Protein AF-A0A653DIR7-F1 (afdb_monomer_lite)

Organism: Callosobruchus maculatus (NCBI:txid64391)

Secondary structure (DSSP, 8-state):
---BPPTT-TTT-SS-EEEEEEE-SSEEEEEEEEE-GGGTTT---EEEEEEEEETT----STTSSTTB-SS-EEEEB--EE-SSSPEE--EEEEEEEETTTTEEEEEEE--TTS--EEEEEEEEHHHHHHHHTSPEEEESSTTSPEEEE-STTGGGGSTT-S-TTSSHHHHTT--EESSPBPPSSSS-SEEEES--EEEEEEEEEE-SSSEEEEEEEEETTSEEEEEEE--BTTB----EEEEEEE--S---EEEEETTTTEEEEE-SS-EEEEES--GGG--SHHHHHHT--TT-EEETTTTEEESPGGG-TT-TTEE---SS---TTS-B---BPPPPPPEEEEEES-TT---EEEEEEEE--B-SSPPBTTPPPPPS-SEEEES--BPPPPPPPPPPPPPS-SSSS-EEEEE--S-TTPPBTTPPPPPS-SEEEEE-SSPPPPPS--BPPPBPPPPPPPPPSSSSSEEEEEEE--B-TTPPBTTPPPPPS-SEEEEEEEPPPPPPEEEEEE---EEEEEETTEEEEEEEEEEEEESSS-GGG-EEEEEEEEEEEETTEEE----------PPPPPPPPPSSSSS-EEEEEE---SSS-----SEEEEEE--S----EEPPPPPPPPPS-SSSEEEEEEE--EESS---S-SEEEEEEEPSP------------------------------SSHHHHHHHHHTT--------------------------PPP--------------------------------------------------------

Radius of gyration: 46.44 Å; chains: 1; bounding box: 117×102×130 Å

Foldseek 3Di:
DAADADPPDVLQAAQWDWADWDDDPFKIKTWTKHFDLQCVVVHGDIAIKIKIATPPFQFAPDPARRRYTLQIAMATAFAWADDPDTDTQGGWFHWDADPVQQKIKTKGWDDPPDFTKIFIFIAHVVLVVVQLQAWFWADPDSPGHTDTHDDPPSLLNDRPDPPVHDCSVVSVRTHYGPDHRYTPENHGQDMDGNWAWHYKEWDWFDAQPDIKIWIWIATLQQKIWTWIQACAVNHSHHIATLDIDRGDNAWDYWYADPVQCWIWTQGPVGIDTGHLDPQQLQAAQVSQQLSLRSQWWQAQVVRGIHGDVVNDNNDPRTGHDNNDHRPPLDWDAFDKDPKDPWDKDWDDPDPPDPDTKIWTKIFIDRPSPHTDNPHHTDDDDRMDIHLIWDAFDKDDKDDWDPWPDQADWTKIKIFIDRPVPHTGSPHHTDDDDRMDMDTDDPHHHDDDDWDAFDKDPKDPWDPFPDPAAKGKIKIFIDRPVPHTPPPHHTDDDDRMDMDMDHHHQQDKDKDKDKDDWDWDDDDPFKIKTKIKIWIWIASDPDPVRTDIDIDMAIWIDGVPDIDGDDDDDDDDWADKDDWDPFPDQAQKTKTKIATDGPDDDDDDDRMDMDIDRDHDQDFDWADKDDKDPFPDQAAKGKIKIAIDTRDPDYDDDRMDMDIDHHHHDDDDDDDDDDDDDDDDDDDDDDDDDDDDDDPPPPVVVVVVVVPDDDDDDDDDDDDDDDDDDDDDDDDDDDDDDDDDDDDDDDDDDDDDDDDDDDDDDDDDDDDDDDDDDDDDDYDDDDDDDDDDDDDD

Structure (mmCIF, N/CA/C/O backbone):
data_AF-A0A653DIR7-F1
#
_entry.id   AF-A0A653DIR7-F1
#
loop_
_atom_site.group_PDB
_atom_site.id
_atom_site.type_symbol
_atom_site.label_atom_id
_atom_site.label_alt_id
_atom_site.label_comp_id
_atom_site.label_asym_id
_atom_site.label_entity_id
_atom_site.label_seq_id
_atom_site.pdbx_PDB_ins_code
_atom_site.Cartn_x
_atom_site.Cartn_y
_atom_site.Cartn_z
_atom_site.occupancy
_atom_site.B_iso_or_equiv
_atom_site.auth_seq_id
_atom_site.auth_comp_id
_atom_site.auth_asym_id
_atom_site.auth_atom_id
_atom_site.pdbx_PDB_model_num
ATOM 1 N N . MET A 1 1 ? 34.811 13.734 -10.756 1.00 63.00 1 MET A N 1
ATOM 2 C CA . MET A 1 1 ? 34.154 13.877 -12.077 1.00 63.00 1 MET A CA 1
ATOM 3 C C . MET A 1 1 ? 32.677 13.561 -11.930 1.00 63.00 1 MET A C 1
ATOM 5 O O . MET A 1 1 ? 32.317 12.872 -10.984 1.00 63.00 1 MET A O 1
ATOM 9 N N . THR A 1 2 ? 31.843 14.076 -12.831 1.00 84.56 2 THR A N 1
ATOM 10 C CA . THR A 1 2 ? 30.383 13.896 -12.824 1.00 84.56 2 THR A CA 1
ATOM 11 C C . THR A 1 2 ? 29.920 13.577 -14.239 1.00 84.56 2 THR A C 1
ATOM 13 O O . THR A 1 2 ? 30.023 14.435 -15.112 1.00 84.56 2 THR A O 1
ATOM 16 N N . LEU A 1 3 ? 29.425 12.360 -14.469 1.00 91.06 3 LEU A N 1
ATOM 17 C CA . LEU A 1 3 ? 28.971 11.919 -15.789 1.00 91.06 3 LEU A CA 1
ATOM 18 C C . LEU A 1 3 ? 27.467 12.150 -15.962 1.00 91.06 3 LEU A C 1
ATOM 20 O O . LEU A 1 3 ? 26.676 11.946 -15.039 1.00 91.06 3 LEU A O 1
ATOM 24 N N . ARG A 1 4 ? 27.067 12.579 -17.160 1.00 91.81 4 ARG A N 1
ATOM 25 C CA . ARG A 1 4 ? 25.674 12.894 -17.508 1.00 91.81 4 ARG A CA 1
ATOM 26 C C . ARG A 1 4 ? 25.299 12.419 -18.908 1.00 91.81 4 ARG A C 1
ATOM 28 O O . ARG A 1 4 ? 26.150 12.188 -19.764 1.00 91.81 4 ARG A O 1
ATOM 35 N N . THR A 1 5 ? 24.004 12.320 -19.183 1.00 92.31 5 THR A N 1
ATOM 36 C CA . THR A 1 5 ? 23.509 12.120 -20.552 1.00 92.31 5 THR A CA 1
ATOM 37 C C . THR A 1 5 ? 23.762 13.359 -21.422 1.00 92.31 5 THR A C 1
ATOM 39 O O . THR A 1 5 ? 23.883 14.483 -20.911 1.00 92.31 5 THR A O 1
ATOM 42 N N . LYS A 1 6 ? 23.883 13.157 -22.742 1.00 88.88 6 LYS A N 1
ATOM 43 C CA . LYS A 1 6 ? 24.128 14.237 -23.710 1.00 88.88 6 LYS A CA 1
ATOM 44 C C . LYS A 1 6 ? 22.955 15.224 -23.714 1.00 88.88 6 LYS A C 1
ATOM 46 O O . LYS A 1 6 ? 21.806 14.834 -23.909 1.00 88.88 6 LYS A O 1
ATOM 51 N N . GLN A 1 7 ? 23.239 16.507 -23.482 1.00 89.31 7 GLN A N 1
ATOM 52 C CA . GLN A 1 7 ? 22.203 17.540 -23.401 1.00 89.31 7 GLN A CA 1
ATOM 53 C C . GLN A 1 7 ? 21.526 17.751 -24.765 1.00 89.31 7 GLN A C 1
ATOM 55 O O . GLN A 1 7 ? 22.191 17.698 -25.798 1.00 89.31 7 GLN A O 1
ATOM 60 N N . TYR A 1 8 ? 20.210 17.987 -24.747 1.00 90.44 8 TYR A N 1
ATOM 61 C CA . TYR A 1 8 ? 19.370 18.222 -25.933 1.00 90.44 8 TYR A CA 1
ATOM 62 C C . TYR A 1 8 ? 19.431 17.114 -27.005 1.00 90.44 8 TYR A C 1
ATOM 64 O O . TYR A 1 8 ? 19.266 17.387 -28.190 1.00 90.44 8 TYR A O 1
ATOM 72 N N . ASN A 1 9 ? 19.652 15.856 -26.603 1.00 90.06 9 ASN A N 1
ATOM 73 C CA . ASN A 1 9 ? 19.654 14.710 -27.511 1.00 90.06 9 ASN A CA 1
ATOM 74 C C . ASN A 1 9 ? 18.516 13.724 -27.179 1.00 90.06 9 ASN A C 1
ATOM 76 O O . ASN A 1 9 ? 18.579 12.996 -26.186 1.00 90.06 9 ASN A O 1
ATOM 80 N N . SER A 1 10 ? 17.494 13.683 -28.037 1.00 90.44 10 SER A N 1
ATOM 81 C CA . SER A 1 10 ? 16.307 12.828 -27.893 1.00 90.44 10 SER A CA 1
ATOM 82 C C . SER A 1 10 ? 16.598 11.330 -28.055 1.00 90.44 10 SER A C 1
ATOM 84 O O . SER A 1 10 ? 15.930 10.507 -27.428 1.00 90.44 10 SER A O 1
ATOM 86 N N . PHE A 1 11 ? 17.625 10.947 -28.825 1.00 89.12 11 PHE A N 1
ATOM 87 C CA . PHE A 1 11 ? 18.044 9.544 -28.933 1.00 89.12 11 PHE A CA 1
ATOM 88 C C . PHE A 1 11 ? 18.534 8.995 -27.587 1.00 89.12 11 PHE A C 1
ATOM 90 O O . PHE A 1 11 ? 18.303 7.826 -27.285 1.00 89.12 11 PHE A O 1
ATOM 97 N N . TRP A 1 12 ? 19.122 9.842 -26.735 1.00 92.69 12 TRP A N 1
ATOM 98 C CA . TRP A 1 12 ? 19.477 9.479 -25.362 1.00 92.69 12 TRP A CA 1
ATOM 99 C C . TRP A 1 12 ? 18.242 9.466 -24.457 1.00 92.69 12 TRP A C 1
ATOM 101 O O . TRP A 1 12 ? 17.926 8.425 -23.882 1.00 92.69 12 TRP A O 1
ATOM 111 N N . LEU A 1 13 ? 17.519 10.585 -24.353 1.00 95.56 13 LEU A N 1
ATOM 112 C CA . LEU A 1 13 ? 16.333 10.738 -23.499 1.00 95.56 13 LEU A CA 1
ATOM 113 C C . LEU A 1 13 ? 15.338 11.731 -24.118 1.00 95.56 13 LEU A C 1
ATOM 115 O O . LEU A 1 13 ? 15.718 12.866 -24.407 1.00 95.56 13 LEU A O 1
ATOM 119 N N . ASN A 1 14 ? 14.066 11.347 -24.253 1.00 95.12 14 ASN A N 1
ATOM 120 C CA . ASN A 1 14 ? 13.037 12.185 -24.882 1.00 95.12 14 ASN A CA 1
ATOM 121 C C . ASN A 1 14 ? 11.810 12.395 -23.972 1.00 95.12 14 ASN A C 1
ATOM 123 O O . ASN A 1 14 ? 10.937 11.537 -23.897 1.00 95.12 14 ASN A O 1
ATOM 127 N N . GLU A 1 15 ? 11.744 13.529 -23.264 1.00 94.88 15 GLU A N 1
ATOM 128 C CA . GLU A 1 15 ? 10.711 13.808 -22.239 1.00 94.88 15 GLU A CA 1
ATOM 129 C C . GLU A 1 15 ? 10.583 12.690 -21.159 1.00 94.88 15 GLU A C 1
ATOM 131 O O . GLU A 1 15 ? 9.475 12.228 -20.878 1.00 94.88 15 GLU A O 1
ATOM 136 N N . PRO A 1 16 ? 11.688 12.198 -20.555 1.00 96.81 16 PRO A N 1
ATOM 137 C CA . PRO A 1 16 ? 11.648 11.022 -19.685 1.00 96.81 16 PRO A CA 1
ATOM 138 C C . PRO A 1 16 ? 10.954 11.290 -18.340 1.00 96.81 16 PRO A C 1
ATOM 140 O O . PRO A 1 16 ? 11.213 12.291 -17.672 1.00 96.81 16 PRO A O 1
ATOM 143 N N . GLN A 1 17 ? 10.155 10.325 -17.888 1.00 97.62 17 GLN A N 1
ATOM 144 C CA . GLN A 1 17 ? 9.613 10.250 -16.532 1.00 97.62 17 GLN A CA 1
ATOM 145 C C . GLN A 1 17 ? 10.213 9.024 -15.835 1.00 97.62 17 GLN A C 1
ATOM 147 O O . GLN A 1 17 ? 9.908 7.883 -16.191 1.00 97.62 17 GLN A O 1
ATOM 152 N N . PHE A 1 18 ? 11.120 9.268 -14.885 1.00 97.88 18 PHE A N 1
ATOM 153 C CA . PHE A 1 18 ? 11.844 8.227 -14.151 1.00 97.88 18 PHE A CA 1
ATOM 154 C C . PHE A 1 18 ? 10.983 7.600 -13.055 1.00 97.88 18 PHE A C 1
ATOM 156 O O . PHE A 1 18 ? 10.300 8.305 -12.319 1.00 97.88 18 PHE A O 1
ATOM 163 N N . ILE A 1 19 ? 11.054 6.272 -12.954 1.00 96.62 19 ILE A N 1
ATOM 164 C CA . ILE A 1 19 ? 10.285 5.452 -12.010 1.00 96.62 19 ILE A CA 1
ATOM 165 C C . ILE A 1 19 ? 11.175 4.914 -10.888 1.00 96.62 19 ILE A C 1
ATOM 167 O O . ILE A 1 19 ? 10.773 4.879 -9.729 1.00 96.62 19 ILE A O 1
ATOM 171 N N . GLY A 1 20 ? 12.396 4.499 -11.222 1.00 95.75 20 GLY A N 1
ATOM 172 C CA . GLY A 1 20 ? 13.330 3.948 -10.250 1.00 95.75 20 GLY A CA 1
ATOM 173 C C . GLY A 1 20 ? 14.645 3.510 -10.879 1.00 95.75 20 GLY A C 1
ATOM 174 O O . GLY A 1 20 ? 14.842 3.585 -12.095 1.00 95.75 20 GLY A O 1
ATOM 175 N N . SER A 1 21 ? 15.545 3.037 -10.030 1.00 97.31 21 SER A N 1
ATOM 176 C CA . SER A 1 21 ? 16.801 2.411 -10.423 1.00 97.31 21 SER A CA 1
ATOM 177 C C . SER A 1 21 ? 17.125 1.250 -9.490 1.00 97.31 21 SER A C 1
ATOM 179 O O . SER A 1 21 ? 16.669 1.200 -8.346 1.00 97.31 21 SER A O 1
ATOM 181 N N . PHE A 1 22 ? 17.922 0.311 -9.988 1.00 96.25 22 PHE A N 1
ATOM 182 C CA . PHE A 1 22 ? 18.527 -0.751 -9.192 1.00 96.25 22 PHE A CA 1
ATOM 183 C C . PHE A 1 22 ? 19.946 -1.022 -9.696 1.00 96.25 22 PHE A C 1
ATOM 185 O O . PHE A 1 22 ? 20.332 -0.574 -10.778 1.00 96.25 22 PHE A O 1
ATOM 192 N N . GLU A 1 23 ? 20.741 -1.747 -8.919 1.00 94.44 23 GLU A N 1
ATOM 193 C CA . GLU A 1 23 ? 22.102 -2.107 -9.300 1.00 94.44 23 GLU A CA 1
ATOM 194 C C . GLU A 1 23 ? 22.302 -3.620 -9.423 1.00 94.44 23 GLU A C 1
ATOM 196 O O . GLU A 1 23 ? 21.643 -4.427 -8.770 1.00 94.44 23 GLU A O 1
ATOM 201 N N . SER A 1 24 ? 23.243 -3.981 -10.288 1.00 90.38 24 SER A N 1
ATOM 202 C CA . SER A 1 24 ? 23.858 -5.302 -10.394 1.00 90.38 24 SER A CA 1
ATOM 203 C C . SER A 1 24 ? 25.355 -5.158 -10.070 1.00 90.38 24 SER A C 1
ATOM 205 O O . SER A 1 24 ? 25.826 -4.055 -9.782 1.00 90.38 24 SER A O 1
ATOM 207 N N . GLU A 1 25 ? 26.142 -6.232 -10.124 1.00 87.31 25 GLU A N 1
ATOM 208 C CA . GLU A 1 25 ? 27.588 -6.193 -9.847 1.00 87.31 25 GLU A CA 1
ATOM 209 C C . GLU A 1 25 ? 28.325 -5.133 -10.684 1.00 87.31 25 GLU A C 1
ATOM 211 O O . GLU A 1 25 ? 29.145 -4.376 -10.168 1.00 87.31 25 GLU A O 1
ATOM 216 N N . LYS A 1 26 ? 28.015 -5.079 -11.988 1.00 91.19 26 LYS A N 1
ATOM 217 C CA . LYS A 1 26 ? 28.783 -4.332 -13.005 1.00 91.19 26 LYS A CA 1
ATOM 218 C C . LYS A 1 26 ? 28.051 -3.096 -13.534 1.00 91.19 26 LYS A C 1
ATOM 220 O O . LYS A 1 26 ? 28.698 -2.139 -13.962 1.00 91.19 26 LYS A O 1
ATOM 225 N N . PHE A 1 27 ? 26.719 -3.103 -13.478 1.00 94.94 27 PHE A N 1
ATOM 226 C CA . PHE A 1 27 ? 25.852 -2.090 -14.080 1.00 94.94 27 PHE A CA 1
ATOM 227 C C . PHE A 1 27 ? 24.933 -1.419 -13.052 1.00 94.94 27 PHE A C 1
ATOM 229 O O . PHE A 1 27 ? 24.532 -2.035 -12.062 1.00 94.94 27 PHE A O 1
ATOM 236 N N . VAL A 1 28 ? 24.547 -0.175 -13.336 1.00 96.50 28 VAL A N 1
ATOM 237 C CA . VAL A 1 28 ? 23.370 0.479 -12.744 1.00 96.50 28 VAL A CA 1
ATOM 238 C C . VAL A 1 28 ? 22.276 0.529 -13.805 1.00 96.50 28 VAL A C 1
ATOM 240 O O . VAL A 1 28 ? 22.535 0.937 -14.941 1.00 96.50 28 VAL A O 1
ATOM 243 N N . TYR A 1 29 ? 21.069 0.112 -13.431 1.00 97.75 29 TYR A N 1
ATOM 244 C CA . TYR A 1 29 ? 19.890 0.079 -14.285 1.00 97.75 29 TYR A CA 1
ATOM 245 C C . TYR A 1 29 ? 18.918 1.206 -13.918 1.00 97.75 29 TYR A C 1
ATOM 247 O O . TYR A 1 29 ? 18.634 1.430 -12.742 1.00 97.75 29 TYR A O 1
ATOM 255 N N . PHE A 1 30 ? 18.380 1.896 -14.925 1.00 98.12 30 PHE A N 1
ATOM 256 C CA . PHE A 1 30 ? 17.415 2.991 -14.777 1.00 98.12 30 PHE A CA 1
ATOM 257 C C . PHE A 1 30 ? 16.124 2.668 -15.523 1.00 98.12 30 PHE A C 1
ATOM 259 O O . PHE A 1 30 ? 16.168 2.293 -16.695 1.00 98.12 30 PHE A O 1
ATOM 266 N N . LEU A 1 31 ? 14.981 2.846 -14.862 1.00 98.19 31 LEU A N 1
ATOM 267 C CA . LEU A 1 31 ? 13.660 2.581 -15.419 1.00 98.19 31 LEU A CA 1
ATOM 268 C C . LEU A 1 31 ? 12.875 3.880 -15.549 1.00 98.19 31 LEU A C 1
ATOM 270 O O . LEU A 1 31 ? 12.769 4.668 -14.605 1.00 98.19 31 LEU A O 1
ATOM 274 N N . PHE A 1 32 ? 12.329 4.099 -16.738 1.00 98.31 32 PHE A N 1
ATOM 275 C CA . PHE A 1 32 ? 11.590 5.305 -17.090 1.00 98.31 32 PHE A CA 1
ATOM 276 C C . PHE A 1 32 ? 10.642 5.038 -18.256 1.00 98.31 32 PHE A C 1
ATOM 278 O O . PHE A 1 32 ? 10.776 4.049 -18.974 1.00 98.31 32 PHE A O 1
ATOM 285 N N . ARG A 1 33 ? 9.701 5.952 -18.475 1.00 97.50 33 ARG A N 1
ATOM 286 C CA . ARG A 1 33 ? 8.918 6.047 -19.713 1.00 97.50 33 ARG A CA 1
ATOM 287 C C . ARG A 1 33 ? 9.298 7.328 -20.453 1.00 97.50 33 ARG A C 1
ATOM 289 O O . ARG A 1 33 ? 9.594 8.331 -19.810 1.00 97.50 33 ARG A O 1
ATOM 296 N N . GLU A 1 34 ? 9.337 7.294 -21.778 1.00 96.94 34 GLU A N 1
ATOM 297 C CA . GLU A 1 34 ? 9.728 8.432 -22.627 1.00 96.94 34 GLU A CA 1
ATOM 298 C C . GLU A 1 34 ? 8.908 8.467 -23.924 1.00 96.94 34 GLU A C 1
ATOM 300 O O . GLU A 1 34 ? 8.334 7.452 -24.323 1.00 96.94 34 GLU A O 1
ATOM 305 N N . THR A 1 35 ? 8.901 9.600 -24.625 1.00 95.81 35 THR A N 1
ATOM 306 C CA . THR A 1 35 ? 8.322 9.697 -25.973 1.00 95.81 35 THR A CA 1
ATOM 307 C C . THR A 1 35 ? 9.169 8.900 -26.974 1.00 95.81 35 THR A C 1
ATOM 309 O O . THR A 1 35 ? 10.354 9.176 -27.175 1.00 95.81 35 THR A O 1
ATOM 312 N N . ALA A 1 36 ? 8.560 7.910 -27.628 1.00 94.38 36 ALA A N 1
ATOM 313 C CA . ALA A 1 36 ? 9.244 6.920 -28.456 1.00 94.38 36 ALA A CA 1
ATOM 314 C C . ALA A 1 36 ? 9.738 7.493 -29.799 1.00 94.38 36 ALA A C 1
ATOM 316 O O . ALA A 1 36 ? 8.976 7.616 -30.761 1.00 94.38 36 ALA A O 1
ATOM 317 N N . VAL A 1 37 ? 11.036 7.806 -29.877 1.00 91.00 37 VAL A N 1
ATOM 318 C CA . VAL A 1 37 ? 11.692 8.328 -31.093 1.00 91.00 37 VAL A CA 1
ATOM 319 C C . VAL A 1 37 ? 11.564 7.390 -32.298 1.00 91.00 37 VAL A C 1
ATOM 321 O O . VAL A 1 37 ? 11.431 7.857 -33.425 1.00 91.00 37 VAL A O 1
ATOM 324 N N . GLU A 1 38 ? 11.514 6.075 -32.073 1.00 89.06 38 GLU A N 1
ATOM 325 C CA . GLU A 1 38 ? 11.381 5.067 -33.130 1.00 89.06 38 GLU A CA 1
ATOM 326 C C . GLU A 1 38 ? 9.970 4.960 -33.732 1.00 89.06 38 GLU A C 1
ATOM 328 O O . GLU A 1 38 ? 9.759 4.190 -34.667 1.00 89.06 38 GLU A O 1
ATOM 333 N N . HIS A 1 39 ? 8.999 5.705 -33.195 1.00 86.25 39 HIS A N 1
ATOM 334 C CA . HIS A 1 39 ? 7.601 5.670 -33.627 1.00 86.25 39 HIS A CA 1
ATOM 335 C C . HIS A 1 39 ? 7.051 7.046 -34.040 1.00 86.25 39 HIS A C 1
ATOM 337 O O . HIS A 1 39 ? 5.913 7.130 -34.495 1.00 86.25 39 HIS A O 1
ATOM 343 N N . MET A 1 40 ? 7.848 8.121 -33.957 1.00 82.44 40 MET A N 1
ATOM 344 C CA . MET A 1 40 ? 7.397 9.493 -34.254 1.00 82.44 40 MET A CA 1
ATOM 345 C C . MET A 1 40 ? 6.790 9.655 -35.659 1.00 82.44 40 MET A C 1
ATOM 347 O O . MET A 1 40 ? 5.850 10.428 -35.821 1.00 82.44 40 MET A O 1
ATOM 351 N N . ASN A 1 41 ? 7.252 8.876 -36.644 1.00 80.25 41 ASN A N 1
ATOM 352 C CA . ASN A 1 41 ? 6.721 8.873 -38.016 1.00 80.25 41 ASN A CA 1
ATOM 353 C C . ASN A 1 41 ? 5.314 8.241 -38.131 1.00 80.25 41 ASN A C 1
ATOM 355 O O . ASN A 1 41 ? 4.665 8.382 -39.162 1.00 80.25 41 ASN A O 1
ATOM 359 N N . CYS A 1 42 ? 4.854 7.527 -37.098 1.00 81.06 42 CYS A N 1
ATOM 360 C CA . CYS A 1 42 ? 3.519 6.925 -36.991 1.00 81.06 42 CYS A CA 1
ATOM 361 C C . CYS A 1 42 ? 2.622 7.662 -35.975 1.00 81.06 42 CYS A C 1
ATOM 363 O O . CYS A 1 42 ? 1.400 7.617 -36.091 1.00 81.06 42 CYS A O 1
ATOM 365 N N . GLY A 1 43 ? 3.212 8.351 -34.992 1.00 83.25 43 GLY A N 1
ATOM 366 C CA . GLY A 1 43 ? 2.511 9.195 -34.021 1.00 83.25 43 GLY A CA 1
ATOM 367 C C . GLY A 1 43 ? 3.293 9.384 -32.716 1.00 83.25 43 GLY A C 1
ATOM 368 O O . GLY A 1 43 ? 4.262 8.675 -32.439 1.00 83.25 43 GLY A O 1
ATOM 369 N N . LYS A 1 44 ? 2.865 10.330 -31.866 1.00 85.62 44 LYS A N 1
ATOM 370 C CA . LYS A 1 44 ? 3.444 10.489 -30.521 1.00 85.62 44 LYS A CA 1
ATOM 371 C C . LYS A 1 44 ? 2.910 9.389 -29.597 1.00 85.62 44 LYS A C 1
ATOM 373 O O . LYS A 1 44 ? 1.795 9.490 -29.097 1.00 85.62 44 LYS A O 1
ATOM 378 N N . THR A 1 45 ? 3.725 8.364 -29.358 1.00 91.25 45 THR A N 1
ATOM 379 C CA . THR A 1 45 ? 3.485 7.336 -28.332 1.00 91.25 45 THR A CA 1
ATOM 380 C C . THR A 1 45 ? 4.559 7.394 -27.248 1.00 91.25 45 THR A C 1
ATOM 382 O O . THR A 1 45 ? 5.682 7.841 -27.496 1.00 91.25 45 THR A O 1
ATOM 385 N N . ILE A 1 46 ? 4.217 6.943 -26.044 1.00 95.56 46 ILE A N 1
ATOM 386 C CA . ILE A 1 46 ? 5.145 6.788 -24.921 1.00 95.56 46 ILE A CA 1
ATOM 387 C C . ILE A 1 46 ? 5.555 5.315 -24.858 1.00 95.56 46 ILE A C 1
ATOM 389 O O . ILE A 1 46 ? 4.701 4.444 -24.996 1.00 95.56 46 ILE A O 1
ATOM 393 N N . TYR A 1 47 ? 6.837 5.021 -24.627 1.00 97.06 47 TYR A N 1
ATOM 394 C CA . TYR A 1 47 ? 7.324 3.664 -24.356 1.00 97.06 47 TYR A CA 1
ATOM 395 C C . TYR A 1 47 ? 8.091 3.583 -23.037 1.00 97.06 47 TYR A C 1
ATOM 397 O O . TYR A 1 47 ? 8.880 4.460 -22.682 1.00 97.06 47 TYR A O 1
ATOM 405 N N . SER A 1 48 ? 7.904 2.456 -22.353 1.00 98.25 48 SER A N 1
ATOM 406 C CA . SER A 1 48 ? 8.687 2.040 -21.192 1.00 98.25 48 SER A CA 1
ATOM 407 C C . SER A 1 48 ? 10.080 1.573 -21.595 1.00 98.25 48 SER A C 1
ATOM 409 O O . SER A 1 48 ? 10.246 0.795 -22.542 1.00 98.25 48 SER A O 1
ATOM 411 N N . ARG A 1 49 ? 11.082 2.013 -20.840 1.00 98.00 49 ARG A N 1
ATOM 412 C CA . ARG A 1 49 ? 12.497 1.723 -21.049 1.00 98.00 49 ARG A CA 1
ATOM 413 C C . ARG A 1 49 ? 13.135 1.146 -19.800 1.00 98.00 49 ARG A C 1
ATOM 415 O O . ARG A 1 49 ? 12.830 1.555 -18.679 1.00 98.00 49 ARG A O 1
ATOM 422 N N . ILE A 1 50 ? 14.118 0.290 -20.039 1.00 98.25 50 ILE A N 1
ATOM 423 C CA . ILE A 1 50 ? 15.230 0.078 -19.120 1.00 98.25 50 ILE A CA 1
ATOM 424 C C . ILE A 1 50 ? 16.507 0.562 -19.810 1.00 98.25 50 ILE A C 1
ATOM 426 O O . ILE A 1 50 ? 16.713 0.294 -20.994 1.00 98.25 50 ILE A O 1
ATOM 430 N N . ALA A 1 51 ? 17.350 1.293 -19.089 1.00 97.50 51 ALA A N 1
ATOM 431 C CA . ALA A 1 51 ? 18.682 1.691 -19.532 1.00 97.50 51 ALA A CA 1
ATOM 432 C C . ALA A 1 51 ? 19.756 1.147 -18.591 1.00 97.50 51 ALA A C 1
ATOM 434 O O . ALA A 1 51 ? 19.477 0.947 -17.409 1.00 97.50 51 ALA A O 1
ATOM 435 N N . ARG A 1 52 ? 20.976 0.940 -19.098 1.00 95.69 52 ARG A N 1
ATOM 436 C CA . ARG A 1 52 ? 22.145 0.528 -18.307 1.00 95.69 52 ARG A CA 1
ATOM 437 C C . ARG A 1 52 ? 23.335 1.461 -18.513 1.00 95.69 52 ARG A C 1
ATOM 439 O O . ARG A 1 52 ? 23.513 1.998 -19.604 1.00 95.69 52 ARG A O 1
ATOM 446 N N . VAL A 1 53 ? 24.151 1.609 -17.470 1.00 95.00 53 VAL A N 1
ATOM 447 C CA . VAL A 1 53 ? 25.505 2.197 -17.510 1.00 95.00 53 VAL A CA 1
ATOM 448 C C . VAL A 1 53 ? 26.456 1.340 -16.676 1.00 95.00 53 VAL A C 1
ATOM 450 O O . VAL A 1 53 ? 26.033 0.713 -15.702 1.00 95.00 53 VAL A O 1
ATOM 453 N N . CYS A 1 54 ? 27.739 1.314 -17.025 1.00 93.00 54 CYS A N 1
ATOM 454 C CA . CYS A 1 54 ? 28.767 0.641 -16.236 1.00 93.00 54 CYS A CA 1
ATOM 455 C C . CYS A 1 54 ? 29.131 1.434 -14.977 1.00 93.00 54 CYS A C 1
ATOM 457 O O . CYS A 1 54 ? 29.344 2.644 -15.026 1.00 93.00 54 CYS A O 1
ATOM 459 N N . LYS A 1 55 ? 29.318 0.730 -13.855 1.00 92.50 55 LYS A N 1
ATOM 460 C CA . LYS A 1 55 ? 29.811 1.319 -12.595 1.00 92.50 55 LYS A CA 1
ATOM 461 C C . LYS A 1 55 ? 31.243 1.864 -12.689 1.00 92.50 55 LYS A C 1
ATOM 463 O O . LYS A 1 55 ? 31.614 2.729 -11.906 1.00 92.50 55 LYS A O 1
ATOM 468 N N . ASN A 1 56 ? 32.034 1.367 -13.644 1.00 89.75 56 ASN A N 1
ATOM 469 C CA . ASN A 1 56 ? 33.399 1.818 -13.941 1.00 89.75 56 ASN A CA 1
ATOM 470 C C . ASN A 1 56 ? 33.489 2.614 -15.261 1.00 89.75 56 ASN A C 1
ATOM 472 O O . ASN A 1 56 ? 34.478 2.518 -15.991 1.00 89.75 56 ASN A O 1
ATOM 476 N N . ASP A 1 57 ? 32.435 3.348 -15.619 1.00 88.69 57 ASP A N 1
ATOM 477 C CA . ASP A 1 57 ? 32.501 4.363 -16.670 1.00 88.69 57 ASP A CA 1
ATOM 478 C C . ASP A 1 57 ? 33.211 5.612 -16.120 1.00 88.69 57 ASP A C 1
ATOM 480 O O . ASP A 1 57 ? 32.865 6.106 -15.047 1.00 88.69 57 ASP A O 1
ATOM 484 N N . TYR A 1 58 ? 34.218 6.105 -16.842 1.00 84.75 58 TYR A N 1
ATOM 485 C CA . TYR A 1 58 ? 35.016 7.278 -16.458 1.00 84.75 58 TYR A CA 1
ATOM 486 C C . TYR A 1 58 ? 34.793 8.475 -17.396 1.00 84.75 58 TYR A C 1
ATOM 488 O O . TYR A 1 58 ? 35.410 9.521 -17.203 1.00 84.75 58 TYR A O 1
ATOM 496 N N . GLY A 1 59 ? 33.896 8.337 -18.378 1.00 82.94 59 GLY A N 1
ATOM 497 C CA . GLY A 1 59 ? 33.676 9.321 -19.432 1.00 82.94 59 GLY A CA 1
ATOM 498 C C . GLY A 1 59 ? 34.601 9.149 -20.637 1.00 82.94 59 GLY A C 1
ATOM 499 O O . GLY A 1 59 ? 35.450 8.256 -20.682 1.00 82.94 59 GLY A O 1
ATOM 500 N N . GLY A 1 60 ? 34.396 9.992 -21.650 1.00 78.94 60 GLY A N 1
ATOM 501 C CA . GLY A 1 60 ? 35.216 10.022 -22.862 1.00 78.94 60 GLY A CA 1
ATOM 502 C C . GLY A 1 60 ? 36.600 10.648 -22.650 1.00 78.94 60 GLY A C 1
ATOM 503 O O . GLY A 1 60 ? 36.841 11.376 -21.686 1.00 78.94 60 GLY A O 1
ATOM 504 N N . ILE A 1 61 ? 37.526 10.371 -23.572 1.00 71.19 61 ILE A N 1
ATOM 505 C CA . ILE A 1 61 ? 38.908 10.866 -23.509 1.00 71.19 61 ILE A CA 1
ATOM 506 C C . ILE A 1 61 ? 39.065 12.236 -24.201 1.00 71.19 61 ILE A C 1
ATOM 508 O O . ILE A 1 61 ? 38.411 12.555 -25.195 1.00 71.19 61 ILE A O 1
ATOM 512 N N . HIS A 1 62 ? 39.980 13.053 -23.666 1.00 62.81 62 HIS A N 1
ATOM 513 C CA . HIS A 1 62 ? 40.249 14.438 -24.074 1.00 62.81 62 HIS A CA 1
ATOM 514 C C . HIS A 1 62 ? 38.997 15.336 -23.984 1.00 62.81 62 HIS A C 1
ATOM 516 O O . HIS A 1 62 ? 38.266 15.276 -22.999 1.00 62.81 62 HIS A O 1
ATOM 522 N N . ALA A 1 63 ? 38.777 16.235 -24.949 1.00 63.22 63 ALA A N 1
ATOM 523 C CA . ALA A 1 63 ? 37.641 17.161 -24.955 1.00 63.22 63 ALA A CA 1
ATOM 524 C C . ALA A 1 63 ? 36.329 16.527 -25.470 1.00 63.22 63 ALA A C 1
ATOM 526 O O . ALA A 1 63 ? 35.305 17.203 -25.544 1.00 63.22 63 ALA A O 1
ATOM 527 N N . ILE A 1 64 ? 36.346 15.242 -25.842 1.00 65.06 64 ILE A N 1
ATOM 528 C CA . ILE A 1 64 ? 35.233 14.543 -26.490 1.00 65.06 64 ILE A CA 1
ATOM 529 C C . ILE A 1 64 ? 34.543 13.652 -25.452 1.00 65.06 64 ILE A C 1
ATOM 531 O O . ILE A 1 64 ? 35.152 12.742 -24.903 1.00 65.06 64 ILE A O 1
ATOM 535 N N . PHE A 1 65 ? 33.264 13.923 -25.167 1.00 67.12 65 PHE A N 1
ATOM 536 C CA . PHE A 1 65 ? 32.441 13.185 -24.190 1.00 67.12 65 PHE A CA 1
ATOM 537 C C . PHE A 1 65 ? 33.015 13.087 -22.759 1.00 67.12 65 PHE A C 1
ATOM 539 O O . PHE A 1 65 ? 32.572 12.245 -21.982 1.00 67.12 65 PHE A O 1
ATOM 546 N N . LYS A 1 66 ? 33.945 13.973 -22.377 1.00 75.50 66 LYS A N 1
ATOM 547 C CA . LYS A 1 66 ? 34.621 14.003 -21.065 1.00 75.50 66 LYS A CA 1
ATOM 548 C C . LYS A 1 66 ? 33.683 13.856 -19.859 1.00 75.50 66 LYS A C 1
ATOM 550 O O . LYS A 1 66 ? 33.969 13.100 -18.939 1.00 75.50 66 LYS A O 1
ATOM 555 N N . ASP A 1 67 ? 32.559 14.568 -19.886 1.00 85.69 67 ASP A N 1
ATOM 556 C CA . ASP A 1 67 ? 31.559 14.581 -18.811 1.00 85.69 67 ASP A CA 1
ATOM 557 C C . ASP A 1 67 ? 30.310 13.743 -19.173 1.00 85.69 67 ASP A C 1
ATOM 559 O O . ASP A 1 67 ? 29.234 13.920 -18.599 1.00 85.69 67 ASP A O 1
ATOM 563 N N . ASN A 1 68 ? 30.408 12.834 -20.153 1.00 89.69 68 ASN A N 1
ATOM 564 C CA . ASN A 1 68 ? 29.298 12.009 -20.634 1.00 89.69 68 ASN A CA 1
ATOM 565 C C . ASN A 1 68 ? 29.553 10.509 -20.468 1.00 89.69 68 ASN A C 1
ATOM 567 O O . ASN A 1 68 ? 30.666 10.040 -20.663 1.00 89.69 68 ASN A O 1
ATOM 571 N N . TRP A 1 69 ? 28.494 9.751 -20.169 1.00 90.25 69 TRP A N 1
ATOM 572 C CA . TRP A 1 69 ? 28.543 8.284 -20.134 1.00 90.25 69 TRP A CA 1
ATOM 573 C C . TRP A 1 69 ? 28.991 7.712 -21.485 1.00 90.25 69 TRP A C 1
ATOM 575 O O . TRP A 1 69 ? 28.400 8.034 -22.513 1.00 90.25 69 TRP A O 1
ATOM 585 N N . THR A 1 70 ? 29.984 6.826 -21.487 1.00 88.12 70 THR A N 1
ATOM 586 C CA . THR A 1 70 ? 30.396 6.069 -22.683 1.00 88.12 70 THR A CA 1
ATOM 587 C C . THR A 1 70 ? 29.566 4.794 -22.860 1.00 88.12 70 THR A C 1
ATOM 589 O O . THR A 1 70 ? 29.376 4.312 -23.974 1.00 88.12 70 THR A O 1
ATOM 592 N N . THR A 1 71 ? 29.011 4.268 -21.767 1.00 90.69 71 THR A N 1
ATOM 593 C CA . THR A 1 71 ? 28.369 2.944 -21.700 1.00 90.69 71 THR A CA 1
ATOM 594 C C . THR A 1 71 ? 26.834 2.971 -21.673 1.00 90.69 71 THR A C 1
ATOM 596 O O . THR A 1 71 ? 26.210 1.936 -21.453 1.00 90.69 71 THR A O 1
ATOM 599 N N . PHE A 1 72 ? 26.210 4.133 -21.909 1.00 93.56 72 PHE A N 1
ATOM 600 C CA . PHE A 1 72 ? 24.750 4.292 -21.874 1.00 93.56 72 PHE A CA 1
ATOM 601 C C . PHE A 1 72 ? 24.049 3.594 -23.052 1.00 93.56 72 PHE A C 1
ATOM 603 O O . PHE A 1 72 ? 24.227 3.981 -24.207 1.00 93.56 72 PHE A O 1
ATOM 610 N N . LEU A 1 73 ? 23.187 2.625 -22.734 1.00 94.56 73 LEU A N 1
ATOM 611 C CA . LEU A 1 73 ? 22.257 1.968 -23.662 1.00 94.56 73 LEU A CA 1
ATOM 612 C C . LEU A 1 73 ? 20.853 1.907 -23.053 1.00 94.56 73 LEU A C 1
ATOM 614 O O . LEU A 1 73 ? 20.728 1.774 -21.836 1.00 94.56 73 LEU A O 1
ATOM 618 N N . LYS A 1 74 ? 19.802 1.912 -23.884 1.00 96.69 74 LYS A N 1
ATOM 619 C CA . LYS A 1 74 ? 18.400 1.685 -23.490 1.00 96.69 74 LYS A CA 1
ATOM 620 C C . LYS A 1 74 ? 17.678 0.693 -24.406 1.00 96.69 74 LYS A C 1
ATOM 622 O O . LYS A 1 74 ? 17.879 0.693 -25.616 1.00 96.69 74 LYS A O 1
ATOM 627 N N . ALA A 1 75 ? 16.791 -0.114 -23.831 1.00 97.44 75 ALA A N 1
ATOM 628 C CA . ALA A 1 75 ? 15.924 -1.063 -24.531 1.00 97.44 75 ALA A CA 1
ATOM 629 C C . ALA A 1 75 ? 14.449 -0.816 -24.165 1.00 97.44 75 ALA A C 1
ATOM 631 O O . ALA A 1 75 ? 14.145 -0.316 -23.078 1.00 97.44 75 ALA A O 1
ATOM 632 N N . ARG A 1 76 ? 13.513 -1.166 -25.060 1.00 97.62 76 ARG A N 1
ATOM 633 C CA . ARG A 1 76 ? 12.067 -1.164 -24.757 1.00 97.62 76 ARG A CA 1
ATOM 634 C C . ARG A 1 76 ? 11.740 -2.330 -23.818 1.00 97.62 76 ARG A C 1
ATOM 636 O O . ARG A 1 76 ? 12.161 -3.450 -24.088 1.00 97.62 76 ARG A O 1
ATOM 643 N N . LEU A 1 77 ? 10.961 -2.085 -22.766 1.00 97.94 77 LEU A N 1
ATOM 644 C CA . LEU A 1 77 ? 10.329 -3.148 -21.974 1.00 97.94 77 LEU A CA 1
ATOM 645 C C . LEU A 1 77 ? 9.045 -3.596 -22.685 1.00 97.94 77 LEU A C 1
ATOM 647 O O . LEU A 1 77 ? 8.200 -2.751 -22.989 1.00 97.94 77 LEU A O 1
ATOM 651 N N . ASN A 1 78 ? 8.890 -4.893 -22.963 1.00 96.81 78 ASN A N 1
ATOM 652 C CA . ASN A 1 78 ? 7.661 -5.433 -23.538 1.00 96.81 78 ASN A CA 1
ATOM 653 C C . ASN A 1 78 ? 6.733 -5.982 -22.444 1.00 96.81 78 ASN A C 1
ATOM 655 O O . ASN A 1 78 ? 7.015 -7.026 -21.863 1.00 96.81 78 ASN A O 1
ATOM 659 N N . CYS A 1 79 ? 5.617 -5.298 -22.189 1.00 96.94 79 CYS A N 1
ATOM 660 C CA . CYS A 1 79 ? 4.508 -5.828 -21.400 1.00 96.94 79 CYS A CA 1
ATOM 661 C C . CYS A 1 79 ? 3.243 -5.816 -22.266 1.00 96.94 79 CYS A C 1
ATOM 663 O O . CYS A 1 79 ? 2.697 -4.753 -22.577 1.00 96.94 79 CYS A O 1
ATOM 665 N N . SER A 1 80 ? 2.806 -6.996 -22.702 1.00 95.75 80 SER A N 1
ATOM 666 C CA . SER A 1 80 ? 1.684 -7.176 -23.628 1.00 95.75 80 SER A CA 1
ATOM 667 C C . SER A 1 80 ? 0.954 -8.487 -23.371 1.00 95.75 80 SER A C 1
ATOM 669 O O . SER A 1 80 ? 1.592 -9.447 -22.951 1.00 95.75 80 SER A O 1
ATOM 671 N N . THR A 1 81 ? -0.342 -8.561 -23.676 1.00 93.75 81 THR A N 1
ATOM 672 C CA . THR A 1 81 ? -1.035 -9.856 -23.808 1.00 93.75 81 THR A CA 1
ATOM 673 C C . THR A 1 81 ? -0.769 -10.471 -25.176 1.00 93.75 81 THR A C 1
ATOM 675 O O . THR A 1 81 ? -0.643 -9.756 -26.175 1.00 93.75 81 THR A O 1
ATOM 678 N N . SER A 1 82 ? -0.725 -11.797 -25.216 1.00 90.81 82 SER A N 1
ATOM 679 C CA . SER A 1 82 ? -0.621 -12.594 -26.431 1.00 90.81 82 SER A CA 1
ATOM 680 C C . SER A 1 82 ? -1.885 -12.495 -27.301 1.00 90.81 82 SER A C 1
ATOM 682 O O . SER A 1 82 ? -2.967 -12.121 -26.844 1.00 90.81 82 SER A O 1
ATOM 684 N N . GLY A 1 83 ? -1.726 -12.787 -28.593 1.00 87.44 83 GLY A N 1
ATOM 685 C CA . GLY A 1 83 ? -2.780 -12.717 -29.605 1.00 87.44 83 GLY A CA 1
ATOM 686 C C . GLY A 1 83 ? -2.207 -12.441 -30.996 1.00 87.44 83 GLY A C 1
ATOM 687 O O . GLY A 1 83 ? -1.022 -12.143 -31.132 1.00 87.44 83 GLY A O 1
ATOM 688 N N . GLU A 1 84 ? -3.055 -12.514 -32.024 1.00 88.81 84 GLU A N 1
ATOM 689 C CA . GLU A 1 84 ? -2.706 -12.141 -33.408 1.00 88.81 84 GLU A CA 1
ATOM 690 C C . GLU A 1 84 ? -2.269 -10.666 -33.507 1.00 88.81 84 GLU A C 1
ATOM 692 O O . GLU A 1 84 ? -1.316 -10.333 -34.208 1.00 88.81 84 GLU A O 1
ATOM 697 N N . TYR A 1 85 ? -2.910 -9.804 -32.712 1.00 88.75 85 TYR A N 1
ATOM 698 C CA . TYR A 1 85 ? -2.521 -8.415 -32.487 1.00 88.75 85 TYR A CA 1
ATOM 699 C C . TYR A 1 85 ? -2.271 -8.197 -30.983 1.00 88.75 85 TYR A C 1
ATOM 701 O O . TYR A 1 85 ? -3.232 -8.004 -30.234 1.00 88.75 85 TYR A O 1
ATOM 709 N N . PRO A 1 86 ? -1.009 -8.252 -30.510 1.00 92.56 86 PRO A N 1
ATOM 710 C CA . PRO A 1 86 ? -0.686 -8.083 -29.095 1.00 92.56 86 PRO A CA 1
ATOM 711 C C . PRO A 1 86 ? -1.114 -6.714 -28.551 1.00 92.56 86 PRO A C 1
ATOM 713 O O . PRO A 1 86 ? -0.830 -5.673 -29.150 1.00 92.56 86 PRO A O 1
ATOM 716 N N . PHE A 1 87 ? -1.767 -6.700 -27.387 1.00 93.62 87 PHE A N 1
ATOM 717 C CA . PHE A 1 87 ? -2.191 -5.464 -26.725 1.00 93.62 87 PHE A CA 1
ATOM 718 C C . PHE A 1 87 ? -1.121 -5.014 -25.724 1.00 93.62 87 PHE A C 1
ATOM 720 O O . PHE A 1 87 ? -0.828 -5.730 -24.767 1.00 93.62 87 PHE A O 1
ATOM 727 N N . TYR A 1 88 ? -0.526 -3.838 -25.947 1.00 94.81 88 TYR A N 1
ATOM 728 C CA . TYR A 1 88 ? 0.635 -3.345 -25.194 1.00 94.81 88 TYR A CA 1
ATOM 729 C C . TYR A 1 88 ? 0.259 -2.375 -24.063 1.00 94.81 88 TYR A C 1
ATOM 731 O O . TYR A 1 88 ? -0.361 -1.335 -24.296 1.00 94.81 88 TYR A O 1
ATOM 739 N N . PHE A 1 89 ? 0.761 -2.642 -22.858 1.00 97.00 89 PHE A N 1
ATOM 740 C CA . PHE A 1 89 ? 0.722 -1.725 -21.718 1.00 97.00 89 PHE A CA 1
ATOM 741 C C . PHE A 1 89 ? 2.020 -0.911 -21.719 1.00 97.00 89 PHE A C 1
ATOM 743 O O . PHE A 1 89 ? 3.041 -1.316 -21.168 1.00 97.00 89 PHE A O 1
ATOM 750 N N . ASN A 1 90 ? 2.016 0.208 -22.445 1.00 95.62 90 ASN A N 1
ATOM 751 C CA . ASN A 1 90 ? 3.251 0.906 -22.804 1.00 95.62 90 ASN A CA 1
ATOM 752 C C . ASN A 1 90 ? 3.840 1.807 -21.703 1.00 95.62 90 ASN A C 1
ATOM 754 O O . ASN A 1 90 ? 5.015 2.165 -21.815 1.00 95.62 90 ASN A O 1
ATOM 758 N N . GLU A 1 91 ? 3.087 2.171 -20.658 1.00 97.12 91 GLU A N 1
ATOM 759 C CA . GLU A 1 91 ? 3.516 3.136 -19.632 1.00 97.12 91 GLU A CA 1
ATOM 760 C C . GLU A 1 91 ? 3.770 2.480 -18.265 1.00 97.12 91 GLU A C 1
ATOM 762 O O . GLU A 1 91 ? 2.840 2.247 -17.498 1.00 97.12 91 GLU A O 1
ATOM 767 N N . ILE A 1 92 ? 5.037 2.216 -17.936 1.00 98.06 92 ILE A N 1
ATOM 768 C CA . ILE A 1 92 ? 5.483 1.753 -16.615 1.00 98.06 92 ILE A CA 1
ATOM 769 C C . ILE A 1 92 ? 5.182 2.807 -15.541 1.00 98.06 92 ILE A C 1
ATOM 771 O O . ILE A 1 92 ? 5.474 3.987 -15.746 1.00 98.06 92 ILE A O 1
ATOM 775 N N . GLN A 1 93 ? 4.618 2.392 -14.404 1.00 96.81 93 GLN A N 1
ATOM 776 C CA . GLN A 1 93 ? 4.240 3.267 -13.282 1.00 96.81 93 GLN A CA 1
ATOM 777 C C . GLN A 1 93 ? 5.095 3.047 -12.027 1.00 96.81 93 GLN A C 1
ATOM 779 O O . GLN A 1 93 ? 5.430 4.010 -11.344 1.00 96.81 93 GLN A O 1
ATOM 784 N N . SER A 1 94 ? 5.474 1.805 -11.725 1.00 97.25 94 SER A N 1
ATOM 785 C CA . SER A 1 94 ? 6.300 1.453 -10.566 1.00 97.25 94 SER A CA 1
ATOM 786 C C . SER A 1 94 ? 7.091 0.167 -10.818 1.00 97.25 94 SER A C 1
ATOM 788 O O . SER A 1 94 ? 6.811 -0.576 -11.762 1.00 97.25 94 SER A O 1
ATOM 790 N N . MET A 1 95 ? 8.105 -0.086 -9.989 1.00 96.25 95 MET A N 1
ATOM 791 C CA . MET A 1 95 ? 8.989 -1.245 -10.099 1.00 96.25 95 MET A CA 1
ATOM 792 C C . MET A 1 95 ? 9.459 -1.762 -8.739 1.00 96.25 95 MET A C 1
ATOM 794 O O . MET A 1 95 ? 9.634 -0.999 -7.791 1.00 96.25 95 MET A O 1
ATOM 798 N N . SER A 1 96 ? 9.735 -3.062 -8.673 1.00 96.69 96 SER A N 1
ATOM 799 C CA . SER A 1 96 ? 10.335 -3.740 -7.528 1.00 96.69 96 SER A CA 1
ATOM 800 C C . SER A 1 96 ? 11.313 -4.805 -8.030 1.00 96.69 96 SER A C 1
ATOM 802 O O . SER A 1 96 ? 10.934 -5.664 -8.823 1.00 96.69 96 SER A O 1
ATOM 804 N N . TYR A 1 97 ? 12.580 -4.733 -7.619 1.00 95.94 97 TYR A N 1
ATOM 805 C CA . TYR A 1 97 ? 13.624 -5.672 -8.044 1.00 95.94 97 TYR A CA 1
ATOM 806 C C . TYR A 1 97 ? 13.957 -6.655 -6.918 1.00 95.94 97 TYR A C 1
ATOM 808 O O . TYR A 1 97 ? 14.372 -6.252 -5.831 1.00 95.94 97 TYR A O 1
ATOM 816 N N . VAL A 1 98 ? 13.788 -7.945 -7.201 1.00 94.31 98 VAL A N 1
ATOM 817 C CA . VAL A 1 98 ? 14.101 -9.065 -6.313 1.00 94.31 98 VAL A CA 1
ATOM 818 C C . VAL A 1 98 ? 15.525 -9.523 -6.612 1.00 94.31 98 VAL A C 1
ATOM 820 O O . VAL A 1 98 ? 15.779 -10.270 -7.558 1.00 94.31 98 VAL A O 1
ATOM 823 N N . ALA A 1 99 ? 16.475 -9.052 -5.803 1.00 91.50 99 ALA A N 1
ATOM 824 C CA . ALA A 1 99 ? 17.900 -9.279 -6.034 1.00 91.50 99 ALA A CA 1
ATOM 825 C C . ALA A 1 99 ? 18.334 -10.752 -5.909 1.00 91.50 99 ALA A C 1
ATOM 827 O O . ALA A 1 99 ? 19.306 -11.135 -6.552 1.00 91.50 99 ALA A O 1
ATOM 828 N N . THR A 1 100 ? 17.616 -11.565 -5.125 1.00 90.56 100 THR A N 1
ATOM 829 C CA . THR A 1 100 ? 17.909 -12.991 -4.870 1.00 90.56 100 THR A CA 1
ATOM 830 C C . THR A 1 100 ? 17.613 -13.909 -6.054 1.00 90.56 100 THR A C 1
ATOM 832 O O . THR A 1 100 ? 18.284 -14.920 -6.214 1.00 90.56 100 THR A O 1
ATOM 835 N N . GLU A 1 101 ? 16.629 -13.560 -6.885 1.00 90.12 101 GLU A N 1
ATOM 836 C CA . GLU A 1 101 ? 16.243 -14.318 -8.089 1.00 90.12 101 GLU A CA 1
ATOM 837 C C . GLU A 1 101 ? 16.561 -13.564 -9.389 1.00 90.12 101 GLU A C 1
ATOM 839 O O . GLU A 1 101 ? 16.269 -14.041 -10.482 1.00 90.12 101 GLU A O 1
ATOM 844 N N . HIS A 1 102 ? 17.123 -12.357 -9.284 1.00 94.00 102 HIS A N 1
ATOM 845 C CA . HIS A 1 102 ? 17.378 -11.453 -10.407 1.00 94.00 102 HIS A CA 1
ATOM 846 C C . HIS A 1 102 ? 16.123 -11.134 -11.251 1.00 94.00 102 HIS A C 1
ATOM 848 O O . HIS A 1 102 ? 16.211 -10.917 -12.464 1.00 94.00 102 HIS A O 1
ATOM 854 N N . VAL A 1 103 ? 14.948 -11.068 -10.611 1.00 94.06 103 VAL A N 1
ATOM 855 C CA . VAL A 1 103 ? 13.663 -10.746 -11.255 1.00 94.06 103 VAL A CA 1
ATOM 856 C C . VAL A 1 103 ? 13.240 -9.312 -10.941 1.00 94.06 103 VAL A C 1
ATOM 858 O O . VAL A 1 103 ? 13.158 -8.892 -9.789 1.00 94.06 103 VAL A O 1
ATOM 861 N N . LEU A 1 104 ? 12.920 -8.558 -11.987 1.00 96.56 104 LEU A N 1
ATOM 862 C CA . LEU A 1 104 ? 12.286 -7.247 -11.923 1.00 96.56 104 LEU A CA 1
ATOM 863 C C . LEU A 1 104 ? 10.770 -7.400 -12.105 1.00 96.56 104 LEU A C 1
ATOM 865 O O . LEU A 1 104 ? 10.334 -7.832 -13.167 1.00 96.56 104 LEU A O 1
ATOM 869 N N . TYR A 1 105 ? 9.968 -6.983 -11.130 1.00 97.12 105 TYR A N 1
ATOM 870 C CA . TYR A 1 105 ? 8.515 -6.826 -11.258 1.00 97.12 105 TYR A CA 1
ATOM 871 C C . TYR A 1 105 ? 8.162 -5.360 -11.528 1.00 97.12 105 TYR A C 1
ATOM 873 O O . TYR A 1 105 ? 8.744 -4.465 -10.915 1.00 97.12 105 TYR A O 1
ATOM 881 N N . ALA A 1 106 ? 7.205 -5.093 -12.419 1.00 97.62 106 ALA A N 1
ATOM 882 C CA . ALA A 1 106 ? 6.772 -3.729 -12.727 1.00 97.62 106 ALA A CA 1
ATOM 883 C C . ALA A 1 106 ? 5.285 -3.637 -13.111 1.00 97.62 106 ALA A C 1
ATOM 885 O O . ALA A 1 106 ? 4.734 -4.532 -13.759 1.00 97.62 106 ALA A O 1
ATOM 886 N N . THR A 1 107 ? 4.650 -2.529 -12.720 1.00 97.81 107 THR A N 1
ATOM 887 C CA . THR A 1 107 ? 3.286 -2.143 -13.114 1.00 97.81 107 THR A CA 1
ATOM 888 C C . THR A 1 107 ? 3.315 -1.319 -14.391 1.00 97.81 107 THR A C 1
ATOM 890 O O . THR A 1 107 ? 4.127 -0.405 -14.527 1.00 97.81 107 THR A O 1
ATOM 893 N N . PHE A 1 108 ? 2.396 -1.603 -15.308 1.00 97.81 108 PHE A N 1
ATOM 894 C CA . PHE A 1 108 ? 2.231 -0.891 -16.572 1.00 97.81 108 PHE A CA 1
ATOM 895 C C . PHE A 1 108 ? 0.771 -0.501 -16.782 1.00 97.81 108 PHE A C 1
ATOM 897 O O . PHE A 1 108 ? -0.135 -1.219 -16.359 1.00 97.81 108 PHE A O 1
ATOM 904 N N . THR A 1 109 ? 0.539 0.599 -17.490 1.00 97.38 109 THR A N 1
ATOM 905 C CA . THR A 1 109 ? -0.794 1.081 -17.861 1.00 97.38 109 THR A CA 1
ATOM 906 C C . THR A 1 109 ? -0.919 1.350 -19.358 1.00 97.38 109 THR A C 1
ATOM 908 O O . THR A 1 109 ? 0.067 1.559 -20.071 1.00 97.38 109 THR A O 1
ATOM 911 N N . THR A 1 110 ? -2.163 1.394 -19.830 1.00 95.62 110 THR A N 1
ATOM 912 C CA . THR A 1 110 ? -2.547 2.042 -21.091 1.00 95.62 110 THR A CA 1
ATOM 913 C C . THR A 1 110 ? -2.383 3.566 -20.994 1.00 95.62 110 THR A C 1
ATOM 915 O O . THR A 1 110 ? -2.311 4.118 -19.891 1.00 95.62 110 THR A O 1
ATOM 918 N N . ALA A 1 111 ? -2.356 4.271 -22.129 1.00 92.38 111 ALA A N 1
ATOM 919 C CA . ALA A 1 111 ? -2.219 5.731 -22.147 1.00 92.38 111 ALA A CA 1
ATOM 920 C C . ALA A 1 111 ? -3.406 6.436 -21.448 1.00 92.38 111 ALA A C 1
ATOM 922 O O . ALA A 1 111 ? -4.524 5.906 -21.501 1.00 92.38 111 ALA A O 1
ATOM 923 N N . PRO A 1 112 ? -3.227 7.625 -20.831 1.00 88.62 112 PRO A N 1
ATOM 924 C CA . PRO A 1 112 ? -4.290 8.330 -20.102 1.00 88.62 112 PRO A CA 1
ATOM 925 C C . PRO A 1 112 ? -5.582 8.534 -20.906 1.00 88.62 112 PRO A C 1
ATOM 927 O O . PRO A 1 112 ? -6.666 8.274 -20.394 1.00 88.62 112 PRO A O 1
ATOM 930 N N . ASN A 1 113 ? -5.454 8.900 -22.187 1.00 87.69 113 ASN A N 1
ATOM 931 C CA . ASN A 1 113 ? -6.569 9.190 -23.102 1.00 87.69 113 ASN A CA 1
ATOM 932 C C . ASN A 1 113 ? -7.174 7.934 -23.768 1.00 87.69 113 ASN A C 1
ATOM 934 O O . ASN A 1 113 ? -7.917 8.045 -24.740 1.00 87.69 113 ASN A O 1
ATOM 938 N N . SER A 1 114 ? -6.818 6.738 -23.297 1.00 90.56 114 SER A N 1
ATOM 939 C CA . SER A 1 114 ? -7.333 5.457 -23.793 1.00 90.56 114 SER A CA 1
ATOM 940 C C . SER A 1 114 ? -8.079 4.710 -22.686 1.00 90.56 114 SER A C 1
ATOM 942 O O . SER A 1 114 ? -7.999 5.099 -21.518 1.00 90.56 114 SER A O 1
ATOM 944 N N . ILE A 1 115 ? -8.796 3.638 -23.050 1.00 90.88 115 ILE A N 1
ATOM 945 C CA . ILE A 1 115 ? -9.504 2.775 -22.091 1.00 90.88 115 ILE A CA 1
ATOM 946 C C . ILE A 1 115 ? -8.540 2.411 -20.959 1.00 90.88 115 ILE A C 1
ATOM 948 O O . ILE A 1 115 ? -7.455 1.876 -21.209 1.00 90.88 115 ILE A O 1
ATOM 952 N N . ALA A 1 116 ? -8.921 2.738 -19.723 1.00 92.06 116 ALA A N 1
ATOM 953 C CA . ALA A 1 116 ? -8.107 2.440 -18.558 1.00 92.06 116 ALA A CA 1
ATOM 954 C C . ALA A 1 116 ? -7.878 0.927 -18.477 1.00 92.06 116 ALA A C 1
ATOM 956 O O . ALA A 1 116 ? -8.808 0.125 -18.562 1.00 92.06 116 ALA A O 1
ATOM 957 N N . GLY A 1 117 ? -6.615 0.543 -18.378 1.00 94.88 117 GLY A N 1
ATOM 958 C CA . GLY A 1 117 ? -6.200 -0.843 -18.329 1.00 94.88 117 GLY A CA 1
ATOM 959 C C . GLY A 1 117 ? -4.784 -0.921 -17.796 1.00 94.88 117 GLY A C 1
ATOM 960 O O . GLY A 1 117 ? -3.956 -0.045 -18.064 1.00 94.88 117 GLY A O 1
ATOM 961 N N . SER A 1 118 ? -4.521 -1.966 -17.026 1.00 97.06 118 SER A N 1
ATOM 962 C CA . SER A 1 118 ? -3.260 -2.143 -16.321 1.00 97.06 118 SER A CA 1
ATOM 963 C C . SER A 1 118 ? -2.775 -3.579 -16.376 1.00 97.06 118 SER A C 1
ATOM 965 O O . SER A 1 118 ? -3.571 -4.515 -16.448 1.00 97.06 118 SER A O 1
ATOM 967 N N . ALA A 1 119 ? -1.464 -3.742 -16.273 1.00 96.88 119 ALA A N 1
ATOM 968 C CA . ALA A 1 119 ? -0.797 -5.027 -16.239 1.00 96.88 119 ALA A CA 1
ATOM 969 C C . ALA A 1 119 ? 0.335 -5.041 -15.207 1.00 96.88 119 ALA A C 1
ATOM 971 O O . ALA A 1 119 ? 0.924 -4.005 -14.892 1.00 96.88 119 ALA A O 1
ATOM 972 N N . VAL A 1 120 ? 0.670 -6.232 -14.718 1.00 97.62 120 VAL A N 1
ATOM 973 C CA . VAL A 1 120 ? 1.915 -6.498 -13.995 1.00 97.62 120 VAL A CA 1
ATOM 974 C C . VAL A 1 120 ? 2.723 -7.499 -14.806 1.00 97.62 120 VAL A C 1
ATOM 976 O O . VAL A 1 120 ? 2.259 -8.610 -15.056 1.00 97.62 120 VAL A O 1
ATOM 979 N N . CYS A 1 121 ? 3.933 -7.114 -15.199 1.00 96.81 121 CYS A N 1
ATOM 980 C CA . CYS A 1 121 ? 4.881 -7.987 -15.887 1.00 96.81 121 CYS A CA 1
ATOM 981 C C . CYS A 1 121 ? 6.126 -8.198 -15.019 1.00 96.81 121 CYS A C 1
ATOM 983 O O . CYS A 1 121 ? 6.506 -7.317 -14.242 1.00 96.81 121 CYS A O 1
ATOM 985 N N . SER A 1 122 ? 6.773 -9.356 -15.172 1.00 96.00 122 SER A N 1
ATOM 986 C CA . SER A 1 122 ? 8.114 -9.597 -14.639 1.00 96.00 122 SER A CA 1
ATOM 987 C C . SER A 1 122 ? 9.133 -9.766 -15.762 1.00 96.00 122 SER A C 1
ATOM 989 O O . SER A 1 122 ? 8.795 -10.236 -16.849 1.00 96.00 122 SER A O 1
ATOM 991 N N . PHE A 1 123 ? 10.381 -9.401 -15.486 1.00 96.38 123 PHE A N 1
ATOM 992 C CA . PHE A 1 123 ? 11.518 -9.502 -16.395 1.00 96.38 123 PHE A CA 1
ATOM 993 C C . PHE A 1 123 ? 12.704 -10.092 -15.633 1.00 96.38 123 PHE A C 1
ATOM 995 O O . PHE A 1 123 ? 13.208 -9.481 -14.690 1.00 96.38 123 PHE A O 1
ATOM 1002 N N . HIS A 1 124 ? 13.160 -11.276 -16.028 1.00 95.38 124 HIS A N 1
ATOM 1003 C CA . HIS A 1 124 ? 14.386 -11.860 -15.489 1.00 95.38 124 HIS A CA 1
ATOM 1004 C C . HIS A 1 124 ? 15.627 -11.181 -16.098 1.00 95.38 124 HIS A C 1
ATOM 1006 O O . HIS A 1 124 ? 15.640 -10.848 -17.287 1.00 95.38 124 HIS A O 1
ATOM 1012 N N . LEU A 1 125 ? 16.691 -10.996 -15.309 1.00 94.56 125 LEU A N 1
ATOM 1013 C CA . LEU A 1 125 ? 17.885 -10.246 -15.719 1.00 94.56 125 LEU A CA 1
ATOM 1014 C C . LEU A 1 125 ? 18.557 -10.807 -16.984 1.00 94.56 125 LEU A C 1
ATOM 1016 O O . LEU A 1 125 ? 19.018 -10.031 -17.816 1.00 94.56 125 LEU A O 1
ATOM 1020 N N . SER A 1 126 ? 18.515 -12.124 -17.214 1.00 94.88 126 SER A N 1
ATOM 1021 C CA . SER A 1 126 ? 19.045 -12.709 -18.458 1.00 94.88 126 SER A CA 1
ATOM 1022 C C . SER A 1 126 ? 18.299 -12.262 -19.725 1.00 94.88 126 SER A C 1
ATOM 1024 O O . SER A 1 126 ? 18.916 -12.189 -20.783 1.00 94.88 126 SER A O 1
ATOM 1026 N N . ALA A 1 127 ? 17.008 -11.915 -19.643 1.00 95.81 127 ALA A N 1
ATOM 1027 C CA . ALA A 1 127 ? 16.252 -11.359 -20.770 1.00 95.81 127 ALA A CA 1
ATOM 1028 C C . ALA A 1 127 ? 16.603 -9.880 -21.018 1.00 95.81 127 ALA A C 1
ATOM 1030 O O . ALA A 1 127 ? 16.613 -9.423 -22.162 1.00 95.81 127 ALA A O 1
ATOM 1031 N N . ILE A 1 128 ? 16.941 -9.147 -19.951 1.00 96.06 128 ILE A N 1
ATOM 1032 C CA . ILE A 1 128 ? 17.465 -7.776 -20.019 1.00 96.06 128 ILE A CA 1
ATOM 1033 C C . ILE A 1 128 ? 18.847 -7.789 -20.692 1.00 96.06 128 ILE A C 1
ATOM 1035 O O . ILE A 1 128 ? 19.063 -7.066 -21.665 1.00 96.06 128 ILE A O 1
ATOM 1039 N N . ASP A 1 129 ? 19.756 -8.662 -20.249 1.00 93.75 129 ASP A N 1
ATOM 1040 C CA . ASP A 1 129 ? 21.078 -8.821 -20.865 1.00 93.75 129 ASP A CA 1
ATOM 1041 C C . ASP A 1 129 ? 21.004 -9.363 -22.301 1.00 93.75 129 ASP A C 1
ATOM 1043 O O . ASP A 1 129 ? 21.760 -8.905 -23.155 1.00 93.75 129 ASP A O 1
ATOM 1047 N N . ALA A 1 130 ? 20.071 -10.269 -22.619 1.00 94.25 130 ALA A N 1
ATOM 1048 C CA . ALA A 1 130 ? 19.857 -10.738 -23.991 1.00 94.25 130 ALA A CA 1
ATOM 1049 C C . ALA A 1 130 ? 19.432 -9.605 -24.943 1.00 94.25 130 ALA A C 1
ATOM 1051 O O . ALA A 1 130 ? 19.924 -9.545 -26.068 1.00 94.25 130 ALA A O 1
ATOM 1052 N N . ALA A 1 131 ? 18.585 -8.671 -24.494 1.00 94.88 131 ALA A N 1
ATOM 1053 C CA . ALA A 1 131 ? 18.219 -7.495 -25.284 1.00 94.88 131 ALA A CA 1
ATOM 1054 C C . ALA A 1 131 ? 19.395 -6.515 -25.451 1.00 94.88 131 ALA A C 1
ATOM 1056 O O . ALA A 1 131 ? 19.617 -6.003 -26.547 1.00 94.88 131 ALA A O 1
ATOM 1057 N N . PHE A 1 132 ? 20.185 -6.283 -24.395 1.00 93.38 132 PHE A N 1
ATOM 1058 C CA . PHE A 1 132 ? 21.361 -5.403 -24.453 1.00 93.38 132 PHE A CA 1
ATOM 1059 C C . PHE A 1 132 ? 22.578 -5.997 -25.173 1.00 93.38 132 PHE A C 1
ATOM 1061 O O . PHE A 1 132 ? 23.448 -5.238 -25.591 1.00 93.38 132 PHE A O 1
ATOM 1068 N N . ASN A 1 133 ? 22.645 -7.319 -25.326 1.00 91.94 133 ASN A N 1
ATOM 1069 C CA . ASN A 1 133 ? 23.610 -8.004 -26.190 1.00 91.94 133 ASN A CA 1
ATOM 1070 C C . ASN A 1 133 ? 23.053 -8.235 -27.611 1.00 91.94 133 ASN A C 1
ATOM 1072 O O . ASN A 1 133 ? 23.753 -8.756 -28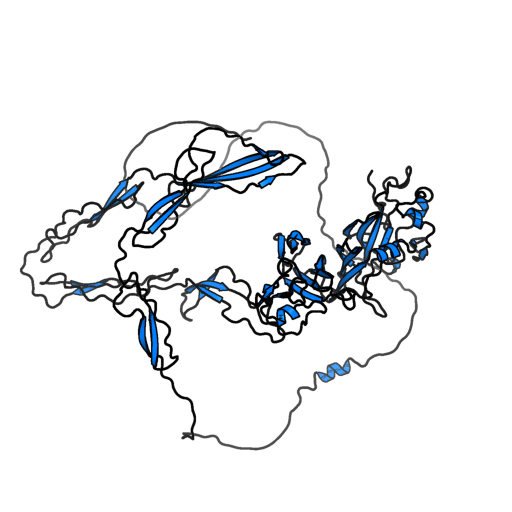.481 1.00 91.94 133 ASN A O 1
ATOM 1076 N N . GLY A 1 134 ? 21.796 -7.850 -27.847 1.00 91.25 134 GLY A N 1
ATOM 1077 C CA . GLY A 1 134 ? 21.155 -7.828 -29.153 1.00 91.25 134 GLY A CA 1
ATOM 1078 C C . GLY A 1 134 ? 21.643 -6.677 -30.047 1.00 91.25 134 GLY A C 1
ATOM 1079 O O . GLY A 1 134 ? 22.515 -5.904 -29.654 1.00 91.25 134 GLY A O 1
ATOM 1080 N N . PRO A 1 135 ? 21.082 -6.566 -31.262 1.00 93.19 135 PRO A N 1
ATOM 1081 C CA . PRO A 1 135 ? 21.433 -5.552 -32.250 1.00 93.19 135 PRO A CA 1
ATOM 1082 C C . PRO A 1 135 ? 20.951 -4.149 -31.866 1.00 93.19 135 PRO A C 1
ATOM 1084 O O . PRO A 1 135 ? 19.941 -3.973 -31.174 1.00 93.19 135 PRO A O 1
ATOM 1087 N N . PHE A 1 136 ? 21.642 -3.134 -32.379 1.00 92.12 136 PHE A N 1
ATOM 1088 C CA . PHE A 1 136 ? 21.274 -1.733 -32.196 1.00 92.12 136 PHE A CA 1
ATOM 1089 C C . PHE A 1 136 ? 20.151 -1.318 -33.152 1.00 92.12 136 PHE A C 1
ATOM 1091 O O . PHE A 1 136 ? 20.042 -1.824 -34.270 1.00 92.12 136 PHE A O 1
ATOM 1098 N N . LYS A 1 137 ? 19.336 -0.348 -32.733 1.00 91.25 137 LYS A N 1
ATOM 1099 C CA . LYS A 1 137 ? 18.393 0.366 -33.597 1.00 91.25 137 LYS A CA 1
ATOM 1100 C C . LYS A 1 137 ? 19.033 1.681 -34.024 1.00 91.25 137 LYS A C 1
ATOM 1102 O O . LYS A 1 137 ? 19.389 2.497 -33.173 1.00 91.25 137 LYS A O 1
ATOM 1107 N N . TYR A 1 138 ? 19.173 1.890 -35.327 1.00 88.56 138 TYR A N 1
ATOM 1108 C CA . TYR A 1 138 ? 19.818 3.068 -35.900 1.00 88.56 138 TYR A CA 1
ATOM 1109 C C . TYR A 1 138 ? 18.890 3.789 -36.886 1.00 88.56 138 TYR A C 1
ATOM 1111 O O . TYR A 1 138 ? 18.026 3.176 -37.513 1.00 88.56 138 TYR A O 1
ATOM 1119 N N . GLN A 1 139 ? 19.080 5.099 -37.020 1.00 87.25 139 GLN A N 1
ATOM 1120 C CA . GLN A 1 139 ? 18.409 5.955 -37.991 1.00 87.25 139 GLN A CA 1
ATOM 1121 C C . GLN A 1 139 ? 19.491 6.795 -38.680 1.00 87.25 139 GLN A C 1
ATOM 1123 O O . GLN A 1 139 ? 20.312 7.408 -37.996 1.00 87.25 139 GLN A O 1
ATOM 1128 N N . HIS A 1 140 ? 19.533 6.789 -40.015 1.00 80.75 140 HIS A N 1
ATOM 1129 C CA . HIS A 1 140 ? 20.581 7.481 -40.771 1.00 80.75 140 HIS A CA 1
ATOM 1130 C C . HIS A 1 140 ? 20.341 8.997 -40.778 1.00 80.75 140 HIS A C 1
ATOM 1132 O O . HIS A 1 140 ? 21.216 9.767 -40.391 1.00 80.75 140 HIS A O 1
ATOM 1138 N N . ASP A 1 141 ? 19.111 9.392 -41.115 1.00 82.31 141 ASP A N 1
ATOM 1139 C CA . ASP A 1 141 ? 18.614 10.770 -41.145 1.00 82.31 141 ASP A CA 1
ATOM 1140 C C . ASP A 1 141 ? 17.217 10.820 -40.519 1.00 82.31 141 ASP A C 1
ATOM 1142 O O . ASP A 1 141 ? 16.516 9.812 -40.498 1.00 82.31 141 ASP A O 1
ATOM 1146 N N . MET A 1 142 ? 16.743 11.995 -40.090 1.00 78.31 142 MET A N 1
ATOM 1147 C CA . MET A 1 142 ? 15.407 12.134 -39.473 1.00 78.31 142 MET A CA 1
ATOM 1148 C C . MET A 1 142 ? 14.256 11.601 -40.350 1.00 78.31 142 MET A C 1
ATOM 1150 O O . MET A 1 142 ? 13.248 11.135 -39.821 1.00 78.31 142 MET A O 1
ATOM 1154 N N . ASN A 1 143 ? 14.428 11.620 -41.676 1.00 81.50 143 ASN A N 1
ATOM 1155 C CA . ASN A 1 143 ? 13.452 11.121 -42.647 1.00 81.50 143 ASN A CA 1
ATOM 1156 C C . ASN A 1 143 ? 13.630 9.627 -42.991 1.00 81.50 143 ASN A C 1
ATOM 1158 O O . ASN A 1 143 ? 12.776 9.061 -43.672 1.00 81.50 143 ASN A O 1
ATOM 1162 N N . SER A 1 144 ? 14.720 8.974 -42.565 1.00 86.50 144 SER A N 1
ATOM 1163 C CA . SER A 1 144 ? 14.934 7.548 -42.835 1.00 86.50 144 SER A CA 1
ATOM 1164 C C . SER A 1 144 ? 14.083 6.682 -41.906 1.00 86.50 144 SER A C 1
ATOM 1166 O O . SER A 1 144 ? 13.777 7.063 -40.773 1.00 86.50 144 SER A O 1
ATOM 1168 N N . ALA A 1 145 ? 13.757 5.468 -42.350 1.00 86.69 145 ALA A N 1
ATOM 1169 C CA . ALA A 1 145 ? 13.247 4.440 -41.450 1.00 86.69 145 ALA A CA 1
ATOM 1170 C C . ALA A 1 145 ? 14.289 4.093 -40.367 1.00 86.69 145 ALA A C 1
ATOM 1172 O O . ALA A 1 145 ? 15.493 4.309 -40.547 1.00 86.69 145 ALA A O 1
ATOM 1173 N N . TRP A 1 146 ? 13.813 3.533 -39.255 1.00 88.50 146 TRP A N 1
ATOM 1174 C CA . TRP A 1 146 ? 14.658 2.931 -38.227 1.00 88.50 146 TRP A CA 1
ATOM 1175 C C . TRP A 1 146 ? 15.031 1.507 -38.635 1.00 88.50 146 TRP A C 1
ATOM 1177 O O . TRP A 1 146 ? 14.150 0.683 -38.878 1.00 88.50 146 TRP A O 1
ATOM 1187 N N . VAL A 1 147 ? 16.328 1.218 -38.692 1.00 90.31 147 VAL A N 1
ATOM 1188 C CA . VAL A 1 147 ? 16.883 -0.042 -39.198 1.00 90.31 147 VAL A CA 1
ATOM 1189 C C . VAL A 1 147 ? 17.699 -0.731 -38.103 1.00 90.31 147 VAL A C 1
ATOM 1191 O O . VAL A 1 147 ? 18.327 -0.086 -37.260 1.00 90.31 147 VAL A O 1
ATOM 1194 N N . LYS A 1 148 ? 17.676 -2.063 -38.112 1.00 91.50 148 LYS A N 1
ATOM 1195 C CA . LYS A 1 148 ? 18.516 -2.922 -37.276 1.00 91.50 148 LYS A CA 1
ATOM 1196 C C . LYS A 1 148 ? 19.978 -2.853 -37.748 1.00 91.50 148 LYS A C 1
ATOM 1198 O O . LYS A 1 148 ? 20.237 -3.030 -38.934 1.00 91.50 148 LYS A O 1
ATOM 1203 N N . HIS A 1 149 ? 20.916 -2.642 -36.827 1.00 87.69 149 HIS A N 1
ATOM 1204 C CA . HIS A 1 149 ? 22.356 -2.583 -37.090 1.00 87.69 149 HIS A CA 1
ATOM 1205 C C . HIS A 1 149 ? 23.118 -3.590 -36.218 1.00 87.69 149 HIS A C 1
ATOM 1207 O O . HIS A 1 149 ? 22.841 -3.725 -35.024 1.00 87.69 149 HIS A O 1
ATOM 1213 N N . ASP A 1 150 ? 24.098 -4.277 -36.807 1.00 80.19 150 ASP A N 1
ATOM 1214 C CA . ASP A 1 150 ? 24.807 -5.387 -36.165 1.00 80.19 150 ASP A CA 1
ATOM 1215 C C . ASP A 1 150 ? 25.957 -4.963 -35.226 1.00 80.19 150 ASP A C 1
ATOM 1217 O O . ASP A 1 150 ? 26.387 -3.807 -35.161 1.00 80.19 150 ASP A O 1
ATOM 1221 N N . ASN A 1 151 ? 26.434 -5.952 -34.466 1.00 67.56 151 ASN A N 1
ATOM 1222 C CA . ASN A 1 151 ? 27.087 -5.816 -33.160 1.00 67.56 151 ASN A CA 1
ATOM 1223 C C . ASN A 1 151 ? 28.591 -5.485 -33.153 1.00 67.56 151 ASN A C 1
ATOM 1225 O O . ASN A 1 151 ? 29.234 -5.675 -32.120 1.00 67.56 151 ASN A O 1
ATOM 1229 N N . MET A 1 152 ? 29.179 -4.973 -34.241 1.00 69.44 152 MET A N 1
ATOM 1230 C CA . MET A 1 152 ? 30.641 -4.748 -34.320 1.00 69.44 152 MET A CA 1
ATOM 1231 C C . MET A 1 152 ? 31.202 -3.894 -33.165 1.00 69.44 152 MET A C 1
ATOM 1233 O O . MET A 1 152 ? 32.319 -4.128 -32.710 1.00 69.44 152 MET A O 1
ATOM 1237 N N . HIS A 1 153 ? 30.401 -2.963 -32.637 1.00 69.94 153 HIS A N 1
ATOM 1238 C CA . HIS A 1 153 ? 30.789 -2.051 -31.554 1.00 69.94 153 HIS A CA 1
ATOM 1239 C C . HIS A 1 153 ? 30.317 -2.465 -30.152 1.00 69.94 153 HIS A C 1
ATOM 1241 O O . HIS A 1 153 ? 30.574 -1.751 -29.183 1.00 69.94 153 HIS A O 1
ATOM 1247 N N . LEU A 1 154 ? 29.652 -3.618 -30.001 1.00 76.19 154 LEU A N 1
ATOM 1248 C CA . LEU A 1 154 ? 29.029 -4.041 -28.737 1.00 76.19 154 LEU A CA 1
ATOM 1249 C C . LEU A 1 154 ? 30.029 -4.097 -27.564 1.00 76.19 154 LEU A C 1
ATOM 1251 O O . LEU A 1 154 ? 29.694 -3.737 -26.435 1.00 76.19 154 LEU A O 1
ATOM 1255 N N . GLY A 1 155 ? 31.284 -4.472 -27.838 1.00 75.25 155 GLY A N 1
ATOM 1256 C CA . GLY A 1 155 ? 32.353 -4.543 -26.837 1.00 75.25 155 GLY A CA 1
ATOM 1257 C C . GLY A 1 155 ? 32.635 -3.223 -26.106 1.00 75.25 155 GLY A C 1
ATOM 1258 O O . GLY A 1 155 ? 33.041 -3.256 -24.945 1.00 75.25 155 GLY A O 1
ATOM 1259 N N . HIS A 1 156 ? 32.369 -2.066 -26.721 1.00 80.75 156 HIS A N 1
ATOM 1260 C CA . HIS A 1 156 ? 32.544 -0.746 -26.099 1.00 80.75 156 HIS A CA 1
ATOM 1261 C C . HIS A 1 156 ? 31.688 -0.570 -24.832 1.00 80.75 156 HIS A C 1
ATOM 1263 O O . HIS A 1 156 ? 32.143 0.002 -23.846 1.00 80.75 156 HIS A O 1
ATOM 1269 N N . TYR A 1 157 ? 30.468 -1.114 -24.833 1.00 83.75 157 TYR A N 1
ATOM 1270 C CA . TYR A 1 157 ? 29.482 -0.940 -23.760 1.00 83.75 157 TYR A CA 1
ATOM 1271 C C . TYR A 1 157 ? 29.614 -1.977 -22.632 1.00 83.75 157 TYR A C 1
ATOM 1273 O O . TYR A 1 157 ? 28.864 -1.933 -21.657 1.00 83.75 157 TYR A O 1
ATOM 1281 N N . ASN A 1 158 ? 30.563 -2.911 -22.750 1.00 83.88 158 ASN A N 1
ATOM 1282 C CA . ASN A 1 158 ? 30.845 -3.917 -21.731 1.00 83.88 158 ASN A CA 1
ATOM 1283 C C . ASN A 1 158 ? 31.920 -3.421 -20.758 1.00 83.88 158 ASN A C 1
ATOM 1285 O O . ASN A 1 158 ? 33.026 -3.058 -21.157 1.00 83.88 158 ASN A O 1
ATOM 1289 N N . CYS A 1 159 ? 31.637 -3.502 -19.455 1.00 83.56 159 CYS A N 1
ATOM 1290 C CA . CYS A 1 159 ? 32.438 -2.895 -18.381 1.00 83.56 159 CYS A CA 1
ATOM 1291 C C . CYS A 1 159 ? 33.867 -3.456 -18.205 1.00 83.56 159 CYS A C 1
ATOM 1293 O O . CYS A 1 159 ? 34.586 -3.028 -17.303 1.00 83.56 159 CYS A O 1
ATOM 1295 N N . MET A 1 160 ? 34.297 -4.400 -19.045 1.00 72.19 160 MET A N 1
ATOM 1296 C CA . MET A 1 160 ? 35.617 -5.042 -19.003 1.00 72.19 160 MET A CA 1
ATOM 1297 C C . MET A 1 160 ? 36.437 -4.855 -20.291 1.00 72.19 160 MET A C 1
ATOM 1299 O O . MET A 1 160 ? 37.527 -5.409 -20.392 1.00 72.19 160 MET A O 1
ATOM 1303 N N . SER A 1 161 ? 35.955 -4.092 -21.279 1.00 63.84 161 SER A N 1
ATOM 1304 C CA . SER A 1 161 ? 36.723 -3.856 -22.507 1.00 63.84 161 SER A CA 1
ATOM 1305 C C . SER A 1 161 ? 37.851 -2.837 -22.314 1.00 63.84 161 SER A C 1
ATOM 1307 O O . SER A 1 161 ? 37.691 -1.805 -21.659 1.00 63.84 161 SER A O 1
ATOM 1309 N N . THR A 1 162 ? 38.993 -3.124 -22.940 1.00 56.75 162 THR A N 1
ATOM 1310 C CA . THR A 1 162 ? 40.162 -2.234 -23.064 1.00 56.75 162 THR A CA 1
ATOM 1311 C C . THR A 1 162 ? 40.064 -1.290 -24.270 1.00 56.75 162 THR A C 1
ATOM 1313 O O . THR A 1 162 ? 40.782 -0.299 -24.344 1.00 56.75 162 THR A O 1
ATOM 1316 N N . LEU A 1 163 ? 39.149 -1.569 -25.207 1.00 55.31 163 LEU A N 1
ATOM 1317 C CA . LEU A 1 163 ? 39.003 -0.890 -26.503 1.00 55.31 163 LEU A CA 1
ATOM 1318 C C . LEU A 1 163 ? 38.138 0.388 -26.473 1.00 55.31 163 LEU A C 1
ATOM 1320 O O . LEU A 1 163 ? 37.843 0.943 -27.531 1.00 55.31 163 LEU A O 1
ATOM 1324 N N . ARG A 1 164 ? 37.723 0.872 -25.291 1.00 59.94 164 ARG A N 1
ATOM 1325 C CA . ARG A 1 164 ? 36.715 1.948 -25.129 1.00 59.94 164 ARG A CA 1
ATOM 1326 C C . ARG A 1 164 ? 37.024 3.260 -25.866 1.00 59.94 164 ARG A C 1
ATOM 1328 O O . ARG A 1 164 ? 36.123 4.055 -26.089 1.00 59.94 164 ARG A O 1
ATOM 1335 N N . ASN A 1 165 ? 38.279 3.503 -26.232 1.00 58.16 165 ASN A N 1
ATOM 1336 C CA . ASN A 1 165 ? 38.753 4.836 -26.605 1.00 58.16 165 ASN A CA 1
ATOM 1337 C C . ASN A 1 165 ? 38.776 5.096 -28.121 1.00 58.16 165 ASN A C 1
ATOM 1339 O O . ASN A 1 165 ? 38.734 6.251 -28.537 1.00 58.16 165 ASN A O 1
ATOM 1343 N N . ASN A 1 166 ? 38.829 4.050 -28.953 1.00 60.88 166 ASN A N 1
ATOM 1344 C CA . ASN A 1 166 ? 39.203 4.202 -30.367 1.00 60.88 166 ASN A CA 1
ATOM 1345 C C . ASN A 1 166 ? 38.028 4.569 -31.297 1.00 60.88 166 ASN A C 1
ATOM 1347 O O . ASN A 1 166 ? 38.260 5.146 -32.353 1.00 60.88 166 ASN A O 1
ATOM 1351 N N . HIS A 1 167 ? 36.780 4.269 -30.912 1.00 68.88 167 HIS A N 1
ATOM 1352 C CA . HIS A 1 167 ? 35.581 4.451 -31.756 1.00 68.88 167 HIS A CA 1
ATOM 1353 C C . HIS A 1 167 ? 34.495 5.345 -31.117 1.00 68.88 167 HIS A C 1
ATOM 1355 O O . HIS A 1 167 ? 33.338 5.302 -31.525 1.00 68.88 167 HIS A O 1
ATOM 1361 N N . LEU A 1 168 ? 34.853 6.195 -30.142 1.00 74.62 168 LEU A N 1
ATOM 1362 C CA . LEU A 1 168 ? 33.914 7.014 -29.345 1.00 74.62 168 LEU A CA 1
ATOM 1363 C C . LEU A 1 168 ? 32.914 7.859 -30.162 1.00 74.62 168 LEU A C 1
ATOM 1365 O O . LEU A 1 168 ? 31.778 8.062 -29.740 1.00 74.62 168 LEU A O 1
ATOM 1369 N N . LEU A 1 169 ? 33.314 8.371 -31.330 1.00 75.75 169 LEU A N 1
ATOM 1370 C CA . LEU A 1 169 ? 32.416 9.136 -32.209 1.00 75.75 169 LEU A CA 1
ATOM 1371 C C . LEU A 1 169 ? 31.385 8.238 -32.906 1.00 75.75 169 LEU A C 1
ATOM 1373 O O . LEU A 1 169 ? 30.241 8.647 -33.104 1.00 75.75 169 LEU A O 1
ATOM 1377 N N . GLU A 1 170 ? 31.777 7.015 -33.247 1.00 77.81 170 GLU A N 1
ATOM 1378 C CA . GLU A 1 170 ? 30.954 6.035 -33.947 1.00 77.81 170 GLU A CA 1
ATOM 1379 C C . GLU A 1 170 ? 29.960 5.369 -32.987 1.00 77.81 170 GLU A C 1
ATOM 1381 O O . GLU A 1 170 ? 28.761 5.345 -33.261 1.00 77.81 170 GLU A O 1
ATOM 1386 N N . THR A 1 171 ? 30.424 4.956 -31.803 1.00 77.12 171 THR A N 1
ATOM 1387 C CA . THR A 1 171 ? 29.573 4.436 -30.718 1.00 77.12 171 THR A CA 1
ATOM 1388 C C . THR A 1 171 ? 28.572 5.484 -30.230 1.00 77.12 171 THR A C 1
ATOM 1390 O O . THR A 1 171 ? 27.435 5.156 -29.895 1.00 77.12 171 THR A O 1
ATOM 1393 N N . SER A 1 172 ? 28.909 6.778 -30.298 1.00 78.25 172 SER A N 1
ATOM 1394 C CA . SER A 1 172 ? 27.963 7.848 -29.949 1.00 78.25 172 SER A CA 1
ATOM 1395 C C . SER A 1 172 ? 26.710 7.933 -30.839 1.00 78.25 172 SER A C 1
ATOM 1397 O O . SER A 1 172 ? 25.787 8.669 -30.485 1.00 78.25 172 SER A O 1
ATOM 1399 N N . LYS A 1 173 ? 26.619 7.156 -31.931 1.00 83.12 173 LYS A N 1
ATOM 1400 C CA . LYS A 1 173 ? 25.401 6.994 -32.748 1.00 83.12 173 LYS A CA 1
ATOM 1401 C C . LYS A 1 173 ? 24.413 5.950 -32.209 1.00 83.12 173 LYS A C 1
ATOM 1403 O O . LYS A 1 173 ? 23.242 5.995 -32.578 1.00 83.12 173 LYS A O 1
ATOM 1408 N N . TYR A 1 174 ? 24.861 5.016 -31.367 1.00 87.81 174 TYR A N 1
ATOM 1409 C CA . TYR A 1 174 ? 24.055 3.877 -30.918 1.00 87.81 174 TYR A CA 1
ATOM 1410 C C . TYR A 1 174 ? 23.746 3.991 -29.419 1.00 87.81 174 TYR A C 1
ATOM 1412 O O . TYR A 1 174 ? 24.642 3.936 -28.574 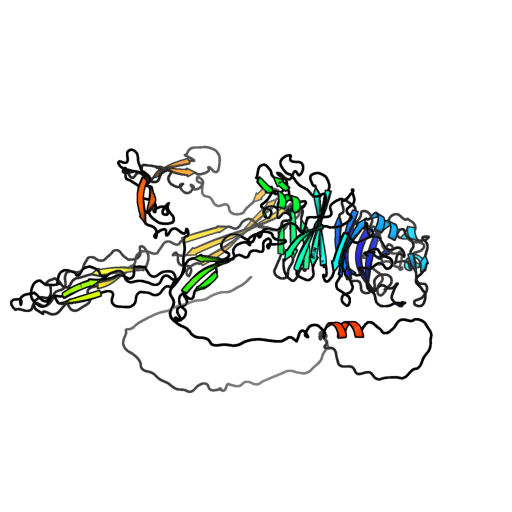1.00 87.81 174 TYR A O 1
ATOM 1420 N N . GLN A 1 175 ? 22.464 4.186 -29.093 1.00 91.19 175 GLN A N 1
ATOM 1421 C CA . GLN A 1 175 ? 21.942 4.176 -27.715 1.00 91.19 175 GLN A CA 1
ATOM 1422 C C . GLN A 1 175 ? 20.692 3.305 -27.539 1.00 91.19 175 GLN A C 1
ATOM 1424 O O . GLN A 1 175 ? 20.413 2.886 -26.421 1.00 91.19 175 GLN A O 1
ATOM 1429 N N . LEU A 1 176 ? 19.925 3.048 -28.602 1.00 94.00 176 LEU A N 1
ATOM 1430 C CA . LEU A 1 176 ? 18.692 2.262 -28.555 1.00 94.00 176 LEU A CA 1
ATOM 1431 C C . LEU A 1 176 ? 18.963 0.834 -29.048 1.00 94.00 176 LEU A C 1
ATOM 1433 O O . LEU A 1 176 ? 19.539 0.657 -30.120 1.00 94.00 176 LEU A O 1
ATOM 1437 N N . MET A 1 177 ? 18.528 -0.175 -28.297 1.00 95.12 177 MET A N 1
ATOM 1438 C CA . MET A 1 177 ? 18.511 -1.567 -28.763 1.00 95.12 177 MET A CA 1
ATOM 1439 C C . MET A 1 177 ? 17.297 -1.803 -29.669 1.00 95.12 177 MET A C 1
ATOM 1441 O O . MET A 1 177 ? 16.211 -1.282 -29.406 1.00 95.12 177 MET A O 1
ATOM 1445 N N . ASP A 1 178 ? 17.460 -2.595 -30.729 1.00 94.25 178 ASP A N 1
ATOM 1446 C CA . ASP A 1 178 ? 16.354 -2.982 -31.614 1.00 94.25 178 ASP A CA 1
ATOM 1447 C C . ASP A 1 178 ? 15.468 -4.059 -30.968 1.00 94.25 178 ASP A C 1
ATOM 1449 O O . ASP A 1 178 ? 14.239 -3.996 -31.050 1.00 94.25 178 ASP A O 1
ATOM 1453 N N . HIS A 1 179 ? 16.090 -5.008 -30.260 1.00 94.94 179 HIS A N 1
ATOM 1454 C CA . HIS A 1 179 ? 15.391 -6.027 -29.479 1.00 94.94 179 HIS A CA 1
ATOM 1455 C C . HIS A 1 179 ? 14.770 -5.420 -28.214 1.00 94.94 179 HIS A C 1
ATOM 1457 O O . HIS A 1 179 ? 15.449 -4.788 -27.404 1.00 94.94 179 HIS A O 1
ATOM 1463 N N . ALA A 1 180 ? 13.470 -5.648 -28.020 1.00 95.94 180 ALA A N 1
ATOM 1464 C CA . ALA A 1 180 ? 12.790 -5.342 -26.765 1.00 95.94 180 ALA A CA 1
ATOM 1465 C C . ALA A 1 180 ? 13.037 -6.450 -25.728 1.00 95.94 180 ALA A C 1
ATOM 1467 O O . ALA A 1 180 ? 13.057 -7.635 -26.071 1.00 95.94 180 ALA A O 1
ATOM 1468 N N . VAL A 1 181 ? 13.154 -6.070 -24.455 1.00 97.62 181 VAL A N 1
ATOM 1469 C CA . VAL A 1 181 ? 13.192 -7.004 -23.322 1.00 97.62 181 VAL A CA 1
ATOM 1470 C C . VAL A 1 181 ? 11.834 -7.694 -23.225 1.00 97.62 181 VAL A C 1
ATOM 1472 O O . VAL A 1 181 ? 10.818 -7.023 -23.033 1.00 97.62 181 VAL A O 1
ATOM 1475 N N . GLN A 1 182 ? 11.811 -9.019 -23.352 1.00 95.75 182 GLN A N 1
ATOM 1476 C CA . GLN A 1 182 ? 10.589 -9.811 -23.199 1.00 95.75 182 GLN A CA 1
ATOM 1477 C C . GLN A 1 182 ? 10.316 -10.116 -21.724 1.00 95.75 182 GLN A C 1
ATOM 1479 O O . GLN A 1 182 ? 11.249 -10.303 -20.940 1.00 95.75 182 GLN A O 1
ATOM 1484 N N . SER A 1 183 ? 9.038 -10.175 -21.358 1.00 94.56 183 SER A N 1
ATOM 1485 C CA . SER A 1 183 ? 8.591 -10.637 -20.046 1.00 94.56 183 SER A CA 1
ATOM 1486 C C . SER A 1 183 ? 8.896 -12.125 -19.829 1.00 94.56 183 SER A C 1
ATOM 1488 O O . SER A 1 183 ? 9.012 -12.903 -20.774 1.00 94.56 183 SER A O 1
ATOM 1490 N N . THR A 1 184 ? 9.006 -12.538 -18.563 1.00 91.81 184 THR A N 1
ATOM 1491 C CA . THR A 1 184 ? 9.258 -13.939 -18.160 1.00 91.81 184 THR A CA 1
ATOM 1492 C C . THR A 1 184 ? 8.136 -14.892 -18.606 1.00 91.81 184 THR A C 1
ATOM 1494 O O . THR A 1 184 ? 8.351 -16.091 -18.780 1.00 91.81 184 THR A O 1
ATOM 1497 N N . THR A 1 185 ? 6.933 -14.350 -18.796 1.00 89.94 185 THR A N 1
ATOM 1498 C CA . THR A 1 185 ? 5.715 -15.014 -19.275 1.00 89.94 185 THR A CA 1
ATOM 1499 C C . THR A 1 185 ? 5.232 -14.366 -20.578 1.00 89.94 185 THR A C 1
ATOM 1501 O O . THR A 1 185 ? 5.496 -13.188 -20.817 1.00 89.94 185 THR A O 1
ATOM 1504 N N . LEU A 1 186 ? 4.524 -15.128 -21.426 1.00 88.25 186 LEU A N 1
ATOM 1505 C CA . LEU A 1 186 ? 3.973 -14.631 -22.703 1.00 88.25 186 LEU A CA 1
ATOM 1506 C C . LEU A 1 186 ? 2.840 -13.612 -22.508 1.00 88.25 186 LEU A C 1
ATOM 1508 O O . LEU A 1 186 ? 2.699 -12.694 -23.310 1.00 88.25 186 LEU A O 1
ATOM 1512 N N . ASP A 1 187 ? 2.063 -13.778 -21.439 1.00 91.75 187 ASP A N 1
ATOM 1513 C CA . ASP A 1 187 ? 1.051 -12.831 -20.973 1.00 91.75 187 ASP A CA 1
ATOM 1514 C C . ASP A 1 187 ? 1.506 -12.161 -19.665 1.00 91.75 187 ASP A C 1
ATOM 1516 O O . ASP A 1 187 ? 2.358 -12.714 -18.956 1.00 91.75 187 ASP A O 1
ATOM 1520 N N . PRO A 1 188 ? 0.934 -11.005 -19.280 1.00 95.12 188 PRO A N 1
ATOM 1521 C CA . PRO A 1 188 ? 1.215 -10.390 -17.992 1.00 95.12 188 PRO A CA 1
ATOM 1522 C C . PRO A 1 188 ? 0.710 -11.261 -16.837 1.00 95.12 188 PRO A C 1
ATOM 1524 O O . PRO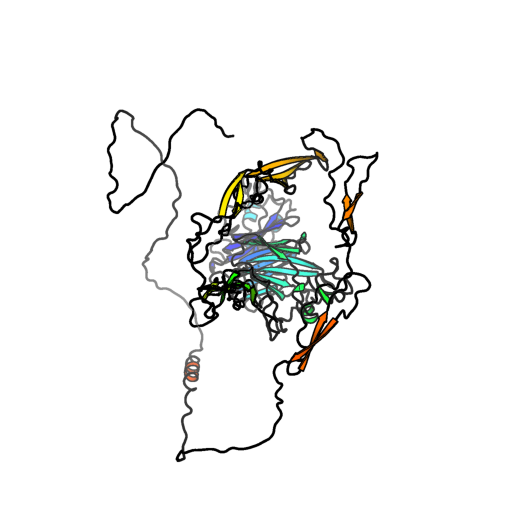 A 1 188 ? -0.355 -11.873 -16.912 1.00 95.12 188 PRO A O 1
ATOM 1527 N N . LEU A 1 189 ? 1.449 -11.252 -15.729 1.00 94.31 189 LEU A N 1
ATOM 1528 C CA . LEU A 1 189 ? 1.138 -12.016 -14.519 1.00 94.31 189 LEU A CA 1
ATOM 1529 C C . LEU A 1 189 ? -0.221 -11.630 -13.927 1.00 94.31 189 LEU A C 1
ATOM 1531 O O . LEU A 1 189 ? -0.953 -12.480 -13.425 1.00 94.31 189 LEU A O 1
ATOM 1535 N N . TYR A 1 190 ? -0.560 -10.345 -13.997 1.00 94.94 190 TYR A N 1
ATOM 1536 C CA . TYR A 1 190 ? -1.865 -9.807 -13.634 1.00 94.94 190 TYR A CA 1
ATOM 1537 C C . TYR A 1 190 ? -2.300 -8.802 -14.695 1.00 94.94 190 TYR A C 1
ATOM 1539 O O . TYR A 1 190 ? -1.471 -8.043 -15.199 1.00 94.94 190 TYR A O 1
ATOM 1547 N N . THR A 1 191 ? -3.593 -8.763 -14.998 1.00 94.06 191 THR A N 1
ATOM 1548 C CA . THR A 1 191 ? -4.217 -7.748 -15.850 1.00 94.06 191 THR A CA 1
ATOM 1549 C C . THR A 1 191 ? -5.496 -7.250 -15.190 1.00 94.06 191 THR A C 1
ATOM 1551 O O . THR A 1 191 ? -6.204 -8.013 -14.532 1.00 94.06 191 THR A O 1
ATOM 1554 N N . SER A 1 192 ? -5.795 -5.965 -15.365 1.00 91.56 192 SER A N 1
ATOM 1555 C CA . SER A 1 192 ? -7.051 -5.363 -14.927 1.00 91.56 192 SER A CA 1
ATOM 1556 C C . SER A 1 192 ? -7.581 -4.382 -15.967 1.00 91.56 192 SER A C 1
ATOM 1558 O O . SER A 1 192 ? -6.814 -3.679 -16.630 1.00 91.56 192 SER A O 1
ATOM 1560 N N . THR A 1 193 ? -8.901 -4.350 -16.113 1.00 90.38 193 THR A N 1
ATOM 1561 C CA . THR A 1 193 ? -9.644 -3.475 -17.024 1.00 90.38 193 THR A CA 1
ATOM 1562 C C . THR A 1 193 ? -10.383 -2.410 -16.229 1.00 90.38 193 THR A C 1
ATOM 1564 O O . THR A 1 193 ? -10.924 -2.709 -15.171 1.00 90.38 193 THR A O 1
ATOM 1567 N N . LEU A 1 194 ? -10.452 -1.193 -16.765 1.00 90.94 194 LEU A N 1
ATOM 1568 C CA . LEU A 1 194 ? -11.012 0.022 -16.156 1.00 90.94 194 LEU A CA 1
ATOM 1569 C C . LEU A 1 194 ? -10.219 0.593 -14.962 1.00 90.94 194 LEU A C 1
ATOM 1571 O O . LEU A 1 194 ? -10.319 1.786 -14.699 1.00 90.94 194 LEU A O 1
ATOM 1575 N N . GLU A 1 195 ? -9.348 -0.189 -14.324 1.00 91.81 195 GLU A N 1
ATOM 1576 C CA . GLU A 1 195 ? -8.469 0.268 -13.237 1.00 91.81 195 GLU A CA 1
ATOM 1577 C C . GLU A 1 195 ? -7.092 0.761 -13.723 1.00 91.81 195 GLU A C 1
ATOM 1579 O O . GLU A 1 195 ? -6.525 0.245 -14.697 1.00 91.81 195 GLU A O 1
ATOM 1584 N N . ARG A 1 196 ? -6.489 1.694 -12.970 1.00 94.62 196 ARG A N 1
ATOM 1585 C CA . ARG A 1 196 ? -5.088 2.126 -13.131 1.00 94.62 196 ARG A CA 1
ATOM 1586 C C . ARG A 1 196 ? -4.239 1.721 -11.922 1.00 94.62 196 ARG A C 1
ATOM 1588 O O . ARG A 1 196 ? -4.452 2.212 -10.816 1.00 94.62 196 ARG A O 1
ATOM 1595 N N . LEU A 1 197 ? -3.279 0.819 -12.141 1.00 95.94 197 LEU A N 1
ATOM 1596 C CA . LEU A 1 197 ? -2.301 0.387 -11.136 1.00 95.94 197 LEU A CA 1
ATOM 1597 C C . LEU A 1 197 ? -1.162 1.409 -11.029 1.00 95.94 197 LEU A C 1
ATOM 1599 O O . LEU A 1 197 ? -0.683 1.919 -12.041 1.00 95.94 197 LEU A O 1
ATOM 1603 N N . THR A 1 198 ? -0.720 1.687 -9.805 1.00 95.00 198 THR A N 1
ATOM 1604 C CA . THR A 1 198 ? 0.329 2.664 -9.490 1.00 95.00 198 THR A CA 1
ATOM 1605 C C . THR A 1 198 ? 1.563 1.949 -8.938 1.00 95.00 198 THR A C 1
ATOM 1607 O O . THR A 1 198 ? 2.378 1.447 -9.714 1.00 95.00 198 THR A O 1
ATOM 1610 N N . HIS A 1 199 ? 1.696 1.870 -7.615 1.00 96.25 199 HIS A N 1
ATOM 1611 C CA . HIS A 1 199 ? 2.867 1.346 -6.904 1.00 96.25 199 HIS A CA 1
ATOM 1612 C C . HIS A 1 199 ? 2.889 -0.183 -6.833 1.00 96.25 199 HIS A C 1
ATOM 1614 O O . HIS A 1 199 ? 1.833 -0.807 -6.731 1.00 96.25 199 HIS A O 1
ATOM 1620 N N . ILE A 1 200 ? 4.082 -0.787 -6.812 1.00 97.19 200 ILE A N 1
ATOM 1621 C CA . ILE A 1 200 ? 4.269 -2.225 -6.568 1.00 97.19 200 ILE A CA 1
ATOM 1622 C C . ILE A 1 200 ? 5.395 -2.491 -5.565 1.00 97.19 200 ILE A C 1
ATOM 1624 O O . ILE A 1 200 ? 6.471 -1.902 -5.636 1.00 97.19 200 ILE A O 1
ATOM 1628 N N . THR A 1 201 ? 5.163 -3.426 -4.647 1.00 96.81 201 THR A N 1
ATOM 1629 C CA . THR A 1 201 ? 6.191 -3.972 -3.755 1.00 96.81 201 THR A CA 1
ATOM 1630 C C . THR A 1 201 ? 5.977 -5.477 -3.582 1.00 96.81 201 THR A C 1
ATOM 1632 O O . THR A 1 201 ? 4.857 -5.963 -3.741 1.00 96.81 201 THR A O 1
ATOM 1635 N N . VAL A 1 202 ? 7.052 -6.228 -3.338 1.00 95.69 202 VAL A N 1
ATOM 1636 C CA . VAL A 1 202 ? 7.064 -7.698 -3.405 1.00 95.69 202 VAL A CA 1
ATOM 1637 C C . VAL A 1 202 ? 7.693 -8.272 -2.143 1.00 95.69 202 VAL A C 1
ATOM 1639 O O . VAL A 1 202 ? 8.703 -7.748 -1.675 1.00 95.69 202 VAL A O 1
ATOM 1642 N N . ASP A 1 203 ? 7.117 -9.358 -1.632 1.00 95.31 203 ASP A N 1
ATOM 1643 C CA . ASP A 1 203 ? 7.738 -10.230 -0.636 1.00 95.3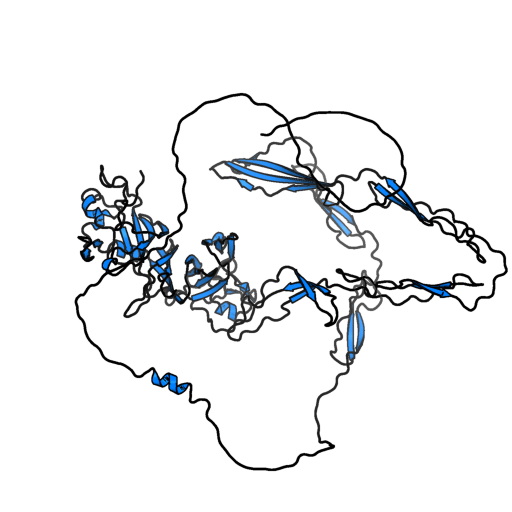1 203 ASP A CA 1
ATOM 1644 C C . ASP A 1 203 ? 7.866 -11.669 -1.158 1.00 95.31 203 ASP A C 1
ATOM 1646 O O . ASP A 1 203 ? 7.086 -12.113 -2.003 1.00 95.31 203 ASP A O 1
ATOM 1650 N N . LEU A 1 204 ? 8.852 -12.398 -0.636 1.00 92.38 204 LEU A N 1
ATOM 1651 C CA . LEU A 1 204 ? 9.082 -13.812 -0.909 1.00 92.38 204 LEU A CA 1
ATOM 1652 C C . LEU A 1 204 ? 8.776 -14.601 0.367 1.00 92.38 204 LEU A C 1
ATOM 1654 O O . LEU A 1 204 ? 9.426 -14.417 1.401 1.00 92.38 204 LEU A O 1
ATOM 1658 N N . VAL A 1 205 ? 7.761 -15.458 0.300 1.00 91.62 205 VAL A N 1
ATOM 1659 C CA . VAL A 1 205 ? 7.227 -16.203 1.443 1.00 91.62 205 VAL A CA 1
ATOM 1660 C C . VAL A 1 205 ? 7.565 -17.677 1.279 1.00 91.62 205 VAL A C 1
ATOM 1662 O O . VAL A 1 205 ? 7.122 -18.321 0.328 1.00 91.62 205 VAL A O 1
ATOM 1665 N N . GLU A 1 206 ? 8.354 -18.215 2.205 1.00 89.38 206 GLU A N 1
ATOM 1666 C CA . GLU A 1 206 ? 8.585 -19.654 2.298 1.00 89.38 206 GLU A CA 1
ATOM 1667 C C . GLU A 1 206 ? 7.303 -20.331 2.797 1.00 89.38 206 GLU A C 1
ATOM 1669 O O . GLU A 1 206 ? 6.744 -19.951 3.827 1.00 89.38 206 GLU A O 1
ATOM 1674 N N . THR A 1 207 ? 6.813 -21.314 2.045 1.00 87.31 207 THR A N 1
ATOM 1675 C CA . THR A 1 207 ? 5.618 -22.091 2.398 1.00 87.31 207 THR A CA 1
ATOM 1676 C C . THR A 1 207 ? 5.989 -23.555 2.602 1.00 87.31 207 THR A C 1
ATOM 1678 O O . THR A 1 207 ? 7.096 -23.977 2.287 1.00 87.31 207 THR A O 1
ATOM 1681 N N . LYS A 1 208 ? 5.043 -24.375 3.071 1.00 82.94 208 LYS A N 1
ATOM 1682 C CA . LYS A 1 208 ? 5.242 -25.807 3.386 1.00 82.94 208 LYS A CA 1
ATOM 1683 C C . LYS A 1 208 ? 5.631 -26.716 2.192 1.00 82.94 208 LYS A C 1
ATOM 1685 O O . LYS A 1 208 ? 5.633 -27.940 2.326 1.00 82.94 208 LYS A O 1
ATOM 1690 N N . LYS A 1 209 ? 5.875 -26.152 1.007 1.00 78.38 209 LYS A N 1
ATOM 1691 C CA . LYS A 1 209 ? 6.274 -26.872 -0.213 1.00 78.38 209 LYS A CA 1
ATOM 1692 C C . LYS A 1 209 ? 7.247 -26.071 -1.068 1.00 78.38 209 LYS A C 1
ATOM 1694 O O . LYS A 1 209 ? 8.274 -26.602 -1.470 1.00 78.38 209 LYS A O 1
ATOM 1699 N N . ASP A 1 210 ? 6.888 -24.823 -1.357 1.00 82.75 210 ASP A N 1
ATOM 1700 C CA . ASP A 1 210 ? 7.530 -24.006 -2.383 1.00 82.75 210 ASP A CA 1
ATOM 1701 C C . ASP A 1 210 ? 7.715 -22.557 -1.901 1.00 82.75 210 ASP A C 1
ATOM 1703 O O . ASP A 1 210 ? 7.032 -22.092 -0.982 1.00 82.75 210 ASP A O 1
ATOM 1707 N N . LEU A 1 211 ? 8.598 -21.808 -2.560 1.00 87.88 211 LEU A N 1
ATOM 1708 C CA . LEU A 1 211 ? 8.714 -20.363 -2.371 1.00 87.88 211 LEU A CA 1
ATOM 1709 C C . LEU A 1 211 ? 7.601 -19.655 -3.162 1.00 87.88 211 LEU A C 1
ATOM 1711 O O . LEU A 1 211 ? 7.409 -19.921 -4.350 1.00 87.88 211 LEU A O 1
ATOM 1715 N N . VAL A 1 212 ? 6.848 -18.763 -2.515 1.00 90.25 212 VAL A N 1
ATOM 1716 C CA . VAL A 1 212 ? 5.719 -18.050 -3.133 1.00 90.25 212 VAL A CA 1
ATOM 1717 C C . VAL A 1 212 ? 5.962 -16.545 -3.105 1.00 90.25 212 VAL A C 1
ATOM 1719 O O . VAL A 1 212 ? 6.182 -15.952 -2.050 1.00 90.25 212 VAL A O 1
ATOM 1722 N N . HIS A 1 213 ? 5.885 -15.912 -4.275 1.00 91.94 213 HIS A N 1
ATOM 1723 C CA . HIS A 1 213 ? 5.984 -14.457 -4.406 1.00 91.94 213 HIS A CA 1
ATOM 1724 C C . HIS A 1 213 ? 4.628 -13.816 -4.098 1.00 91.94 213 HIS A C 1
ATOM 1726 O O . HIS A 1 213 ? 3.611 -14.184 -4.693 1.00 91.94 213 HIS A O 1
ATOM 1732 N N . VAL A 1 214 ? 4.611 -12.836 -3.195 1.00 94.62 214 VAL A N 1
ATOM 1733 C CA . VAL A 1 214 ? 3.429 -12.028 -2.875 1.00 94.62 214 VAL A CA 1
ATOM 1734 C C . VAL A 1 214 ? 3.658 -10.599 -3.345 1.00 94.62 214 VAL A C 1
ATOM 1736 O O . VAL A 1 214 ? 4.590 -9.925 -2.916 1.00 94.62 214 VAL A O 1
ATOM 1739 N N . LEU A 1 215 ? 2.791 -10.140 -4.241 1.00 96.44 215 LEU A N 1
ATOM 1740 C CA . LEU A 1 215 ? 2.832 -8.822 -4.860 1.00 96.44 215 LEU A CA 1
ATOM 1741 C C . LEU A 1 215 ? 1.747 -7.954 -4.223 1.00 96.44 215 LEU A C 1
ATOM 1743 O O . LEU A 1 215 ? 0.562 -8.275 -4.301 1.00 96.44 215 LEU A O 1
ATOM 1747 N N . TYR A 1 216 ? 2.139 -6.825 -3.651 1.00 97.31 216 TYR A N 1
ATOM 1748 C CA . TYR A 1 216 ? 1.222 -5.782 -3.207 1.00 97.31 216 TYR A CA 1
ATOM 1749 C C . TYR A 1 216 ? 1.202 -4.692 -4.271 1.00 97.31 216 TYR A C 1
ATOM 1751 O O . TYR A 1 216 ? 2.257 -4.160 -4.628 1.00 97.31 216 TYR A O 1
ATOM 1759 N N . VAL A 1 217 ? 0.019 -4.379 -4.803 1.00 97.06 217 VAL A N 1
ATOM 1760 C CA . VAL A 1 217 ? -0.140 -3.449 -5.928 1.00 97.06 217 VAL A CA 1
ATOM 1761 C C . VAL A 1 217 ? -1.200 -2.400 -5.610 1.00 97.06 217 VAL A C 1
ATOM 1763 O O . VAL A 1 217 ? -2.344 -2.741 -5.318 1.00 97.06 217 VAL A O 1
ATOM 1766 N N . ALA A 1 218 ? -0.825 -1.126 -5.662 1.00 96.44 218 ALA A N 1
ATOM 1767 C CA . ALA A 1 218 ? -1.719 -0.004 -5.402 1.00 96.44 218 ALA A CA 1
ATOM 1768 C C . ALA A 1 218 ? -2.469 0.427 -6.675 1.00 96.44 218 ALA A C 1
ATOM 1770 O O . ALA A 1 218 ? -2.034 0.157 -7.797 1.00 96.44 218 ALA A O 1
ATOM 1771 N N . THR A 1 219 ? -3.589 1.123 -6.499 1.00 94.88 219 THR A N 1
ATOM 1772 C CA . THR A 1 219 ? -4.408 1.717 -7.571 1.00 94.88 219 THR A CA 1
ATOM 1773 C C . THR A 1 219 ? -4.428 3.245 -7.473 1.00 94.88 219 THR A C 1
ATOM 1775 O O . THR A 1 219 ? -3.972 3.822 -6.486 1.00 94.88 219 THR A O 1
ATOM 1778 N N . THR A 1 220 ? -4.995 3.916 -8.477 1.00 92.88 220 THR A N 1
ATOM 1779 C CA . THR A 1 220 ? -5.350 5.347 -8.416 1.00 92.88 220 THR A CA 1
ATOM 1780 C C . THR A 1 220 ? -6.572 5.660 -7.543 1.00 92.88 220 THR A C 1
ATOM 1782 O O . THR A 1 220 ? -6.876 6.829 -7.357 1.00 92.88 220 THR A O 1
ATOM 1785 N N . GLU A 1 221 ? -7.286 4.650 -7.036 1.00 89.81 221 GLU A N 1
ATOM 1786 C CA . GLU A 1 221 ? -8.541 4.798 -6.269 1.00 89.81 221 GLU A CA 1
ATOM 1787 C C . GLU A 1 221 ? -8.355 4.513 -4.765 1.00 89.81 221 GLU A C 1
ATOM 1789 O O . GLU A 1 221 ? -9.313 4.431 -3.995 1.00 89.81 221 GLU A O 1
ATOM 1794 N N . GLY A 1 222 ? -7.108 4.325 -4.324 1.00 90.00 222 GLY A N 1
ATOM 1795 C CA . GLY A 1 222 ? -6.790 4.033 -2.927 1.00 90.00 222 GLY A CA 1
ATOM 1796 C C . GLY A 1 222 ? -6.958 2.575 -2.499 1.00 90.00 222 GLY A C 1
ATOM 1797 O O . GLY A 1 222 ? -6.764 2.256 -1.323 1.00 90.00 222 GLY A O 1
ATOM 1798 N N . LEU A 1 223 ? -7.290 1.683 -3.438 1.00 92.88 223 LEU A N 1
ATOM 1799 C CA . LEU A 1 223 ? -7.255 0.237 -3.232 1.00 92.88 223 LEU A CA 1
ATOM 1800 C C . LEU A 1 223 ? -5.812 -0.279 -3.320 1.00 92.88 223 LEU A C 1
ATOM 1802 O O . LEU A 1 223 ? -5.082 0.085 -4.249 1.00 92.88 223 LEU A O 1
ATOM 1806 N N . VAL A 1 224 ? -5.435 -1.188 -2.421 1.00 95.81 224 VAL A N 1
ATOM 1807 C CA . VAL A 1 224 ? -4.216 -2.006 -2.508 1.00 95.81 224 VAL A CA 1
ATOM 1808 C C . VAL A 1 224 ? -4.610 -3.474 -2.627 1.00 95.81 224 VAL A C 1
ATOM 1810 O O . VAL A 1 224 ? -5.349 -4.002 -1.801 1.00 95.81 224 VAL A O 1
ATOM 1813 N N . LYS A 1 225 ? -4.122 -4.145 -3.669 1.00 94.50 225 LYS A N 1
ATOM 1814 C CA . LYS A 1 225 ? -4.403 -5.553 -3.963 1.00 94.50 225 LYS A CA 1
ATOM 1815 C C . LYS A 1 225 ? -3.223 -6.419 -3.542 1.00 94.50 225 LYS A C 1
ATOM 1817 O O . LYS A 1 225 ? -2.107 -6.211 -4.014 1.00 94.50 225 LYS A O 1
ATOM 1822 N N . LYS A 1 226 ? -3.484 -7.407 -2.686 1.00 94.94 226 LYS A N 1
ATOM 1823 C CA . LYS A 1 226 ? -2.552 -8.479 -2.325 1.00 94.94 226 LYS A CA 1
ATOM 1824 C C . LYS A 1 226 ? -2.746 -9.631 -3.308 1.00 94.94 226 LYS A C 1
ATOM 1826 O O . LYS A 1 226 ? -3.788 -10.292 -3.307 1.00 94.94 226 LYS A O 1
ATOM 1831 N N . LEU A 1 227 ? -1.749 -9.857 -4.154 1.00 94.38 227 LEU A N 1
ATOM 1832 C CA . LEU A 1 227 ? -1.728 -10.901 -5.172 1.00 94.38 227 LEU A CA 1
ATOM 1833 C C . LEU A 1 227 ? -0.700 -11.977 -4.791 1.00 94.38 227 LEU A C 1
ATOM 1835 O O . LEU A 1 227 ? 0.407 -11.651 -4.375 1.00 94.38 227 LEU A O 1
ATOM 1839 N N . SER A 1 228 ? -1.037 -13.251 -4.964 1.00 92.62 228 SER A N 1
ATOM 1840 C CA . SER A 1 228 ? -0.119 -14.386 -4.794 1.00 92.62 228 SER A CA 1
ATOM 1841 C C . SER A 1 228 ? 0.254 -14.972 -6.155 1.00 92.62 228 SER A C 1
ATOM 1843 O O . SER A 1 228 ? -0.612 -15.109 -7.021 1.00 92.62 228 SER A O 1
ATOM 1845 N N . LEU A 1 229 ? 1.525 -15.326 -6.347 1.00 90.25 229 LEU A N 1
ATOM 1846 C CA . LEU A 1 229 ? 2.039 -16.049 -7.513 1.00 90.25 229 LEU A CA 1
ATOM 1847 C C . LEU A 1 229 ? 2.353 -17.506 -7.130 1.00 90.25 229 LEU A C 1
ATOM 1849 O O . LEU A 1 229 ? 3.516 -17.824 -6.863 1.00 90.25 229 LEU A O 1
ATOM 1853 N N . PRO A 1 230 ? 1.367 -18.420 -7.104 1.00 82.94 230 PRO A N 1
ATOM 1854 C CA . PRO A 1 230 ? 1.638 -19.832 -6.856 1.00 82.94 230 PRO A CA 1
ATOM 1855 C C . PRO A 1 230 ? 2.501 -20.437 -7.989 1.00 82.94 230 PRO A C 1
ATOM 1857 O O . PRO A 1 230 ? 2.271 -20.120 -9.162 1.00 82.94 230 PRO A O 1
ATOM 1860 N N . PRO A 1 231 ? 3.477 -21.316 -7.687 1.00 78.50 231 PRO A N 1
ATOM 1861 C CA . PRO A 1 231 ? 4.332 -21.968 -8.685 1.00 78.50 231 PRO A CA 1
ATOM 1862 C C . PRO A 1 231 ? 3.596 -23.103 -9.422 1.00 78.50 231 PRO A C 1
ATOM 1864 O O . PRO A 1 231 ? 3.872 -24.293 -9.259 1.00 78.50 231 PRO A O 1
ATOM 1867 N N . LEU A 1 232 ? 2.637 -22.733 -10.270 1.00 65.12 232 LEU A N 1
ATOM 1868 C CA . LEU A 1 232 ? 1.852 -23.654 -11.093 1.00 65.12 232 LEU A CA 1
ATOM 1869 C C . LEU A 1 232 ? 2.770 -24.441 -12.045 1.00 65.12 232 LEU A C 1
ATOM 1871 O O . LEU A 1 232 ? 3.398 -23.876 -12.939 1.00 65.12 232 LEU A O 1
ATOM 1875 N N . HIS A 1 233 ? 2.859 -25.758 -11.839 1.00 60.97 233 HIS A N 1
ATOM 1876 C CA . HIS A 1 233 ? 3.792 -26.651 -12.546 1.00 60.97 233 HIS A CA 1
ATOM 1877 C C . HIS A 1 233 ? 5.260 -26.166 -12.511 1.00 60.97 233 HIS A C 1
ATOM 1879 O O . HIS A 1 233 ? 5.992 -26.307 -13.490 1.00 60.97 233 HIS A O 1
ATOM 1885 N N . GLY A 1 234 ? 5.688 -25.572 -11.389 1.00 61.66 234 GLY A N 1
ATOM 1886 C CA . GLY A 1 234 ? 7.053 -25.063 -11.215 1.00 61.66 234 GLY A CA 1
ATOM 1887 C C . GLY A 1 234 ? 7.338 -23.741 -11.937 1.00 61.66 234 GLY A C 1
ATOM 1888 O O . GLY A 1 234 ? 8.502 -23.396 -12.129 1.00 61.66 234 GLY A O 1
ATOM 1889 N N . LYS A 1 235 ? 6.305 -22.996 -12.361 1.00 64.62 235 LYS A N 1
ATOM 1890 C CA . LYS A 1 235 ? 6.442 -21.643 -12.923 1.00 64.62 235 LYS A CA 1
ATOM 1891 C C . LYS A 1 235 ? 5.378 -20.693 -12.374 1.00 64.62 235 LYS A C 1
ATOM 1893 O O . LYS A 1 235 ? 4.196 -21.021 -12.319 1.00 64.62 235 LYS A O 1
ATOM 1898 N N . HIS A 1 236 ? 5.786 -19.473 -12.042 1.00 72.44 236 HIS A N 1
ATOM 1899 C CA . HIS A 1 236 ? 4.881 -18.389 -11.651 1.00 72.44 236 HIS A CA 1
ATOM 1900 C C . HIS A 1 236 ? 4.219 -17.792 -12.905 1.00 72.44 236 HIS A C 1
ATOM 1902 O O . HIS A 1 236 ? 4.695 -16.808 -13.463 1.00 72.44 236 HIS A O 1
ATOM 1908 N N . THR A 1 237 ? 3.162 -18.436 -13.405 1.00 76.19 237 THR A N 1
ATOM 1909 C CA . THR A 1 237 ? 2.530 -18.087 -14.693 1.00 76.19 237 THR A CA 1
ATOM 1910 C C . THR A 1 237 ? 1.433 -17.028 -14.592 1.00 76.19 237 THR A C 1
ATOM 1912 O O . THR A 1 237 ? 1.223 -16.287 -15.549 1.00 76.19 237 THR A O 1
ATOM 1915 N N . LYS A 1 238 ? 0.720 -16.952 -13.461 1.00 85.38 238 LYS A N 1
ATOM 1916 C CA . LYS A 1 238 ? -0.399 -16.024 -13.243 1.00 85.38 238 LYS A CA 1
ATOM 1917 C C . LYS A 1 238 ? -0.581 -15.701 -11.761 1.00 85.38 238 LYS A C 1
ATOM 1919 O O . LYS A 1 238 ? -0.421 -16.572 -10.910 1.00 85.38 238 LYS A O 1
ATOM 1924 N N . ALA A 1 239 ? -0.947 -14.458 -11.469 1.00 90.38 239 ALA A N 1
ATOM 1925 C CA . ALA A 1 239 ? -1.228 -13.963 -10.131 1.00 90.38 239 ALA A CA 1
ATOM 1926 C C . ALA A 1 239 ? -2.708 -14.138 -9.756 1.00 90.38 239 ALA A C 1
ATOM 1928 O O . ALA A 1 239 ? -3.614 -13.861 -10.546 1.00 90.38 239 ALA A O 1
ATOM 1929 N N . CYS A 1 240 ? -2.941 -14.552 -8.516 1.00 89.50 240 CYS A N 1
ATOM 1930 C CA . CYS A 1 240 ? -4.250 -14.744 -7.908 1.00 89.50 240 CYS A CA 1
ATOM 1931 C C . CYS A 1 240 ? -4.508 -13.635 -6.877 1.00 89.50 240 CYS A C 1
ATOM 1933 O O . CYS A 1 240 ? -3.681 -13.436 -5.989 1.00 89.50 240 CYS A O 1
ATOM 1935 N N . THR A 1 241 ? -5.647 -12.941 -6.927 1.00 90.69 241 THR A N 1
ATOM 1936 C CA . THR A 1 241 ? -6.019 -11.984 -5.868 1.00 90.69 241 THR A CA 1
ATOM 1937 C C . THR A 1 241 ? -6.376 -12.732 -4.579 1.00 90.69 241 THR A C 1
ATOM 1939 O O . THR A 1 241 ? -7.280 -13.563 -4.589 1.00 90.69 241 THR A O 1
ATOM 1942 N N . VAL A 1 242 ? -5.680 -12.429 -3.480 1.00 89.88 242 VAL A N 1
ATOM 1943 C CA . VAL A 1 242 ? -5.889 -13.020 -2.139 1.00 89.88 242 VAL A CA 1
ATOM 1944 C C . VAL A 1 242 ? -6.668 -12.072 -1.224 1.00 89.88 242 VAL A C 1
ATOM 1946 O O . VAL A 1 242 ? -7.494 -12.498 -0.413 1.00 89.88 242 VAL A O 1
ATOM 1949 N N . GLU A 1 243 ? -6.408 -10.770 -1.343 1.00 88.25 243 GLU A N 1
ATOM 1950 C CA . GLU A 1 243 ? -7.073 -9.733 -0.557 1.00 88.25 243 GLU A CA 1
ATOM 1951 C C . GLU A 1 243 ? -7.047 -8.386 -1.294 1.00 88.25 243 GLU A C 1
ATOM 1953 O O . GLU A 1 243 ? -6.174 -8.135 -2.130 1.00 88.25 243 GLU A O 1
ATOM 1958 N N . VAL A 1 244 ? -8.011 -7.518 -0.987 1.00 91.31 244 VAL A N 1
ATOM 1959 C CA . VAL A 1 244 ? -8.055 -6.126 -1.444 1.00 91.31 244 VAL A CA 1
ATOM 1960 C C . VAL A 1 244 ? -8.352 -5.248 -0.233 1.00 91.31 244 VAL A C 1
ATOM 1962 O O . VAL A 1 244 ? -9.310 -5.505 0.492 1.00 91.31 244 VAL A O 1
ATOM 1965 N N . TRP A 1 245 ? -7.530 -4.226 -0.015 1.00 90.00 245 TRP A N 1
ATOM 1966 C CA . TRP A 1 245 ? -7.660 -3.260 1.072 1.00 90.00 245 TRP A CA 1
ATOM 1967 C C . TRP A 1 245 ? -8.091 -1.907 0.506 1.00 90.00 245 TRP A C 1
ATOM 1969 O O . TRP A 1 245 ? -7.420 -1.387 -0.383 1.00 90.00 245 TRP A O 1
ATOM 1979 N N . GLN A 1 246 ? -9.159 -1.308 1.035 1.00 89.44 246 GLN A N 1
ATOM 1980 C CA . GLN A 1 246 ? -9.407 0.127 0.868 1.00 89.44 246 GLN A CA 1
ATOM 1981 C C . GLN A 1 246 ? -8.562 0.862 1.912 1.00 89.44 246 GLN A C 1
ATOM 1983 O O . GLN A 1 246 ? -8.741 0.624 3.103 1.00 89.44 246 GLN A O 1
ATOM 1988 N N . VAL A 1 247 ? -7.627 1.708 1.472 1.00 88.00 247 VAL A N 1
ATOM 1989 C CA . VAL A 1 247 ? -6.657 2.359 2.370 1.00 88.00 247 VAL A CA 1
ATOM 1990 C C . VAL A 1 247 ? -6.952 3.852 2.503 1.00 88.00 247 VAL A C 1
ATOM 1992 O O . VAL A 1 247 ? -7.474 4.287 3.521 1.00 88.00 247 VAL A O 1
ATOM 1995 N N . ALA A 1 248 ? -6.651 4.636 1.469 1.00 84.25 248 ALA A N 1
ATOM 1996 C CA . ALA A 1 248 ? -6.898 6.077 1.405 1.00 84.25 248 ALA A CA 1
ATOM 1997 C C . ALA A 1 248 ? -6.896 6.507 -0.070 1.00 84.25 248 ALA A C 1
ATOM 1999 O O . ALA A 1 248 ? -6.115 5.938 -0.832 1.00 84.25 248 ALA A O 1
ATOM 2000 N N . PRO A 1 249 ? -7.705 7.495 -0.497 1.00 83.62 249 PRO A N 1
ATOM 2001 C CA . PRO A 1 249 ? -7.907 7.816 -1.918 1.00 83.62 249 PRO A CA 1
ATOM 2002 C C . PRO A 1 249 ? -6.640 8.267 -2.667 1.00 83.62 249 PRO A C 1
ATOM 2004 O O . PRO A 1 249 ? -6.613 8.224 -3.893 1.00 83.62 249 PRO A O 1
ATOM 2007 N N . SER A 1 250 ? -5.590 8.676 -1.948 1.00 88.12 250 SER A N 1
ATOM 2008 C CA . SER A 1 250 ? -4.308 9.129 -2.495 1.00 88.12 250 SER A CA 1
ATOM 2009 C C . SER A 1 250 ? -3.157 8.342 -1.856 1.00 88.12 250 SER A C 1
ATOM 2011 O O . SER A 1 250 ? -3.002 8.334 -0.631 1.00 88.12 250 SER A O 1
ATOM 2013 N N . ILE A 1 251 ? -2.361 7.651 -2.683 1.00 93.00 251 ILE A N 1
ATOM 2014 C CA . ILE A 1 251 ? -1.208 6.839 -2.260 1.00 93.00 251 ILE A CA 1
ATOM 2015 C C . ILE A 1 251 ? 0.051 7.347 -2.970 1.00 93.00 251 ILE A C 1
ATOM 2017 O O . ILE A 1 251 ? 0.212 7.179 -4.182 1.00 93.00 251 ILE A O 1
ATOM 2021 N N . PHE A 1 252 ? 0.980 7.927 -2.210 1.00 91.88 252 PHE A N 1
ATOM 2022 C CA . PHE A 1 252 ? 2.217 8.498 -2.754 1.00 91.88 252 PHE A CA 1
ATOM 2023 C C . PHE A 1 252 ? 3.353 7.490 -2.917 1.00 91.88 252 PHE A C 1
ATOM 2025 O O . PHE A 1 252 ? 4.186 7.653 -3.806 1.00 91.88 252 PHE A O 1
ATOM 2032 N N . ASN A 1 253 ? 3.414 6.475 -2.056 1.00 92.88 253 ASN A N 1
ATOM 2033 C CA . ASN A 1 253 ? 4.469 5.467 -2.045 1.00 92.88 253 ASN A CA 1
ATOM 2034 C C . ASN A 1 253 ? 4.002 4.239 -1.248 1.00 92.88 253 ASN A C 1
ATOM 2036 O O . ASN A 1 253 ? 3.140 4.349 -0.371 1.00 92.88 253 ASN A O 1
ATOM 2040 N N . MET A 1 254 ? 4.582 3.078 -1.541 1.00 94.69 254 MET A N 1
ATOM 2041 C CA . MET A 1 254 ? 4.275 1.812 -0.881 1.00 94.69 254 MET A CA 1
ATOM 2042 C C . MET A 1 254 ? 5.516 0.918 -0.856 1.00 94.69 254 MET A C 1
ATOM 2044 O O . MET A 1 254 ? 6.140 0.697 -1.895 1.00 94.69 254 MET A O 1
ATOM 2048 N N . LYS A 1 255 ? 5.863 0.364 0.311 1.00 95.19 255 LYS A N 1
ATOM 2049 C CA . LYS A 1 255 ? 7.001 -0.552 0.444 1.00 95.19 255 LYS A CA 1
ATOM 2050 C C . LYS A 1 255 ? 6.783 -1.610 1.523 1.00 95.19 255 LYS A C 1
ATOM 2052 O O . LYS A 1 255 ? 6.351 -1.300 2.628 1.00 95.19 255 LYS A O 1
ATOM 2057 N N . PHE A 1 256 ? 7.110 -2.856 1.198 1.00 96.12 256 PHE A N 1
ATOM 2058 C CA . PHE A 1 256 ? 7.146 -3.961 2.148 1.00 96.12 256 PHE A CA 1
ATOM 2059 C C . PHE A 1 256 ? 8.417 -3.912 3.009 1.00 96.12 256 PHE A C 1
ATOM 2061 O O . PHE A 1 256 ? 9.495 -3.581 2.506 1.00 96.12 256 PHE A O 1
ATOM 2068 N N . LEU A 1 257 ? 8.300 -4.269 4.290 1.00 95.38 257 LEU A N 1
ATOM 2069 C CA . LEU A 1 257 ? 9.421 -4.438 5.215 1.00 95.38 257 LEU A CA 1
ATOM 2070 C C . LEU A 1 257 ? 9.366 -5.830 5.852 1.00 95.38 257 LEU A C 1
ATOM 2072 O O . LEU A 1 257 ? 8.354 -6.204 6.449 1.00 95.38 257 LEU A O 1
ATOM 2076 N N . LYS A 1 258 ? 10.465 -6.589 5.750 1.00 90.94 258 LYS A N 1
ATOM 2077 C CA . LYS A 1 258 ? 10.516 -7.973 6.243 1.00 90.94 258 LYS A CA 1
ATOM 2078 C C . LYS A 1 258 ? 10.584 -8.043 7.769 1.00 90.94 258 LYS A C 1
ATOM 2080 O O . LYS A 1 258 ? 9.909 -8.890 8.343 1.00 90.94 258 LYS A O 1
ATOM 2085 N N . GLU A 1 259 ? 11.311 -7.128 8.422 1.00 91.31 259 GLU A N 1
ATOM 2086 C CA . GLU A 1 259 ? 11.468 -7.121 9.890 1.00 91.31 259 GLU A CA 1
ATOM 2087 C C . GLU A 1 259 ? 10.136 -7.046 10.654 1.00 91.31 259 GLU A C 1
ATOM 2089 O O . GLU A 1 259 ? 9.991 -7.671 11.701 1.00 91.31 259 GLU A O 1
ATOM 2094 N N . THR A 1 260 ? 9.154 -6.301 10.134 1.00 92.62 260 THR A N 1
ATOM 2095 C CA . THR A 1 260 ? 7.814 -6.170 10.734 1.00 92.62 260 THR A CA 1
ATOM 2096 C C . THR A 1 260 ? 6.732 -6.925 9.958 1.00 92.62 260 THR A C 1
ATOM 2098 O O . THR A 1 260 ? 5.552 -6.798 10.287 1.00 92.62 260 THR A O 1
ATOM 2101 N N . SER A 1 261 ? 7.114 -7.693 8.926 1.00 94.06 261 SER A N 1
ATOM 2102 C CA . SER A 1 261 ? 6.228 -8.407 7.993 1.00 94.06 261 SER A CA 1
ATOM 2103 C C . SER A 1 261 ? 4.989 -7.579 7.618 1.00 94.06 261 SER A C 1
ATOM 2105 O O . SER A 1 261 ? 3.844 -7.961 7.874 1.00 94.06 261 SER A O 1
ATOM 2107 N N . SER A 1 262 ? 5.226 -6.363 7.121 1.00 95.56 262 SER A N 1
ATOM 2108 C CA . SER A 1 262 ? 4.193 -5.338 6.927 1.00 95.56 262 SER A CA 1
ATOM 2109 C C . SER A 1 262 ? 4.421 -4.521 5.656 1.00 95.56 262 SER A C 1
ATOM 2111 O O . SER A 1 262 ? 5.556 -4.237 5.269 1.00 95.56 262 SER A O 1
ATOM 2113 N N . VAL A 1 263 ? 3.325 -4.077 5.041 1.00 96.44 263 VAL A N 1
ATOM 2114 C CA . VAL A 1 263 ? 3.323 -3.059 3.987 1.00 96.44 263 VAL A CA 1
ATOM 2115 C C . VAL A 1 263 ? 3.189 -1.684 4.637 1.00 96.44 263 VAL A C 1
ATOM 2117 O O . VAL A 1 263 ? 2.229 -1.425 5.362 1.00 96.44 263 VAL A O 1
ATOM 2120 N N . TYR A 1 264 ? 4.130 -0.791 4.347 1.00 96.31 264 TYR A N 1
ATOM 2121 C CA . TYR A 1 264 ? 4.063 0.622 4.707 1.00 96.31 264 TYR A CA 1
ATOM 2122 C C . TYR A 1 264 ? 3.573 1.440 3.513 1.00 96.31 264 TYR A C 1
ATOM 2124 O O . TYR A 1 264 ? 4.083 1.286 2.401 1.00 96.31 264 TYR A O 1
ATOM 2132 N N . ILE A 1 265 ? 2.587 2.305 3.746 1.00 96.06 265 ILE A N 1
ATOM 2133 C CA . ILE A 1 265 ? 1.896 3.102 2.727 1.00 96.06 265 ILE A CA 1
ATOM 2134 C C . ILE A 1 265 ? 1.905 4.565 3.177 1.00 96.06 265 ILE A C 1
ATOM 2136 O O . ILE A 1 265 ? 1.475 4.866 4.288 1.00 96.06 265 ILE A O 1
ATOM 2140 N N . THR A 1 266 ? 2.378 5.482 2.331 1.00 94.44 266 THR A N 1
ATOM 2141 C CA . THR A 1 266 ? 2.338 6.928 2.621 1.00 94.44 266 THR A CA 1
ATOM 2142 C C . THR A 1 266 ? 1.171 7.591 1.901 1.00 94.44 266 THR A C 1
ATOM 2144 O O . THR A 1 266 ? 1.078 7.506 0.671 1.00 94.44 266 THR A O 1
ATOM 2147 N N . THR A 1 267 ? 0.330 8.285 2.659 1.00 92.75 267 THR A N 1
ATOM 2148 C CA . THR A 1 267 ? -0.843 9.036 2.192 1.00 92.75 267 THR A CA 1
ATOM 2149 C C . THR A 1 267 ? -0.639 10.538 2.431 1.00 92.75 267 THR A C 1
ATOM 2151 O O . THR A 1 267 ? 0.432 10.969 2.861 1.00 92.75 267 THR A O 1
ATOM 2154 N N . GLU A 1 268 ? -1.662 11.350 2.160 1.00 89.06 268 GLU A N 1
ATOM 2155 C CA . GLU A 1 268 ? -1.681 12.780 2.513 1.00 89.06 268 GLU A CA 1
ATOM 2156 C C . GLU A 1 268 ? -1.806 13.028 4.025 1.00 89.06 268 GLU A C 1
ATOM 2158 O O . GLU A 1 268 ? -1.335 14.048 4.522 1.00 89.06 268 GLU A O 1
ATOM 2163 N N . GLU A 1 269 ? -2.389 12.080 4.763 1.00 86.50 269 GLU A N 1
ATOM 2164 C CA . GLU A 1 269 ? -2.642 12.191 6.205 1.00 86.50 269 GLU A CA 1
ATOM 2165 C C . GLU A 1 269 ? -1.498 11.616 7.057 1.00 86.50 269 GLU A C 1
ATOM 2167 O O . GLU A 1 269 ? -1.301 12.043 8.196 1.00 86.50 269 GLU A O 1
ATOM 2172 N N . GLY A 1 270 ? -0.713 10.668 6.527 1.00 90.25 270 GLY A N 1
ATOM 2173 C CA . GLY A 1 270 ? 0.439 10.119 7.241 1.00 90.25 270 GLY A CA 1
ATOM 2174 C C . GLY A 1 270 ? 0.993 8.804 6.689 1.00 90.25 270 GLY A C 1
ATOM 2175 O O . GLY A 1 270 ? 0.950 8.520 5.491 1.00 90.25 270 GLY A O 1
ATOM 2176 N N . LEU A 1 271 ? 1.561 8.003 7.594 1.00 93.94 271 LEU A N 1
ATOM 2177 C CA . LEU A 1 271 ? 2.132 6.686 7.316 1.00 93.94 271 LEU A CA 1
ATOM 2178 C C . LEU A 1 271 ? 1.219 5.598 7.892 1.00 93.94 271 LEU A C 1
ATOM 2180 O O . LEU A 1 271 ? 1.042 5.520 9.106 1.00 93.94 271 LEU A O 1
ATOM 2184 N N . ILE A 1 272 ? 0.687 4.737 7.029 1.00 93.25 272 ILE A N 1
ATOM 2185 C CA . ILE A 1 272 ? -0.138 3.588 7.410 1.00 93.25 272 ILE A CA 1
ATOM 2186 C C . ILE A 1 272 ? 0.728 2.324 7.355 1.00 93.25 272 ILE A C 1
ATOM 2188 O O . ILE A 1 272 ? 1.439 2.096 6.375 1.00 93.25 272 ILE A O 1
ATOM 2192 N N . GLN A 1 273 ? 0.658 1.492 8.398 1.00 94.69 273 GLN A N 1
ATOM 2193 C CA . GLN A 1 273 ? 1.252 0.154 8.430 1.00 94.69 273 GLN A CA 1
ATOM 2194 C C . GLN A 1 273 ? 0.140 -0.899 8.361 1.00 94.69 273 GLN A C 1
ATOM 2196 O O . GLN A 1 273 ? -0.727 -0.933 9.231 1.00 94.69 273 GLN A O 1
ATOM 2201 N N . ILE A 1 274 ? 0.193 -1.778 7.360 1.00 93.94 274 ILE A N 1
ATOM 2202 C CA . ILE A 1 274 ? -0.725 -2.914 7.209 1.00 93.94 274 ILE A CA 1
ATOM 2203 C C . ILE A 1 274 ? 0.074 -4.218 7.364 1.00 93.94 274 ILE A C 1
ATOM 2205 O O . ILE A 1 274 ? 0.967 -4.473 6.550 1.00 93.94 274 ILE A O 1
ATOM 2209 N N . PRO A 1 275 ? -0.207 -5.055 8.381 1.00 94.62 275 PRO A N 1
ATOM 2210 C CA . PRO A 1 275 ? 0.421 -6.366 8.524 1.00 94.62 275 PRO A CA 1
ATOM 2211 C C . PRO A 1 275 ? 0.174 -7.262 7.306 1.00 94.62 275 PRO A C 1
ATOM 2213 O O . PRO A 1 275 ? -0.906 -7.273 6.723 1.00 94.62 275 PRO A O 1
ATOM 2216 N N . ALA A 1 276 ? 1.157 -8.078 6.937 1.00 92.94 276 ALA A N 1
ATOM 2217 C CA . ALA A 1 276 ? 1.036 -8.977 5.793 1.00 92.94 276 ALA A CA 1
ATOM 2218 C C . ALA A 1 276 ? 0.012 -10.109 6.004 1.00 92.94 276 ALA A C 1
ATOM 2220 O O . ALA A 1 276 ? -0.507 -10.658 5.028 1.00 92.94 276 ALA A O 1
ATOM 2221 N N . ALA A 1 277 ? -0.260 -10.470 7.263 1.00 92.19 277 ALA A N 1
ATOM 2222 C CA . ALA A 1 277 ? -0.931 -11.704 7.660 1.00 92.19 277 ALA A CA 1
ATOM 2223 C C . ALA A 1 277 ? -2.228 -11.450 8.454 1.00 92.19 277 ALA A C 1
ATOM 2225 O O . ALA A 1 277 ? -2.221 -11.350 9.681 1.00 92.19 277 ALA A O 1
ATOM 2226 N N . HIS A 1 278 ? -3.371 -11.424 7.766 1.00 90.38 278 HIS A N 1
ATOM 2227 C CA . HIS A 1 278 ? -4.694 -11.226 8.379 1.00 90.38 278 HIS A CA 1
ATOM 2228 C C . HIS A 1 278 ? -5.398 -12.536 8.780 1.00 90.38 278 HIS A C 1
ATOM 2230 O O . HIS A 1 278 ? -6.625 -12.607 8.799 1.00 90.38 278 HIS A O 1
ATOM 2236 N N . CYS A 1 279 ? -4.644 -13.589 9.116 1.00 89.62 279 CYS A N 1
ATOM 2237 C CA . CYS A 1 279 ? -5.150 -14.965 9.246 1.00 89.62 279 CYS A CA 1
ATOM 2238 C C . CYS A 1 279 ? -6.377 -15.103 10.164 1.00 89.62 279 CYS A C 1
ATOM 2240 O O . CYS A 1 279 ? -7.321 -15.815 9.823 1.00 89.62 279 CYS A O 1
ATOM 2242 N N . LYS A 1 280 ? -6.420 -14.338 11.265 1.00 86.75 280 LYS A N 1
ATOM 2243 C CA . LYS A 1 280 ? -7.526 -14.325 12.240 1.00 86.75 280 LYS A CA 1
ATOM 2244 C C . LYS A 1 280 ? -8.897 -13.940 11.652 1.00 86.75 280 LYS A C 1
ATOM 2246 O O . LYS A 1 280 ? -9.904 -14.210 12.298 1.00 86.75 280 LYS A O 1
ATOM 2251 N N . ARG A 1 281 ? -8.967 -13.366 10.439 1.00 81.75 281 ARG A N 1
ATOM 2252 C CA . ARG A 1 281 ? -10.234 -13.124 9.716 1.00 81.75 281 ARG A CA 1
ATOM 2253 C C . ARG A 1 281 ? -10.936 -14.421 9.281 1.00 81.75 281 ARG A C 1
ATOM 2255 O O . ARG A 1 281 ? -12.126 -14.409 8.983 1.00 81.75 281 ARG A O 1
ATOM 2262 N N . HIS A 1 282 ? -10.216 -15.544 9.220 1.00 85.06 282 HIS A N 1
ATOM 2263 C CA . HIS A 1 282 ? -10.746 -16.832 8.773 1.00 85.06 282 HIS A CA 1
ATOM 2264 C C . HIS A 1 282 ? -11.144 -17.716 9.961 1.00 85.06 282 HIS A C 1
ATOM 2266 O O . HIS A 1 282 ? -10.349 -18.499 10.476 1.00 85.06 282 HIS A O 1
ATOM 2272 N N . SER A 1 283 ? -12.411 -17.613 10.363 1.00 81.94 283 SER A N 1
ATOM 2273 C CA . SER A 1 283 ? -12.994 -18.348 11.495 1.00 81.94 283 SER A CA 1
ATOM 2274 C C . SER A 1 283 ? -13.104 -19.867 11.302 1.00 81.94 283 SER A C 1
ATOM 2276 O O . SER A 1 283 ? -13.194 -20.591 12.288 1.00 81.94 283 SER A O 1
ATOM 2278 N N . SER A 1 284 ? -13.111 -20.374 10.062 1.00 83.94 284 SER A N 1
ATOM 2279 C CA . SER A 1 284 ? -13.331 -21.798 9.768 1.00 83.94 284 SER A CA 1
ATOM 2280 C C . SER A 1 284 ? -12.157 -22.458 9.040 1.00 83.94 284 SER A C 1
ATOM 2282 O O . SER A 1 284 ? -11.481 -21.843 8.208 1.00 83.94 284 SER A O 1
ATOM 2284 N N . ARG A 1 285 ? -11.960 -23.760 9.295 1.00 86.81 285 ARG A N 1
ATOM 2285 C CA . ARG A 1 285 ? -10.921 -24.596 8.659 1.00 86.81 285 ARG A CA 1
ATOM 2286 C C . ARG A 1 285 ? -11.036 -24.635 7.136 1.00 86.81 285 ARG A C 1
ATOM 2288 O O . ARG A 1 285 ? -10.017 -24.705 6.454 1.00 86.81 285 ARG A O 1
ATOM 2295 N N . ALA A 1 286 ? -12.257 -24.558 6.605 1.00 85.44 286 ALA A N 1
ATOM 2296 C CA . ALA A 1 286 ? -12.498 -24.451 5.170 1.00 85.44 286 ALA A CA 1
ATOM 2297 C C . ALA A 1 286 ? -12.059 -23.079 4.635 1.00 85.44 286 ALA A C 1
ATOM 2299 O O . ALA A 1 286 ? -11.271 -23.016 3.696 1.00 85.44 286 ALA A O 1
ATOM 2300 N N . ASN A 1 287 ? -12.490 -21.984 5.269 1.00 83.88 287 ASN A N 1
ATOM 2301 C CA . ASN A 1 287 ? -12.212 -20.628 4.786 1.00 83.88 287 ASN A CA 1
ATOM 2302 C C . ASN A 1 287 ? -10.718 -20.285 4.896 1.00 83.88 287 ASN A C 1
ATOM 2304 O O . ASN A 1 287 ? -10.165 -19.696 3.974 1.00 83.88 287 ASN A O 1
ATOM 2308 N N . CYS A 1 288 ? -10.045 -20.730 5.960 1.00 88.12 288 CYS A N 1
ATOM 2309 C CA . CYS A 1 288 ? -8.598 -20.575 6.134 1.00 88.12 288 CYS A CA 1
ATOM 2310 C C . CYS A 1 288 ? -7.793 -21.266 5.019 1.00 88.12 288 CYS A C 1
ATOM 2312 O O . CYS A 1 288 ? -6.853 -20.691 4.479 1.00 88.12 288 CYS A O 1
ATOM 2314 N N . LYS A 1 289 ? -8.189 -22.486 4.626 1.00 87.81 289 LYS A N 1
ATOM 2315 C CA . LYS A 1 289 ? -7.545 -23.219 3.525 1.00 87.81 289 LYS A CA 1
ATOM 2316 C C . LYS A 1 289 ? -7.899 -22.642 2.151 1.00 87.81 289 LYS A C 1
ATOM 2318 O O . LYS A 1 289 ? -7.026 -22.543 1.297 1.00 87.81 289 LYS A O 1
ATOM 2323 N N . ASN A 1 290 ? -9.151 -22.231 1.948 1.00 86.62 290 ASN A N 1
ATOM 2324 C CA . ASN A 1 290 ? -9.638 -21.669 0.684 1.00 86.62 290 ASN A CA 1
ATOM 2325 C C . ASN A 1 290 ? -9.140 -20.240 0.414 1.00 86.62 290 ASN A C 1
ATOM 2327 O O . ASN A 1 290 ? -9.158 -19.810 -0.737 1.00 86.62 290 ASN A O 1
ATOM 2331 N N . ALA A 1 291 ? -8.677 -19.523 1.444 1.00 84.38 291 ALA A N 1
ATOM 2332 C CA . ALA A 1 291 ? -8.027 -18.222 1.307 1.00 84.38 291 ALA A CA 1
ATOM 2333 C C . ALA A 1 291 ? -6.693 -18.290 0.548 1.00 84.38 291 ALA A C 1
ATOM 2335 O O . ALA A 1 291 ? -6.296 -17.296 -0.052 1.00 84.38 291 ALA A O 1
ATOM 2336 N N . MET A 1 292 ? -6.012 -19.446 0.595 1.00 87.56 292 MET A N 1
ATOM 2337 C CA . MET A 1 292 ? -4.732 -19.739 -0.073 1.00 87.56 292 MET A CA 1
ATOM 2338 C C . MET A 1 292 ? -3.671 -18.636 0.096 1.00 87.56 292 MET A C 1
ATOM 2340 O O . MET A 1 292 ? -2.891 -18.333 -0.807 1.00 87.56 292 MET A O 1
ATOM 2344 N N . ASP A 1 293 ? -3.668 -18.026 1.281 1.00 91.25 293 ASP A N 1
ATOM 2345 C CA . ASP A 1 293 ? -2.797 -16.922 1.664 1.00 91.25 293 ASP A CA 1
ATOM 2346 C C . ASP A 1 293 ? -1.432 -17.469 2.134 1.00 91.25 293 ASP A C 1
ATOM 2348 O O . ASP A 1 293 ? -1.399 -18.219 3.115 1.00 91.25 293 ASP A O 1
ATOM 2352 N N . PRO A 1 294 ? -0.302 -17.113 1.487 1.00 91.88 294 PRO A N 1
ATOM 2353 C CA . PRO A 1 294 ? 1.013 -17.662 1.832 1.00 91.88 294 PRO A CA 1
ATOM 2354 C C . PRO A 1 294 ? 1.470 -17.427 3.276 1.00 91.88 294 PRO A C 1
ATOM 2356 O O . PRO A 1 294 ? 2.291 -18.193 3.773 1.00 91.88 294 PRO A O 1
ATOM 2359 N N . TYR A 1 295 ? 0.915 -16.439 3.983 1.00 92.69 295 TYR A N 1
ATOM 2360 C CA . TYR A 1 295 ? 1.253 -16.189 5.390 1.00 92.69 295 TYR A CA 1
ATOM 2361 C C . TYR A 1 295 ? 0.398 -16.991 6.386 1.00 92.69 295 TYR A C 1
ATOM 2363 O O . TYR A 1 295 ? 0.677 -16.958 7.584 1.00 92.69 295 TYR A O 1
ATOM 2371 N N . CYS A 1 296 ? -0.654 -17.677 5.926 1.00 92.25 296 CYS A N 1
ATOM 2372 C CA . CYS A 1 296 ? -1.684 -18.255 6.788 1.00 92.25 296 CYS A CA 1
ATOM 2373 C C . CYS A 1 296 ? -1.891 -19.754 6.563 1.00 92.25 296 CYS A C 1
ATOM 2375 O O . CYS A 1 296 ? -1.803 -20.270 5.448 1.00 92.25 296 CYS A O 1
ATOM 2377 N N . GLY A 1 297 ? -2.250 -20.442 7.643 1.00 92.50 297 GLY A N 1
ATOM 2378 C CA . GLY A 1 297 ? -2.628 -21.846 7.637 1.00 92.50 297 GLY A CA 1
ATOM 2379 C C . GLY A 1 297 ? -3.481 -22.180 8.854 1.00 92.50 297 GLY A C 1
ATOM 2380 O O . GLY A 1 297 ? -3.587 -21.405 9.805 1.00 92.50 297 GLY A O 1
ATOM 2381 N N . TRP A 1 298 ? -4.136 -23.334 8.810 1.00 93.56 298 TRP A N 1
ATOM 2382 C CA . TRP A 1 298 ? -4.960 -23.796 9.918 1.00 93.56 298 TRP A CA 1
ATOM 2383 C C . TRP A 1 298 ? -4.096 -24.520 10.946 1.00 93.56 298 TRP A C 1
ATOM 2385 O O . TRP A 1 298 ? -3.475 -25.527 10.602 1.00 93.56 298 TRP A O 1
ATOM 2395 N N . ASN A 1 299 ? -4.079 -24.044 12.189 1.00 92.69 299 ASN A N 1
ATOM 2396 C CA . ASN A 1 299 ? -3.417 -24.728 13.291 1.00 92.69 299 ASN A CA 1
ATOM 2397 C C . ASN A 1 299 ? -4.409 -25.659 13.998 1.00 92.69 299 ASN A C 1
ATOM 2399 O O . ASN A 1 299 ? -5.383 -25.219 14.605 1.00 92.69 299 ASN A O 1
ATOM 2403 N N . GLU A 1 300 ? -4.148 -26.963 13.938 1.00 91.94 300 GLU A N 1
ATOM 2404 C CA . GLU A 1 300 ? -5.003 -27.992 14.541 1.00 91.94 300 GLU A CA 1
ATOM 2405 C C . GLU A 1 300 ? -4.902 -28.059 16.068 1.00 91.94 300 GLU A C 1
ATOM 2407 O O . GLU A 1 300 ? -5.755 -28.673 16.697 1.00 91.94 300 GLU A O 1
ATOM 2412 N N . ARG A 1 301 ? -3.903 -27.408 16.680 1.00 89.69 301 ARG A N 1
ATOM 2413 C CA . ARG A 1 301 ? -3.789 -27.285 18.143 1.00 89.69 301 ARG A CA 1
ATOM 2414 C C . ARG A 1 301 ? -4.532 -26.069 18.703 1.00 89.69 301 ARG A C 1
ATOM 2416 O O . ARG A 1 301 ? -4.954 -26.096 19.851 1.00 89.69 301 ARG A O 1
ATOM 2423 N N . GLU A 1 302 ? -4.655 -25.006 17.911 1.00 89.25 302 GLU A N 1
ATOM 2424 C CA . GLU A 1 302 ? -5.315 -23.746 18.298 1.00 89.25 302 GLU A CA 1
ATOM 2425 C C . GLU A 1 302 ? -6.747 -23.640 17.740 1.00 89.25 302 GLU A C 1
ATOM 2427 O O . GLU A 1 302 ? -7.375 -22.593 17.888 1.00 89.25 302 GLU A O 1
ATOM 2432 N N . GLU A 1 303 ? -7.213 -24.672 17.024 1.00 90.81 303 GLU A N 1
ATOM 2433 C CA . GLU A 1 303 ? -8.476 -24.737 16.268 1.00 90.81 303 GLU A CA 1
ATOM 2434 C C . GLU A 1 303 ? -8.824 -23.444 15.504 1.00 90.81 303 GLU A C 1
ATOM 2436 O O . GLU A 1 303 ? -9.978 -23.020 15.430 1.00 90.81 303 GLU A O 1
ATOM 2441 N N . SER A 1 304 ? -7.809 -22.794 14.930 1.00 92.44 304 SER A N 1
ATOM 2442 C CA . SER A 1 304 ? -7.943 -21.469 14.323 1.00 92.44 304 SER A CA 1
ATOM 2443 C C . SER A 1 304 ? -6.933 -21.222 13.199 1.00 92.44 304 SER A C 1
ATOM 2445 O O . SER A 1 304 ? -5.983 -21.980 12.984 1.00 92.44 304 SER A O 1
ATOM 2447 N N . CYS A 1 305 ? -7.171 -20.159 12.427 1.00 92.12 305 CYS A N 1
ATOM 2448 C CA . CYS A 1 305 ? -6.300 -19.744 11.333 1.00 92.12 305 CYS A CA 1
ATOM 2449 C C . CYS A 1 305 ? -5.220 -18.779 11.841 1.00 92.12 305 CYS A C 1
ATOM 2451 O O . CYS A 1 305 ? -5.508 -17.630 12.194 1.00 92.12 305 CYS A O 1
ATOM 2453 N N . SER A 1 306 ? -3.970 -19.235 11.858 1.00 93.06 306 SER A N 1
ATOM 2454 C CA . SER A 1 306 ? -2.822 -18.498 12.390 1.00 93.06 306 SER A CA 1
ATOM 2455 C C . SER A 1 306 ? -1.631 -18.524 11.423 1.00 93.06 306 SER A C 1
ATOM 2457 O O . SER A 1 306 ? -1.619 -19.236 10.413 1.00 93.06 306 SER A O 1
ATOM 2459 N N . VAL A 1 307 ? -0.639 -17.674 11.697 1.00 93.00 307 VAL A N 1
ATOM 2460 C CA . VAL A 1 307 ? 0.659 -17.710 11.006 1.00 93.00 307 VAL A CA 1
ATOM 2461 C C . VAL A 1 307 ? 1.419 -18.990 11.366 1.00 93.00 307 VAL A C 1
ATOM 2463 O O . VAL A 1 307 ? 1.079 -19.661 12.341 1.00 93.00 307 VAL A O 1
ATOM 2466 N N . ALA A 1 308 ? 2.456 -19.323 10.598 1.00 90.56 308 ALA A N 1
ATOM 2467 C CA . ALA A 1 308 ? 3.335 -20.457 10.876 1.00 90.56 308 ALA A CA 1
ATOM 2468 C C . ALA A 1 308 ? 3.835 -20.446 12.347 1.00 90.56 308 ALA A C 1
ATOM 2470 O O . ALA A 1 308 ? 4.452 -19.458 12.764 1.00 90.56 308 ALA A O 1
ATOM 2471 N N . PRO A 1 309 ? 3.586 -21.496 13.161 1.00 88.19 309 PRO A N 1
ATOM 2472 C CA . PRO A 1 309 ? 3.977 -21.509 14.569 1.00 88.19 309 PRO A CA 1
ATOM 2473 C C . PRO A 1 309 ? 5.496 -21.402 14.728 1.00 88.19 309 PRO A C 1
ATOM 2475 O O . PRO A 1 309 ? 6.241 -22.151 14.101 1.00 88.19 309 PRO A O 1
ATOM 2478 N N . PHE A 1 310 ? 5.953 -20.462 15.561 1.00 84.88 310 PHE A N 1
ATOM 2479 C CA . PHE A 1 310 ? 7.372 -20.086 15.708 1.00 84.88 310 PHE A CA 1
ATOM 2480 C C . PHE A 1 310 ? 8.063 -19.635 14.403 1.00 84.88 310 PHE A C 1
ATOM 2482 O O . PHE A 1 310 ? 9.286 -19.536 14.363 1.00 84.88 310 PHE A O 1
ATOM 2489 N N . GLY A 1 311 ? 7.296 -19.339 13.348 1.00 83.50 311 GLY A N 1
ATOM 2490 C CA . GLY A 1 311 ? 7.813 -19.015 12.019 1.00 83.50 311 GLY A CA 1
ATOM 2491 C C . GLY A 1 311 ? 8.146 -20.223 11.137 1.00 83.50 311 GLY A C 1
ATOM 2492 O O . GLY A 1 311 ? 8.650 -20.005 10.044 1.00 83.50 311 GLY A O 1
ATOM 2493 N N . ASP A 1 312 ? 7.860 -21.464 11.559 1.00 87.38 312 ASP A N 1
ATOM 2494 C CA . ASP A 1 312 ? 8.133 -22.685 10.779 1.00 87.38 312 ASP A CA 1
ATOM 2495 C C . ASP A 1 312 ? 6.904 -23.159 9.965 1.00 87.38 312 ASP A C 1
ATOM 2497 O O . ASP A 1 312 ? 5.937 -23.662 10.556 1.00 87.38 312 ASP A O 1
ATOM 2501 N N . PRO A 1 313 ? 6.917 -23.075 8.615 1.00 86.56 313 PRO A N 1
ATOM 2502 C CA . PRO A 1 313 ? 5.835 -23.590 7.773 1.00 86.56 313 PRO A CA 1
ATOM 2503 C C . PRO A 1 313 ? 5.719 -25.122 7.795 1.00 86.56 313 PRO A C 1
ATOM 2505 O O . PRO A 1 313 ? 4.663 -25.673 7.476 1.00 86.56 313 PRO A O 1
ATOM 2508 N N . HIS A 1 314 ? 6.784 -25.844 8.154 1.00 87.31 314 HIS A N 1
ATOM 2509 C CA . HIS A 1 314 ? 6.842 -27.304 8.081 1.00 87.31 314 HIS A CA 1
ATOM 2510 C C . HIS A 1 314 ? 6.161 -27.996 9.271 1.00 87.31 314 HIS A C 1
ATOM 2512 O O . HIS A 1 314 ? 5.786 -29.170 9.162 1.00 87.31 314 HIS A O 1
ATOM 2518 N N . ASN A 1 315 ? 5.898 -27.261 10.358 1.00 88.31 315 ASN A N 1
ATOM 2519 C CA . ASN A 1 315 ? 5.259 -27.730 11.585 1.00 88.31 315 ASN A CA 1
ATOM 2520 C C . ASN A 1 315 ? 4.047 -28.639 11.318 1.00 88.31 315 ASN A C 1
ATOM 2522 O O . ASN A 1 315 ? 3.097 -28.254 10.635 1.00 88.31 315 ASN A O 1
ATOM 2526 N N . ARG A 1 316 ? 4.060 -29.863 11.866 1.00 87.19 316 ARG A N 1
ATOM 2527 C CA . ARG A 1 316 ? 3.085 -30.924 11.544 1.00 87.19 316 ARG A CA 1
ATOM 2528 C C . ARG A 1 316 ? 1.624 -30.519 11.765 1.00 87.19 316 ARG A C 1
ATOM 2530 O O . ARG A 1 316 ? 0.787 -30.927 10.970 1.00 87.19 316 ARG A O 1
ATOM 2537 N N . PHE A 1 317 ? 1.339 -29.712 12.787 1.00 89.69 317 PHE A N 1
ATOM 2538 C CA . PHE A 1 317 ? -0.025 -29.320 13.175 1.00 89.69 317 PHE A CA 1
ATOM 2539 C C . PHE A 1 317 ? -0.567 -28.105 12.405 1.00 89.69 317 PHE A C 1
ATOM 2541 O O . PHE A 1 317 ? -1.728 -27.744 12.576 1.00 89.69 317 PHE A O 1
ATOM 2548 N N . TRP A 1 318 ? 0.255 -27.467 11.565 1.00 92.75 318 TRP A N 1
ATOM 2549 C CA . TRP A 1 318 ? -0.136 -26.320 10.745 1.00 92.75 318 TRP A CA 1
ATOM 2550 C C . TRP A 1 318 ? -0.356 -26.755 9.292 1.00 92.75 318 TRP A C 1
ATOM 2552 O O . TRP A 1 318 ? 0.517 -27.371 8.672 1.00 92.75 318 TRP A O 1
ATOM 2562 N N . ILE A 1 319 ? -1.541 -26.480 8.741 1.00 90.06 319 ILE A N 1
ATOM 2563 C CA . ILE A 1 319 ? -1.951 -26.961 7.416 1.00 90.06 319 ILE A CA 1
ATOM 2564 C C . ILE A 1 319 ? -2.315 -25.799 6.498 1.00 90.06 319 ILE A C 1
ATOM 2566 O O . ILE A 1 319 ? -3.317 -25.111 6.696 1.00 90.06 319 ILE A O 1
ATOM 2570 N N . GLN A 1 320 ? -1.536 -25.663 5.430 1.00 89.88 320 GLN A N 1
ATOM 2571 C CA . GLN A 1 320 ? -1.658 -24.632 4.409 1.00 89.88 320 GLN A CA 1
ATOM 2572 C C . GLN A 1 320 ? -1.882 -25.261 3.024 1.00 89.88 320 GLN A C 1
ATOM 2574 O O . GLN A 1 320 ? -1.377 -26.346 2.731 1.00 89.88 320 GLN A O 1
ATOM 2579 N N . HIS A 1 321 ? -2.637 -24.574 2.166 1.00 84.06 321 HIS A N 1
ATOM 2580 C CA . HIS A 1 321 ? -2.840 -24.929 0.760 1.00 84.06 321 HIS A CA 1
ATOM 2581 C C . HIS A 1 321 ? -2.593 -23.674 -0.092 1.00 84.06 321 HIS A C 1
ATOM 2583 O O . HIS A 1 321 ? -3.341 -22.714 0.021 1.00 84.06 321 HIS A O 1
ATOM 2589 N N . VAL A 1 322 ? -1.535 -23.670 -0.910 1.00 81.88 322 VAL A N 1
ATOM 2590 C CA . VAL A 1 322 ? -1.073 -22.499 -1.701 1.00 81.88 322 VAL A CA 1
ATOM 2591 C C . VAL A 1 322 ? -0.752 -22.848 -3.162 1.00 81.88 322 VAL A C 1
ATOM 2593 O O . VAL A 1 322 ? -0.164 -22.060 -3.889 1.00 81.88 322 VAL A O 1
ATOM 2596 N N . SER A 1 323 ? -1.139 -24.039 -3.621 1.00 76.44 323 SER A N 1
ATOM 2597 C CA . SER A 1 323 ? -0.825 -24.564 -4.962 1.00 76.44 323 SER A CA 1
ATOM 2598 C C . SER A 1 323 ? -1.812 -24.140 -6.064 1.00 76.44 323 SER A C 1
ATOM 2600 O O . SER A 1 323 ? -1.797 -24.709 -7.153 1.00 76.44 323 SER A O 1
ATOM 2602 N N . SER A 1 324 ? -2.719 -23.205 -5.779 1.00 79.69 324 SER A N 1
ATOM 2603 C CA . SER A 1 324 ? -3.821 -22.793 -6.660 1.00 79.69 324 SER A CA 1
ATOM 2604 C C . SER A 1 324 ? -4.330 -21.397 -6.279 1.00 79.69 324 SER A C 1
ATOM 2606 O O . SER A 1 324 ? -3.982 -20.883 -5.218 1.00 79.69 324 SER A O 1
ATOM 2608 N N . CYS A 1 325 ? -5.163 -20.779 -7.124 1.00 82.12 325 CYS A N 1
ATOM 2609 C CA . CYS A 1 325 ? -5.841 -19.531 -6.760 1.00 82.12 325 CYS A CA 1
ATOM 2610 C C . CYS A 1 325 ? -6.974 -19.763 -5.738 1.00 82.12 325 CYS A C 1
ATOM 2612 O O . CYS A 1 325 ? -7.639 -20.801 -5.815 1.00 82.12 325 CYS A O 1
ATOM 2614 N N . PRO A 1 326 ? -7.267 -18.780 -4.858 1.00 81.50 326 PRO A N 1
ATOM 2615 C CA . PRO A 1 326 ? -8.432 -18.813 -3.976 1.00 81.50 326 PRO A CA 1
ATOM 2616 C C . PRO A 1 326 ? -9.739 -18.999 -4.755 1.00 81.50 326 PRO A C 1
ATOM 2618 O O . PRO A 1 326 ? -9.919 -18.440 -5.841 1.00 81.50 326 PRO A O 1
ATOM 2621 N N . ILE A 1 327 ? -10.686 -19.748 -4.186 1.00 71.38 327 ILE A N 1
ATOM 2622 C CA . ILE A 1 327 ? -11.995 -19.978 -4.813 1.00 71.38 327 ILE A CA 1
ATOM 2623 C C . ILE A 1 327 ? -12.904 -18.782 -4.504 1.00 71.38 327 ILE A C 1
ATOM 2625 O O . ILE A 1 327 ? -13.660 -18.794 -3.535 1.00 71.38 327 ILE A O 1
ATOM 2629 N N . LEU A 1 328 ? -12.842 -17.750 -5.350 1.00 64.88 328 LEU A N 1
ATOM 2630 C CA . LEU A 1 328 ? -13.598 -16.495 -5.191 1.00 64.88 328 LEU A CA 1
ATOM 2631 C C . LEU A 1 328 ? -15.131 -16.654 -5.211 1.00 64.88 328 LEU A C 1
ATOM 2633 O O . LEU A 1 328 ? -15.827 -15.710 -4.856 1.00 64.88 328 LEU A O 1
ATOM 2637 N N . ASN A 1 329 ? -15.647 -17.833 -5.579 1.00 64.69 329 ASN A N 1
ATOM 2638 C CA . ASN A 1 329 ? -17.078 -18.166 -5.582 1.00 64.69 329 ASN A CA 1
ATOM 2639 C C . ASN A 1 329 ? -17.529 -18.927 -4.316 1.00 64.69 329 ASN A C 1
ATOM 2641 O O . ASN A 1 329 ? -18.689 -19.323 -4.226 1.00 64.69 329 ASN A O 1
ATOM 2645 N N . ALA A 1 330 ? -16.636 -19.188 -3.354 1.00 58.22 330 ALA A N 1
ATOM 2646 C CA . ALA A 1 330 ? -17.014 -19.810 -2.085 1.00 58.22 330 ALA A CA 1
ATOM 2647 C C . ALA A 1 330 ? -17.862 -18.840 -1.232 1.00 58.22 330 ALA A C 1
ATOM 2649 O O . ALA A 1 330 ? -17.606 -17.633 -1.281 1.00 58.22 330 ALA A O 1
ATOM 2650 N N . PRO A 1 331 ? -18.838 -19.325 -0.437 1.00 63.56 331 PRO A N 1
ATOM 2651 C CA . PRO A 1 331 ? -19.610 -18.480 0.471 1.00 63.56 331 PRO A CA 1
ATOM 2652 C C . PRO A 1 331 ? -18.687 -17.810 1.496 1.00 63.56 331 PRO A C 1
ATOM 2654 O O . PRO A 1 331 ? -18.000 -18.480 2.267 1.00 63.56 331 PRO A O 1
ATOM 2657 N N . ILE A 1 332 ? -18.673 -16.478 1.495 1.00 66.88 332 ILE A N 1
ATOM 2658 C CA . ILE A 1 332 ? -17.939 -15.658 2.460 1.00 66.88 332 ILE A CA 1
ATOM 2659 C C . ILE A 1 332 ? -18.945 -15.210 3.514 1.00 66.88 332 ILE A C 1
ATOM 2661 O O . ILE A 1 332 ? -19.811 -14.382 3.230 1.00 66.88 332 ILE A O 1
ATOM 2665 N N . ASP A 1 333 ? -18.848 -15.782 4.713 1.00 74.56 333 ASP A N 1
ATOM 2666 C CA . ASP A 1 333 ? -19.613 -15.329 5.875 1.00 74.56 333 ASP A CA 1
ATOM 2667 C C . ASP A 1 333 ? -19.148 -13.924 6.293 1.00 74.56 333 ASP A C 1
ATOM 2669 O O . ASP A 1 333 ? -17.949 -13.633 6.314 1.00 74.56 333 ASP A O 1
ATOM 2673 N N . GLY A 1 334 ? -20.098 -13.055 6.632 1.00 74.81 334 GLY A N 1
ATOM 2674 C CA . GLY A 1 334 ? -19.831 -11.680 7.032 1.00 74.81 334 GLY A CA 1
ATOM 2675 C C . GLY A 1 334 ? -19.099 -11.578 8.368 1.00 74.81 334 GLY A C 1
ATOM 2676 O O . GLY A 1 334 ? -19.525 -12.156 9.371 1.00 74.81 334 GLY A O 1
ATOM 2677 N N . GLY A 1 335 ? -18.039 -10.774 8.393 1.00 77.62 335 GLY A N 1
ATOM 2678 C CA . GLY A 1 335 ? -17.344 -10.360 9.606 1.00 77.62 335 GLY A CA 1
ATOM 2679 C C . GLY A 1 335 ? -17.659 -8.911 9.981 1.00 77.62 335 GLY A C 1
ATOM 2680 O O . GLY A 1 335 ? -17.781 -8.026 9.129 1.00 77.62 335 GLY A O 1
ATOM 2681 N N . TRP A 1 336 ? -17.795 -8.664 11.283 1.00 78.56 336 TRP A N 1
ATOM 2682 C CA . TRP A 1 336 ? -17.973 -7.320 11.824 1.00 78.56 336 TRP A CA 1
ATOM 2683 C C . TRP A 1 336 ? -16.679 -6.501 11.735 1.00 78.56 336 TRP A C 1
ATOM 2685 O O . TRP A 1 336 ? -15.587 -7.005 12.008 1.00 78.56 336 TRP A O 1
ATOM 2695 N N . SER A 1 337 ? -16.812 -5.207 11.445 1.00 78.69 337 SER A N 1
ATOM 2696 C CA . SER A 1 337 ? -15.769 -4.218 11.716 1.00 78.69 337 SER A CA 1
ATOM 2697 C C . SER A 1 337 ? -15.432 -4.170 13.211 1.00 78.69 337 SER A C 1
ATOM 2699 O O . SER A 1 337 ? -16.210 -4.609 14.067 1.00 78.69 337 SER A O 1
ATOM 2701 N N . THR A 1 338 ? -14.308 -3.537 13.545 1.00 78.75 338 THR A N 1
ATOM 2702 C CA . THR A 1 338 ? -14.144 -2.960 14.883 1.00 78.75 338 THR A CA 1
ATOM 2703 C C . THR A 1 338 ? -15.307 -2.014 15.186 1.00 78.75 338 THR A C 1
ATOM 2705 O O . THR A 1 338 ? -15.882 -1.405 14.277 1.00 78.75 338 THR A O 1
ATOM 2708 N N . TRP A 1 339 ? -15.664 -1.893 16.462 1.00 82.06 339 TRP A N 1
ATOM 2709 C CA . TRP A 1 339 ? -16.592 -0.857 16.902 1.00 82.06 339 TRP A CA 1
ATOM 2710 C C . TRP A 1 339 ? -15.994 0.538 16.659 1.00 82.06 339 TRP A C 1
ATOM 2712 O O . TRP A 1 339 ? -14.780 0.716 16.763 1.00 82.06 339 TRP A O 1
ATOM 2722 N N . SER A 1 340 ? -16.848 1.515 16.356 1.00 82.81 340 SER A N 1
ATOM 2723 C CA . SER A 1 340 ? -16.509 2.941 16.369 1.00 82.81 340 SER A CA 1
ATOM 2724 C C . SER A 1 340 ? -16.126 3.408 17.776 1.00 82.81 340 SER A C 1
ATOM 2726 O O . SER A 1 340 ? -16.373 2.714 18.763 1.00 82.81 340 SER A O 1
ATOM 2728 N N . ASP A 1 341 ? -15.635 4.636 17.904 1.00 87.00 341 ASP A N 1
ATOM 2729 C CA . ASP A 1 341 ? -15.697 5.328 19.192 1.00 87.00 341 ASP A CA 1
ATOM 2730 C C . ASP A 1 341 ? -17.156 5.571 19.627 1.00 87.00 341 ASP A C 1
ATOM 2732 O O . ASP A 1 341 ? -18.098 5.490 18.826 1.00 87.00 341 ASP A O 1
ATOM 2736 N N . TRP A 1 342 ? -17.346 5.849 20.919 1.00 81.94 342 TRP A N 1
ATOM 2737 C CA . TRP A 1 342 ? -18.644 6.228 21.475 1.00 81.94 342 TRP A CA 1
ATOM 2738 C C . TRP A 1 342 ? -19.025 7.640 21.024 1.00 81.94 342 TRP A C 1
ATOM 2740 O O . TRP A 1 342 ? -18.278 8.596 21.222 1.00 81.94 342 TRP A O 1
ATOM 2750 N N . SER A 1 343 ? -20.217 7.771 20.452 1.00 82.88 343 SER A N 1
ATOM 2751 C CA . SER A 1 343 ? -20.734 9.009 19.860 1.00 82.88 343 SER A CA 1
ATOM 2752 C C . SER A 1 343 ? -22.097 9.365 20.451 1.00 82.88 343 SER A C 1
ATOM 2754 O O . SER A 1 343 ? -22.827 8.477 20.890 1.00 82.88 343 SER A O 1
ATOM 2756 N N . SER A 1 344 ? -22.462 10.650 20.491 1.00 80.06 344 SER A N 1
ATOM 2757 C CA . SER A 1 344 ? -23.801 11.031 20.955 1.00 80.06 344 SER A CA 1
ATOM 2758 C C . SER A 1 344 ? -24.842 10.721 19.882 1.00 80.06 344 SER A C 1
ATOM 2760 O O . SER A 1 344 ? -24.674 11.086 18.720 1.00 80.06 344 SER A O 1
ATOM 2762 N N . CYS A 1 345 ? -25.917 10.053 20.283 1.00 79.94 345 CYS A N 1
ATOM 2763 C CA . CYS A 1 345 ? -27.038 9.697 19.427 1.00 79.94 345 CYS A CA 1
ATOM 2764 C C . CYS A 1 345 ? -28.358 10.118 20.079 1.00 79.94 345 CYS A C 1
ATOM 2766 O O . CYS A 1 345 ? -28.470 10.174 21.306 1.00 79.94 345 CYS A O 1
ATOM 2768 N N . HIS A 1 346 ? -29.357 10.414 19.248 1.00 76.69 346 HIS A N 1
ATOM 2769 C CA . HIS A 1 346 ? -30.671 10.858 19.700 1.00 76.69 346 HIS A CA 1
ATOM 2770 C C . HIS A 1 346 ? -31.741 9.813 19.403 1.00 76.69 346 HIS A C 1
ATOM 2772 O O . HIS A 1 346 ? -31.803 9.283 18.293 1.00 76.69 346 HIS A O 1
ATOM 2778 N N . HIS A 1 347 ? -32.613 9.566 20.375 1.00 66.19 347 HIS A N 1
ATOM 2779 C CA . HIS A 1 347 ? -33.779 8.705 20.227 1.00 66.19 347 HIS A CA 1
ATOM 2780 C C . HIS A 1 347 ? -35.060 9.537 20.376 1.00 66.19 347 HIS A C 1
ATOM 2782 O O . HIS A 1 347 ? -35.166 10.375 21.271 1.00 66.19 347 HIS A O 1
ATOM 2788 N N . LYS A 1 348 ? -36.045 9.318 19.497 1.00 59.88 348 LYS A N 1
ATOM 2789 C CA . LYS A 1 348 ? -37.394 9.880 19.653 1.00 59.88 348 LYS A CA 1
ATOM 2790 C C . LYS A 1 348 ? -38.296 8.823 20.276 1.00 59.88 348 LYS A C 1
ATOM 2792 O O . LYS A 1 348 ? -38.707 7.884 19.603 1.00 59.88 348 LYS A O 1
ATOM 2797 N N . THR A 1 349 ? -38.604 8.983 21.557 1.00 58.03 349 THR A N 1
ATOM 2798 C CA . THR A 1 349 ? -39.444 8.054 22.332 1.00 58.03 349 THR A CA 1
ATOM 2799 C C . THR A 1 349 ? -40.947 8.201 22.066 1.00 58.03 349 THR A C 1
ATOM 2801 O O . THR A 1 349 ? -41.714 7.317 22.436 1.00 58.03 349 THR A O 1
ATOM 2804 N N . SER A 1 350 ? -41.394 9.265 21.385 1.00 53.59 350 SER A N 1
ATOM 2805 C CA . SER A 1 350 ? -42.780 9.409 20.913 1.00 53.59 350 SER A CA 1
ATOM 2806 C C . SER A 1 350 ? -42.869 10.325 19.676 1.00 53.59 350 SER A C 1
ATOM 2808 O O . SER A 1 350 ? -42.055 11.244 19.563 1.00 53.59 350 SER A O 1
ATOM 2810 N N . PRO A 1 351 ? -43.840 10.142 18.753 1.00 54.16 351 PRO A N 1
ATOM 2811 C CA . PRO A 1 351 ? -43.988 11.010 17.576 1.00 54.16 351 PRO A CA 1
ATOM 2812 C C . PRO A 1 351 ? -44.323 12.475 17.899 1.00 54.16 351 PRO A C 1
ATOM 2814 O O . PRO A 1 351 ? -43.955 13.362 17.134 1.00 54.16 351 PRO A O 1
ATOM 2817 N N . ASN A 1 352 ? -45.001 12.722 19.028 1.00 53.75 352 ASN A N 1
ATOM 2818 C CA . ASN A 1 352 ? -45.638 14.005 19.352 1.00 53.75 352 ASN A CA 1
ATOM 2819 C C . ASN A 1 352 ? -44.928 14.788 20.477 1.00 53.75 352 ASN A C 1
ATOM 2821 O O . ASN A 1 352 ? -45.574 15.553 21.192 1.00 53.75 352 ASN A O 1
ATOM 2825 N N . SER A 1 353 ? -43.620 14.598 20.677 1.00 53.88 353 SER A N 1
ATOM 2826 C CA . SER A 1 353 ? -42.839 15.422 21.609 1.00 53.88 353 SER A CA 1
ATOM 2827 C C . SER A 1 353 ? -41.523 15.911 20.996 1.00 53.88 353 SER A C 1
ATOM 2829 O O . SER A 1 353 ? -40.790 15.162 20.351 1.00 53.88 353 SER A O 1
ATOM 2831 N N . ASP A 1 354 ? -41.180 17.174 21.264 1.00 55.66 354 ASP A N 1
ATOM 2832 C CA . ASP A 1 354 ? -39.869 17.765 20.941 1.00 55.66 354 ASP A CA 1
ATOM 2833 C C . ASP A 1 354 ? -38.771 17.358 21.950 1.00 55.66 354 ASP A C 1
ATOM 2835 O O . ASP A 1 354 ? -37.700 17.958 22.029 1.00 55.66 354 ASP A O 1
ATOM 2839 N N . SER A 1 355 ? -39.034 16.314 22.742 1.00 56.97 355 SER A N 1
ATOM 2840 C CA . SER A 1 355 ? -38.106 15.740 23.712 1.00 56.97 355 SER A CA 1
ATOM 2841 C C . SER A 1 355 ? -37.205 14.721 23.021 1.00 56.97 355 SER A C 1
ATOM 2843 O O . SER A 1 355 ? -37.563 13.552 22.902 1.00 56.97 355 SER A O 1
ATOM 2845 N N . PHE A 1 356 ? -36.023 15.153 22.590 1.00 62.00 356 PHE A N 1
ATOM 2846 C CA . PHE A 1 356 ? -34.977 14.238 22.137 1.00 62.00 356 PHE A CA 1
ATOM 2847 C C . PHE A 1 356 ? -34.302 13.591 23.347 1.00 62.00 356 PHE A C 1
ATOM 2849 O O . PHE A 1 356 ? -33.638 14.277 24.124 1.00 62.00 356 PHE A O 1
ATOM 2856 N N . ASP A 1 357 ? -34.441 12.275 23.488 1.00 68.62 357 ASP A N 1
ATOM 2857 C CA . ASP A 1 357 ? -33.620 11.513 24.424 1.00 68.62 357 ASP A CA 1
ATOM 2858 C C . ASP A 1 357 ? -32.196 11.410 23.874 1.00 68.62 357 ASP A C 1
ATOM 2860 O O . ASP A 1 357 ? -31.995 11.225 22.670 1.00 68.62 357 ASP A O 1
ATOM 2864 N N . GLN A 1 358 ? -31.200 11.579 24.742 1.00 75.69 358 GLN A N 1
ATOM 2865 C CA . GLN A 1 358 ? -29.792 11.633 24.363 1.00 75.69 358 GLN A CA 1
ATOM 2866 C C . GLN A 1 358 ? -29.050 10.458 24.997 1.00 75.69 358 GLN A C 1
ATOM 2868 O O . GLN A 1 358 ? -29.102 10.257 26.207 1.00 75.69 358 GLN A O 1
ATOM 2873 N N . CYS A 1 359 ? -28.371 9.678 24.164 1.00 82.00 359 CYS A N 1
ATOM 2874 C CA . CYS A 1 359 ? -27.622 8.491 24.557 1.00 82.00 359 CYS A CA 1
ATOM 2875 C C . CYS A 1 359 ? -26.192 8.551 24.001 1.00 82.00 359 CYS A C 1
ATOM 2877 O O . CYS A 1 359 ? -25.864 9.388 23.151 1.00 82.00 359 CYS A O 1
ATOM 2879 N N . LEU A 1 360 ? -25.350 7.617 24.440 1.00 83.50 360 LEU A N 1
ATOM 2880 C CA . LEU A 1 360 ? -24.116 7.257 23.750 1.00 83.50 360 LEU A CA 1
ATOM 2881 C C . LEU A 1 360 ? -24.356 5.995 22.916 1.00 83.50 360 LEU A C 1
ATOM 2883 O O . LEU A 1 360 ? -24.845 4.993 23.435 1.00 83.50 360 LEU A O 1
ATOM 2887 N N . CYS A 1 361 ? -23.980 6.031 21.640 1.00 85.44 361 CYS A N 1
ATOM 2888 C CA . CYS A 1 361 ? -24.023 4.892 20.730 1.00 85.44 361 CYS A CA 1
ATOM 2889 C C . CYS A 1 361 ? -22.617 4.512 20.261 1.00 85.44 361 CYS A C 1
ATOM 2891 O O . CYS A 1 361 ? -21.800 5.379 19.932 1.00 85.44 361 CYS A O 1
ATOM 2893 N N . GLN A 1 362 ? -22.380 3.208 20.153 1.00 88.12 362 GLN A N 1
ATOM 2894 C CA . GLN A 1 362 ? -21.246 2.615 19.452 1.00 88.12 362 GLN A CA 1
ATOM 2895 C C . GLN A 1 362 ? -21.776 1.838 18.241 1.00 88.12 362 GLN A C 1
ATOM 2897 O O . GLN A 1 362 ? -22.833 1.212 18.320 1.00 88.12 362 GLN A O 1
ATOM 2902 N N . THR A 1 363 ? -21.078 1.880 17.106 1.00 84.31 363 THR A N 1
ATOM 2903 C CA . THR A 1 363 ? -21.561 1.286 15.845 1.00 84.31 363 THR A CA 1
ATOM 2904 C C . THR A 1 363 ? -20.511 0.398 15.188 1.00 84.31 363 THR A C 1
ATOM 2906 O O . THR A 1 363 ? -19.314 0.577 15.402 1.00 84.31 363 THR A O 1
ATOM 2909 N N . ARG A 1 364 ? -20.950 -0.580 14.394 1.00 82.56 364 ARG A N 1
ATOM 2910 C CA . ARG A 1 364 ? -20.092 -1.452 13.580 1.00 82.56 364 ARG A CA 1
ATOM 2911 C C . ARG A 1 364 ? -20.815 -1.899 12.314 1.00 82.56 364 ARG A C 1
ATOM 2913 O O . ARG A 1 364 ? -22.042 -1.994 12.285 1.00 82.56 364 ARG A O 1
ATOM 2920 N N . GLN A 1 365 ? -20.053 -2.198 11.269 1.00 83.12 365 GLN A N 1
ATOM 2921 C CA . GLN A 1 365 ? -20.574 -2.587 9.958 1.00 83.12 365 GLN A CA 1
ATOM 2922 C C . GLN A 1 365 ? -20.195 -4.029 9.613 1.00 83.12 365 GLN A C 1
ATOM 2924 O O . GLN A 1 365 ? -19.172 -4.542 10.059 1.00 83.12 365 GLN A O 1
ATOM 2929 N N . CYS A 1 366 ? -21.027 -4.696 8.815 1.00 79.88 366 CYS A N 1
ATOM 2930 C CA . CYS A 1 366 ? -20.790 -6.064 8.353 1.00 79.88 366 CYS A CA 1
ATOM 2931 C C . CYS A 1 366 ? -19.950 -6.044 7.063 1.00 79.88 366 CYS A C 1
ATOM 2933 O O . CYS A 1 366 ? -20.469 -6.273 5.971 1.00 79.88 366 CYS A O 1
ATOM 2935 N N . ASN A 1 367 ? -18.682 -5.638 7.180 1.00 76.50 367 ASN A N 1
ATOM 2936 C CA . ASN A 1 367 ? -17.810 -5.311 6.046 1.00 76.50 367 ASN A CA 1
ATOM 2937 C C . ASN A 1 367 ? -16.373 -5.861 6.160 1.00 76.50 367 ASN A C 1
ATOM 2939 O O . ASN A 1 367 ? -15.540 -5.536 5.318 1.00 76.50 367 ASN A O 1
ATOM 2943 N N . ASN A 1 368 ? -16.073 -6.705 7.153 1.00 69.00 368 ASN A N 1
ATOM 2944 C CA . ASN A 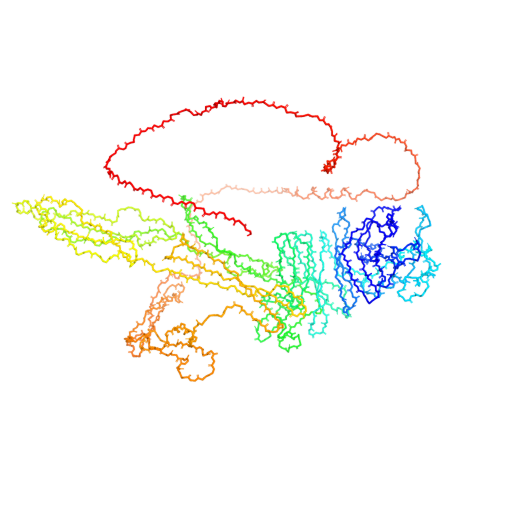1 368 ? -14.718 -7.189 7.430 1.00 69.00 368 ASN A CA 1
ATOM 2945 C C . ASN A 1 368 ? -14.656 -8.722 7.635 1.00 69.00 368 ASN A C 1
ATOM 2947 O O . ASN A 1 368 ? -14.375 -9.178 8.747 1.00 69.00 368 ASN A O 1
ATOM 2951 N N . PRO A 1 369 ? -14.911 -9.544 6.595 1.00 62.44 369 PRO A N 1
ATOM 2952 C CA . PRO A 1 369 ? -15.300 -9.177 5.226 1.00 62.44 369 PRO A CA 1
ATOM 2953 C C . PRO A 1 369 ? -16.822 -8.951 5.081 1.00 62.44 369 PRO A C 1
ATOM 2955 O O . PRO A 1 369 ? -17.585 -9.349 5.963 1.00 62.44 369 PRO A O 1
ATOM 2958 N N . PRO A 1 370 ? -17.305 -8.338 3.983 1.00 75.19 370 PRO A N 1
ATOM 2959 C CA . PRO A 1 370 ? -18.734 -8.306 3.680 1.00 75.19 370 PRO A CA 1
ATOM 2960 C C . PRO A 1 370 ? -19.246 -9.704 3.270 1.00 75.19 370 PRO A C 1
ATOM 2962 O O . PRO A 1 370 ? -18.495 -10.459 2.644 1.00 75.19 370 PRO A O 1
ATOM 2965 N N . PRO A 1 371 ? -20.517 -10.058 3.554 1.00 78.56 371 PRO A N 1
ATOM 2966 C CA . PRO A 1 371 ? -21.113 -11.303 3.073 1.00 78.56 371 PRO A CA 1
ATOM 2967 C C . PRO A 1 371 ? -21.058 -11.394 1.543 1.00 78.56 371 PRO A C 1
ATOM 2969 O O . PRO A 1 371 ? -21.351 -10.420 0.848 1.00 78.56 371 PRO A O 1
ATOM 2972 N N . SER A 1 372 ? -20.691 -12.550 0.990 1.00 74.31 372 SER A N 1
ATOM 2973 C CA . SER A 1 372 ? -20.635 -12.765 -0.468 1.00 74.31 372 SER A CA 1
ATOM 2974 C C . SER A 1 372 ? -20.897 -14.221 -0.855 1.00 74.31 372 SER A C 1
ATOM 2976 O O . SER A 1 372 ? -20.738 -15.130 -0.042 1.00 74.31 372 SER A O 1
ATOM 2978 N N . ASN A 1 373 ? -21.322 -14.448 -2.104 1.00 74.25 373 ASN A N 1
ATOM 2979 C CA . ASN A 1 373 ? -21.609 -15.773 -2.683 1.00 74.25 373 ASN A CA 1
ATOM 2980 C C . ASN A 1 373 ? -22.577 -16.650 -1.856 1.00 74.25 373 ASN A C 1
ATOM 2982 O O . ASN A 1 373 ? -22.421 -17.867 -1.790 1.00 74.25 373 ASN A O 1
ATOM 2986 N N . GLY A 1 374 ? -23.559 -16.038 -1.186 1.00 70.31 374 GLY A N 1
ATOM 2987 C CA . GLY A 1 374 ? -24.503 -16.755 -0.318 1.00 70.31 374 GLY A CA 1
ATOM 2988 C C . GLY A 1 374 ? -23.954 -17.141 1.063 1.00 70.31 374 GLY A C 1
ATOM 2989 O O . GLY A 1 374 ? -24.588 -17.931 1.759 1.00 70.31 374 GLY A O 1
ATOM 2990 N N . GLY A 1 375 ? -22.805 -16.596 1.477 1.00 73.44 375 GLY A N 1
ATOM 2991 C CA . GLY A 1 375 ? -22.355 -16.662 2.869 1.00 73.44 375 GLY A CA 1
ATOM 2992 C C . GLY A 1 375 ? -23.278 -15.901 3.828 1.00 73.44 375 GLY A C 1
ATOM 2993 O O . GLY A 1 375 ? -24.067 -15.042 3.425 1.00 73.44 375 GLY A O 1
ATOM 2994 N N . LYS A 1 376 ? -23.210 -16.251 5.112 1.00 76.56 376 LYS A N 1
ATOM 2995 C CA . LYS A 1 376 ? -24.140 -15.781 6.147 1.00 76.56 376 LYS A CA 1
ATOM 2996 C C . LYS A 1 376 ? -23.940 -14.291 6.466 1.00 76.56 376 LYS A C 1
ATOM 2998 O O . LYS A 1 376 ? -22.802 -13.821 6.466 1.00 76.56 376 LYS A O 1
ATOM 3003 N N . PRO A 1 377 ? -25.007 -13.542 6.800 1.00 82.19 377 PRO A N 1
ATOM 3004 C CA . PRO A 1 377 ? -24.873 -12.195 7.352 1.00 82.19 377 PRO A CA 1
ATOM 3005 C C . PRO A 1 377 ? -24.238 -12.230 8.752 1.00 82.19 377 PRO A C 1
ATOM 3007 O O . PRO A 1 377 ? -24.293 -13.246 9.445 1.00 82.19 377 PRO A O 1
ATOM 3010 N N . CYS A 1 378 ? -23.668 -11.105 9.189 1.00 83.62 378 CYS A N 1
ATOM 3011 C CA . CYS A 1 378 ? -23.082 -10.990 10.523 1.00 83.62 378 CYS A CA 1
ATOM 3012 C C . CYS A 1 378 ? -24.147 -11.124 11.628 1.00 83.62 378 CYS A C 1
ATOM 3014 O O . CYS A 1 378 ? -25.140 -10.397 11.631 1.00 83.62 378 CYS A O 1
ATOM 3016 N N . SER A 1 379 ? -23.910 -12.000 12.606 1.00 79.88 379 SER A N 1
ATOM 3017 C CA . SER A 1 379 ? -24.824 -12.217 13.737 1.00 79.88 379 SER A CA 1
ATOM 3018 C C . SER A 1 379 ? -24.625 -11.203 14.872 1.00 79.88 379 SER A C 1
ATOM 3020 O O . SER A 1 379 ? -23.493 -10.877 15.241 1.00 79.88 379 SER A O 1
ATOM 3022 N N . GLY A 1 380 ? -25.727 -10.767 15.488 1.00 81.25 380 GLY A N 1
ATOM 3023 C CA . GLY A 1 380 ? -25.749 -9.829 16.619 1.00 81.25 380 GLY A CA 1
ATOM 3024 C C . GLY A 1 380 ? -26.041 -8.374 16.215 1.00 81.25 380 GLY A C 1
ATOM 3025 O O . GLY A 1 380 ? -26.287 -8.096 15.044 1.00 81.25 380 GLY A O 1
ATOM 3026 N N . PRO A 1 381 ? -26.041 -7.427 17.169 1.00 81.19 381 PRO A N 1
ATOM 3027 C CA . PRO A 1 381 ? -26.391 -6.034 16.896 1.00 81.19 381 PRO A CA 1
ATOM 3028 C C . PRO A 1 381 ? -25.270 -5.281 16.162 1.00 81.19 381 PRO A C 1
ATOM 3030 O O . PRO A 1 381 ? -24.089 -5.465 16.465 1.00 81.19 381 PRO A O 1
ATOM 3033 N N . SER A 1 382 ? -25.641 -4.391 15.239 1.00 84.31 382 SER A N 1
ATOM 3034 C CA . SER A 1 382 ? -24.746 -3.418 14.584 1.00 84.31 382 SER A CA 1
ATOM 3035 C C . SER A 1 382 ? -24.534 -2.136 15.401 1.00 84.31 382 SER A C 1
ATOM 3037 O O . SER A 1 382 ? -23.597 -1.387 15.132 1.00 84.31 382 SER A O 1
ATOM 3039 N N . ILE A 1 383 ? -25.393 -1.880 16.392 1.00 83.69 383 ILE A N 1
ATOM 3040 C CA . ILE A 1 383 ? -25.364 -0.702 17.266 1.00 83.69 383 ILE A CA 1
ATOM 3041 C C . ILE A 1 383 ? -25.527 -1.163 18.717 1.00 83.69 383 ILE A C 1
ATOM 3043 O O . ILE A 1 383 ? -26.410 -1.965 19.015 1.00 83.69 383 ILE A O 1
ATOM 3047 N N . THR A 1 384 ? -24.701 -0.642 19.618 1.00 86.62 384 THR A N 1
ATOM 3048 C CA . THR A 1 384 ? -24.885 -0.725 21.075 1.00 86.62 384 THR A CA 1
ATOM 3049 C C . THR A 1 384 ? -25.159 0.666 21.631 1.00 86.62 384 THR A C 1
ATOM 3051 O O . THR A 1 384 ? -24.659 1.663 21.111 1.00 86.62 384 THR A O 1
ATOM 3054 N N . VAL A 1 385 ? -25.974 0.739 22.684 1.00 83.75 385 VAL A N 1
ATOM 3055 C CA . VAL A 1 385 ? -26.423 1.998 23.292 1.00 83.75 385 VAL A CA 1
ATOM 3056 C C . VAL A 1 385 ? -26.152 1.953 24.795 1.00 83.75 385 VAL A C 1
ATOM 3058 O O . VAL A 1 385 ? -26.325 0.911 25.424 1.00 83.75 385 VAL A O 1
ATOM 3061 N N . SER A 1 386 ? -25.705 3.070 25.361 1.00 80.38 386 SER A N 1
ATOM 3062 C CA . SER A 1 386 ? -25.403 3.236 26.785 1.00 80.38 386 SER A CA 1
ATOM 3063 C C . SER A 1 386 ? -25.696 4.673 27.235 1.00 80.38 386 SER A C 1
ATOM 3065 O O . SER A 1 386 ? -25.828 5.570 26.402 1.00 80.38 386 SER A O 1
ATOM 3067 N N . ASN A 1 387 ? -25.785 4.902 28.550 1.00 80.56 387 ASN A N 1
ATOM 3068 C CA . ASN A 1 387 ? -25.945 6.226 29.170 1.00 80.56 387 ASN A CA 1
ATOM 3069 C C . ASN A 1 387 ? -27.054 7.098 28.535 1.00 80.56 387 ASN A C 1
ATOM 3071 O O . ASN A 1 387 ? -26.837 8.278 28.263 1.00 80.56 387 ASN A O 1
ATOM 3075 N N . CYS A 1 388 ? -28.227 6.515 28.269 1.00 79.00 388 CYS A N 1
ATOM 3076 C CA . CYS A 1 388 ? -29.405 7.268 27.827 1.00 79.00 388 CYS A CA 1
ATOM 3077 C C . CYS A 1 388 ? -29.974 8.155 28.941 1.00 79.00 388 CYS A C 1
ATOM 3079 O O . CYS A 1 388 ? -29.957 7.772 30.110 1.00 79.00 388 CYS A O 1
ATOM 3081 N N . THR A 1 389 ? -30.553 9.295 28.564 1.00 80.44 389 THR A N 1
ATOM 3082 C CA . THR A 1 389 ? -31.333 10.186 29.434 1.00 80.44 389 THR A CA 1
ATOM 3083 C C . THR A 1 389 ? -32.389 9.432 30.249 1.00 80.44 389 THR A C 1
ATOM 3085 O O . THR A 1 389 ? -33.386 8.958 29.712 1.00 80.44 389 THR A O 1
ATOM 3088 N N . VAL A 1 390 ? -32.230 9.392 31.576 1.00 78.75 390 VAL A N 1
ATOM 3089 C CA . VAL A 1 390 ? -33.260 8.889 32.502 1.00 78.75 390 VAL A CA 1
ATOM 3090 C C . VAL A 1 390 ? -33.950 10.090 33.127 1.00 78.75 390 VAL A C 1
ATOM 3092 O O . VAL A 1 390 ? -33.340 10.844 33.882 1.00 78.75 390 VAL A O 1
ATOM 3095 N N . HIS A 1 391 ? -35.213 10.314 32.774 1.00 80.62 391 HIS A N 1
ATOM 3096 C CA . HIS A 1 391 ? -36.013 11.388 33.360 1.00 80.62 391 HIS A CA 1
ATOM 3097 C C . HIS A 1 391 ? -36.434 11.026 34.788 1.00 80.62 391 HIS A C 1
ATOM 3099 O O . HIS A 1 391 ? -36.795 9.884 35.057 1.00 80.62 391 HIS A O 1
ATOM 3105 N N . GLY A 1 392 ? -36.431 12.009 35.686 1.00 82.44 392 GLY A N 1
ATOM 3106 C CA . GLY A 1 392 ? -36.874 11.835 37.062 1.00 82.44 392 GLY A CA 1
ATOM 3107 C C . GLY A 1 392 ? -38.360 11.515 37.163 1.00 82.44 392 GLY A C 1
ATOM 3108 O O . GLY A 1 392 ? -39.198 12.280 36.681 1.00 82.44 392 GLY A O 1
ATOM 3109 N N . GLY A 1 393 ? -38.676 10.420 37.848 1.00 85.88 393 GLY A N 1
ATOM 3110 C CA . GLY A 1 393 ? -40.019 10.094 38.303 1.00 85.88 393 GLY A CA 1
ATOM 3111 C C . GLY A 1 393 ? -40.175 10.354 39.802 1.00 85.88 393 GLY A C 1
ATOM 3112 O O . GLY A 1 393 ? -39.264 10.141 40.609 1.00 85.88 393 GLY A O 1
ATOM 3113 N N . TRP A 1 394 ? -41.349 10.852 40.179 1.00 87.44 394 TRP A N 1
ATOM 3114 C CA . TRP A 1 394 ? -41.717 11.015 41.580 1.00 87.44 394 TRP A CA 1
ATOM 3115 C C . TRP A 1 394 ? -41.871 9.644 42.248 1.00 87.44 394 TRP A C 1
ATOM 3117 O O . TRP A 1 394 ? -42.549 8.770 41.713 1.00 87.44 394 TRP A O 1
ATOM 3127 N N . SER A 1 395 ? -41.311 9.485 43.448 1.00 86.88 395 SER A N 1
ATOM 3128 C CA . SER A 1 395 ? -41.723 8.417 44.356 1.00 86.88 395 SER A CA 1
ATOM 3129 C C . SER A 1 395 ? -43.211 8.541 44.676 1.00 86.88 395 SER A C 1
ATOM 3131 O O . SER A 1 395 ? -43.794 9.632 44.593 1.00 86.88 395 SER A O 1
ATOM 3133 N N . ASP A 1 396 ? -43.797 7.448 45.157 1.00 88.69 396 ASP A N 1
ATOM 3134 C CA . ASP A 1 396 ? -45.051 7.535 45.892 1.00 88.69 396 ASP A CA 1
ATOM 3135 C C . ASP A 1 396 ? -44.939 8.537 47.048 1.00 88.69 396 ASP A C 1
ATOM 3137 O O . ASP A 1 396 ? -43.855 8.827 47.575 1.00 88.69 396 ASP A O 1
ATOM 3141 N N . TRP A 1 397 ? -46.088 9.090 47.424 1.00 88.12 397 TRP A N 1
ATOM 3142 C CA . TRP A 1 397 ? -46.194 9.936 48.603 1.00 88.12 397 TRP A CA 1
ATOM 3143 C C . TRP A 1 397 ? -45.985 9.106 49.867 1.00 88.12 397 TRP A C 1
ATOM 3145 O O . TRP A 1 397 ? -46.557 8.026 50.010 1.00 88.12 397 TRP A O 1
ATOM 3155 N N . SER A 1 398 ? -45.247 9.662 50.826 1.00 87.81 398 SER A N 1
ATOM 3156 C CA . SER A 1 398 ? -45.195 9.130 52.181 1.00 87.81 398 SER A CA 1
ATOM 3157 C C . SER A 1 398 ? -46.598 9.026 52.783 1.00 87.81 398 SER A C 1
ATOM 3159 O O . SER A 1 398 ? -47.524 9.764 52.417 1.00 87.81 398 SER A O 1
ATOM 3161 N N . VAL A 1 399 ? -46.726 8.181 53.806 1.00 87.06 399 VAL A N 1
ATOM 3162 C CA . VAL A 1 399 ? -47.825 8.313 54.767 1.00 87.06 399 VAL A CA 1
ATOM 3163 C C . VAL A 1 399 ? -47.856 9.742 55.323 1.00 87.06 399 VAL A C 1
ATOM 3165 O O . VAL A 1 399 ? -46.825 10.422 55.392 1.00 87.06 399 VAL A O 1
ATOM 3168 N N . TRP A 1 400 ? -49.045 10.216 55.695 1.00 85.38 400 TRP A N 1
ATOM 3169 C CA . TRP A 1 400 ? -49.182 11.492 56.393 1.00 85.38 400 TRP A CA 1
ATOM 3170 C C . TRP A 1 400 ? -48.486 11.429 57.756 1.00 85.38 400 TRP A C 1
ATOM 3172 O O . TRP A 1 400 ? -48.582 10.424 58.461 1.00 85.38 400 TRP A O 1
ATOM 3182 N N . SER A 1 401 ? -47.826 12.518 58.142 1.00 84.38 401 SER A N 1
ATOM 3183 C CA . SER A 1 401 ? -47.316 12.705 59.497 1.00 84.38 401 SER A CA 1
ATOM 3184 C C . SER A 1 401 ? -48.450 12.721 60.526 1.00 84.38 401 SER A C 1
ATOM 3186 O O . SER A 1 401 ? -49.616 12.965 60.200 1.00 84.38 401 SER A O 1
ATOM 3188 N N . ALA A 1 402 ? -48.086 12.586 61.803 1.00 82.31 402 ALA A N 1
ATOM 3189 C CA . ALA A 1 402 ? -48.927 13.093 62.880 1.00 82.31 402 ALA A CA 1
ATOM 3190 C C . ALA A 1 402 ? -49.214 14.598 62.682 1.00 82.31 402 ALA A C 1
ATOM 3192 O O . ALA A 1 402 ? -48.439 15.318 62.039 1.00 82.31 402 ALA A O 1
ATOM 3193 N N . CYS A 1 403 ? -50.330 15.067 63.232 1.00 83.44 403 CYS A N 1
ATOM 3194 C CA . CYS A 1 403 ? -50.698 16.480 63.235 1.00 83.44 403 CYS A CA 1
ATOM 3195 C C . CYS A 1 403 ? -49.735 17.302 64.111 1.00 83.44 403 CYS A C 1
ATOM 3197 O O . CYS A 1 403 ? -49.296 16.837 65.160 1.00 83.44 403 CYS A O 1
ATOM 3199 N N . SER A 1 404 ? -49.448 18.540 63.708 1.00 82.06 404 SER A N 1
ATOM 3200 C CA . SER A 1 404 ? -48.480 19.439 64.361 1.00 82.06 404 SER A CA 1
ATOM 3201 C C . SER A 1 404 ? -48.816 19.844 65.805 1.00 82.06 404 SER A C 1
ATOM 3203 O O . SER A 1 404 ? -47.937 20.312 66.523 1.00 82.06 404 SER A O 1
ATOM 3205 N N . ALA A 1 405 ? -50.075 19.697 66.220 1.00 70.75 405 ALA A N 1
ATOM 3206 C CA . ALA A 1 405 ? -50.589 19.948 67.565 1.00 70.75 405 ALA A CA 1
ATOM 3207 C C . ALA A 1 405 ? -51.819 19.055 67.812 1.00 70.75 405 ALA A C 1
ATOM 3209 O O . ALA A 1 405 ? -52.409 18.559 66.853 1.00 70.75 405 ALA A O 1
ATOM 3210 N N . THR A 1 406 ? -52.220 18.861 69.071 1.00 72.81 406 THR A N 1
ATOM 3211 C CA . THR A 1 406 ? -53.347 17.992 69.484 1.00 72.81 406 THR A CA 1
ATOM 3212 C C . THR A 1 406 ? -54.653 18.739 69.789 1.00 72.81 406 THR A C 1
ATOM 3214 O O . THR A 1 406 ? -55.689 18.109 69.984 1.00 72.81 406 THR A O 1
ATOM 3217 N N . CYS A 1 407 ? -54.626 20.073 69.813 1.00 66.50 407 CYS A N 1
ATOM 3218 C CA . CYS A 1 407 ? -55.800 20.943 69.888 1.00 66.50 407 CYS A CA 1
ATOM 3219 C C . CYS A 1 407 ? -55.687 22.050 68.824 1.00 66.50 407 CYS A C 1
ATOM 3221 O O . CYS A 1 407 ? -54.593 22.332 68.328 1.00 66.50 407 CYS A O 1
ATOM 3223 N N . GLY A 1 408 ? -56.814 22.672 68.473 1.00 67.69 408 GLY A N 1
ATOM 3224 C CA . GLY A 1 408 ? -56.886 23.768 67.507 1.00 67.69 408 GLY A CA 1
ATOM 3225 C C . GLY A 1 408 ? -56.460 23.389 66.082 1.00 67.69 408 GLY A C 1
ATOM 3226 O O . GLY A 1 408 ? -56.398 22.217 65.707 1.00 67.69 408 GLY A O 1
ATOM 3227 N N . THR A 1 409 ? -56.175 24.410 65.269 1.00 76.75 409 THR A N 1
ATOM 3228 C CA . THR A 1 409 ? -55.804 24.260 63.854 1.00 76.75 409 THR A CA 1
ATOM 3229 C C . THR A 1 409 ? -54.411 23.647 63.702 1.00 76.75 409 THR A C 1
ATOM 3231 O O . THR A 1 409 ? -53.407 24.354 63.626 1.00 76.75 409 THR A O 1
ATOM 3234 N N . ALA A 1 410 ? -54.350 22.319 63.632 1.00 75.94 410 ALA A N 1
ATOM 3235 C CA . ALA A 1 410 ? -53.127 21.572 63.363 1.00 75.94 410 ALA A CA 1
ATOM 3236 C C . ALA A 1 410 ? -52.999 21.187 61.879 1.00 75.94 410 ALA A C 1
ATOM 3238 O O . ALA A 1 410 ? -53.995 21.061 61.163 1.00 75.94 410 ALA A O 1
ATOM 3239 N N . VAL A 1 411 ? -51.764 20.957 61.430 1.00 83.75 411 VAL A N 1
ATOM 3240 C CA . VAL A 1 411 ? -51.430 20.555 60.055 1.00 83.75 411 VAL A CA 1
ATOM 3241 C C . VAL A 1 411 ? -50.682 19.223 60.078 1.00 83.75 411 VAL A C 1
ATOM 3243 O O . VAL A 1 411 ? -49.818 19.006 60.926 1.00 83.75 411 VAL A O 1
ATOM 3246 N N . LYS A 1 412 ? -50.999 18.331 59.139 1.00 83.50 412 LYS A N 1
ATOM 3247 C CA . LYS A 1 412 ? -50.226 17.122 58.819 1.00 83.50 412 LYS A CA 1
ATOM 3248 C C . LYS A 1 412 ? -49.582 17.265 57.443 1.00 83.50 412 LYS A C 1
ATOM 3250 O O . LYS A 1 412 ? -50.131 17.919 56.556 1.00 83.50 412 LYS A O 1
ATOM 3255 N N . ILE A 1 413 ? -48.415 16.654 57.269 1.00 84.94 413 ILE A N 1
ATOM 3256 C CA . ILE A 1 413 ? -47.550 16.820 56.097 1.00 84.94 413 ILE A CA 1
ATOM 3257 C C . ILE A 1 413 ? -47.269 15.447 55.482 1.00 84.94 413 ILE A C 1
ATOM 3259 O O . ILE A 1 413 ? -47.134 14.458 56.201 1.00 84.94 413 ILE A O 1
ATOM 3263 N N . ARG A 1 414 ? -47.160 15.375 54.155 1.00 87.69 414 ARG A N 1
ATOM 3264 C CA . ARG A 1 414 ? -46.574 14.228 53.449 1.00 87.69 414 ARG A CA 1
ATOM 3265 C C . ARG A 1 414 ? -45.560 14.694 52.411 1.00 87.69 414 ARG A C 1
ATOM 3267 O O . ARG A 1 414 ? -45.669 15.801 51.881 1.00 87.69 414 ARG A O 1
ATOM 3274 N N . LEU A 1 415 ? -44.579 13.845 52.137 1.00 88.00 415 LEU A N 1
ATOM 3275 C CA . LEU A 1 415 ? -43.424 14.143 51.292 1.00 88.00 415 LEU A CA 1
ATOM 3276 C C . LEU A 1 415 ? -43.299 13.107 50.171 1.00 88.00 415 LEU A C 1
ATOM 3278 O O . LEU A 1 415 ? -43.734 11.968 50.324 1.00 88.00 415 LEU A O 1
ATOM 3282 N N . ARG A 1 416 ? -42.667 13.481 49.062 1.00 87.94 416 ARG A N 1
ATOM 3283 C CA . ARG A 1 416 ? -42.193 12.563 48.017 1.00 87.94 416 ARG A CA 1
ATOM 3284 C C . ARG A 1 416 ? -40.841 13.028 47.487 1.00 87.94 416 ARG A C 1
ATOM 3286 O O . ARG A 1 416 ? -40.490 14.196 47.615 1.00 87.94 416 ARG A O 1
ATOM 3293 N N . THR A 1 417 ? -40.082 12.123 46.883 1.00 84.94 417 THR A N 1
ATOM 3294 C CA . THR A 1 417 ? -38.723 12.402 46.393 1.00 84.94 417 THR A CA 1
ATOM 3295 C C . THR A 1 417 ? -38.604 12.087 44.904 1.00 84.94 417 THR A C 1
ATOM 3297 O O . THR A 1 417 ? -39.358 11.279 44.370 1.00 84.94 417 THR A O 1
ATOM 3300 N N . CYS A 1 418 ? -37.681 12.744 44.202 1.00 85.56 418 CYS A N 1
ATOM 3301 C CA . CYS A 1 418 ? -37.455 12.516 42.772 1.00 85.56 418 CYS A CA 1
ATOM 3302 C C . CYS A 1 418 ? -36.498 11.328 42.564 1.00 85.56 418 CYS A C 1
ATOM 3304 O O . CYS A 1 418 ? -35.322 11.514 42.253 1.00 85.56 418 CYS A O 1
ATOM 3306 N N . THR A 1 419 ? -36.977 10.117 42.862 1.00 82.69 419 THR A N 1
ATOM 3307 C CA . THR A 1 419 ? -36.149 8.904 43.010 1.00 82.69 419 THR A CA 1
ATOM 3308 C C . THR A 1 419 ? -36.679 7.674 42.276 1.00 82.69 419 THR A C 1
ATOM 3310 O O . THR A 1 419 ? -35.962 6.678 42.209 1.00 82.69 419 THR A O 1
ATOM 3313 N N . ASN A 1 420 ? -37.879 7.725 41.684 1.00 80.88 420 ASN A N 1
ATOM 3314 C CA . ASN A 1 420 ? -38.531 6.564 41.070 1.00 80.88 420 ASN A CA 1
ATOM 3315 C C . ASN A 1 420 ? -38.882 6.792 39.582 1.00 80.88 420 ASN A C 1
ATOM 3317 O O . ASN A 1 420 ? -40.055 6.988 39.259 1.00 80.88 420 ASN A O 1
ATOM 3321 N N . PRO A 1 421 ? -37.897 6.781 38.660 1.00 83.06 421 PRO A N 1
ATOM 3322 C CA . PRO A 1 421 ? -36.452 6.686 38.896 1.00 83.06 421 PRO A CA 1
ATOM 3323 C C . PRO A 1 421 ? -35.822 8.056 39.212 1.00 83.06 421 PRO A C 1
ATOM 3325 O O . PRO A 1 421 ? -36.437 9.103 39.013 1.00 83.06 421 PRO A O 1
ATOM 3328 N N . ALA A 1 422 ? -34.579 8.070 39.695 1.00 82.69 422 ALA A N 1
ATOM 3329 C CA . ALA A 1 422 ? -33.816 9.310 39.857 1.00 82.69 422 ALA A CA 1
ATOM 3330 C C . ALA A 1 422 ? -33.360 9.872 38.487 1.00 82.69 422 ALA A C 1
ATOM 3332 O O . ALA A 1 422 ? -33.032 9.082 37.597 1.00 82.69 422 ALA A O 1
ATOM 3333 N N . PRO A 1 423 ? -33.283 11.208 38.298 1.00 84.38 423 PRO A N 1
ATOM 3334 C CA . PRO A 1 423 ? -32.762 11.795 37.065 1.00 84.38 423 PRO A CA 1
ATOM 3335 C C . PRO A 1 423 ? -31.299 11.399 36.820 1.00 84.38 423 PRO A C 1
ATOM 3337 O O . PRO A 1 423 ? -30.451 11.588 37.694 1.00 84.38 423 PRO A O 1
ATOM 3340 N N . ALA A 1 424 ? -30.978 10.912 35.620 1.00 76.06 424 ALA A N 1
ATOM 3341 C CA . ALA A 1 424 ? -29.609 10.579 35.223 1.00 76.06 424 ALA A CA 1
ATOM 3342 C C . ALA A 1 424 ? -29.319 10.944 33.758 1.00 76.06 424 ALA A C 1
ATOM 3344 O O . ALA A 1 424 ? -30.228 11.125 32.945 1.00 76.06 424 ALA A O 1
ATOM 3345 N N . PHE A 1 425 ? -28.028 11.065 33.430 1.00 77.25 425 PHE A N 1
ATOM 3346 C CA . PHE A 1 425 ? -27.515 11.307 32.071 1.00 77.25 425 PHE A CA 1
ATOM 3347 C C . PHE A 1 425 ? -28.166 12.500 31.339 1.00 77.25 425 PHE A C 1
ATOM 3349 O O . PHE A 1 425 ? -28.424 12.444 30.144 1.00 77.25 425 PHE A O 1
ATOM 3356 N N . GLY A 1 426 ? -28.452 13.589 32.063 1.00 66.62 426 GLY A N 1
ATOM 3357 C CA . GLY A 1 426 ? -29.080 14.797 31.507 1.00 66.62 426 GLY A CA 1
ATOM 3358 C C . GLY A 1 426 ? -30.612 14.762 31.430 1.00 66.62 426 GLY A C 1
ATOM 3359 O O . GLY A 1 426 ? -31.215 15.707 30.926 1.00 66.62 426 GLY A O 1
ATOM 3360 N N . GLY A 1 427 ? -31.263 13.709 31.937 1.00 75.00 427 GLY A N 1
ATOM 3361 C CA . GLY A 1 427 ? -32.721 13.647 32.021 1.00 75.00 427 GLY A CA 1
ATOM 3362 C C . GLY A 1 427 ? -33.326 14.721 32.936 1.00 75.00 427 GLY A C 1
ATOM 3363 O O . GLY A 1 427 ? -32.694 15.207 33.876 1.00 75.00 427 GLY A O 1
ATOM 3364 N N . ARG A 1 428 ? -34.577 15.104 32.649 1.00 77.88 428 ARG A N 1
ATOM 3365 C CA . ARG A 1 428 ? -35.288 16.179 33.364 1.00 77.88 428 ARG A CA 1
ATOM 3366 C C . ARG A 1 428 ? -35.514 15.837 34.840 1.00 77.88 428 ARG A C 1
ATOM 3368 O O . ARG A 1 428 ? -35.822 14.695 35.166 1.00 77.88 428 ARG A O 1
ATOM 3375 N N . VAL A 1 429 ? -35.431 16.840 35.715 1.00 81.19 429 VAL A N 1
ATOM 3376 C CA . VAL A 1 429 ? -35.869 16.729 37.118 1.00 81.19 429 VAL A CA 1
ATOM 3377 C C . VAL A 1 429 ? -37.395 16.659 37.221 1.00 81.19 429 VAL A C 1
ATOM 3379 O O . VAL A 1 429 ? -38.110 17.132 36.335 1.00 81.19 429 VAL A O 1
ATOM 3382 N N . CYS A 1 430 ? -37.900 16.091 38.315 1.00 84.62 430 CYS A N 1
ATOM 3383 C CA . CYS A 1 430 ? -39.332 16.002 38.577 1.00 84.62 430 CYS A CA 1
ATOM 3384 C C . CYS A 1 430 ? -39.946 17.396 38.779 1.00 84.62 430 CYS A C 1
ATOM 3386 O O . CYS A 1 430 ? -39.432 18.200 39.554 1.00 84.62 430 CYS A O 1
ATOM 3388 N N . VAL A 1 431 ? -41.073 17.665 38.117 1.00 80.88 431 VAL A N 1
ATOM 3389 C CA . VAL A 1 431 ? -41.808 18.935 38.233 1.00 80.88 431 VAL A CA 1
ATOM 3390 C C . VAL A 1 431 ? -43.048 18.743 39.110 1.00 80.88 431 VAL A C 1
ATOM 3392 O O . VAL A 1 431 ? -43.745 17.730 39.007 1.00 80.88 431 VAL A O 1
ATOM 3395 N N . GLY A 1 432 ? -43.322 19.715 39.982 1.00 84.31 432 GLY A N 1
ATOM 3396 C CA . GLY A 1 432 ? -44.446 19.718 40.923 1.00 84.31 432 GLY A CA 1
ATOM 3397 C C . GLY A 1 432 ? -43.998 19.857 42.381 1.00 84.31 432 GLY A C 1
ATOM 3398 O O . GLY A 1 432 ? -42.811 19.960 42.665 1.00 84.31 432 GLY A O 1
ATOM 3399 N N . GLN A 1 433 ? -44.959 19.861 43.306 1.00 82.38 433 GLN A N 1
ATOM 3400 C CA . GLN A 1 433 ? -44.685 19.926 44.746 1.00 82.38 433 GLN A CA 1
ATOM 3401 C C . GLN A 1 433 ? -44.096 18.602 45.260 1.00 82.38 433 GLN A C 1
ATOM 3403 O O . GLN A 1 433 ? -44.631 17.532 44.965 1.00 82.38 433 GLN A O 1
ATOM 3408 N N . ASP A 1 434 ? -43.028 18.683 46.045 1.00 84.62 434 ASP A N 1
ATOM 3409 C CA . ASP A 1 434 ? -42.401 17.599 46.815 1.00 84.62 434 ASP A CA 1
ATOM 3410 C C . ASP A 1 434 ? -43.059 17.404 48.195 1.00 84.62 434 ASP A C 1
ATOM 3412 O O . ASP A 1 434 ? -43.098 16.293 48.723 1.00 84.62 434 ASP A O 1
ATOM 3416 N N . ARG A 1 435 ? -43.627 18.481 48.749 1.00 86.81 435 ARG A N 1
ATOM 3417 C CA . ARG A 1 435 ? -44.329 18.557 50.035 1.00 86.81 435 ARG A CA 1
ATOM 3418 C C . ARG A 1 435 ? -45.804 18.908 49.837 1.00 86.81 435 ARG A C 1
ATOM 3420 O O . ARG A 1 435 ? -46.131 19.848 49.119 1.00 86.81 435 ARG A O 1
ATOM 3427 N N . LEU A 1 436 ? -46.691 18.177 50.511 1.00 86.12 436 LEU A N 1
ATOM 3428 C CA . LEU A 1 436 ? -48.118 18.497 50.623 1.00 86.12 436 LEU A CA 1
ATOM 3429 C C . LEU A 1 436 ? -48.527 18.615 52.088 1.00 86.12 436 LEU A C 1
ATOM 3431 O O . LEU A 1 436 ? -48.064 17.852 52.936 1.00 86.12 436 LEU A O 1
ATOM 3435 N N . GLU A 1 437 ? -49.447 19.535 52.356 1.00 86.06 437 GLU A N 1
ATOM 3436 C CA . GLU A 1 437 ? -49.954 19.849 53.690 1.00 86.06 437 GLU A CA 1
ATOM 3437 C C . GLU A 1 437 ? -51.482 19.759 53.712 1.00 86.06 437 GLU A C 1
ATOM 3439 O O . GLU A 1 437 ? -52.143 20.062 52.718 1.00 86.06 437 GLU A O 1
ATOM 3444 N N . ALA A 1 438 ? -52.045 19.322 54.836 1.00 84.69 438 ALA A N 1
ATOM 3445 C CA . ALA A 1 438 ? -53.486 19.253 55.050 1.00 84.69 438 ALA A CA 1
ATOM 3446 C C . ALA A 1 438 ? -53.829 19.561 56.510 1.00 84.69 438 ALA A C 1
ATOM 3448 O O . ALA A 1 438 ? -53.119 19.141 57.424 1.00 84.69 438 ALA A O 1
ATOM 3449 N N . TYR A 1 439 ? -54.942 20.255 56.738 1.00 82.69 439 TYR A N 1
ATOM 3450 C CA . TYR A 1 439 ? -55.442 20.520 58.086 1.00 82.69 439 TYR A CA 1
ATOM 3451 C C . TYR A 1 439 ? -55.978 19.246 58.755 1.00 82.69 439 TYR A C 1
ATOM 3453 O O . TYR A 1 439 ? -56.493 18.341 58.092 1.00 82.69 439 TYR A O 1
ATOM 3461 N N . CYS A 1 440 ? -55.867 19.183 60.079 1.00 80.38 440 CYS A N 1
ATOM 3462 C CA . CYS A 1 440 ? -56.482 18.149 60.904 1.00 80.38 440 CYS A CA 1
ATOM 3463 C C . CYS A 1 440 ? -57.840 18.648 61.421 1.00 80.38 440 CYS A C 1
ATOM 3465 O O . CYS A 1 440 ? -57.921 19.693 62.059 1.00 80.38 440 CYS A O 1
ATOM 3467 N N . THR A 1 441 ? -58.909 17.918 61.100 1.00 73.38 441 THR A N 1
ATOM 3468 C CA . THR A 1 441 ? -60.307 18.381 61.194 1.00 73.38 441 THR A CA 1
ATOM 3469 C C . THR A 1 441 ? -61.020 18.047 62.506 1.00 73.38 441 THR A C 1
ATOM 3471 O O . THR A 1 441 ? -62.155 18.467 62.694 1.00 73.38 441 THR A O 1
ATOM 3474 N N . GLU A 1 442 ? -60.385 17.289 63.403 1.00 65.12 442 GLU A N 1
ATOM 3475 C CA . GLU A 1 442 ? -61.042 16.635 64.552 1.00 65.12 442 GLU A CA 1
ATOM 3476 C C . GLU A 1 442 ? -60.452 17.063 65.910 1.00 65.12 442 GLU A C 1
ATOM 3478 O O . GLU A 1 442 ? -60.534 16.338 66.898 1.00 65.12 442 GLU A O 1
ATOM 3483 N N . HIS A 1 443 ? -59.817 18.237 65.975 1.00 69.25 443 HIS A N 1
ATOM 3484 C CA . HIS A 1 443 ? -59.148 18.720 67.185 1.00 69.25 443 HIS A CA 1
ATOM 3485 C C . HIS A 1 443 ? -59.997 19.749 67.953 1.00 69.25 443 HIS A C 1
ATOM 3487 O O . HIS A 1 443 ? -60.511 20.691 67.345 1.00 69.25 443 HIS A O 1
ATOM 3493 N N . PRO A 1 444 ? -60.136 19.619 69.289 1.00 63.97 444 PRO A N 1
ATOM 3494 C CA . PRO A 1 444 ? -60.920 20.550 70.097 1.00 63.97 444 PRO A CA 1
ATOM 3495 C C . PRO A 1 444 ? -60.245 21.931 70.177 1.00 63.97 444 PRO A C 1
ATOM 3497 O O . PRO A 1 444 ? -59.017 22.014 70.082 1.00 63.97 444 PRO A O 1
ATOM 3500 N N . PRO A 1 445 ? -60.997 23.028 70.382 1.00 56.97 445 PRO A N 1
ATOM 3501 C CA . PRO A 1 445 ? -60.415 24.359 70.554 1.00 56.97 445 PRO A CA 1
ATOM 3502 C C . PRO A 1 445 ? -59.548 24.430 71.823 1.00 56.97 445 PRO A C 1
ATOM 3504 O O . PRO A 1 445 ? -59.970 24.006 72.899 1.00 56.97 445 PRO A O 1
ATOM 3507 N N . CYS A 1 446 ? -58.331 24.970 71.701 1.00 51.16 446 CYS A N 1
ATOM 3508 C CA . CYS A 1 446 ? -57.407 25.134 72.827 1.00 51.16 446 CYS A CA 1
ATOM 3509 C C . CYS A 1 446 ? -57.882 26.243 73.799 1.00 51.16 446 CYS A C 1
ATOM 3511 O O . CYS A 1 446 ? -58.399 27.264 73.335 1.00 51.16 446 CYS A O 1
ATOM 3513 N N . PRO A 1 447 ? -57.649 26.116 75.121 1.00 54.50 447 PRO A N 1
ATOM 3514 C CA . PRO A 1 447 ? -57.784 27.227 76.067 1.00 54.50 447 PRO A CA 1
ATOM 3515 C C . PRO A 1 447 ? -56.837 28.387 75.720 1.00 54.50 447 PRO A C 1
ATOM 3517 O O . PRO A 1 447 ? -55.693 28.163 75.322 1.00 54.50 447 PRO A O 1
ATOM 3520 N N . ALA A 1 448 ? -57.313 29.623 75.865 1.00 52.09 448 ALA A N 1
ATOM 3521 C CA . ALA A 1 448 ? -56.666 30.798 75.288 1.00 52.09 448 ALA A CA 1
ATOM 3522 C C . ALA A 1 448 ? -55.705 31.524 76.246 1.00 52.09 448 ALA A C 1
ATOM 3524 O O . ALA A 1 448 ? -56.153 32.112 77.220 1.00 52.09 448 ALA A O 1
ATOM 3525 N N . GLU A 1 449 ? -54.422 31.561 75.877 1.00 62.19 449 GLU A N 1
ATOM 3526 C CA . GLU A 1 449 ? -53.589 32.777 75.769 1.00 62.19 449 GLU A CA 1
ATOM 3527 C C . GLU A 1 449 ? -52.481 32.505 74.735 1.00 62.19 449 GLU A C 1
ATOM 3529 O O . GLU A 1 449 ? -51.982 31.380 74.658 1.00 62.19 449 GLU A O 1
ATOM 3534 N N . ALA A 1 450 ? -52.123 33.495 73.910 1.00 60.34 450 ALA A N 1
ATOM 3535 C CA . ALA A 1 450 ? -51.132 33.342 72.840 1.00 60.34 450 ALA A CA 1
ATOM 3536 C C . ALA A 1 450 ? -49.696 33.481 73.372 1.00 60.34 450 ALA A C 1
ATOM 3538 O O . ALA A 1 450 ? -49.383 34.442 74.071 1.00 60.34 450 ALA A O 1
ATOM 3539 N N . VAL A 1 451 ? -48.811 32.550 73.001 1.00 73.19 451 VAL A N 1
ATOM 3540 C CA . VAL A 1 451 ? -47.391 32.572 73.389 1.00 73.19 451 VAL A CA 1
ATOM 3541 C C . VAL A 1 451 ? -46.541 32.675 72.128 1.00 73.19 451 VAL A C 1
ATOM 3543 O O . VAL A 1 451 ? -46.533 31.751 71.315 1.00 73.19 451 VAL A O 1
ATOM 3546 N N . ASP A 1 452 ? -45.842 33.798 71.959 1.00 79.12 452 ASP A N 1
ATOM 3547 C CA . ASP A 1 452 ? -44.904 34.019 70.851 1.00 79.12 452 ASP A CA 1
ATOM 3548 C C . ASP A 1 452 ? -43.696 33.067 70.941 1.00 79.12 452 ASP A C 1
ATOM 3550 O O . ASP A 1 452 ? -43.216 32.722 72.024 1.00 79.12 452 ASP A O 1
ATOM 3554 N N . GLY A 1 453 ? -43.187 32.641 69.785 1.00 79.56 453 GLY A N 1
ATOM 3555 C CA . GLY A 1 453 ? -42.075 31.702 69.690 1.00 79.56 453 GLY A CA 1
ATOM 3556 C C . GLY A 1 453 ? -40.731 32.324 70.073 1.00 79.56 453 GLY A C 1
ATOM 3557 O O . GLY A 1 453 ? -40.332 33.361 69.536 1.00 79.56 453 GLY A O 1
ATOM 3558 N N . GLY A 1 454 ? -39.993 31.640 70.948 1.00 83.94 454 GLY A N 1
ATOM 3559 C CA . GLY A 1 454 ? -38.606 31.942 71.290 1.00 83.94 454 GLY A CA 1
ATOM 3560 C C . GLY A 1 454 ? -37.612 30.977 70.636 1.00 83.94 454 GLY A C 1
ATOM 3561 O O . GLY A 1 454 ? -37.866 29.779 70.470 1.00 83.94 454 GLY A O 1
ATOM 3562 N N . TRP A 1 455 ? -36.449 31.503 70.249 1.00 86.50 455 TRP A N 1
ATOM 3563 C CA . TRP A 1 455 ? -35.364 30.702 69.684 1.00 86.50 455 TRP A CA 1
ATOM 3564 C C . TRP A 1 455 ? -34.713 29.808 70.747 1.00 86.50 455 TRP A C 1
ATOM 3566 O O . TRP A 1 455 ? -34.423 30.246 71.862 1.00 86.50 455 TRP A O 1
ATOM 3576 N N . SER A 1 456 ? -34.390 28.571 70.366 1.00 85.62 456 SER A N 1
ATOM 3577 C CA . SER A 1 456 ? -33.437 27.739 71.095 1.00 85.62 456 SER A CA 1
ATOM 3578 C C . SER A 1 456 ? -32.062 28.416 71.165 1.00 85.62 456 SER A C 1
ATOM 3580 O O . SER A 1 456 ? -31.730 29.240 70.301 1.00 85.62 456 SER A O 1
ATOM 3582 N N . PRO A 1 457 ? -31.193 27.998 72.102 1.00 87.31 457 PRO A N 1
ATOM 3583 C CA . PRO A 1 457 ? -29.755 28.140 71.913 1.00 87.31 457 PRO A CA 1
ATOM 3584 C C . PRO A 1 457 ? -29.346 27.615 70.529 1.00 87.31 457 PRO A C 1
ATOM 3586 O O . PRO A 1 457 ? -29.939 26.657 70.018 1.00 87.31 457 PRO A O 1
ATOM 3589 N N . TRP A 1 458 ? -28.341 28.240 69.918 1.00 89.50 458 TRP A N 1
ATOM 3590 C CA . TRP A 1 458 ? -27.714 27.693 68.717 1.00 89.50 458 TRP A CA 1
ATOM 3591 C C . TRP A 1 458 ? -27.063 26.339 69.021 1.00 89.50 458 TRP A C 1
ATOM 3593 O O . TRP A 1 458 ? -26.555 26.116 70.122 1.00 89.50 458 TRP A O 1
ATOM 3603 N N . SER A 1 459 ? -27.019 25.458 68.022 1.00 86.50 459 SER A N 1
ATOM 3604 C CA . SER A 1 459 ? -26.118 24.309 68.036 1.00 86.50 459 SER A CA 1
ATOM 3605 C C . SER A 1 459 ? -24.656 24.767 68.169 1.00 86.50 459 SER A C 1
ATOM 3607 O O . SER A 1 459 ? -24.328 25.900 67.792 1.00 86.50 459 SER A O 1
ATOM 3609 N N . PRO A 1 460 ? -23.736 23.889 68.609 1.00 88.06 460 PRO A N 1
ATOM 3610 C CA . PRO A 1 460 ? -22.331 24.062 68.257 1.00 88.06 460 PRO A CA 1
ATOM 3611 C C . PRO A 1 460 ? -22.176 24.186 66.731 1.00 88.06 460 PRO A C 1
ATOM 3613 O O . PRO A 1 460 ? -23.019 23.702 65.964 1.00 88.06 460 PRO A O 1
ATOM 3616 N N . TRP A 1 461 ? -21.101 24.843 66.300 1.00 86.44 461 TRP A N 1
ATOM 3617 C CA . TRP A 1 461 ? -20.700 24.880 64.896 1.00 86.44 461 TRP A CA 1
ATOM 3618 C C . TRP A 1 461 ? -20.365 23.470 64.390 1.00 86.44 461 TRP A C 1
ATOM 3620 O O . TRP A 1 461 ? -19.827 22.641 65.129 1.00 86.44 461 TRP A O 1
ATOM 3630 N N . SER A 1 462 ? -20.686 23.192 63.126 1.00 81.44 462 SER A N 1
ATOM 3631 C CA . SER A 1 462 ? -20.222 21.991 62.431 1.00 81.44 462 SER A CA 1
ATOM 3632 C C . SER A 1 462 ? -18.698 21.988 62.293 1.00 81.44 462 SER A C 1
ATOM 3634 O O . SER A 1 462 ? -18.059 23.037 62.313 1.00 81.44 462 SER A O 1
ATOM 3636 N N . SER A 1 463 ? -18.108 20.823 62.018 1.00 79.94 463 SER A N 1
ATOM 3637 C CA . SER A 1 463 ? -16.764 20.786 61.432 1.00 79.94 463 SER A CA 1
ATOM 3638 C C . SER A 1 463 ? -16.709 21.652 60.166 1.00 79.94 463 SER A C 1
ATOM 3640 O O . SER A 1 463 ? -17.674 21.672 59.393 1.00 79.94 463 SER A O 1
ATOM 3642 N N . CYS A 1 464 ? -15.580 22.328 59.948 1.00 81.56 464 CYS A N 1
ATOM 3643 C CA . CYS A 1 464 ? -15.315 23.105 58.738 1.00 81.56 464 CYS A CA 1
ATOM 3644 C C . CYS A 1 464 ? -15.502 22.239 57.478 1.00 81.56 464 CYS A C 1
ATOM 3646 O O . CYS A 1 464 ? -15.066 21.087 57.447 1.00 81.56 464 CYS A O 1
ATOM 3648 N N . SER A 1 465 ? -16.130 22.784 56.432 1.00 77.44 465 SER A N 1
ATOM 3649 C CA . SER A 1 465 ? -16.444 22.052 55.193 1.00 77.44 465 SER A CA 1
ATOM 3650 C C . SER A 1 465 ? -15.217 21.616 54.373 1.00 77.44 465 SER A C 1
ATOM 3652 O O . SER A 1 465 ? -15.347 20.814 53.446 1.00 77.44 465 SER A O 1
ATOM 3654 N N . THR A 1 466 ? -14.022 22.100 54.724 1.00 63.84 466 THR A N 1
ATOM 3655 C CA . THR A 1 466 ? -12.738 21.784 54.084 1.00 63.84 466 THR A CA 1
ATOM 3656 C C . THR A 1 466 ? -11.631 21.590 55.119 1.00 63.84 466 THR A C 1
ATOM 3658 O O . THR A 1 466 ? -11.470 22.408 56.021 1.00 63.84 466 THR A O 1
ATOM 3661 N N . ASN A 1 467 ? -10.795 20.559 54.955 1.00 65.44 467 ASN A N 1
ATOM 3662 C CA . ASN A 1 467 ? -9.726 20.253 55.920 1.00 65.44 467 ASN A CA 1
ATOM 3663 C C . ASN A 1 467 ? -8.507 21.199 55.843 1.00 65.44 467 ASN A C 1
ATOM 3665 O O . ASN A 1 467 ? -7.736 21.255 56.797 1.00 65.44 467 ASN A O 1
ATOM 3669 N N . CYS A 1 468 ? -8.310 21.926 54.740 1.00 66.69 468 CYS A N 1
ATOM 3670 C CA . CYS A 1 468 ? -7.244 22.921 54.561 1.00 66.69 468 CYS A CA 1
ATOM 3671 C C . CYS A 1 468 ? -7.754 24.088 53.703 1.00 66.69 468 CYS A C 1
ATOM 3673 O O . CYS A 1 468 ? -8.668 23.900 52.897 1.00 66.69 468 CYS A O 1
ATOM 3675 N N . GLY A 1 469 ? -7.160 25.273 53.861 1.00 67.38 469 GLY A N 1
ATOM 3676 C CA . GLY A 1 469 ? -7.621 26.495 53.202 1.00 67.38 469 GLY A CA 1
ATOM 3677 C C . GLY A 1 469 ? -8.926 27.060 53.778 1.00 67.38 469 GLY A C 1
ATOM 3678 O O . GLY A 1 469 ? -9.260 26.849 54.942 1.00 67.38 469 GLY A O 1
ATOM 3679 N N . GLU A 1 470 ? -9.640 27.831 52.960 1.00 74.88 470 GLU A N 1
ATOM 3680 C CA . GLU A 1 470 ? -10.856 28.551 53.350 1.00 74.88 470 GLU A CA 1
ATOM 3681 C C . GLU A 1 470 ? -12.120 27.732 53.049 1.00 74.88 470 GLU A C 1
ATOM 3683 O O . GLU A 1 470 ? -12.288 27.213 51.944 1.00 74.88 470 GLU A O 1
ATOM 3688 N N . GLY A 1 471 ? -13.007 27.640 54.039 1.00 77.69 471 GLY A N 1
ATOM 3689 C CA . GLY A 1 471 ? -14.262 26.896 53.992 1.00 77.69 471 GLY A CA 1
ATOM 3690 C C . GLY A 1 471 ? -15.333 27.552 54.860 1.00 77.69 471 GLY A C 1
ATOM 3691 O O . GLY A 1 471 ? -15.237 28.726 55.218 1.00 77.69 471 GLY A O 1
ATOM 3692 N N . TYR A 1 472 ? -16.369 26.796 55.216 1.00 78.25 472 TYR A N 1
ATOM 3693 C CA . TYR A 1 472 ? -17.450 27.282 56.075 1.00 78.25 472 TYR A CA 1
ATOM 3694 C C . TYR A 1 472 ? -17.853 26.272 57.151 1.00 78.25 472 TYR A C 1
ATOM 3696 O O . TYR A 1 472 ? -17.832 25.060 56.937 1.00 78.25 472 TYR A O 1
ATOM 3704 N N . GLU A 1 473 ? -18.252 26.800 58.301 1.00 85.19 473 GLU A N 1
ATOM 3705 C CA . GLU A 1 473 ? -18.913 26.088 59.392 1.00 85.19 473 GLU A CA 1
ATOM 3706 C C . GLU A 1 473 ? -20.370 26.571 59.504 1.00 85.19 473 GLU A C 1
ATOM 3708 O O . GLU A 1 473 ? -20.690 27.712 59.156 1.00 85.19 473 GLU A O 1
ATOM 3713 N N . ILE A 1 474 ? -21.272 25.692 59.944 1.00 82.00 474 ILE A N 1
ATOM 3714 C CA . ILE A 1 474 ? -22.718 25.956 60.011 1.00 82.00 474 ILE A CA 1
ATOM 3715 C C . ILE A 1 474 ? -23.222 25.694 61.429 1.00 82.00 474 ILE A C 1
ATOM 3717 O O . ILE A 1 474 ? -22.863 24.684 62.034 1.00 82.00 474 ILE A O 1
ATOM 3721 N N . ARG A 1 475 ? -24.096 26.565 61.945 1.00 88.56 475 ARG A N 1
ATOM 3722 C CA . ARG A 1 475 ? -24.893 26.296 63.152 1.00 88.56 475 ARG A CA 1
ATOM 3723 C C . ARG A 1 475 ? -26.378 26.527 62.898 1.00 88.56 475 ARG A C 1
ATOM 3725 O O . ARG A 1 475 ? -26.760 27.282 62.005 1.00 88.56 475 ARG A O 1
ATOM 3732 N N . GLN A 1 476 ? -27.215 25.843 63.673 1.00 84.81 476 GLN A N 1
ATOM 3733 C CA . GLN A 1 476 ? -28.670 25.844 63.513 1.00 84.81 476 GLN A CA 1
ATOM 3734 C C . GLN A 1 476 ? -29.382 26.052 64.852 1.00 84.81 476 GLN A C 1
ATOM 3736 O O . GLN A 1 476 ? -28.883 25.643 65.900 1.00 84.81 476 GLN A O 1
ATOM 3741 N N . ARG A 1 477 ? -30.562 26.671 64.823 1.00 85.31 477 ARG A N 1
ATOM 3742 C CA . ARG A 1 477 ? -31.451 26.851 65.982 1.00 85.31 477 ARG A CA 1
ATOM 3743 C C . ARG A 1 477 ? -32.897 26.569 65.592 1.00 85.31 477 ARG A C 1
ATOM 3745 O O . ARG A 1 477 ? -33.254 26.627 64.421 1.00 85.31 477 ARG A O 1
ATOM 3752 N N . LYS A 1 478 ? -33.743 26.259 66.572 1.00 80.94 478 LYS A N 1
ATOM 3753 C CA . LYS A 1 478 ? -35.157 25.915 66.357 1.00 80.94 478 LYS A CA 1
ATOM 3754 C C . LYS A 1 478 ? -36.056 26.864 67.142 1.00 80.94 478 LYS A C 1
ATOM 3756 O O . LYS A 1 478 ? -35.686 27.327 68.215 1.00 80.94 478 LYS A O 1
ATOM 3761 N N . CYS A 1 479 ? -37.228 27.179 66.602 1.00 80.38 479 CYS A N 1
ATOM 3762 C CA . CYS A 1 479 ? -38.200 28.050 67.263 1.00 80.38 479 CYS A CA 1
ATOM 3763 C C . CYS A 1 479 ? -39.043 27.236 68.260 1.00 80.38 479 CYS A C 1
ATOM 3765 O O . CYS A 1 479 ? -40.169 26.841 67.957 1.00 80.38 479 CYS A O 1
ATOM 3767 N N . ASN A 1 480 ? -38.449 26.865 69.398 1.00 79.62 480 ASN A N 1
ATOM 3768 C CA . ASN A 1 480 ? -39.059 25.948 70.368 1.00 79.62 480 ASN A CA 1
ATOM 3769 C C . ASN A 1 480 ? -38.784 26.272 71.850 1.00 79.62 480 ASN A C 1
ATOM 3771 O O . ASN A 1 480 ? -39.045 25.423 72.701 1.00 79.62 480 ASN A O 1
ATOM 3775 N N . ASN A 1 481 ? -38.282 27.467 72.179 1.00 78.19 481 ASN A N 1
ATOM 3776 C CA . ASN A 1 481 ? -37.929 27.855 73.547 1.00 78.19 481 ASN A CA 1
ATOM 3777 C C . ASN A 1 481 ? -38.416 29.283 73.909 1.00 78.19 481 ASN A C 1
ATOM 3779 O O . ASN A 1 481 ? -37.603 30.211 73.927 1.00 78.19 481 ASN A O 1
ATOM 3783 N N . PRO A 1 482 ? -39.718 29.481 74.207 1.00 74.62 482 PRO A N 1
ATOM 3784 C CA . PRO A 1 482 ? -40.813 28.511 74.082 1.00 74.62 482 PRO A CA 1
ATOM 3785 C C . PRO A 1 482 ? -41.213 28.280 72.615 1.00 74.62 482 PRO A C 1
ATOM 3787 O O . PRO A 1 482 ? -40.884 29.071 71.733 1.00 74.62 482 PRO A O 1
ATOM 3790 N N . ALA A 1 483 ? -41.914 27.183 72.330 1.00 76.06 483 ALA A N 1
ATOM 3791 C CA . ALA A 1 483 ? -42.549 27.004 71.024 1.00 76.06 483 ALA A CA 1
ATOM 3792 C C . ALA A 1 483 ? -43.751 27.958 70.888 1.00 76.06 483 ALA A C 1
ATOM 3794 O O . ALA A 1 483 ? -44.441 28.175 71.887 1.00 76.06 483 ALA A O 1
ATOM 3795 N N . PRO A 1 484 ? -44.025 28.511 69.691 1.00 78.06 484 PRO A N 1
ATOM 3796 C CA . PRO A 1 484 ? -45.199 29.349 69.484 1.00 78.06 484 PRO A CA 1
ATOM 3797 C C . PRO A 1 484 ? -46.479 28.530 69.694 1.00 78.06 484 PRO A C 1
ATOM 3799 O O . PRO A 1 484 ? -46.664 27.480 69.074 1.00 78.06 484 PRO A O 1
ATOM 3802 N N . LEU A 1 485 ? -47.361 29.007 70.572 1.00 68.56 485 LEU A N 1
ATOM 3803 C CA . LEU A 1 485 ? -48.607 28.338 70.962 1.00 68.56 485 LEU A CA 1
ATOM 3804 C C . LEU A 1 485 ? -49.797 29.292 70.825 1.00 68.56 485 LEU A C 1
ATOM 3806 O O . LEU A 1 485 ? -49.650 30.511 70.921 1.00 68.56 485 LEU A O 1
ATOM 3810 N N . ASN A 1 486 ? -50.990 28.724 70.613 1.00 67.81 486 ASN A N 1
ATOM 3811 C CA . ASN A 1 486 ? -52.270 29.446 70.602 1.00 67.81 486 ASN A CA 1
ATOM 3812 C C . ASN A 1 486 ? -52.318 30.682 69.669 1.00 67.81 486 ASN A C 1
ATOM 3814 O O . ASN A 1 486 ? -53.035 31.642 69.938 1.00 67.81 486 ASN A O 1
ATOM 3818 N N . GLY A 1 487 ? -51.568 30.658 68.561 1.00 59.78 487 GLY A N 1
ATOM 3819 C CA . GLY A 1 487 ? -51.538 31.739 67.566 1.00 59.78 487 GLY A CA 1
ATOM 3820 C C . GLY A 1 487 ? -50.438 32.790 67.753 1.00 59.78 487 GLY A C 1
ATOM 3821 O O . GLY A 1 487 ? -50.432 33.770 67.012 1.00 59.78 487 GLY A O 1
ATOM 3822 N N . GLY A 1 488 ? -49.502 32.595 68.689 1.00 69.75 488 GLY A N 1
ATOM 3823 C CA . GLY A 1 488 ? -48.311 33.441 68.804 1.00 69.75 488 GLY A CA 1
ATOM 3824 C C . GLY A 1 488 ? -47.423 33.421 67.550 1.00 69.75 488 GLY A C 1
ATOM 3825 O O . GLY A 1 488 ? -47.395 32.453 66.785 1.00 69.75 488 GLY A O 1
ATOM 3826 N N . GLN A 1 489 ? -46.690 34.510 67.326 1.00 69.19 489 GLN A N 1
ATOM 3827 C CA . GLN A 1 489 ? -45.824 34.706 66.165 1.00 69.19 489 GLN A CA 1
ATOM 3828 C C . GLN A 1 489 ? -44.642 33.730 66.152 1.00 69.19 489 GLN A C 1
ATOM 3830 O O . GLN A 1 489 ? -44.023 33.448 67.178 1.00 69.19 489 GLN A O 1
ATOM 3835 N N . TYR A 1 490 ? -44.270 33.271 64.956 1.00 82.06 490 TYR A N 1
ATOM 3836 C CA . TYR A 1 490 ? -43.034 32.518 64.758 1.00 82.06 490 TYR A CA 1
ATOM 3837 C C . TYR A 1 490 ? -41.799 33.418 64.939 1.00 82.06 490 TYR A C 1
ATOM 3839 O O . TYR A 1 490 ? -41.822 34.613 64.626 1.00 82.06 490 TYR A O 1
ATOM 3847 N N . CYS A 1 491 ? -40.707 32.828 65.421 1.00 83.38 491 CYS A N 1
ATOM 3848 C CA . CYS A 1 491 ? -39.462 33.517 65.737 1.00 83.38 491 CYS A CA 1
ATOM 3849 C C . CYS A 1 491 ? -38.909 34.305 64.537 1.00 83.38 491 CYS A C 1
ATOM 3851 O O . CYS A 1 491 ? -38.742 33.760 63.445 1.00 83.38 491 CYS A O 1
ATOM 3853 N N . ARG A 1 492 ? -38.560 35.583 64.738 1.00 78.56 492 ARG A N 1
ATOM 3854 C CA . ARG A 1 492 ? -37.968 36.425 63.682 1.00 78.56 492 ARG A CA 1
ATOM 3855 C C . ARG A 1 492 ? -36.450 36.218 63.574 1.00 78.56 492 ARG A C 1
ATOM 3857 O O . ARG A 1 492 ? -35.756 36.101 64.585 1.00 78.56 492 ARG A O 1
ATOM 3864 N N . GLY A 1 493 ? -35.939 36.229 62.342 1.00 80.00 493 GLY A N 1
ATOM 3865 C CA . GLY A 1 493 ? -34.528 36.003 61.999 1.00 80.00 493 GLY A CA 1
ATOM 3866 C C . GLY A 1 493 ? -34.274 34.625 61.377 1.00 80.00 493 GLY A C 1
ATOM 3867 O O . GLY A 1 493 ? -35.194 33.827 61.237 1.00 80.00 493 GLY A O 1
ATOM 3868 N N . ASN A 1 494 ? -33.024 34.348 61.001 1.00 80.12 494 ASN A N 1
ATOM 3869 C CA . ASN A 1 494 ? -32.657 33.080 60.361 1.00 80.12 494 ASN A CA 1
ATOM 3870 C C . ASN A 1 494 ? -32.547 31.938 61.387 1.00 80.12 494 ASN A C 1
ATOM 3872 O O . ASN A 1 494 ? -32.097 32.152 62.516 1.00 80.12 494 ASN A O 1
ATOM 3876 N N . ASP A 1 495 ? -32.904 30.727 60.976 1.00 82.19 495 ASP A N 1
ATOM 3877 C CA . ASP A 1 495 ? -32.737 29.459 61.701 1.00 82.19 495 ASP A CA 1
ATOM 3878 C C . ASP A 1 495 ? -31.367 28.795 61.455 1.00 82.19 495 ASP A C 1
ATOM 3880 O O . ASP A 1 495 ? -30.922 27.983 62.268 1.00 82.19 495 ASP A O 1
ATOM 3884 N N . VAL A 1 496 ? -30.679 29.184 60.376 1.00 80.81 496 VAL A N 1
ATOM 3885 C CA . VAL A 1 496 ? -29.322 28.751 60.001 1.00 80.81 496 VAL A CA 1
ATOM 3886 C C . VAL A 1 496 ? -28.370 29.951 59.940 1.00 80.81 496 VAL A C 1
ATOM 3888 O O . VAL A 1 496 ? -28.730 31.023 59.447 1.00 80.81 496 VAL A O 1
ATOM 3891 N N . GLU A 1 497 ? -27.138 29.763 60.409 1.00 86.81 497 GLU A N 1
ATOM 3892 C CA . GLU A 1 497 ? -26.048 30.740 60.331 1.00 86.81 497 GLU A CA 1
ATOM 3893 C C . GLU A 1 497 ? -24.776 30.074 59.786 1.00 86.81 497 GLU A C 1
ATOM 3895 O O . GLU A 1 497 ? -24.506 28.905 60.072 1.00 86.81 497 GLU A O 1
ATOM 3900 N N . TYR A 1 498 ? -24.005 30.829 59.001 1.00 84.69 498 TYR A N 1
ATOM 3901 C CA . TYR A 1 498 ? -22.764 30.399 58.357 1.00 84.69 498 TYR A CA 1
ATOM 3902 C C . TYR A 1 498 ? -21.617 31.290 58.837 1.00 84.69 498 TYR A C 1
ATOM 3904 O O . TYR A 1 498 ? -21.768 32.512 58.855 1.00 84.69 498 TYR A O 1
ATOM 3912 N N . ASN A 1 499 ? -20.469 30.699 59.157 1.00 82.62 499 ASN A N 1
ATOM 3913 C CA . ASN A 1 499 ? -19.226 31.427 59.411 1.00 82.62 499 ASN A CA 1
ATOM 3914 C C . ASN A 1 499 ? -18.097 30.873 58.528 1.00 82.62 499 ASN A C 1
ATOM 3916 O O . ASN A 1 499 ? -18.130 29.710 58.122 1.00 82.62 499 ASN A O 1
ATOM 3920 N N . VAL A 1 500 ? -17.113 31.711 58.198 1.00 78.12 500 VAL A N 1
ATOM 3921 C CA . VAL A 1 500 ? -15.972 31.333 57.353 1.00 78.12 500 VAL A CA 1
ATOM 3922 C C . VAL A 1 500 ? -14.854 30.795 58.240 1.00 78.12 500 VAL A C 1
ATOM 3924 O O . VAL A 1 500 ? -14.251 31.538 59.014 1.00 78.12 500 VAL A O 1
ATOM 3927 N N . CYS A 1 501 ? -14.559 29.505 58.106 1.00 78.88 501 CYS A N 1
ATOM 3928 C CA . CYS A 1 501 ? -13.410 28.870 58.743 1.00 78.88 501 CYS A CA 1
ATOM 3929 C C . CYS A 1 501 ? -12.199 28.928 57.802 1.00 78.88 501 CYS A C 1
ATOM 3931 O O . CYS A 1 501 ? -12.324 28.763 56.588 1.00 78.88 501 CYS A O 1
ATOM 3933 N N . ARG A 1 502 ? -11.008 29.166 58.360 1.00 71.69 502 ARG A N 1
ATOM 3934 C CA . ARG A 1 502 ? -9.752 29.228 57.604 1.00 71.69 502 ARG A CA 1
ATOM 3935 C C . ARG A 1 502 ? -8.712 28.332 58.262 1.00 71.69 502 ARG A C 1
ATOM 3937 O O . ARG A 1 502 ? -8.115 28.707 59.267 1.00 71.69 502 ARG A O 1
ATOM 3944 N N . ASN A 1 503 ? -8.509 27.162 57.670 1.00 67.88 503 ASN A N 1
ATOM 3945 C CA . ASN A 1 503 ? -7.454 26.227 58.035 1.00 67.88 503 ASN A CA 1
ATOM 3946 C C . ASN A 1 503 ? -6.148 26.569 57.299 1.00 67.88 503 ASN A C 1
ATOM 3948 O O . ASN A 1 503 ? -6.132 27.349 56.342 1.00 67.88 503 ASN A O 1
ATOM 3952 N N . ASP A 1 504 ? -5.056 25.936 57.726 1.00 67.31 504 ASP A N 1
ATOM 3953 C CA . ASP A 1 504 ? -3.723 26.115 57.150 1.00 67.31 504 ASP A CA 1
ATOM 3954 C C . ASP A 1 504 ? -3.646 25.850 55.636 1.00 67.31 504 ASP A C 1
ATOM 3956 O O . ASP A 1 504 ? -4.454 25.132 55.035 1.00 67.31 504 ASP A O 1
ATOM 3960 N N . SER A 1 505 ? -2.608 26.426 55.026 1.00 59.91 505 SER A N 1
ATOM 3961 C CA . SER A 1 505 ? -2.243 26.284 53.615 1.00 59.91 505 SER A CA 1
ATOM 3962 C C . SER A 1 505 ? -2.193 24.817 53.165 1.00 59.91 505 SER A C 1
ATOM 3964 O O . SER A 1 505 ? -1.394 24.031 53.674 1.00 59.91 505 SER A O 1
ATOM 3966 N N . CYS A 1 506 ? -2.994 24.449 52.159 1.00 59.12 506 CYS A N 1
ATOM 3967 C CA . CYS A 1 506 ? -2.989 23.091 51.610 1.00 59.12 506 CYS A CA 1
ATOM 3968 C C . CYS A 1 506 ? -1.600 22.686 51.050 1.00 59.12 506 CYS A C 1
ATOM 3970 O O . CYS A 1 506 ? -0.974 23.479 50.340 1.00 59.12 506 CYS A O 1
ATOM 3972 N N . PRO A 1 507 ? -1.118 21.452 51.308 1.00 62.25 507 PRO A N 1
ATOM 3973 C CA . PRO A 1 507 ? 0.212 21.006 50.886 1.00 62.25 507 PRO A CA 1
ATOM 3974 C C . PRO A 1 507 ? 0.314 20.776 49.367 1.00 62.25 507 PRO A C 1
ATOM 3976 O O . PRO A 1 507 ? -0.500 20.064 48.775 1.00 62.25 507 PRO A O 1
ATOM 3979 N N . GLU A 1 508 ? 1.354 21.335 48.736 1.00 57.81 508 GLU A N 1
ATOM 3980 C CA . GLU A 1 508 ? 1.524 21.326 47.273 1.00 57.81 508 GLU A CA 1
ATOM 3981 C C . GLU A 1 508 ? 1.723 19.902 46.703 1.00 57.81 508 GLU A C 1
ATOM 3983 O O . GLU A 1 508 ? 2.657 19.178 47.057 1.00 57.81 508 GLU A O 1
ATOM 3988 N N . GLN A 1 509 ? 0.861 19.490 45.768 1.00 58.72 509 GLN A N 1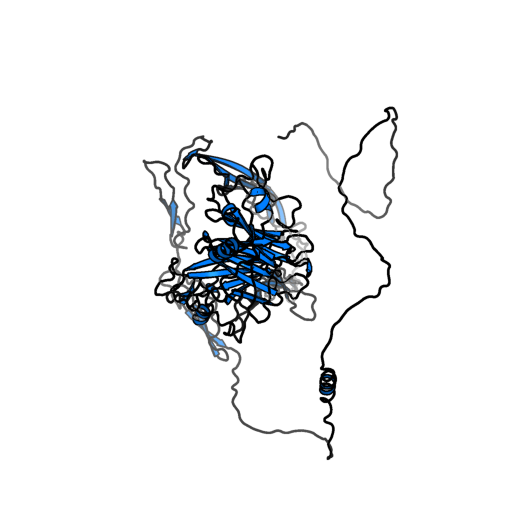
ATOM 3989 C CA . GLN A 1 509 ? 0.953 18.200 45.082 1.00 58.72 509 GLN A CA 1
ATOM 3990 C C . GLN A 1 509 ? 1.925 18.294 43.897 1.00 58.72 509 GLN A C 1
ATOM 3992 O O . GLN A 1 509 ? 1.595 18.834 42.837 1.00 58.72 509 GLN A O 1
ATOM 3997 N N . ARG A 1 510 ? 3.121 17.710 44.047 1.00 60.88 510 ARG A N 1
ATOM 3998 C CA . ARG A 1 510 ? 4.117 17.564 42.971 1.00 60.88 510 ARG A CA 1
ATOM 3999 C C . ARG A 1 510 ? 4.056 16.169 42.344 1.00 60.88 510 ARG A C 1
ATOM 4001 O O . ARG A 1 510 ? 4.348 15.179 43.012 1.00 60.88 510 ARG A O 1
ATOM 4008 N N . ARG A 1 511 ? 3.781 16.084 41.039 1.00 64.88 511 ARG A N 1
ATOM 4009 C CA . ARG A 1 511 ? 3.987 14.867 40.229 1.00 64.88 511 ARG A CA 1
ATOM 4010 C C . ARG A 1 511 ? 5.151 15.061 39.259 1.00 64.88 511 ARG A C 1
ATOM 4012 O O . ARG A 1 511 ? 5.310 16.133 38.682 1.00 64.88 511 ARG A O 1
ATOM 4019 N N . LEU A 1 512 ? 5.951 14.013 39.083 1.00 68.25 512 LEU A N 1
ATOM 4020 C CA . LEU A 1 512 ? 7.020 13.924 38.089 1.00 68.25 512 LEU A CA 1
ATOM 4021 C C . LEU A 1 512 ? 6.656 12.818 37.096 1.00 68.25 512 LEU A C 1
ATOM 4023 O O . LEU A 1 512 ? 6.277 11.723 37.508 1.00 68.25 512 LEU A O 1
ATOM 4027 N N . HIS A 1 513 ? 6.800 13.103 35.808 1.00 73.69 513 HIS A N 1
ATOM 4028 C CA . HIS A 1 513 ? 6.810 12.117 34.737 1.00 73.69 513 HIS A CA 1
ATOM 4029 C C . HIS A 1 513 ? 8.101 12.293 33.932 1.00 73.69 513 HIS A C 1
ATOM 4031 O O . HIS A 1 513 ? 8.548 13.417 33.710 1.00 73.69 513 HIS A O 1
ATOM 4037 N N . THR A 1 514 ? 8.706 11.189 33.512 1.00 76.62 514 THR A N 1
ATOM 4038 C CA . THR A 1 514 ? 9.983 11.176 32.794 1.00 76.62 514 THR A CA 1
ATOM 4039 C C . THR A 1 514 ? 9.786 10.376 31.519 1.00 76.62 514 THR A C 1
ATOM 4041 O O . THR A 1 514 ? 9.286 9.256 31.591 1.00 76.62 514 THR A O 1
ATOM 4044 N N . THR A 1 515 ? 10.153 10.938 30.368 1.00 75.50 515 THR A N 1
ATOM 4045 C CA . THR A 1 515 ? 10.094 10.206 29.096 1.00 75.50 515 THR A CA 1
ATOM 4046 C C . THR A 1 515 ? 11.199 9.158 29.015 1.00 75.50 515 THR A C 1
ATOM 4048 O O . THR A 1 515 ? 12.245 9.286 29.659 1.00 75.50 515 THR A O 1
ATOM 4051 N N . GLU A 1 516 ? 11.015 8.183 28.130 1.00 75.50 516 GLU A N 1
ATOM 4052 C CA . GLU A 1 516 ? 12.103 7.310 27.693 1.00 75.50 516 GLU A CA 1
ATOM 4053 C C . GLU A 1 516 ? 13.261 8.084 27.041 1.00 75.50 516 GLU A C 1
ATOM 4055 O O . GLU A 1 516 ? 13.128 9.249 26.638 1.00 75.50 516 GLU A O 1
ATOM 4060 N N . TRP A 1 517 ? 14.419 7.423 26.959 1.00 72.81 517 TRP A N 1
ATOM 4061 C CA . TRP A 1 517 ? 15.638 7.972 26.364 1.00 72.81 517 TRP A CA 1
ATOM 4062 C C . TRP A 1 517 ? 15.612 7.915 24.831 1.00 72.81 517 TRP A C 1
ATOM 4064 O O . TRP A 1 517 ? 15.743 6.852 24.227 1.00 72.81 517 TRP A O 1
ATOM 4074 N N . ILE A 1 518 ? 15.554 9.081 24.193 1.00 76.81 518 ILE A N 1
ATOM 4075 C CA . ILE A 1 518 ? 15.641 9.246 22.739 1.00 76.81 518 ILE A CA 1
ATOM 4076 C C . ILE A 1 518 ? 17.119 9.275 22.323 1.00 76.81 518 ILE A C 1
ATOM 4078 O O . ILE A 1 518 ? 17.886 10.114 22.802 1.00 76.81 518 ILE A O 1
ATOM 4082 N N . VAL A 1 519 ? 17.525 8.376 21.421 1.00 73.44 519 VAL A N 1
ATOM 4083 C CA . VAL A 1 519 ? 18.893 8.318 20.869 1.00 73.44 519 VAL A CA 1
ATOM 4084 C C . VAL A 1 519 ? 19.022 9.270 19.674 1.00 73.44 519 VAL A C 1
ATOM 4086 O O . VAL A 1 519 ? 18.244 9.208 18.727 1.00 73.44 519 VAL A O 1
ATOM 4089 N N . MET A 1 520 ? 20.022 10.151 19.709 1.00 61.97 520 MET A N 1
ATOM 4090 C CA . MET A 1 520 ? 20.212 11.263 18.774 1.00 61.97 520 MET A CA 1
ATOM 4091 C C . MET A 1 520 ? 21.552 11.154 18.034 1.00 61.97 520 MET A C 1
ATOM 4093 O O . MET A 1 520 ? 22.588 11.549 18.566 1.00 61.97 520 MET A O 1
ATOM 4097 N N . LYS A 1 521 ? 21.480 10.690 16.776 1.00 60.66 521 LYS A N 1
ATOM 4098 C CA . LYS A 1 521 ? 22.587 10.425 15.829 1.00 60.66 521 LYS A CA 1
ATOM 4099 C C . LYS A 1 521 ? 23.638 9.408 16.311 1.00 60.66 521 LYS A C 1
ATOM 4101 O O . LYS A 1 521 ? 23.982 9.318 17.483 1.00 60.66 521 LYS A O 1
ATOM 4106 N N . ASN A 1 522 ? 24.154 8.642 15.352 1.00 54.88 522 ASN A N 1
ATOM 4107 C CA . ASN A 1 522 ? 25.181 7.629 15.561 1.00 54.88 522 ASN A CA 1
ATOM 4108 C C . ASN A 1 522 ? 26.367 7.912 14.626 1.00 54.88 522 ASN A C 1
ATOM 4110 O O . ASN A 1 522 ? 26.213 7.880 13.405 1.00 54.88 522 ASN A O 1
ATOM 4114 N N . THR A 1 523 ? 27.530 8.200 15.204 1.00 56.34 523 THR A N 1
ATOM 4115 C CA . THR A 1 523 ? 28.839 8.140 14.542 1.00 56.34 523 THR A CA 1
ATOM 4116 C C . THR A 1 523 ? 29.768 7.289 15.407 1.00 56.34 523 THR A C 1
ATOM 4118 O O . THR A 1 523 ? 29.578 7.203 16.618 1.00 56.34 523 THR A O 1
ATOM 4121 N N . SER A 1 524 ? 30.747 6.632 14.779 1.00 60.28 524 SER A N 1
ATOM 4122 C CA . SER A 1 524 ? 31.212 5.257 15.066 1.00 60.28 524 SER A CA 1
ATOM 4123 C C . SER A 1 524 ? 31.760 4.892 16.462 1.00 60.28 524 SER A C 1
ATOM 4125 O O . SER A 1 524 ? 32.271 3.788 16.629 1.00 60.28 524 SER A O 1
ATOM 4127 N N . SER A 1 525 ? 31.679 5.770 17.459 1.00 59.88 525 SER A N 1
ATOM 4128 C CA . SER A 1 525 ? 32.038 5.494 18.860 1.00 59.88 525 SER A CA 1
ATOM 4129 C C . SER A 1 525 ? 31.302 6.356 19.904 1.00 59.88 525 SER A C 1
ATOM 4131 O O . SER A 1 525 ? 31.518 6.158 21.102 1.00 59.88 525 SER A O 1
ATOM 4133 N N . LYS A 1 526 ? 30.423 7.289 19.497 1.00 56.97 526 LYS A N 1
ATOM 4134 C CA . LYS A 1 526 ? 29.718 8.210 20.406 1.00 56.97 526 LYS A CA 1
ATOM 4135 C C . LYS A 1 526 ? 28.279 8.449 19.948 1.00 56.97 526 LYS A C 1
ATOM 4137 O O . LYS A 1 526 ? 28.046 8.926 18.840 1.00 56.97 526 LYS A O 1
ATOM 4142 N N . TYR A 1 527 ? 27.320 8.187 20.834 1.00 66.56 527 TYR A N 1
ATOM 4143 C CA . TYR A 1 527 ? 25.911 8.540 20.640 1.00 66.56 527 TYR A CA 1
ATOM 4144 C C . TYR A 1 527 ? 25.388 9.336 21.841 1.00 66.56 527 TYR A C 1
ATOM 4146 O O . TYR A 1 527 ? 25.913 9.251 22.954 1.00 66.56 527 TYR A O 1
ATOM 4154 N N . LEU A 1 528 ? 24.352 10.140 21.608 1.00 71.75 528 LEU A N 1
ATOM 4155 C CA . LEU A 1 528 ? 23.781 11.043 22.605 1.00 71.75 528 LEU A CA 1
ATOM 4156 C C . LEU A 1 528 ? 22.357 10.604 22.950 1.00 71.75 528 LEU A C 1
ATOM 4158 O O . LEU A 1 528 ? 21.546 10.382 22.053 1.00 71.75 528 LEU A O 1
ATOM 4162 N N . LYS A 1 529 ? 22.041 10.490 24.241 1.00 73.69 529 LYS A N 1
ATOM 4163 C CA . LYS A 1 529 ? 20.683 10.217 24.731 1.00 73.69 529 LYS A CA 1
ATOM 4164 C C . LYS A 1 529 ? 20.076 11.491 25.317 1.00 73.69 529 LYS A C 1
ATOM 4166 O O . LYS A 1 529 ? 20.742 12.211 26.059 1.00 73.69 529 LYS A O 1
ATOM 4171 N N . LYS A 1 530 ? 18.808 11.768 25.002 1.00 75.88 530 LYS A N 1
ATOM 4172 C CA . LYS A 1 530 ? 18.015 12.849 25.612 1.00 75.88 530 LYS A CA 1
ATOM 4173 C C . LYS A 1 530 ? 16.690 12.330 26.149 1.00 75.88 530 LYS A C 1
ATOM 4175 O O . LYS A 1 530 ? 16.041 11.519 25.497 1.00 75.88 530 LYS A O 1
ATOM 4180 N N . ARG A 1 531 ? 16.273 12.831 27.311 1.00 77.25 531 ARG A N 1
ATOM 4181 C CA . ARG A 1 531 ? 14.922 12.635 27.857 1.00 77.25 531 ARG A CA 1
ATOM 4182 C C . ARG A 1 531 ? 14.368 13.940 28.418 1.00 77.25 531 ARG A C 1
ATOM 4184 O O . ARG A 1 531 ? 15.117 14.892 28.642 1.00 77.25 531 ARG A O 1
ATOM 4191 N N . PHE A 1 532 ? 13.062 13.973 28.653 1.00 76.31 532 PHE A N 1
ATOM 4192 C CA . PHE A 1 532 ? 12.375 15.105 29.265 1.00 76.31 532 PHE A CA 1
ATOM 4193 C C . PHE A 1 532 ? 11.789 14.700 30.621 1.00 76.31 532 PHE A C 1
ATOM 4195 O O . PHE A 1 532 ? 11.057 13.717 30.731 1.00 76.31 532 PHE A O 1
ATOM 4202 N N . LYS A 1 533 ? 12.100 15.483 31.656 1.00 76.56 533 LYS A N 1
ATOM 4203 C CA . LYS A 1 533 ? 11.496 15.417 32.991 1.00 76.56 533 LYS A CA 1
ATOM 4204 C C . LYS A 1 533 ? 10.407 16.488 33.069 1.00 76.56 533 LYS A C 1
ATOM 4206 O O . LYS A 1 533 ? 10.700 17.683 33.106 1.00 76.56 533 LYS A O 1
ATOM 4211 N N . ILE A 1 534 ? 9.150 16.059 33.077 1.00 77.25 534 ILE A N 1
ATOM 4212 C CA . ILE A 1 534 ? 7.962 16.910 33.186 1.00 77.25 534 ILE A CA 1
ATOM 4213 C C . ILE A 1 534 ? 7.522 16.923 34.650 1.00 77.25 534 ILE A C 1
ATOM 4215 O O . ILE A 1 534 ? 7.116 15.899 35.199 1.00 77.25 534 ILE A O 1
ATOM 4219 N N . THR A 1 535 ? 7.586 18.087 35.291 1.00 75.69 535 THR A N 1
ATOM 4220 C CA . THR A 1 535 ? 7.040 18.294 36.637 1.00 75.69 535 THR A CA 1
ATOM 4221 C C . THR A 1 535 ? 5.722 19.052 36.568 1.00 75.69 535 THR A C 1
ATOM 4223 O O . THR A 1 535 ? 5.659 20.150 36.021 1.00 75.69 535 THR A O 1
ATOM 4226 N N . CYS A 1 536 ? 4.679 18.476 37.159 1.00 67.94 536 CYS A N 1
ATOM 4227 C CA . CYS A 1 536 ? 3.395 19.130 37.381 1.00 67.94 536 CYS A CA 1
ATOM 4228 C C . CYS A 1 536 ? 3.293 19.494 38.864 1.00 67.94 536 CYS A C 1
ATOM 4230 O O . CYS A 1 536 ? 3.485 18.628 39.724 1.00 67.94 536 CYS A O 1
ATOM 4232 N N . ARG A 1 537 ? 2.980 20.754 39.168 1.00 70.88 537 ARG A N 1
ATOM 4233 C CA . ARG A 1 537 ? 2.696 21.238 40.525 1.00 70.88 537 ARG A CA 1
ATOM 4234 C C . ARG A 1 537 ? 1.309 21.864 40.560 1.00 70.88 537 ARG A C 1
ATOM 4236 O O . ARG A 1 537 ? 0.975 22.646 39.672 1.00 70.88 537 ARG A O 1
ATOM 4243 N N . ALA A 1 538 ? 0.521 21.530 41.572 1.00 58.34 538 ALA A N 1
ATOM 4244 C CA . ALA A 1 538 ? -0.731 22.212 41.885 1.00 58.34 538 ALA A CA 1
ATOM 4245 C C . ALA A 1 538 ? -0.987 22.139 43.400 1.00 58.34 538 ALA A C 1
ATOM 4247 O O . ALA A 1 538 ? -0.695 21.106 44.004 1.00 58.34 538 ALA A O 1
ATOM 4248 N N . PRO A 1 539 ? -1.553 23.180 44.033 1.00 57.03 539 PRO A N 1
ATOM 4249 C CA . PRO A 1 539 ? -1.892 23.134 45.456 1.00 57.03 539 PRO A CA 1
ATOM 4250 C C . PRO A 1 539 ? -3.122 22.253 45.753 1.00 57.03 539 PRO A C 1
ATOM 4252 O O . PRO A 1 539 ? -3.272 21.774 46.871 1.00 57.03 539 PRO A O 1
ATOM 4255 N N . VAL A 1 540 ? -3.986 21.994 44.761 1.00 61.41 540 VAL A N 1
ATOM 4256 C CA . VAL A 1 540 ? -5.204 21.169 44.888 1.00 61.41 540 VAL A CA 1
ATOM 4257 C C . VAL A 1 540 ? -5.488 20.347 43.621 1.00 61.41 540 VAL A C 1
ATOM 4259 O O . VAL A 1 540 ? -4.920 20.595 42.557 1.00 61.41 540 VAL A O 1
ATOM 4262 N N . LYS A 1 541 ? -6.410 19.374 43.709 1.00 55.16 541 LYS A N 1
ATOM 4263 C CA . LYS A 1 541 ? -6.902 18.551 42.580 1.00 55.16 541 LYS A CA 1
ATOM 4264 C C . LYS A 1 541 ? -7.822 19.339 41.618 1.00 55.16 541 LYS A C 1
ATOM 4266 O O . LYS A 1 541 ? -8.932 18.893 41.332 1.00 55.16 541 LYS A O 1
ATOM 4271 N N . HIS A 1 542 ? -7.420 20.516 41.140 1.00 55.31 542 HIS A N 1
ATOM 4272 C CA . HIS A 1 542 ? -8.213 21.330 40.206 1.00 55.31 542 HIS A CA 1
ATOM 4273 C C . HIS A 1 542 ? -7.406 21.677 38.949 1.00 55.31 542 HIS A C 1
ATOM 4275 O O . HIS A 1 542 ? -6.301 22.212 39.028 1.00 55.31 542 HIS A O 1
ATOM 4281 N N . ALA A 1 543 ? -7.970 21.373 37.775 1.00 51.56 543 ALA A N 1
ATOM 4282 C CA . ALA A 1 543 ? -7.257 21.426 36.494 1.00 51.56 543 ALA A CA 1
ATOM 4283 C C . ALA A 1 543 ? -6.735 22.830 36.128 1.00 51.56 543 ALA A C 1
ATOM 4285 O O . ALA A 1 543 ? -5.689 22.959 35.502 1.00 51.56 543 ALA A O 1
ATOM 4286 N N . HIS A 1 544 ? -7.429 23.881 36.568 1.00 51.12 544 HIS A N 1
ATOM 4287 C CA . HIS A 1 544 ? -7.103 25.281 36.287 1.00 51.12 544 HIS A CA 1
ATOM 4288 C C . HIS A 1 544 ? -5.964 25.863 37.156 1.00 51.12 544 HIS A C 1
ATOM 4290 O O . HIS A 1 544 ? -5.634 27.035 37.006 1.00 51.12 544 HIS A O 1
ATOM 4296 N N . GLN A 1 545 ? -5.342 25.075 38.047 1.00 56.72 545 GLN A N 1
ATOM 4297 C CA . GLN A 1 545 ? -4.206 25.510 38.886 1.00 56.72 545 GLN A CA 1
ATOM 4298 C C . GLN A 1 545 ? -2.903 24.726 38.617 1.00 56.72 545 GLN A C 1
ATOM 4300 O O . GLN A 1 545 ? -1.951 24.800 39.396 1.00 56.72 545 GLN A O 1
ATOM 4305 N N . LEU A 1 546 ? -2.844 23.967 37.516 1.00 58.53 546 LEU A N 1
ATOM 4306 C CA . LEU A 1 546 ? -1.678 23.173 37.123 1.00 58.53 546 LEU A CA 1
ATOM 4307 C C . LEU A 1 546 ? -0.548 24.042 36.550 1.00 58.53 546 LEU A C 1
ATOM 4309 O O . LEU A 1 546 ? -0.646 24.561 35.441 1.00 58.53 546 LEU A O 1
ATOM 4313 N N . LYS A 1 547 ? 0.577 24.117 37.267 1.00 61.59 547 LYS A N 1
ATOM 4314 C CA . LYS A 1 547 ? 1.850 24.639 36.752 1.00 61.59 547 LYS A CA 1
ATOM 4315 C C . LYS A 1 547 ? 2.694 23.481 36.221 1.00 61.59 547 LYS A C 1
ATOM 4317 O O . LYS A 1 547 ? 3.134 22.628 36.995 1.00 61.59 547 LYS A O 1
ATOM 4322 N N . LEU A 1 548 ? 2.936 23.454 34.911 1.00 66.19 548 LEU A N 1
ATOM 4323 C CA . LEU A 1 548 ? 3.890 22.536 34.282 1.00 66.19 548 LEU A CA 1
ATOM 4324 C C . LEU A 1 548 ? 5.269 23.197 34.166 1.00 66.19 548 LEU A C 1
ATOM 4326 O O . LEU A 1 548 ? 5.384 24.361 33.792 1.00 66.19 548 LEU A O 1
ATOM 4330 N N . SER A 1 549 ? 6.322 22.432 34.439 1.00 69.12 549 SER A N 1
ATOM 4331 C CA . SER A 1 549 ? 7.709 22.797 34.152 1.00 69.12 549 SER A CA 1
ATOM 4332 C C . SER A 1 549 ? 8.433 21.588 33.568 1.00 69.12 549 SER A C 1
ATOM 4334 O O . SER A 1 549 ? 8.500 20.529 34.198 1.00 69.12 549 SER A O 1
ATOM 4336 N N . VAL A 1 550 ? 8.948 21.749 32.349 1.00 72.94 550 VAL A N 1
ATOM 4337 C CA . VAL A 1 550 ? 9.687 20.724 31.605 1.00 72.94 550 VAL A CA 1
ATOM 4338 C C . VAL A 1 550 ? 11.177 21.036 31.686 1.00 72.94 550 VAL A C 1
ATOM 4340 O O . VAL A 1 550 ? 11.587 22.165 31.429 1.00 72.94 550 VAL A O 1
ATOM 4343 N N . ARG A 1 551 ? 11.991 20.032 32.012 1.00 75.81 551 ARG A N 1
ATOM 4344 C CA . ARG A 1 551 ? 13.452 20.077 31.885 1.00 75.81 551 ARG A CA 1
ATOM 4345 C C . ARG A 1 551 ? 13.911 18.994 30.918 1.00 75.81 551 ARG A C 1
ATOM 4347 O O . ARG A 1 551 ? 13.354 17.897 30.912 1.00 75.81 551 ARG A O 1
ATOM 4354 N N . ASN A 1 552 ? 14.917 19.296 30.110 1.00 71.00 552 ASN A N 1
ATOM 4355 C CA . ASN A 1 552 ? 15.638 18.297 29.332 1.00 71.00 552 ASN A CA 1
ATOM 4356 C C . ASN A 1 552 ? 16.809 17.740 30.154 1.00 71.00 552 ASN A C 1
ATOM 4358 O O . ASN A 1 552 ? 17.285 18.359 31.101 1.00 71.00 552 ASN A O 1
ATOM 4362 N N . GLU A 1 553 ? 17.250 16.542 29.799 1.00 73.00 553 GLU A N 1
ATOM 4363 C CA . GLU A 1 553 ? 18.365 15.848 30.435 1.00 73.00 553 GLU A CA 1
ATOM 4364 C C . GLU A 1 553 ? 19.146 15.123 29.342 1.00 73.00 553 GLU A C 1
ATOM 4366 O O . GLU A 1 553 ? 18.546 14.505 28.456 1.00 73.00 553 GLU A O 1
ATOM 4371 N N . THR A 1 554 ? 20.471 15.253 29.367 1.00 68.44 554 THR A N 1
ATOM 4372 C CA . THR A 1 554 ? 21.357 14.814 28.282 1.00 68.44 554 THR A CA 1
ATOM 4373 C C . THR A 1 554 ? 22.404 13.870 28.851 1.00 68.44 554 THR A C 1
ATOM 4375 O O . THR A 1 554 ? 23.100 14.243 29.787 1.00 68.44 554 THR A O 1
ATOM 4378 N N . GLN A 1 555 ? 22.528 12.671 28.287 1.00 68.94 555 GLN A N 1
ATOM 4379 C CA . GLN A 1 555 ? 23.542 11.692 28.678 1.00 68.94 555 GLN A CA 1
ATOM 4380 C C . GLN A 1 555 ? 24.442 11.389 27.478 1.00 68.94 555 GLN A C 1
ATOM 4382 O O . GLN A 1 555 ? 23.959 11.127 26.368 1.00 68.94 555 GLN A O 1
ATOM 4387 N N . TYR A 1 556 ? 25.754 11.438 27.697 1.00 64.06 556 TYR A N 1
ATOM 4388 C CA . TYR A 1 556 ? 26.761 11.159 26.677 1.00 64.06 556 TYR A CA 1
ATOM 4389 C C . TYR A 1 556 ? 27.266 9.728 26.854 1.00 64.06 556 TYR A C 1
ATOM 4391 O O . TYR A 1 556 ? 27.711 9.363 27.937 1.00 64.06 556 TYR A O 1
ATOM 4399 N N . CYS A 1 557 ? 27.199 8.921 25.796 1.00 64.31 557 CYS A N 1
ATOM 4400 C CA . CYS A 1 557 ? 27.624 7.525 25.838 1.00 64.31 557 CYS A CA 1
ATOM 4401 C C . CYS A 1 557 ? 28.832 7.278 24.934 1.00 64.31 557 CYS A C 1
ATOM 4403 O O . CYS A 1 557 ? 28.852 7.706 23.774 1.00 64.31 557 CYS A O 1
ATOM 4405 N N . TYR A 1 558 ? 29.794 6.526 25.462 1.00 64.25 558 TYR A N 1
ATOM 4406 C CA . TYR A 1 558 ? 30.971 6.020 24.767 1.00 64.25 558 TYR A CA 1
ATOM 4407 C C . TYR A 1 558 ? 30.931 4.487 24.828 1.00 64.25 558 TYR A C 1
ATOM 4409 O O . TYR A 1 558 ? 31.103 3.880 25.885 1.00 64.25 558 TYR A O 1
ATOM 4417 N N . GLY A 1 559 ? 30.633 3.840 23.698 1.00 67.50 559 GLY A N 1
ATOM 4418 C CA . GLY A 1 559 ? 30.351 2.400 23.683 1.00 67.50 559 GLY A CA 1
ATOM 4419 C C . GLY A 1 559 ? 29.149 2.041 24.571 1.00 67.50 559 GLY A C 1
ATOM 4420 O O . GLY A 1 559 ? 28.057 2.565 24.367 1.00 67.50 559 GLY A O 1
ATOM 4421 N N . GLN A 1 560 ? 29.348 1.146 25.545 1.00 57.50 560 GLN A N 1
ATOM 4422 C CA . GLN A 1 560 ? 28.314 0.733 26.510 1.00 57.50 560 GLN A CA 1
ATOM 4423 C C . GLN A 1 560 ? 28.257 1.599 27.783 1.00 57.50 560 GLN A C 1
ATOM 4425 O O . GLN A 1 560 ? 27.344 1.422 28.588 1.00 57.50 560 GLN A O 1
ATOM 4430 N N . GLN A 1 561 ? 29.199 2.527 27.978 1.00 53.44 561 GLN A N 1
ATOM 4431 C CA . GLN A 1 561 ? 29.361 3.280 29.225 1.00 53.44 561 GLN A CA 1
ATOM 4432 C C . GLN A 1 561 ? 28.920 4.741 29.034 1.00 53.44 561 GLN A C 1
ATOM 4434 O O . GLN A 1 561 ? 29.177 5.346 27.990 1.00 53.44 561 GLN A O 1
ATOM 4439 N N . CYS A 1 562 ? 28.173 5.286 29.997 1.00 54.81 562 CYS A N 1
ATOM 4440 C CA . CYS A 1 562 ? 27.421 6.533 29.828 1.00 54.81 562 CYS A CA 1
ATOM 4441 C C . CYS A 1 562 ? 27.427 7.376 31.113 1.00 54.81 562 CYS A C 1
ATOM 4443 O O . CYS A 1 562 ? 26.574 7.178 31.981 1.00 54.81 562 CYS A O 1
ATOM 4445 N N . ASP A 1 563 ? 28.340 8.336 31.219 1.00 54.38 563 ASP A N 1
ATOM 4446 C CA . ASP A 1 563 ? 28.429 9.202 32.397 1.00 54.38 563 ASP A CA 1
ATOM 4447 C C . ASP A 1 563 ? 27.342 10.291 32.405 1.00 54.38 563 ASP A C 1
ATOM 4449 O O . ASP A 1 563 ? 26.830 10.718 31.362 1.00 54.38 563 ASP A O 1
ATOM 4453 N N . SER A 1 564 ? 26.987 10.741 33.609 1.00 48.41 564 SER A N 1
ATOM 4454 C CA . SER A 1 564 ? 26.048 11.836 33.856 1.00 48.41 564 SER A CA 1
ATOM 4455 C C . SER A 1 564 ? 26.595 12.764 34.934 1.00 48.41 564 SER A C 1
ATOM 4457 O O . SER A 1 564 ? 26.877 12.314 36.045 1.00 48.41 564 SER A O 1
ATOM 4459 N N . GLU A 1 565 ? 26.693 14.053 34.626 1.00 42.22 565 GLU A N 1
ATOM 4460 C CA . GLU A 1 565 ? 26.941 15.093 35.623 1.00 42.22 565 GLU A CA 1
ATOM 4461 C C . GLU A 1 565 ? 25.699 15.248 36.514 1.00 42.22 565 GLU A C 1
ATOM 4463 O O . GLU A 1 565 ? 24.653 15.679 36.037 1.00 42.22 565 GLU A O 1
ATOM 4468 N N . ASP A 1 566 ? 25.812 14.812 37.772 1.00 36.12 566 ASP A N 1
ATOM 4469 C CA . ASP A 1 566 ? 25.265 15.464 38.977 1.00 36.12 566 ASP A CA 1
ATOM 4470 C C . ASP A 1 566 ? 25.555 14.565 40.200 1.00 36.12 566 ASP A C 1
ATOM 4472 O O . ASP A 1 566 ? 24.796 13.650 40.523 1.00 36.12 566 ASP A O 1
ATOM 4476 N N . LEU A 1 567 ? 26.681 14.815 40.882 1.00 37.78 567 LEU A N 1
ATOM 4477 C CA . LEU A 1 567 ? 27.035 14.184 42.160 1.00 37.78 567 LEU A CA 1
ATOM 4478 C C . LEU A 1 567 ? 26.819 15.173 43.312 1.00 37.78 567 LEU A C 1
ATOM 4480 O O . LEU A 1 567 ? 27.638 16.064 43.519 1.00 37.78 567 LEU A O 1
ATOM 4484 N N . VAL A 1 568 ? 25.761 14.964 44.099 1.00 32.03 568 VAL A N 1
ATOM 4485 C CA . VAL A 1 568 ? 25.666 15.428 45.494 1.00 32.03 568 VAL A CA 1
ATOM 4486 C C . VAL A 1 568 ? 25.032 14.311 46.323 1.00 32.03 568 VAL A C 1
ATOM 4488 O O . VAL A 1 568 ? 24.134 13.608 45.860 1.00 32.03 568 VAL A O 1
ATOM 4491 N N . GLU A 1 569 ? 25.543 14.124 47.534 1.00 32.12 569 GLU A N 1
ATOM 4492 C CA . GLU A 1 569 ? 25.195 13.036 48.446 1.00 32.12 569 GLU A CA 1
ATOM 4493 C C . GLU A 1 569 ? 23.736 13.090 48.934 1.00 32.12 569 GLU A C 1
ATOM 4495 O O . GLU A 1 569 ? 23.183 14.158 49.188 1.00 32.12 569 GLU A O 1
ATOM 4500 N N . TYR A 1 570 ? 23.137 11.918 49.157 1.00 34.00 570 TYR A N 1
ATOM 4501 C CA . TYR A 1 570 ? 22.946 11.420 50.526 1.00 34.00 570 TYR A CA 1
ATOM 4502 C C . TYR A 1 570 ? 22.735 9.900 50.512 1.00 34.00 570 TYR A C 1
ATOM 4504 O O . TYR A 1 570 ? 22.097 9.353 49.612 1.00 34.00 570 TYR A O 1
ATOM 4512 N N . SER A 1 571 ? 23.299 9.213 51.502 1.00 36.12 571 SER A N 1
ATOM 4513 C CA . SER A 1 571 ? 23.195 7.763 51.663 1.00 36.12 571 SER A CA 1
ATOM 4514 C C . SER A 1 571 ? 21.895 7.363 52.354 1.00 36.12 571 SER A C 1
ATOM 4516 O O . SER A 1 571 ? 21.653 7.827 53.464 1.00 36.12 571 SER A O 1
ATOM 4518 N N . ASP A 1 572 ? 21.136 6.441 51.759 1.00 48.03 572 ASP A N 1
ATOM 4519 C CA . ASP A 1 572 ? 20.518 5.328 52.493 1.00 48.03 572 ASP A CA 1
ATOM 4520 C C . ASP A 1 572 ? 19.901 4.290 51.535 1.00 48.03 572 ASP A C 1
ATOM 4522 O O . ASP A 1 572 ? 19.957 4.436 50.310 1.00 48.03 572 ASP A O 1
ATOM 4526 N N . TRP A 1 573 ? 19.327 3.219 52.094 1.00 55.34 573 TRP A N 1
ATOM 4527 C CA . TRP A 1 573 ? 18.566 2.195 51.365 1.00 55.34 573 TRP A CA 1
ATOM 4528 C C . TRP A 1 573 ? 17.602 2.769 50.311 1.00 55.34 573 TRP A C 1
ATOM 4530 O O . TRP A 1 573 ? 16.877 3.733 50.566 1.00 55.34 573 TRP A O 1
ATOM 4540 N N . GLY A 1 574 ? 17.492 2.083 49.165 1.00 61.81 574 GLY A N 1
ATOM 4541 C CA . GLY A 1 574 ? 16.498 2.405 48.139 1.00 61.81 574 GLY A CA 1
ATOM 4542 C C . GLY A 1 574 ? 15.081 2.481 48.719 1.00 61.81 574 GLY A C 1
ATOM 4543 O O . GLY A 1 574 ? 14.690 1.648 49.539 1.00 61.81 574 GLY A O 1
ATOM 4544 N N . ALA A 1 575 ? 14.315 3.496 48.310 1.00 59.44 575 ALA A N 1
ATOM 4545 C CA . ALA A 1 575 ? 12.995 3.762 48.875 1.00 59.44 575 ALA A CA 1
ATOM 4546 C C . ALA A 1 575 ? 12.063 2.544 48.745 1.00 59.44 575 ALA A C 1
ATOM 4548 O O . ALA A 1 575 ? 11.914 1.978 47.661 1.00 59.44 575 ALA A O 1
ATOM 4549 N N . TRP A 1 576 ? 11.415 2.172 49.854 1.00 68.69 576 TRP A N 1
ATOM 4550 C CA . TRP A 1 576 ? 10.441 1.081 49.899 1.00 68.69 576 TRP A CA 1
ATOM 4551 C C . TRP A 1 576 ? 9.372 1.214 48.808 1.00 68.69 576 TRP A C 1
ATOM 4553 O O . TRP A 1 576 ? 8.826 2.299 48.582 1.00 68.69 576 TRP A O 1
ATOM 4563 N N . SER A 1 577 ? 8.996 0.084 48.206 1.00 66.94 577 SER A N 1
ATOM 4564 C CA . SER A 1 577 ? 7.819 -0.005 47.348 1.00 66.94 577 SER A CA 1
ATOM 4565 C C . SER A 1 577 ? 6.555 0.435 48.097 1.00 66.94 577 SER A C 1
ATOM 4567 O O . SER A 1 577 ? 6.495 0.475 49.334 1.00 66.94 577 SER A O 1
ATOM 4569 N N . ARG A 1 578 ? 5.483 0.700 47.341 1.00 71.50 578 ARG A N 1
ATOM 4570 C CA . ARG A 1 578 ? 4.144 0.687 47.942 1.00 71.50 578 ARG A CA 1
ATOM 4571 C C . ARG A 1 578 ? 3.885 -0.696 48.544 1.00 71.50 578 ARG A C 1
ATOM 4573 O O . ARG A 1 578 ? 4.418 -1.693 48.051 1.00 71.50 578 ARG A O 1
ATOM 4580 N N . TRP A 1 579 ? 3.071 -0.725 49.593 1.00 74.56 579 TRP A N 1
ATOM 4581 C CA . TRP A 1 579 ? 2.463 -1.959 50.074 1.00 74.56 579 TRP A CA 1
ATOM 4582 C C . TRP A 1 579 ? 1.629 -2.596 48.959 1.00 74.56 579 TRP A C 1
ATOM 4584 O O . TRP A 1 579 ? 1.008 -1.874 48.175 1.00 74.56 579 TRP A O 1
ATOM 4594 N N . SER A 1 580 ? 1.626 -3.926 48.903 1.00 74.12 580 SER A N 1
ATOM 4595 C CA . SER A 1 580 ? 0.675 -4.705 48.112 1.00 74.12 580 SER A CA 1
ATOM 4596 C C . SER A 1 580 ? -0.766 -4.421 48.548 1.00 74.12 580 SER A C 1
ATOM 4598 O O . SER A 1 580 ? -1.010 -3.852 49.616 1.00 74.12 580 SER A O 1
ATOM 4600 N N . ASP A 1 581 ? -1.735 -4.902 47.776 1.00 75.94 581 ASP A N 1
ATOM 4601 C CA . ASP A 1 581 ? -3.084 -5.114 48.300 1.00 75.94 581 ASP A CA 1
ATOM 4602 C C . ASP A 1 581 ? -3.062 -6.165 49.430 1.00 75.94 581 ASP A C 1
ATOM 4604 O O . ASP A 1 581 ? -2.099 -6.927 49.576 1.00 75.94 581 ASP A O 1
ATOM 4608 N N . CYS A 1 582 ? -4.075 -6.145 50.301 1.00 78.75 582 CYS A N 1
ATOM 4609 C CA . CYS A 1 582 ? -4.153 -7.059 51.448 1.00 78.75 582 CYS A CA 1
ATOM 4610 C C . CYS A 1 582 ? -4.537 -8.472 50.991 1.00 78.75 582 CYS A C 1
ATOM 4612 O O . CYS A 1 582 ? -5.429 -8.616 50.158 1.00 78.75 582 CYS A O 1
ATOM 4614 N N . SER A 1 583 ? -3.894 -9.507 51.544 1.00 74.62 583 SER A N 1
ATOM 4615 C CA . SER A 1 583 ? -4.094 -10.898 51.104 1.00 74.62 583 SER A CA 1
ATOM 4616 C C . SER A 1 583 ? -5.517 -11.443 51.300 1.00 74.62 583 SER A C 1
ATOM 4618 O O . SER A 1 583 ? -5.901 -12.372 50.595 1.00 74.62 583 SER A O 1
ATOM 4620 N N . VAL A 1 584 ? -6.292 -10.881 52.236 1.00 64.81 584 VAL A N 1
ATOM 4621 C CA . VAL A 1 584 ? -7.714 -11.188 52.481 1.00 64.81 584 VAL A CA 1
ATOM 4622 C C . VAL A 1 584 ? -8.492 -9.911 52.823 1.00 64.81 584 VAL A C 1
ATOM 4624 O O . VAL A 1 584 ? -7.909 -8.897 53.211 1.00 64.81 584 VAL A O 1
ATOM 4627 N N . SER A 1 585 ? -9.817 -9.933 52.663 1.00 65.88 585 SER A N 1
ATOM 4628 C CA . SER A 1 585 ? -10.703 -8.774 52.869 1.00 65.88 585 SER A CA 1
ATOM 4629 C C . SER A 1 585 ? -11.057 -8.488 54.336 1.00 65.88 585 SER A C 1
ATOM 4631 O O . SER A 1 585 ? -11.268 -7.326 54.671 1.00 65.88 585 SER A O 1
ATOM 4633 N N . CYS A 1 586 ? -11.085 -9.511 55.192 1.00 66.75 586 CYS A N 1
ATOM 4634 C CA . CYS A 1 586 ? -11.307 -9.452 56.644 1.00 66.75 586 CYS A CA 1
ATOM 4635 C C . CYS A 1 586 ? -10.476 -10.552 57.337 1.00 66.75 586 CYS A C 1
ATOM 4637 O O . CYS A 1 586 ? -9.829 -11.347 56.653 1.00 66.75 586 CYS A O 1
ATOM 4639 N N . GLY A 1 587 ? -10.497 -10.622 58.672 1.00 63.97 587 GLY A N 1
ATOM 4640 C CA . GLY A 1 587 ? -9.959 -11.756 59.438 1.00 63.97 587 GLY A CA 1
ATOM 4641 C C . GLY A 1 587 ? -8.436 -11.804 59.590 1.00 63.97 587 GLY A C 1
ATOM 4642 O O . GLY A 1 587 ? -7.910 -12.828 60.010 1.00 63.97 587 GLY A O 1
ATOM 4643 N N . GLY A 1 588 ? -7.726 -10.717 59.272 1.00 73.62 588 GLY A N 1
ATOM 4644 C CA . GLY A 1 588 ? -6.264 -10.648 59.366 1.00 73.62 588 GLY A CA 1
ATOM 4645 C C . GLY A 1 588 ? -5.559 -11.162 58.109 1.00 73.62 588 GLY A C 1
ATOM 4646 O O . GLY A 1 588 ? -5.240 -12.339 57.972 1.00 73.62 588 GLY A O 1
ATOM 4647 N N . GLY A 1 589 ? -5.272 -10.244 57.189 1.00 77.12 589 GLY A N 1
ATOM 4648 C CA . GLY A 1 589 ? -4.401 -10.476 56.042 1.00 77.12 589 GLY A CA 1
ATOM 4649 C C . GLY A 1 589 ? -3.016 -9.872 56.222 1.00 77.12 589 GLY A C 1
ATOM 4650 O O . GLY A 1 589 ? -2.744 -9.152 57.182 1.00 77.12 589 GLY A O 1
ATOM 4651 N N . ILE A 1 590 ? -2.143 -10.128 55.249 1.00 73.94 590 ILE A N 1
ATOM 4652 C CA . ILE A 1 590 ? -0.777 -9.608 55.211 1.00 73.94 590 ILE A CA 1
ATOM 4653 C C . ILE A 1 590 ? -0.583 -8.779 53.937 1.00 73.94 590 ILE A C 1
ATOM 4655 O O . ILE A 1 590 ? -0.983 -9.181 52.844 1.00 73.94 590 ILE A O 1
ATOM 4659 N N . GLN A 1 591 ? 0.056 -7.618 54.080 1.00 74.75 591 GLN A N 1
ATOM 4660 C CA . GLN A 1 591 ? 0.622 -6.836 52.980 1.00 74.75 591 GLN A CA 1
ATOM 4661 C C . GLN A 1 591 ? 2.141 -6.958 52.974 1.00 74.75 591 GLN A C 1
ATOM 4663 O O . GLN A 1 591 ? 2.768 -6.966 54.033 1.00 74.75 591 GLN A O 1
ATOM 4668 N N . THR A 1 592 ? 2.736 -6.985 51.784 1.00 75.94 592 THR A N 1
ATOM 4669 C CA . THR A 1 592 ? 4.192 -6.982 51.577 1.00 75.94 592 THR A CA 1
ATOM 4670 C C . THR A 1 592 ? 4.653 -5.674 50.939 1.00 75.94 592 THR A C 1
ATOM 4672 O O . THR A 1 592 ? 3.907 -5.020 50.209 1.00 75.94 592 THR A O 1
ATOM 4675 N N . ARG A 1 593 ? 5.901 -5.279 51.197 1.00 74.94 593 ARG A N 1
ATOM 4676 C CA . ARG A 1 593 ? 6.640 -4.286 50.407 1.00 74.94 593 ARG A CA 1
ATOM 4677 C C . ARG A 1 593 ? 8.121 -4.635 50.365 1.00 74.94 593 ARG A C 1
ATOM 4679 O O . ARG A 1 593 ? 8.632 -5.242 51.302 1.00 74.94 593 ARG A O 1
ATOM 4686 N N . THR A 1 594 ? 8.817 -4.231 49.310 1.00 71.75 594 THR A N 1
ATOM 4687 C CA . THR A 1 594 ? 10.238 -4.546 49.104 1.00 71.75 594 THR A CA 1
ATOM 4688 C C . THR A 1 594 ? 11.084 -3.295 48.901 1.00 71.75 594 THR A C 1
ATOM 4690 O O . THR A 1 594 ? 10.591 -2.246 48.484 1.00 71.75 594 THR A O 1
ATOM 4693 N N . ARG A 1 595 ? 12.376 -3.403 49.211 1.00 68.50 595 ARG A N 1
ATOM 4694 C CA . ARG A 1 595 ? 13.416 -2.426 48.872 1.00 68.50 595 ARG A CA 1
ATOM 4695 C C . ARG A 1 595 ? 14.658 -3.156 48.376 1.00 68.50 595 ARG A C 1
ATOM 4697 O O . ARG A 1 595 ? 14.974 -4.240 48.855 1.00 68.50 595 ARG A O 1
ATOM 4704 N N . HIS A 1 596 ? 15.376 -2.554 47.436 1.00 65.38 596 HIS A N 1
ATOM 4705 C CA . HIS A 1 596 ? 16.648 -3.081 46.947 1.00 65.38 596 HIS A CA 1
ATOM 4706 C C . HIS A 1 596 ? 17.824 -2.375 47.637 1.00 65.38 596 HIS A C 1
ATOM 4708 O O . HIS A 1 596 ? 17.854 -1.143 47.730 1.00 65.38 596 HIS A O 1
ATOM 4714 N N . CYS A 1 597 ? 18.804 -3.150 48.103 1.00 58.03 597 CYS A N 1
ATOM 4715 C CA . CYS A 1 597 ? 20.083 -2.590 48.531 1.00 58.03 597 CYS A CA 1
ATOM 4716 C C . CYS A 1 597 ? 20.890 -2.135 47.302 1.00 58.03 597 CYS A C 1
ATOM 4718 O O . CYS A 1 597 ? 20.749 -2.709 46.223 1.00 58.03 597 CYS A O 1
ATOM 4720 N N . ILE A 1 598 ? 21.694 -1.081 47.453 1.00 61.06 598 ILE A N 1
ATOM 4721 C CA . ILE A 1 598 ? 22.381 -0.409 46.334 1.00 61.06 598 ILE A CA 1
ATOM 4722 C C . ILE A 1 598 ? 23.871 -0.800 46.255 1.00 61.06 598 ILE A C 1
ATOM 4724 O O . ILE A 1 598 ? 24.465 -0.713 45.182 1.00 61.06 598 ILE A O 1
ATOM 4728 N N . GLN A 1 599 ? 24.465 -1.323 47.336 1.00 52.47 599 GLN A N 1
ATOM 4729 C CA . GLN A 1 599 ? 25.773 -1.990 47.300 1.00 52.47 599 GLN A CA 1
ATOM 4730 C C . GLN A 1 599 ? 25.913 -3.037 48.419 1.00 52.47 599 GLN A C 1
ATOM 4732 O O . GLN A 1 599 ? 25.029 -3.178 49.260 1.00 52.47 599 GLN A O 1
ATOM 4737 N N . HIS A 1 600 ? 26.975 -3.846 48.387 1.00 50.72 600 HIS A N 1
ATOM 4738 C CA . HIS A 1 600 ? 27.048 -5.067 49.193 1.00 50.72 600 HIS A CA 1
ATOM 4739 C C . HIS A 1 600 ? 27.430 -4.857 50.670 1.00 50.72 600 HIS A C 1
ATOM 4741 O O . HIS A 1 600 ? 28.494 -4.322 50.974 1.00 50.72 600 HIS A O 1
ATOM 4747 N N . ASN A 1 601 ? 26.628 -5.513 51.520 1.00 54.25 601 ASN A N 1
ATOM 4748 C CA . ASN A 1 601 ? 26.858 -5.938 52.909 1.00 54.25 601 ASN A CA 1
ATOM 4749 C C . ASN A 1 601 ? 26.283 -5.057 54.043 1.00 54.25 601 ASN A C 1
ATOM 4751 O O . ASN A 1 601 ? 26.196 -3.838 53.935 1.00 54.25 601 ASN A O 1
ATOM 4755 N N . TYR A 1 602 ? 25.949 -5.744 55.143 1.00 50.78 602 TYR A N 1
ATOM 4756 C CA . TYR A 1 602 ? 25.322 -5.286 56.394 1.00 50.78 602 TYR A CA 1
ATOM 4757 C C . TYR A 1 602 ? 23.807 -5.007 56.367 1.00 50.78 602 TYR A C 1
ATOM 4759 O O . TYR A 1 602 ? 23.140 -5.104 55.338 1.00 50.78 602 TYR A O 1
ATOM 4767 N N . GLU A 1 603 ? 23.244 -4.882 57.571 1.00 58.00 603 GLU A N 1
ATOM 4768 C CA . GLU A 1 603 ? 22.001 -5.573 57.931 1.00 58.00 603 GLU A CA 1
ATOM 4769 C C . GLU A 1 603 ? 20.717 -4.749 57.755 1.00 58.00 603 GLU A C 1
ATOM 4771 O O . GLU A 1 603 ? 20.666 -3.537 57.968 1.00 58.00 603 GLU A O 1
ATOM 4776 N N . GLY A 1 604 ? 19.633 -5.447 57.411 1.00 59.22 604 GLY A N 1
ATOM 4777 C CA . GLY A 1 604 ? 18.285 -4.895 57.372 1.00 59.22 604 GLY A CA 1
ATOM 4778 C C . GLY A 1 604 ? 17.378 -5.651 56.408 1.00 59.22 604 GLY A C 1
ATOM 4779 O O . GLY A 1 604 ? 17.784 -6.003 55.304 1.00 59.22 604 GLY A O 1
ATOM 4780 N N . GLU A 1 605 ? 16.123 -5.854 56.804 1.00 59.75 605 GLU A N 1
ATOM 4781 C CA . GLU A 1 605 ? 15.132 -6.550 55.978 1.00 59.75 605 GLU A CA 1
ATOM 4782 C C . GLU A 1 605 ? 14.935 -5.873 54.614 1.00 59.75 605 GLU A C 1
ATOM 4784 O O . GLU A 1 605 ? 14.678 -4.665 54.538 1.00 59.75 605 GLU A O 1
ATOM 4789 N N . ALA A 1 606 ? 15.028 -6.651 53.533 1.00 68.19 606 ALA A N 1
ATOM 4790 C CA . ALA A 1 606 ? 14.732 -6.208 52.165 1.00 68.19 606 ALA A CA 1
ATOM 4791 C C . ALA A 1 606 ? 13.243 -6.384 51.801 1.00 68.19 606 ALA A C 1
ATOM 4793 O O . ALA A 1 606 ? 12.747 -5.758 50.861 1.00 68.19 606 ALA A O 1
ATOM 4794 N N . LEU A 1 607 ? 12.526 -7.208 52.569 1.00 73.25 607 LEU A N 1
ATOM 4795 C CA . LEU A 1 607 ? 11.092 -7.462 52.491 1.00 73.25 607 LEU A CA 1
ATOM 4796 C C . LEU A 1 607 ? 10.477 -7.082 53.841 1.00 73.25 607 LEU A C 1
ATOM 4798 O O . LEU A 1 607 ? 10.901 -7.586 54.870 1.00 73.25 607 LEU A O 1
ATOM 4802 N N . GLN A 1 608 ? 9.467 -6.217 53.853 1.00 77.56 608 GLN A N 1
ATOM 4803 C CA . GLN A 1 608 ? 8.696 -5.940 55.062 1.00 77.56 608 GLN A CA 1
ATOM 4804 C C . GLN A 1 608 ? 7.259 -6.398 54.863 1.00 77.56 608 GLN A C 1
ATOM 4806 O O . GLN A 1 608 ? 6.628 -6.077 53.854 1.00 77.56 608 GLN A O 1
ATOM 4811 N N . THR A 1 609 ? 6.743 -7.123 55.846 1.00 80.12 609 THR A N 1
ATOM 4812 C CA . THR A 1 609 ? 5.336 -7.497 55.978 1.00 80.12 609 THR A CA 1
ATOM 4813 C C . THR A 1 609 ? 4.639 -6.622 57.018 1.00 80.12 609 THR A C 1
ATOM 4815 O O . THR A 1 609 ? 5.272 -6.083 57.927 1.00 80.12 609 THR A O 1
ATOM 4818 N N . ARG A 1 610 ? 3.322 -6.460 56.880 1.00 80.06 610 ARG A N 1
ATOM 4819 C CA . ARG A 1 610 ? 2.443 -5.939 57.934 1.00 80.06 610 ARG A CA 1
ATOM 4820 C C . ARG A 1 610 ? 1.090 -6.624 57.883 1.00 80.06 610 ARG A C 1
ATOM 4822 O O . ARG A 1 610 ? 0.644 -7.009 56.803 1.00 80.06 610 ARG A O 1
ATOM 4829 N N . GLU A 1 611 ? 0.421 -6.679 59.020 1.00 72.81 611 GLU A N 1
ATOM 4830 C CA . GLU A 1 611 ? -0.978 -7.082 59.093 1.00 72.81 611 GLU A CA 1
ATOM 4831 C C . GLU A 1 611 ? -1.904 -5.990 58.531 1.00 72.81 611 GLU A C 1
ATOM 4833 O O . GLU A 1 611 ? -1.602 -4.791 58.547 1.00 72.81 611 GLU A O 1
ATOM 4838 N N . CYS A 1 612 ? -3.036 -6.422 57.989 1.00 73.12 612 CYS A N 1
ATOM 4839 C CA . CYS A 1 612 ? -4.079 -5.596 57.395 1.00 73.12 612 CYS A CA 1
ATOM 4840 C C . CYS A 1 612 ? -5.434 -6.293 57.555 1.00 73.12 612 CYS A C 1
ATOM 4842 O O . CYS A 1 612 ? -5.494 -7.500 57.758 1.00 73.12 612 CYS A O 1
ATOM 4844 N N . ASN A 1 613 ? -6.536 -5.543 57.469 1.00 70.31 613 ASN A N 1
ATOM 4845 C CA . ASN A 1 613 ? -7.895 -6.094 57.558 1.00 70.31 613 ASN A CA 1
ATOM 4846 C C . ASN A 1 613 ? -8.133 -6.994 58.795 1.00 70.31 613 ASN A C 1
ATOM 4848 O O . ASN A 1 613 ? -8.863 -7.978 58.730 1.00 70.31 613 ASN A O 1
ATOM 4852 N N . VAL A 1 614 ? -7.535 -6.623 59.934 1.00 65.25 614 VAL A N 1
ATOM 4853 C CA . VAL A 1 614 ? -7.612 -7.318 61.239 1.00 65.25 614 VAL A CA 1
ATOM 4854 C C . VAL A 1 614 ? -8.947 -7.045 61.961 1.00 65.25 614 VAL A C 1
ATOM 4856 O O . VAL A 1 614 ? -8.995 -6.820 63.165 1.00 65.25 614 VAL A O 1
ATOM 4859 N N . HIS A 1 615 ? -10.041 -6.980 61.203 1.00 57.50 615 HIS A N 1
ATOM 4860 C CA . HIS A 1 615 ? -11.402 -6.923 61.730 1.00 57.50 615 HIS A CA 1
ATOM 4861 C C . HIS A 1 615 ? -12.032 -8.308 61.590 1.00 57.50 615 HIS A C 1
ATOM 4863 O O . HIS A 1 615 ? -11.846 -8.953 60.555 1.00 57.50 615 HIS A O 1
ATOM 4869 N N . ASP A 1 616 ? -12.760 -8.762 62.610 1.00 51.09 616 ASP A N 1
ATOM 4870 C CA . ASP A 1 616 ? -13.378 -10.090 62.609 1.00 51.09 616 ASP A CA 1
ATOM 4871 C C . ASP A 1 616 ? -14.265 -10.302 61.375 1.00 51.09 616 ASP A C 1
ATOM 4873 O O . ASP A 1 616 ? -15.193 -9.530 61.107 1.00 51.09 616 ASP A O 1
ATOM 4877 N N . CYS A 1 617 ? -14.012 -11.395 60.649 1.00 49.25 617 CYS A N 1
ATOM 4878 C CA . CYS A 1 617 ? -14.989 -11.950 59.720 1.00 49.25 617 CYS A CA 1
ATOM 4879 C C . CYS A 1 617 ? -16.109 -12.602 60.548 1.00 49.25 617 CYS A C 1
ATOM 4881 O O . CYS A 1 617 ? -16.101 -13.814 60.762 1.00 49.25 617 CYS A O 1
ATOM 4883 N N . GLY A 1 618 ? -17.065 -11.810 61.040 1.00 54.97 618 GLY A N 1
ATOM 4884 C CA . GLY A 1 618 ? -18.295 -12.372 61.599 1.00 54.97 618 GLY A CA 1
ATOM 4885 C C . GLY A 1 618 ? -18.952 -13.292 60.565 1.00 54.97 618 GLY A C 1
ATOM 4886 O O . GLY A 1 618 ? -19.062 -12.914 59.400 1.00 54.97 618 GLY A O 1
ATOM 4887 N N . SER A 1 619 ? -19.369 -14.492 60.964 1.00 57.28 619 SER A N 1
ATOM 4888 C CA . SER A 1 619 ? -19.954 -15.485 60.059 1.00 57.28 619 SER A CA 1
ATOM 4889 C C . SER A 1 619 ? -21.374 -15.084 59.654 1.00 57.28 619 SER A C 1
ATOM 4891 O O . SER A 1 619 ? -22.358 -15.429 60.306 1.00 57.28 619 SER A O 1
ATOM 4893 N N . TYR A 1 620 ? -21.489 -14.337 58.554 1.00 62.53 620 TYR A N 1
ATOM 4894 C CA . TYR A 1 620 ? -22.770 -13.959 57.965 1.00 62.53 620 TYR A CA 1
ATOM 4895 C C . TYR A 1 620 ? -22.871 -14.344 56.490 1.00 62.53 620 TYR A C 1
ATOM 4897 O O . TYR A 1 620 ? -21.894 -14.540 55.765 1.00 62.53 620 TYR A O 1
ATOM 4905 N N . TRP A 1 621 ? -24.115 -14.452 56.039 1.00 70.81 621 TRP A N 1
ATOM 4906 C CA . TRP A 1 621 ? -24.446 -14.639 54.638 1.00 70.81 621 TRP A CA 1
ATOM 4907 C C . TRP A 1 621 ? -24.103 -13.391 53.827 1.00 70.81 621 TRP A C 1
ATOM 4909 O O . TRP A 1 621 ? -24.631 -12.312 54.100 1.00 70.81 621 TRP A O 1
ATOM 4919 N N . GLY A 1 622 ? -23.276 -13.546 52.792 1.00 67.00 622 GLY A N 1
ATOM 4920 C CA . GLY A 1 622 ? -23.078 -12.498 51.798 1.00 67.00 622 GLY A CA 1
ATOM 4921 C C . GLY A 1 622 ? -24.377 -12.165 51.059 1.00 67.00 622 GLY A C 1
ATOM 4922 O O . GLY A 1 622 ? -25.367 -12.901 51.127 1.00 67.00 622 GLY A O 1
ATOM 4923 N N . CYS A 1 623 ? -24.378 -11.045 50.336 1.00 68.25 623 CYS A N 1
ATOM 4924 C CA . CYS A 1 623 ? -25.535 -10.627 49.552 1.00 68.25 623 CYS A CA 1
ATOM 4925 C C . CYS A 1 623 ? -25.986 -11.732 48.585 1.00 68.25 623 CYS A C 1
ATOM 4927 O O . CYS A 1 623 ? -25.163 -12.362 47.917 1.00 68.25 623 CYS A O 1
ATOM 4929 N N . TRP A 1 624 ? -27.302 -11.922 48.480 1.00 73.31 624 TRP A N 1
ATOM 4930 C CA . TRP A 1 624 ? -27.892 -12.696 47.394 1.00 73.31 624 TRP A CA 1
ATOM 4931 C C . TRP A 1 624 ? -27.500 -12.099 46.037 1.00 73.31 624 TRP A C 1
ATOM 4933 O O . TRP A 1 624 ? -27.476 -10.877 45.877 1.00 73.31 624 TRP A O 1
ATOM 4943 N N . THR A 1 625 ? -27.258 -12.957 45.048 1.00 71.75 625 THR A N 1
ATOM 4944 C CA . THR A 1 625 ? -27.246 -12.555 43.641 1.00 71.75 625 THR A CA 1
ATOM 4945 C C . THR A 1 625 ? -28.626 -12.058 43.217 1.00 71.75 625 THR A C 1
ATOM 4947 O O . THR A 1 625 ? -29.649 -12.379 43.833 1.00 71.75 625 THR A O 1
ATOM 4950 N N . GLU A 1 626 ? -28.667 -11.362 42.083 1.00 70.56 626 GLU A N 1
ATOM 4951 C CA . GLU A 1 626 ? -29.909 -11.218 41.329 1.00 70.56 626 GLU A CA 1
ATOM 4952 C C . GLU A 1 626 ? -30.525 -12.586 40.996 1.00 70.56 626 GLU A C 1
ATOM 4954 O O . GLU A 1 626 ? -29.834 -13.612 40.925 1.00 70.56 626 GLU A O 1
ATOM 4959 N N . TRP A 1 627 ? -31.843 -12.591 40.798 1.00 76.62 627 TRP A N 1
ATOM 4960 C CA . TRP A 1 627 ? -32.572 -13.774 40.350 1.00 76.62 627 TRP A CA 1
ATOM 4961 C C . TRP A 1 627 ? -32.212 -14.126 38.904 1.00 76.62 627 TRP A C 1
ATOM 4963 O O . TRP A 1 627 ? -32.161 -13.258 38.032 1.00 76.62 627 TRP A O 1
ATOM 4973 N N . THR A 1 628 ? -32.048 -15.418 38.624 1.00 78.06 628 THR A N 1
ATOM 4974 C CA . THR A 1 628 ? -31.986 -15.919 37.247 1.00 78.06 628 THR A CA 1
ATOM 4975 C C . THR A 1 628 ? -33.311 -15.680 36.499 1.00 78.06 628 THR A C 1
ATOM 4977 O O . THR A 1 628 ? -34.369 -15.541 37.126 1.00 78.06 628 THR A O 1
ATOM 4980 N N . PRO A 1 629 ? -33.291 -15.626 35.151 1.00 71.81 629 PRO A N 1
ATOM 4981 C CA . PRO A 1 629 ? -34.510 -15.633 34.345 1.00 71.81 629 PRO A CA 1
ATOM 4982 C C . PRO A 1 629 ? -35.395 -16.848 34.659 1.00 71.81 629 PRO A C 1
ATOM 4984 O O . PRO A 1 629 ? -34.895 -17.899 35.059 1.00 71.81 629 PRO A O 1
ATOM 4987 N N . CYS A 1 630 ? -36.708 -16.723 34.451 1.00 79.81 630 CYS A N 1
ATOM 4988 C CA . CYS A 1 630 ? -37.624 -17.846 34.650 1.00 79.81 630 CYS A CA 1
ATOM 4989 C C . CYS A 1 630 ? -37.294 -18.982 33.666 1.00 79.81 630 CYS A C 1
ATOM 4991 O O . CYS A 1 630 ? -37.211 -18.752 32.462 1.00 79.81 630 CYS A O 1
ATOM 4993 N N . ASN A 1 631 ? -37.121 -20.208 34.169 1.00 79.06 631 ASN A N 1
ATOM 4994 C CA . ASN A 1 631 ? -36.715 -21.364 33.359 1.00 79.06 631 ASN A CA 1
ATOM 4995 C C . ASN A 1 631 ? -37.819 -21.874 32.400 1.00 79.06 631 ASN A C 1
ATOM 4997 O O . ASN A 1 631 ? -37.558 -22.725 31.554 1.00 79.06 631 ASN A O 1
ATOM 5001 N N . ALA A 1 632 ? -39.050 -21.365 32.523 1.00 66.56 632 ALA A N 1
ATOM 5002 C CA . ALA A 1 632 ? -40.140 -21.595 31.576 1.00 66.56 632 ALA A CA 1
ATOM 5003 C C . ALA A 1 632 ? -40.430 -20.309 30.790 1.00 66.56 632 ALA A C 1
ATOM 5005 O O . ALA A 1 632 ? -40.520 -19.227 31.370 1.00 66.56 632 ALA A O 1
ATOM 5006 N N . THR A 1 633 ? -40.597 -20.426 29.471 1.00 63.41 633 THR A N 1
ATOM 5007 C CA . THR A 1 633 ? -40.862 -19.286 28.578 1.00 63.41 633 THR A CA 1
ATOM 5008 C C . THR A 1 633 ? -42.314 -18.806 28.634 1.00 63.41 633 THR A C 1
ATOM 5010 O O . THR A 1 633 ? -42.554 -17.605 28.541 1.00 63.41 633 THR A O 1
ATOM 5013 N N . CYS A 1 634 ? -43.275 -19.706 28.848 1.00 67.94 634 CYS A N 1
ATOM 5014 C CA . CYS A 1 634 ? -44.681 -19.392 29.123 1.00 67.94 634 CYS A CA 1
ATOM 5015 C C . CYS A 1 634 ? -45.197 -20.264 30.283 1.00 67.94 634 CYS A C 1
ATOM 5017 O O . CYS A 1 634 ? -44.638 -21.326 30.566 1.00 67.94 634 CYS A O 1
ATOM 5019 N N . GLY A 1 635 ? -46.251 -19.817 30.969 1.00 71.06 635 GLY A N 1
ATOM 5020 C CA . GLY A 1 635 ? -46.809 -20.510 32.133 1.00 71.06 635 GLY A CA 1
ATOM 5021 C C . GLY A 1 635 ? -45.897 -20.492 33.369 1.00 71.06 635 GLY A C 1
ATOM 5022 O O . GLY A 1 635 ? -45.156 -19.539 33.605 1.00 71.06 635 GLY A O 1
ATOM 5023 N N . TRP A 1 636 ? -45.985 -21.534 34.200 1.00 70.25 636 TRP A N 1
ATOM 5024 C CA . TRP A 1 636 ? -45.244 -21.629 35.462 1.00 70.25 636 TRP A CA 1
ATOM 5025 C C . TRP A 1 636 ? -43.841 -22.211 35.264 1.00 70.25 636 TRP A C 1
ATOM 5027 O O . TRP A 1 636 ? -43.683 -23.303 34.721 1.00 70.25 636 TRP A O 1
ATOM 5037 N N . GLY A 1 637 ? -42.832 -21.517 35.785 1.00 79.75 637 GLY A N 1
ATOM 5038 C CA . GLY A 1 637 ? -41.453 -21.988 35.865 1.00 79.75 637 GLY A CA 1
ATOM 5039 C C . GLY A 1 637 ? -40.842 -21.743 37.240 1.00 79.75 637 GLY A C 1
ATOM 5040 O O . GLY A 1 637 ? -41.516 -21.342 38.191 1.00 79.75 637 GLY A O 1
ATOM 5041 N N . THR A 1 638 ? -39.534 -21.959 37.340 1.00 79.12 638 THR A N 1
ATOM 5042 C CA . THR A 1 638 ? -38.734 -21.616 38.520 1.00 79.12 638 THR A CA 1
ATOM 5043 C C . THR A 1 638 ? -37.596 -20.676 38.150 1.00 79.12 638 THR A C 1
ATOM 5045 O O . THR A 1 638 ? -37.083 -20.700 37.030 1.00 79.12 638 THR A O 1
ATOM 5048 N N . ARG A 1 639 ? -37.209 -19.844 39.114 1.00 81.88 639 ARG A N 1
ATOM 5049 C CA . ARG A 1 639 ? -36.007 -19.009 39.101 1.00 81.88 639 ARG A CA 1
ATOM 5050 C C . ARG A 1 639 ? -35.226 -19.238 40.389 1.00 81.88 639 ARG A C 1
ATOM 5052 O O . ARG A 1 639 ? -35.809 -19.602 41.409 1.00 81.88 639 ARG A O 1
ATOM 5059 N N . SER A 1 640 ? -33.923 -19.014 40.347 1.00 81.69 640 SER A N 1
ATOM 5060 C CA . SER A 1 640 ? -33.006 -19.228 41.470 1.00 81.69 640 SER A CA 1
ATOM 5061 C C . SER A 1 640 ? -32.094 -18.027 41.708 1.00 81.69 640 SER A C 1
ATOM 5063 O O . SER A 1 640 ? -31.762 -17.295 40.775 1.00 81.69 640 SER A O 1
ATOM 5065 N N . ARG A 1 641 ? -31.663 -17.842 42.955 1.00 78.88 641 ARG A N 1
ATOM 5066 C CA . ARG A 1 641 ? -30.558 -16.952 43.336 1.00 78.88 641 ARG A CA 1
ATOM 5067 C C . ARG A 1 641 ? -29.668 -17.649 44.357 1.00 78.88 641 ARG A C 1
ATOM 5069 O O . ARG A 1 641 ? -30.134 -18.533 45.074 1.00 78.88 641 ARG A O 1
ATOM 5076 N N . SER A 1 642 ? -28.398 -17.273 44.423 1.00 78.38 642 SER A N 1
ATOM 5077 C CA . SER A 1 642 ? -27.425 -17.856 45.353 1.00 78.38 642 SER A CA 1
ATOM 5078 C C . SER A 1 642 ? -26.777 -16.785 46.223 1.00 78.38 642 SER A C 1
ATOM 5080 O O . SER A 1 642 ? -26.829 -15.598 45.906 1.00 78.38 642 SER A O 1
ATOM 5082 N N . ARG A 1 643 ? -26.188 -17.186 47.348 1.00 76.94 643 ARG A N 1
ATOM 5083 C CA . ARG A 1 643 ? -25.421 -16.303 48.235 1.00 76.94 643 ARG A CA 1
ATOM 5084 C C . ARG A 1 643 ? -24.149 -17.005 48.712 1.00 76.94 643 ARG A C 1
ATOM 5086 O O . ARG A 1 643 ? -24.219 -18.177 49.085 1.00 76.94 643 ARG A O 1
ATOM 5093 N N . PRO A 1 644 ? -22.987 -16.333 48.723 1.00 70.31 644 PRO A N 1
ATOM 5094 C CA . PRO A 1 644 ? -21.785 -16.903 49.313 1.00 70.31 644 PRO A CA 1
ATOM 5095 C C . PRO A 1 644 ? -21.900 -16.897 50.844 1.00 70.31 644 PRO A C 1
ATOM 5097 O O . PRO A 1 644 ? -22.308 -15.899 51.441 1.00 70.31 644 PRO A O 1
ATOM 5100 N N . CYS A 1 645 ? -21.507 -17.994 51.490 1.00 70.44 645 CYS A N 1
ATOM 5101 C CA . CYS A 1 645 ? -21.190 -17.976 52.918 1.00 70.44 645 CYS A CA 1
ATOM 5102 C C . CYS A 1 645 ? -19.842 -17.261 53.104 1.00 70.44 645 CYS A C 1
ATOM 5104 O O . CYS A 1 645 ? -18.885 -17.573 52.395 1.00 70.44 645 CYS A O 1
ATOM 5106 N N . LEU A 1 646 ? -19.770 -16.289 54.018 1.00 62.75 646 LEU A N 1
ATOM 5107 C CA . LEU A 1 646 ? -18.553 -15.526 54.313 1.00 62.75 646 LEU A CA 1
ATOM 5108 C C . LEU A 1 646 ? -18.049 -15.894 55.716 1.00 62.75 646 LEU A C 1
ATOM 5110 O O . LEU A 1 646 ? -18.174 -15.131 56.668 1.00 62.75 646 LEU A O 1
ATOM 5114 N N . GLY A 1 647 ? -17.522 -17.112 55.829 1.00 65.31 647 GLY A N 1
ATOM 5115 C CA . GLY A 1 647 ? -17.037 -17.727 57.066 1.00 65.31 647 GLY A CA 1
ATOM 5116 C C . GLY A 1 647 ? -17.158 -19.251 56.998 1.00 65.31 647 GLY A C 1
ATOM 5117 O O . GLY A 1 647 ? -17.499 -19.800 55.950 1.00 65.31 647 GLY A O 1
ATOM 5118 N N . GLU A 1 648 ? -16.927 -19.935 58.117 1.00 54.81 648 GLU A N 1
ATOM 5119 C CA . GLU A 1 648 ? -17.339 -21.334 58.286 1.00 54.81 648 GLU A CA 1
ATOM 5120 C C . GLU A 1 648 ? -18.648 -21.405 59.089 1.00 54.81 648 GLU A C 1
ATOM 5122 O O . GLU A 1 648 ? -18.880 -20.598 59.990 1.00 54.81 648 GLU A O 1
ATOM 5127 N N . GLY A 1 649 ? -19.516 -22.369 58.762 1.00 62.81 649 GLY A N 1
ATOM 5128 C CA . GLY A 1 649 ? -20.723 -22.659 59.547 1.00 62.81 649 GLY A CA 1
ATOM 5129 C C . GLY A 1 649 ? -21.927 -21.724 59.349 1.00 62.81 649 GLY A C 1
ATOM 5130 O O . GLY A 1 649 ? -22.695 -21.549 60.290 1.00 62.81 649 GLY A O 1
ATOM 5131 N N . CYS A 1 650 ? -22.135 -21.129 58.166 1.00 64.88 650 CYS A N 1
ATOM 5132 C CA . CYS A 1 650 ? -23.368 -20.370 57.902 1.00 64.88 650 CYS A CA 1
ATOM 5133 C C . CYS A 1 650 ? -24.617 -21.276 57.942 1.00 64.88 650 CYS A C 1
ATOM 5135 O O . CYS A 1 650 ? -24.721 -22.222 57.163 1.00 64.88 650 CYS A O 1
ATOM 5137 N N . GLU A 1 651 ? -25.590 -20.956 58.799 1.00 63.66 651 GLU A N 1
ATOM 5138 C CA . GLU A 1 651 ? -26.838 -21.719 58.943 1.00 63.66 651 GLU A CA 1
ATOM 5139 C C . GLU A 1 651 ? -27.931 -21.242 57.958 1.00 63.66 651 GLU A C 1
ATOM 5141 O O . GLU A 1 651 ? -28.144 -20.038 57.774 1.00 63.66 651 GLU A O 1
ATOM 5146 N N . GLY A 1 652 ? -28.628 -22.187 57.316 1.00 70.25 652 GLY A N 1
ATOM 5147 C CA . GLY A 1 652 ? -29.661 -21.947 56.294 1.00 70.25 652 GLY A CA 1
ATOM 5148 C C . GLY A 1 652 ? -29.191 -22.178 54.848 1.00 70.25 652 GLY A C 1
ATOM 5149 O O . GLY A 1 652 ? -28.051 -22.560 54.597 1.00 70.25 652 GLY A O 1
ATOM 5150 N N . ASP A 1 653 ? -30.075 -21.957 53.870 1.00 73.62 653 ASP A N 1
ATOM 5151 C CA . ASP A 1 653 ? -29.796 -22.318 52.472 1.00 73.62 653 ASP A CA 1
ATOM 5152 C C . ASP A 1 653 ? -28.888 -21.317 51.740 1.00 73.62 653 ASP A C 1
ATOM 5154 O O . ASP A 1 653 ? -29.108 -20.104 51.783 1.00 73.62 653 ASP A O 1
ATOM 5158 N N . ALA A 1 654 ? -27.904 -21.822 50.990 1.00 76.69 654 ALA A N 1
ATOM 5159 C CA . ALA A 1 654 ? -27.039 -21.018 50.115 1.00 76.69 654 ALA A CA 1
ATOM 5160 C C . ALA A 1 654 ? -27.681 -20.676 48.752 1.00 76.69 654 ALA A C 1
ATOM 5162 O O . ALA A 1 654 ? -27.158 -19.841 48.009 1.00 76.69 654 ALA A O 1
ATOM 5163 N N . VAL A 1 655 ? -28.796 -21.329 48.405 1.00 77.75 655 VAL A N 1
ATOM 5164 C CA . VAL A 1 655 ? -29.531 -21.162 47.143 1.00 77.75 655 VAL A CA 1
ATOM 5165 C C . VAL A 1 655 ? -31.024 -21.114 47.446 1.00 77.75 655 VAL A C 1
ATOM 5167 O O . VAL A 1 655 ? -31.556 -22.024 48.070 1.00 77.75 655 VAL A O 1
ATOM 5170 N N . GLU A 1 656 ? -31.703 -20.073 46.976 1.00 82.12 656 GLU A N 1
ATOM 5171 C CA . GLU A 1 656 ? -33.153 -19.918 47.085 1.00 82.12 656 GLU A CA 1
ATOM 5172 C C . GLU A 1 656 ? -33.781 -20.133 45.705 1.00 82.12 656 GLU A C 1
ATOM 5174 O O . GLU A 1 656 ? -33.278 -19.624 44.698 1.00 82.12 656 GLU A O 1
ATOM 5179 N N . VAL A 1 657 ? -34.882 -20.884 45.648 1.00 84.06 657 VAL A N 1
ATOM 5180 C CA . VAL A 1 657 ? -35.623 -21.174 44.413 1.00 84.06 657 VAL A CA 1
ATOM 5181 C C . VAL A 1 657 ? -37.071 -20.741 44.597 1.00 84.06 657 VAL A C 1
ATOM 5183 O O . VAL A 1 657 ? -37.732 -21.158 45.543 1.00 84.06 657 VAL A O 1
ATOM 5186 N N . GLN A 1 658 ? -37.573 -19.920 43.678 1.00 82.06 658 GLN A N 1
ATOM 5187 C CA . GLN A 1 658 ? -38.934 -19.390 43.706 1.00 82.06 658 GLN A CA 1
ATOM 5188 C C . GLN A 1 658 ? -39.662 -19.736 42.407 1.00 82.06 658 GLN A C 1
ATOM 5190 O O . GLN A 1 658 ? -39.077 -19.704 41.321 1.00 82.06 658 GLN A O 1
ATOM 5195 N N . THR A 1 659 ? -40.954 -20.044 42.505 1.00 77.06 659 THR A N 1
ATOM 5196 C CA . THR A 1 659 ? -41.830 -20.158 41.337 1.00 77.06 659 THR A CA 1
ATOM 5197 C C . THR A 1 659 ? -42.047 -18.790 40.690 1.00 77.06 659 THR A C 1
ATOM 5199 O O . THR A 1 659 ? -42.198 -17.770 41.360 1.00 77.06 659 THR A O 1
ATOM 5202 N N . CYS A 1 660 ? -42.052 -18.766 39.364 1.00 76.06 660 CYS A N 1
ATOM 5203 C CA . CYS A 1 660 ? -42.312 -17.585 38.551 1.00 76.06 660 CYS A CA 1
ATOM 5204 C C . CYS A 1 660 ? -43.411 -17.901 37.537 1.00 76.06 660 CYS A C 1
ATOM 5206 O O . CYS A 1 660 ? -43.502 -19.022 37.036 1.00 76.06 660 CYS A O 1
ATOM 5208 N N . GLN A 1 661 ? -44.259 -16.914 37.259 1.00 67.12 661 GLN A N 1
ATOM 5209 C CA . GLN A 1 661 ? -45.362 -17.028 36.313 1.00 67.12 661 GLN A CA 1
ATOM 5210 C C . GLN A 1 661 ? -45.064 -16.128 35.112 1.00 67.12 661 GLN A C 1
ATOM 5212 O O . GLN A 1 661 ? -44.971 -14.910 35.258 1.00 67.12 661 GLN A O 1
ATOM 5217 N N . SER A 1 662 ? -44.873 -16.743 33.948 1.00 57.25 662 SER A N 1
ATOM 5218 C CA . SER A 1 662 ? -44.883 -16.077 32.645 1.00 57.25 662 SER A CA 1
ATOM 5219 C C . SER A 1 662 ? -46.315 -16.064 32.084 1.00 57.25 662 SER A C 1
ATOM 5221 O O . SER A 1 662 ? -47.221 -16.687 32.649 1.00 57.25 662 SER A O 1
ATOM 5223 N N . GLU A 1 663 ? -46.533 -15.357 30.977 1.00 57.06 663 GLU A N 1
ATOM 5224 C CA . GLU A 1 663 ? -47.842 -15.267 30.320 1.00 57.06 663 GLU A CA 1
ATOM 5225 C C . GLU A 1 663 ? -48.364 -16.647 29.867 1.00 57.06 663 GLU A C 1
ATOM 5227 O O . GLU A 1 663 ? -47.615 -17.620 29.720 1.00 57.06 663 GLU A O 1
ATOM 5232 N N . SER A 1 664 ? -49.683 -16.759 29.706 1.00 47.97 664 SER A N 1
ATOM 5233 C CA . SER A 1 664 ? -50.379 -18.028 29.478 1.00 47.97 664 SER A CA 1
ATOM 5234 C C . SER A 1 664 ? -50.058 -18.648 28.116 1.00 47.97 664 SER A C 1
ATOM 5236 O O . SER A 1 664 ? -50.309 -18.039 27.079 1.00 47.97 664 SER A O 1
ATOM 5238 N N . CYS A 1 665 ? -49.583 -19.897 28.113 1.00 53.16 665 CYS A N 1
ATOM 5239 C CA . CYS A 1 665 ? -49.427 -20.685 26.892 1.00 53.16 665 CYS A CA 1
ATOM 5240 C C . CYS A 1 665 ? -50.807 -21.035 26.290 1.00 53.16 665 CYS A C 1
ATOM 5242 O O . CYS A 1 665 ? -51.516 -21.869 26.855 1.00 53.16 665 CYS A O 1
ATOM 5244 N N . GLU A 1 666 ? -51.173 -20.480 25.132 1.00 55.88 666 GLU A N 1
ATOM 5245 C CA . GLU A 1 666 ? -52.288 -21.012 24.330 1.00 55.88 666 GLU A CA 1
ATOM 5246 C C . GLU A 1 666 ? -51.802 -22.141 23.393 1.00 55.88 666 GLU A C 1
ATOM 5248 O O . GLU A 1 666 ? -50.791 -21.972 22.703 1.00 55.88 666 GLU A O 1
ATOM 5253 N N . PRO A 1 667 ? -52.487 -23.301 23.336 1.00 46.62 667 PRO A N 1
ATOM 5254 C CA . PRO A 1 667 ? -52.100 -24.409 22.468 1.00 46.62 667 PRO A CA 1
ATOM 5255 C C . PRO A 1 667 ? -52.739 -24.310 21.072 1.00 46.62 667 PRO A C 1
ATOM 5257 O O . PRO A 1 667 ? -53.957 -24.383 20.919 1.00 46.62 667 PRO A O 1
ATOM 5260 N N . ILE A 1 668 ? -51.916 -24.253 20.024 1.00 40.62 668 ILE A N 1
ATOM 5261 C CA . ILE A 1 668 ? -52.379 -24.412 18.637 1.00 40.62 668 ILE A CA 1
ATOM 5262 C C . ILE A 1 668 ? -52.443 -25.904 18.290 1.00 40.62 668 ILE A C 1
ATOM 5264 O O . ILE A 1 668 ? -51.389 -26.506 18.095 1.00 40.62 668 ILE A O 1
ATOM 5268 N N . LEU A 1 669 ? -53.648 -26.477 18.129 1.00 34.72 669 LEU A N 1
ATOM 5269 C CA . LEU A 1 669 ? -53.893 -27.605 17.204 1.00 34.72 669 LEU A CA 1
ATOM 5270 C C . LEU A 1 669 ? -55.392 -27.914 16.946 1.00 34.72 669 LEU A C 1
ATOM 5272 O O . LEU A 1 669 ? -55.990 -28.750 17.607 1.00 34.72 669 LEU A O 1
ATOM 5276 N N . GLY A 1 670 ? -55.946 -27.265 15.911 1.00 34.47 670 GLY A N 1
ATOM 5277 C CA . GLY A 1 670 ? -56.846 -27.842 14.888 1.00 34.47 670 GLY A CA 1
ATOM 5278 C C . GLY A 1 670 ? -58.226 -28.438 15.239 1.00 34.47 670 GLY A C 1
ATOM 5279 O O . GLY A 1 670 ? -58.320 -29.451 15.921 1.00 34.47 670 GLY A O 1
ATOM 5280 N N . GLY A 1 671 ? -59.279 -27.952 14.555 1.00 27.91 671 GLY A N 1
ATOM 5281 C CA . GLY A 1 671 ? -60.470 -28.773 14.267 1.00 27.91 671 GLY A CA 1
ATOM 5282 C C . GLY A 1 671 ? -61.799 -28.055 13.977 1.00 27.91 671 GLY A C 1
ATOM 5283 O O . GLY A 1 671 ? -62.608 -27.959 14.887 1.00 27.91 671 GLY A O 1
ATOM 5284 N N . GLN A 1 672 ? -62.071 -27.725 12.697 1.00 26.62 672 GLN A N 1
ATOM 5285 C CA . GLN A 1 672 ? -63.428 -27.518 12.111 1.00 26.62 672 GLN A CA 1
ATOM 5286 C C . GLN A 1 672 ? -64.297 -26.373 12.722 1.00 26.62 672 GLN A C 1
ATOM 5288 O O . GLN A 1 672 ? -63.931 -25.790 13.731 1.00 26.62 672 GLN A O 1
ATOM 5293 N N . LEU A 1 673 ? -65.448 -25.943 12.174 1.00 28.67 673 LEU A N 1
ATOM 5294 C CA . LEU A 1 673 ? -65.905 -25.753 10.778 1.00 28.67 673 LEU A CA 1
ATOM 5295 C C . LEU A 1 673 ? -66.961 -24.613 10.759 1.00 28.67 673 LEU A C 1
ATOM 5297 O O . LEU A 1 673 ? -67.722 -24.476 11.709 1.00 28.67 673 LEU A O 1
ATOM 5301 N N . GLU A 1 674 ? -67.056 -23.899 9.631 1.00 25.83 674 GLU A N 1
ATOM 5302 C CA . GLU A 1 674 ? -68.222 -23.099 9.179 1.00 25.83 674 GLU A CA 1
ATOM 5303 C C . GLU A 1 674 ? -68.700 -21.864 9.990 1.00 25.83 674 GLU A C 1
ATOM 5305 O O . GLU A 1 674 ? -68.138 -21.471 11.009 1.00 25.83 674 GLU A O 1
ATOM 5310 N N . GLN A 1 675 ? -69.662 -21.143 9.393 1.00 34.66 675 GLN A N 1
ATOM 5311 C CA . GLN A 1 675 ? -70.175 -19.811 9.764 1.00 34.66 675 GLN A CA 1
ATOM 5312 C C . GLN A 1 675 ? -71.645 -19.905 10.241 1.00 34.66 675 GLN A C 1
ATOM 5314 O O . GLN A 1 675 ? -72.263 -20.960 10.096 1.00 34.66 675 GLN A O 1
ATOM 5319 N N . PRO A 1 676 ? -72.236 -18.821 10.785 1.00 36.25 676 PRO A N 1
ATOM 5320 C CA . PRO A 1 676 ? -73.008 -17.880 9.944 1.00 36.25 676 PRO A CA 1
ATOM 5321 C C . PRO A 1 676 ? -72.627 -16.404 10.225 1.00 36.25 676 PRO A C 1
ATOM 5323 O O . PRO A 1 676 ? -72.327 -16.055 11.360 1.00 36.25 676 PRO A O 1
ATOM 5326 N N . SER A 1 677 ? -72.500 -15.461 9.281 1.00 29.77 677 SER A N 1
ATOM 5327 C CA . SER A 1 677 ? -73.253 -15.092 8.060 1.00 29.77 677 SER A CA 1
ATOM 5328 C C . SER A 1 677 ? -74.452 -14.155 8.297 1.00 29.77 677 SER A C 1
ATOM 5330 O O . SER A 1 677 ? -75.486 -14.596 8.789 1.00 29.77 677 SER A O 1
ATOM 5332 N N . CYS A 1 678 ? -74.324 -12.889 7.874 1.00 28.95 678 CYS A N 1
ATOM 5333 C CA . CYS A 1 678 ? -75.401 -11.928 7.563 1.00 28.95 678 CYS A CA 1
ATOM 5334 C C . CYS A 1 678 ? -74.765 -10.614 7.059 1.00 28.95 678 CYS A C 1
ATOM 5336 O O . CYS A 1 678 ? -73.880 -10.100 7.734 1.00 28.95 678 CYS A O 1
ATOM 5338 N N . VAL A 1 679 ? -75.136 -9.976 5.945 1.00 30.38 679 VAL A N 1
ATOM 5339 C CA . VAL A 1 679 ? -75.810 -10.384 4.688 1.00 30.38 679 VAL A CA 1
ATOM 5340 C C . VAL A 1 679 ? -75.197 -9.474 3.594 1.00 30.38 679 VAL A C 1
ATOM 5342 O O . VAL A 1 679 ? -74.795 -8.356 3.895 1.00 30.38 679 VAL A O 1
ATOM 5345 N N . ALA A 1 680 ? -74.852 -9.973 2.403 1.00 31.36 680 ALA A N 1
ATOM 5346 C CA . ALA A 1 680 ? -75.664 -9.951 1.171 1.00 31.36 680 ALA A CA 1
ATOM 5347 C C . ALA A 1 680 ? -76.176 -8.546 0.737 1.00 31.36 680 ALA A C 1
ATOM 5349 O O . ALA A 1 680 ? -76.547 -7.733 1.570 1.00 31.36 680 ALA A O 1
ATOM 5350 N N . SER A 1 681 ? -76.257 -8.206 -0.555 1.00 34.62 681 SER A N 1
ATOM 5351 C CA . SER A 1 681 ? -76.235 -9.065 -1.750 1.00 34.62 681 SER A CA 1
ATOM 5352 C C . SER A 1 681 ? -75.568 -8.405 -2.966 1.00 34.62 681 SER A C 1
ATOM 5354 O O . SER A 1 681 ? -75.583 -7.188 -3.134 1.00 34.62 681 SER A O 1
ATOM 5356 N N . SER A 1 682 ? -75.033 -9.241 -3.856 1.00 37.94 682 SER A N 1
ATOM 5357 C CA . SER A 1 682 ? -74.681 -8.881 -5.230 1.00 37.94 682 SER A CA 1
ATOM 5358 C C . SER A 1 682 ? -75.644 -9.545 -6.221 1.00 37.94 682 SER A C 1
ATOM 5360 O O . SER A 1 682 ? -76.144 -10.644 -5.987 1.00 37.94 682 SER A O 1
ATOM 5362 N N . LEU A 1 683 ? -75.875 -8.867 -7.343 1.00 31.53 683 LEU A N 1
ATOM 5363 C CA . LEU A 1 683 ? -76.486 -9.366 -8.578 1.00 31.53 683 LEU A CA 1
ATOM 5364 C C . LEU A 1 683 ? -75.791 -8.612 -9.726 1.00 31.53 683 LEU A C 1
ATOM 5366 O O . LEU A 1 683 ? -75.459 -7.445 -9.546 1.00 31.53 683 LEU A O 1
ATOM 5370 N N . SER A 1 684 ? -75.574 -9.126 -10.934 1.00 30.98 684 SER A N 1
ATOM 5371 C CA . SER A 1 684 ? -75.552 -10.484 -11.501 1.00 30.98 684 SER A CA 1
ATOM 5372 C C . SER A 1 684 ? -75.012 -10.334 -12.940 1.00 30.98 684 SER A C 1
ATOM 5374 O O . SER A 1 684 ? -74.760 -9.213 -13.375 1.00 30.98 684 SER A O 1
ATOM 5376 N N . PHE A 1 685 ? -74.925 -11.435 -13.698 1.00 33.81 685 PHE A N 1
ATOM 5377 C CA . PHE A 1 685 ? -74.530 -11.485 -15.118 1.00 33.81 685 PHE A CA 1
ATOM 5378 C C . PHE A 1 685 ? -73.046 -11.193 -15.410 1.00 33.81 685 PHE A C 1
ATOM 5380 O O . PHE A 1 685 ? -72.401 -10.415 -14.723 1.00 33.81 685 PHE A O 1
ATOM 5387 N N . PHE A 1 686 ? -72.451 -11.669 -16.503 1.00 30.53 686 PHE A N 1
ATOM 5388 C CA . PHE A 1 686 ? -72.460 -12.951 -17.236 1.00 30.53 686 PHE A CA 1
ATOM 5389 C C . PHE A 1 686 ? -71.732 -12.667 -18.568 1.00 30.53 686 PHE A C 1
ATOM 5391 O O . PHE A 1 686 ? -72.075 -11.716 -19.259 1.00 30.53 686 PHE A O 1
ATOM 5398 N N . PHE A 1 687 ? -70.848 -13.586 -18.963 1.00 31.53 687 PHE A N 1
ATOM 5399 C CA . PHE A 1 687 ? -70.460 -13.897 -20.349 1.00 31.53 687 PHE A CA 1
ATOM 5400 C C . PHE A 1 687 ? -69.566 -12.965 -21.214 1.00 31.53 687 PHE A C 1
ATOM 5402 O O . PHE A 1 687 ? -69.770 -11.769 -21.348 1.00 31.53 687 PHE A O 1
ATOM 5409 N N . ILE A 1 688 ? -68.679 -13.668 -21.947 1.00 34.69 688 ILE A N 1
ATOM 5410 C CA . ILE A 1 688 ? -68.067 -13.362 -23.261 1.00 34.69 688 ILE A CA 1
ATOM 5411 C C . ILE A 1 688 ? -66.916 -12.329 -23.321 1.00 34.69 688 ILE A C 1
ATOM 5413 O O . ILE A 1 688 ? -67.113 -11.127 -23.228 1.00 34.69 688 ILE A O 1
ATOM 5417 N N . GLY A 1 689 ? -65.732 -12.825 -23.721 1.00 31.19 689 GLY A N 1
ATOM 5418 C CA . GLY A 1 689 ? -65.208 -12.434 -25.042 1.00 31.19 689 GLY A CA 1
ATOM 5419 C C . GLY A 1 689 ? -63.934 -11.587 -25.156 1.00 31.19 689 GLY A C 1
ATOM 5420 O O . GLY A 1 689 ? -64.039 -10.444 -25.562 1.00 31.19 689 GLY A O 1
ATOM 5421 N N . ALA A 1 690 ? -62.768 -12.232 -24.993 1.00 35.12 690 ALA A N 1
ATOM 5422 C CA . ALA A 1 690 ? -61.553 -12.115 -25.834 1.00 35.12 690 ALA A CA 1
ATOM 5423 C C . ALA A 1 690 ? -60.873 -10.745 -26.140 1.00 35.12 690 ALA A C 1
ATOM 5425 O O . ALA A 1 690 ? -61.502 -9.708 -26.283 1.00 35.12 690 ALA A O 1
ATOM 5426 N N . ILE A 1 691 ? -59.562 -10.821 -26.457 1.00 38.72 691 ILE A N 1
ATOM 5427 C CA . ILE A 1 691 ? -58.693 -9.723 -26.964 1.00 38.72 691 ILE A CA 1
ATOM 5428 C C . ILE A 1 691 ? -58.443 -8.644 -25.861 1.00 38.72 691 ILE A C 1
ATOM 5430 O O . ILE A 1 691 ? -59.333 -8.308 -25.099 1.00 38.72 691 ILE A O 1
ATOM 5434 N N . VAL A 1 692 ? -57.248 -8.099 -25.588 1.00 41.62 692 VAL A N 1
ATOM 5435 C CA . VAL A 1 692 ? -56.048 -7.825 -26.398 1.00 41.62 692 VAL A CA 1
ATOM 5436 C C . VAL A 1 692 ? -54.760 -8.263 -25.682 1.00 41.62 692 VAL A C 1
ATOM 5438 O O . VAL A 1 692 ? -54.499 -7.852 -24.557 1.00 41.62 692 VAL A O 1
ATOM 5441 N N . GLY A 1 693 ? -53.887 -8.993 -26.384 1.00 49.28 693 GLY A N 1
ATOM 5442 C CA . GLY A 1 693 ? -52.488 -9.199 -25.989 1.00 49.28 693 GLY A CA 1
ATOM 5443 C C . GLY A 1 693 ? -51.524 -8.504 -26.955 1.00 49.28 693 GLY A C 1
ATOM 5444 O O . GLY A 1 693 ? -51.033 -9.147 -27.875 1.00 49.28 693 GLY A O 1
ATOM 5445 N N . LEU A 1 694 ? -51.260 -7.201 -26.773 1.00 51.75 694 LEU A N 1
ATOM 5446 C CA . LEU A 1 694 ? -50.391 -6.399 -27.660 1.00 51.75 694 LEU A CA 1
ATOM 5447 C C . LEU A 1 694 ? -49.575 -5.317 -26.916 1.00 51.75 694 LEU A C 1
ATOM 5449 O O . LEU A 1 694 ? -49.737 -4.133 -27.184 1.00 51.75 694 LEU A O 1
ATOM 5453 N N . MET A 1 695 ? -48.662 -5.714 -26.021 1.00 52.62 695 MET A N 1
ATOM 5454 C CA . MET A 1 695 ? -47.562 -4.850 -25.530 1.00 52.62 695 MET A CA 1
ATOM 5455 C C . MET A 1 695 ? -46.186 -5.553 -25.318 1.00 52.62 695 MET A C 1
ATOM 5457 O O . MET A 1 695 ? -45.505 -5.278 -24.333 1.00 52.62 695 MET A O 1
ATOM 5461 N N . PRO A 1 696 ? -45.702 -6.417 -26.241 1.00 54.62 696 PRO A N 1
ATOM 5462 C CA . PRO A 1 696 ? -44.252 -6.662 -26.362 1.00 54.62 696 PRO A CA 1
ATOM 5463 C C . PRO A 1 696 ? -43.659 -6.388 -27.761 1.00 54.62 696 PRO A C 1
ATOM 5465 O O . PRO A 1 696 ? -42.457 -6.539 -27.967 1.00 54.62 696 PRO A O 1
ATOM 5468 N N . SER A 1 697 ? -44.464 -5.974 -28.744 1.00 55.50 697 SER A N 1
ATOM 5469 C CA . SER A 1 697 ? -44.063 -5.908 -30.162 1.00 55.50 697 SER A CA 1
ATOM 5470 C C . SER A 1 697 ? -43.208 -4.693 -30.563 1.00 55.50 697 SER A C 1
ATOM 5472 O O . SER A 1 697 ? -42.492 -4.764 -31.562 1.00 55.50 697 SER A O 1
ATOM 5474 N N . LEU A 1 698 ? -43.231 -3.589 -29.804 1.00 53.22 698 LEU A N 1
ATOM 5475 C CA . LEU A 1 698 ? -42.578 -2.328 -30.204 1.00 53.22 698 LEU A CA 1
ATOM 5476 C C . LEU A 1 698 ? -41.075 -2.228 -29.878 1.00 53.22 698 LEU A C 1
ATOM 5478 O O . LEU A 1 698 ? -40.388 -1.405 -30.476 1.00 53.22 698 LEU A O 1
ATOM 5482 N N . ILE A 1 699 ? -40.537 -3.075 -28.993 1.00 55.50 699 ILE A N 1
ATOM 5483 C CA . ILE A 1 699 ? -39.098 -3.068 -28.645 1.00 55.50 699 ILE A CA 1
ATOM 5484 C C . ILE A 1 699 ? -38.289 -4.015 -29.554 1.00 55.50 699 ILE A C 1
ATOM 5486 O O . ILE A 1 699 ? -37.118 -3.768 -29.831 1.00 55.50 699 ILE A O 1
ATOM 5490 N N . TYR A 1 700 ? -38.909 -5.069 -30.093 1.00 52.31 700 TYR A N 1
ATOM 5491 C CA . TYR A 1 700 ? -38.226 -6.022 -30.979 1.00 52.31 700 TYR A CA 1
ATOM 5492 C C . TYR A 1 700 ? -37.972 -5.456 -32.394 1.00 52.31 700 TYR A C 1
ATOM 5494 O O . TYR A 1 700 ? -36.960 -5.763 -33.027 1.00 52.31 700 TYR A O 1
ATOM 5502 N N . LEU A 1 701 ? -38.864 -4.588 -32.887 1.00 51.69 701 LEU A N 1
ATOM 5503 C CA . LEU A 1 701 ? -38.791 -4.021 -34.241 1.00 51.69 701 LEU A CA 1
ATOM 5504 C C . LEU A 1 701 ? -37.694 -2.958 -34.421 1.00 51.69 701 LEU A C 1
ATOM 5506 O O . LEU A 1 701 ? -37.108 -2.876 -35.501 1.00 51.69 701 LEU A O 1
ATOM 5510 N N . SER A 1 702 ? -37.355 -2.194 -33.378 1.00 50.72 702 SER A N 1
ATOM 5511 C CA . SER A 1 702 ? -36.241 -1.231 -33.426 1.00 50.72 702 SER A CA 1
ATOM 5512 C C . SER A 1 702 ? -34.879 -1.933 -33.505 1.00 50.72 702 SER A C 1
ATOM 5514 O O . SER A 1 702 ? -34.011 -1.512 -34.273 1.00 50.72 702 SER A O 1
ATOM 5516 N N . TYR A 1 703 ? -34.715 -3.054 -32.793 1.00 54.66 703 TYR A N 1
ATOM 5517 C CA . TYR A 1 703 ? -33.504 -3.881 -32.837 1.00 54.66 703 TYR A CA 1
ATOM 5518 C C . TYR A 1 703 ? -33.270 -4.511 -34.222 1.00 54.66 703 TYR A C 1
ATOM 5520 O O . TYR A 1 703 ? -32.132 -4.597 -34.687 1.00 54.66 703 TYR A O 1
ATOM 5528 N N . TYR A 1 704 ? -34.339 -4.921 -34.914 1.00 48.84 704 TYR A N 1
ATOM 5529 C CA . TYR A 1 704 ? -34.224 -5.601 -36.208 1.00 48.84 704 TYR A CA 1
ATOM 5530 C C . TYR A 1 704 ? -33.850 -4.656 -37.368 1.00 48.84 704 TYR A C 1
ATOM 5532 O O . TYR A 1 704 ? -33.140 -5.062 -38.291 1.00 48.84 704 TYR A O 1
ATOM 5540 N N . PHE A 1 705 ? -34.277 -3.388 -37.327 1.00 46.44 705 PHE A N 1
ATOM 5541 C CA . PHE A 1 705 ? -34.068 -2.446 -38.438 1.00 46.44 705 PHE A CA 1
ATOM 5542 C C . PHE A 1 705 ? -32.631 -1.914 -38.573 1.00 46.44 705 PHE A C 1
ATOM 5544 O O . PHE A 1 705 ? -32.196 -1.623 -39.688 1.00 46.44 705 PHE A O 1
ATOM 5551 N N . PHE A 1 706 ? -31.860 -1.831 -37.483 1.00 42.84 706 PHE A N 1
ATOM 5552 C CA . PHE A 1 706 ? -30.491 -1.294 -37.531 1.00 42.84 706 PHE A CA 1
ATOM 5553 C C . PHE A 1 706 ? -29.416 -2.293 -37.993 1.00 42.84 706 PHE A C 1
ATOM 5555 O O . PHE A 1 706 ? -28.290 -1.887 -38.276 1.00 42.84 706 PHE A O 1
ATOM 5562 N N . LYS A 1 707 ? -29.734 -3.589 -38.134 1.00 40.94 707 LYS A N 1
ATOM 5563 C CA . LYS A 1 707 ? -28.740 -4.645 -38.422 1.00 40.94 707 LYS A CA 1
ATOM 5564 C C . LYS A 1 707 ? -28.676 -5.097 -39.894 1.00 40.94 707 LYS A C 1
ATOM 5566 O O . LYS A 1 707 ? -28.266 -6.226 -40.161 1.00 40.94 707 LYS A O 1
ATOM 5571 N N . LYS A 1 708 ? -29.087 -4.266 -40.872 1.00 43.19 708 LYS A N 1
ATOM 5572 C CA . LYS A 1 708 ? -29.122 -4.687 -42.298 1.00 43.19 708 LYS A CA 1
ATOM 5573 C C . LYS A 1 708 ? -28.773 -3.636 -43.375 1.00 43.19 708 LYS A C 1
ATOM 5575 O O . LYS A 1 708 ? -29.423 -3.573 -44.413 1.00 43.19 708 LYS A O 1
ATOM 5580 N N . LYS A 1 709 ? -27.694 -2.869 -43.170 1.00 34.84 709 LYS A N 1
ATOM 5581 C CA . LYS A 1 709 ? -26.890 -2.145 -44.195 1.00 34.84 709 LYS A CA 1
ATOM 5582 C C . LYS A 1 709 ? -25.509 -1.850 -43.574 1.00 34.84 709 LYS A C 1
ATOM 5584 O O . LYS A 1 709 ? -25.486 -1.346 -42.463 1.00 34.84 709 LYS A O 1
ATOM 5589 N N . LYS A 1 710 ? -24.345 -2.116 -44.183 1.00 31.31 710 LYS A N 1
ATOM 5590 C CA . LYS A 1 710 ? -23.983 -2.741 -45.476 1.00 31.31 710 LYS A CA 1
ATOM 5591 C C . LYS A 1 710 ? -22.795 -3.702 -45.254 1.00 31.31 710 LYS A C 1
ATOM 5593 O O . LYS A 1 710 ? -21.990 -3.439 -44.371 1.00 31.31 710 LYS A O 1
ATOM 5598 N N . ASN A 1 711 ? -22.598 -4.671 -46.151 1.00 30.75 711 ASN A N 1
ATOM 5599 C CA . ASN A 1 711 ? -21.265 -5.195 -46.485 1.00 30.75 711 ASN A CA 1
ATOM 5600 C C . ASN A 1 711 ? -20.941 -4.781 -47.928 1.00 30.75 711 ASN A C 1
ATOM 5602 O O . ASN A 1 711 ? -21.801 -4.990 -48.777 1.00 30.75 711 ASN A O 1
ATOM 5606 N N . THR A 1 712 ? -19.754 -4.207 -48.177 1.00 28.42 712 THR A N 1
ATOM 5607 C CA . THR A 1 712 ? -18.713 -4.675 -49.134 1.00 28.42 712 THR A CA 1
ATOM 5608 C C . THR A 1 712 ? -17.593 -3.632 -49.311 1.00 28.42 712 THR A C 1
ATOM 5610 O O . THR A 1 712 ? -17.829 -2.428 -49.291 1.00 28.42 712 THR A O 1
ATOM 5613 N N . VAL A 1 713 ? -16.378 -4.153 -49.481 1.00 32.38 713 VAL A N 1
ATOM 5614 C CA . VAL A 1 713 ? -15.050 -3.537 -49.749 1.00 32.38 713 VAL A CA 1
ATOM 5615 C C . VAL A 1 713 ? -14.813 -3.520 -51.293 1.00 32.38 713 VAL A C 1
ATOM 5617 O O . VAL A 1 713 ? -15.608 -4.200 -51.950 1.00 32.38 713 VAL A O 1
ATOM 5620 N N . PRO A 1 714 ? -13.811 -2.846 -51.936 1.00 39.00 714 PRO A N 1
ATOM 5621 C CA . PRO A 1 714 ? -12.641 -2.064 -51.458 1.00 39.00 714 PRO A CA 1
ATOM 5622 C C . PRO A 1 714 ? -12.489 -0.627 -52.042 1.00 39.00 714 PRO A C 1
ATOM 5624 O O . PRO A 1 714 ? -13.262 -0.220 -52.902 1.00 39.00 714 PRO A O 1
ATOM 5627 N N . CYS A 1 715 ? -11.456 0.121 -51.599 1.00 22.47 715 CYS A N 1
ATOM 5628 C CA . CYS A 1 715 ? -10.328 0.632 -52.430 1.00 22.47 715 CYS A CA 1
ATOM 5629 C C . CYS A 1 715 ? -9.599 1.870 -51.844 1.00 22.47 715 CYS A C 1
ATOM 5631 O O . CYS A 1 715 ? -10.199 2.740 -51.225 1.00 22.47 715 CYS A O 1
ATOM 5633 N N . SER A 1 716 ? -8.292 1.944 -52.116 1.00 31.42 716 SER A N 1
ATOM 5634 C CA . SER A 1 716 ? -7.448 3.164 -52.168 1.00 31.42 716 SER A CA 1
ATOM 5635 C C . SER A 1 716 ? -7.350 3.587 -53.665 1.00 31.42 716 SER A C 1
ATOM 5637 O O . SER A 1 716 ? -7.635 2.697 -54.475 1.00 31.42 716 SER A O 1
ATOM 5639 N N . PRO A 1 717 ? -6.936 4.811 -54.107 1.00 39.31 717 PRO A N 1
ATOM 5640 C CA . PRO A 1 717 ? -6.049 5.758 -53.403 1.00 39.31 717 PRO A CA 1
ATOM 5641 C C . PRO A 1 717 ? -6.197 7.296 -53.678 1.00 39.31 717 PRO A C 1
ATOM 5643 O O . PRO A 1 717 ? -6.967 7.730 -54.520 1.00 39.31 717 PRO A O 1
ATOM 5646 N N . HIS A 1 718 ? -5.330 8.084 -53.014 1.00 26.81 718 HIS A N 1
ATOM 5647 C CA . HIS A 1 718 ? -4.598 9.291 -53.493 1.00 26.81 718 HIS A CA 1
ATOM 5648 C C . HIS A 1 718 ? -5.257 10.652 -53.913 1.00 26.81 718 HIS A C 1
ATOM 5650 O O . HIS A 1 718 ? -6.141 10.725 -54.751 1.00 26.81 718 HIS A O 1
ATOM 5656 N N . TYR A 1 719 ? -4.586 11.734 -53.452 1.00 28.16 719 TYR A N 1
ATOM 5657 C CA . TYR A 1 719 ? -4.395 13.108 -54.009 1.00 28.16 719 TYR A CA 1
ATOM 5658 C C . TYR A 1 719 ? -5.444 14.263 -53.879 1.00 28.16 719 TYR A C 1
ATOM 5660 O O . TYR A 1 719 ? -6.417 14.345 -54.612 1.00 28.16 719 TYR A O 1
ATOM 5668 N N . ILE A 1 720 ? -5.093 15.229 -53.001 1.00 30.31 720 ILE A N 1
ATOM 5669 C CA . ILE A 1 720 ? -5.110 16.725 -53.085 1.00 30.31 720 ILE A CA 1
ATOM 5670 C C . ILE A 1 720 ? -6.286 17.491 -53.751 1.00 30.31 720 ILE A C 1
ATOM 5672 O O . ILE A 1 720 ? -6.375 17.529 -54.970 1.00 30.31 720 ILE A O 1
ATOM 5676 N N . THR A 1 721 ? -6.990 18.309 -52.943 1.00 25.64 721 THR A N 1
ATOM 5677 C CA . THR A 1 721 ? -6.971 19.811 -52.892 1.00 25.64 721 THR A CA 1
ATOM 5678 C C . THR A 1 721 ? -7.571 20.238 -51.531 1.00 25.64 721 THR A C 1
ATOM 5680 O O . THR A 1 721 ? -8.505 19.584 -51.084 1.00 25.64 721 THR A O 1
ATOM 5683 N N . ALA A 1 722 ? -7.056 21.159 -50.703 1.00 29.20 722 ALA A N 1
ATOM 5684 C CA . ALA A 1 722 ? -6.474 22.503 -50.875 1.00 29.20 722 ALA A CA 1
ATOM 5685 C C . ALA A 1 722 ? -7.506 23.656 -50.811 1.00 29.20 722 ALA A C 1
ATOM 5687 O O . ALA A 1 722 ? -7.941 24.147 -51.842 1.00 29.20 722 ALA A O 1
ATOM 5688 N N . GLU A 1 723 ? -7.816 24.127 -49.593 1.00 28.58 723 GLU A N 1
ATOM 5689 C CA . GLU A 1 723 ? -8.248 25.510 -49.300 1.00 28.58 723 GLU A CA 1
ATOM 5690 C C . GLU A 1 723 ? -7.910 25.875 -47.830 1.00 28.58 723 GLU A C 1
ATOM 5692 O O . GLU A 1 723 ? -7.518 24.992 -47.062 1.00 28.58 723 GLU A O 1
ATOM 5697 N N . GLN A 1 724 ? -7.935 27.162 -47.446 1.00 27.25 724 GLN A N 1
ATOM 5698 C CA . GLN A 1 724 ? -7.209 27.674 -46.263 1.00 27.25 724 GLN A CA 1
ATOM 5699 C C . GLN A 1 724 ? -8.047 28.471 -45.242 1.00 27.25 724 GLN A C 1
ATOM 5701 O O . GLN A 1 724 ? -8.836 29.326 -45.628 1.00 27.25 724 GLN A O 1
ATOM 5706 N N . ASN A 1 725 ? -7.639 28.360 -43.963 1.00 25.89 725 ASN A N 1
ATOM 5707 C CA . ASN A 1 725 ? -7.750 29.381 -42.897 1.00 25.89 725 ASN A CA 1
ATOM 5708 C C . ASN A 1 725 ? -9.168 29.743 -42.373 1.00 25.89 725 ASN A C 1
ATOM 5710 O O . ASN A 1 725 ? -10.163 29.372 -42.988 1.00 25.89 725 ASN A O 1
ATOM 5714 N N . PRO A 1 726 ? -9.292 30.475 -41.233 1.00 38.72 726 PRO A N 1
ATOM 5715 C CA . PRO A 1 726 ? -8.252 30.974 -40.317 1.00 38.72 726 PRO A CA 1
ATOM 5716 C C . PRO A 1 726 ? -8.339 30.449 -38.862 1.00 38.72 726 PRO A C 1
ATOM 5718 O O . PRO A 1 726 ? -9.292 29.793 -38.452 1.00 38.72 726 PRO A O 1
ATOM 5721 N N . TYR A 1 727 ? -7.321 30.783 -38.061 1.00 28.28 727 TYR A N 1
ATOM 5722 C CA . TYR A 1 727 ? -7.274 30.547 -36.611 1.00 28.28 727 TYR A CA 1
ATOM 5723 C C . TYR A 1 727 ? -8.158 31.527 -35.819 1.00 28.28 727 TYR A C 1
ATOM 5725 O O . TYR A 1 727 ? -8.238 32.707 -36.156 1.00 28.28 727 TYR A O 1
ATOM 5733 N N . ILE A 1 728 ? -8.671 31.072 -34.671 1.00 27.58 728 ILE A N 1
ATOM 5734 C CA . ILE A 1 728 ? -9.009 31.920 -33.515 1.00 27.58 728 ILE A CA 1
ATOM 5735 C C . ILE A 1 728 ? -8.269 31.361 -32.292 1.00 27.58 728 ILE A C 1
ATOM 5737 O O . ILE A 1 728 ? -8.265 30.152 -32.066 1.00 27.58 728 ILE A O 1
ATOM 5741 N N . SER A 1 729 ? -7.640 32.236 -31.507 1.00 28.12 729 SER A N 1
ATOM 5742 C CA . SER A 1 729 ? -6.919 31.897 -30.275 1.00 28.12 729 SER A CA 1
ATOM 5743 C C . SER A 1 729 ? -7.481 32.672 -29.079 1.00 28.12 729 SER A C 1
ATOM 5745 O O . SER A 1 729 ? -7.852 33.838 -29.194 1.00 28.12 729 SER A O 1
ATOM 5747 N N . VAL A 1 730 ? -7.552 32.014 -27.917 1.00 28.91 730 VAL A N 1
ATOM 5748 C CA . VAL A 1 730 ? -8.017 32.590 -26.641 1.00 28.91 730 VAL A CA 1
ATOM 5749 C C . VAL A 1 730 ? -7.053 32.122 -25.529 1.00 28.91 730 VAL A C 1
ATOM 5751 O O . VAL A 1 730 ? -6.588 30.982 -25.606 1.00 28.91 730 VAL A O 1
ATOM 5754 N N . PRO A 1 731 ? -6.654 32.970 -24.555 1.00 31.11 731 PRO A N 1
ATOM 5755 C CA . PRO A 1 731 ? -5.324 32.838 -23.943 1.00 31.11 731 PRO A CA 1
ATOM 5756 C C . PRO A 1 731 ? -5.220 31.901 -22.732 1.00 31.11 731 PRO A C 1
ATOM 5758 O O . PRO A 1 731 ? -6.149 31.749 -21.940 1.00 31.11 731 PRO A O 1
ATOM 5761 N N . THR A 1 732 ? -4.016 31.367 -22.523 1.00 28.64 732 THR A N 1
ATOM 5762 C CA . THR A 1 732 ? -3.582 30.724 -21.275 1.00 28.64 732 THR A CA 1
ATOM 5763 C C . THR A 1 732 ? -3.160 31.756 -20.218 1.00 28.64 732 THR A C 1
ATOM 5765 O O . THR A 1 732 ? -2.708 32.856 -20.531 1.00 28.64 732 THR A O 1
ATOM 5768 N N . ARG A 1 733 ? -3.302 31.400 -18.933 1.00 29.27 733 ARG A N 1
ATOM 5769 C CA . ARG A 1 733 ? -2.997 32.268 -17.781 1.00 29.27 733 ARG A CA 1
ATOM 5770 C C . ARG A 1 733 ? -1.660 31.883 -17.143 1.00 29.27 733 ARG A C 1
ATOM 5772 O O . ARG A 1 733 ? -1.585 30.880 -16.435 1.00 29.27 733 ARG A O 1
ATOM 5779 N N . GLU A 1 734 ? -0.620 32.681 -17.365 1.00 29.33 734 GLU A N 1
ATOM 5780 C CA . GLU A 1 734 ? 0.719 32.433 -16.809 1.00 29.33 734 GLU A CA 1
ATOM 5781 C C . GLU A 1 734 ? 0.888 32.871 -15.339 1.00 29.33 734 GLU A C 1
ATOM 5783 O O . GLU A 1 734 ? 0.112 33.661 -14.794 1.00 29.33 734 GLU A O 1
ATOM 5788 N N . LYS A 1 735 ? 1.943 32.352 -14.690 1.00 27.83 735 LYS A N 1
ATOM 5789 C CA . LYS A 1 735 ? 2.419 32.776 -13.363 1.00 27.83 735 LYS A CA 1
ATOM 5790 C C . LYS A 1 735 ? 3.645 33.680 -13.519 1.00 27.83 735 LYS A C 1
ATOM 5792 O O . LYS A 1 735 ? 4.631 33.268 -14.121 1.00 27.83 735 LYS A O 1
ATOM 5797 N N . VAL A 1 736 ? 3.621 34.865 -12.913 1.00 30.22 736 VAL A N 1
ATOM 5798 C CA . VAL A 1 736 ? 4.740 35.823 -12.967 1.00 30.22 736 VAL A CA 1
ATOM 5799 C C . VAL A 1 736 ? 5.836 35.461 -11.958 1.00 30.22 736 VAL A C 1
ATOM 5801 O O . VAL A 1 736 ? 5.569 35.318 -10.764 1.00 30.22 736 VAL A O 1
ATOM 5804 N N . THR A 1 737 ? 7.086 35.388 -12.419 1.00 25.09 737 THR A N 1
ATOM 5805 C CA . THR A 1 737 ? 8.295 35.374 -11.577 1.00 25.09 737 THR A CA 1
ATOM 5806 C C . THR A 1 737 ? 9.005 36.734 -11.619 1.00 25.09 737 THR A C 1
ATOM 5808 O O . THR A 1 737 ? 8.933 37.465 -12.602 1.00 25.09 737 THR A O 1
ATOM 5811 N N . LYS A 1 738 ? 9.673 37.113 -10.520 1.00 29.73 738 LYS A N 1
ATOM 5812 C CA . LYS A 1 738 ? 10.358 38.414 -10.382 1.00 29.73 738 LYS A CA 1
ATOM 5813 C C . LYS A 1 738 ? 11.735 38.420 -11.060 1.00 29.73 738 LYS A C 1
ATOM 5815 O O . LYS A 1 738 ? 12.492 37.465 -10.886 1.00 29.73 738 LYS A O 1
ATOM 5820 N N . LYS A 1 739 ? 12.141 39.560 -11.636 1.00 24.27 739 LYS A N 1
ATOM 5821 C CA . LYS A 1 739 ? 13.556 39.988 -11.652 1.00 24.27 739 LYS A CA 1
ATOM 5822 C C . LYS A 1 739 ? 13.724 41.516 -11.719 1.00 24.27 739 LYS A C 1
ATOM 5824 O O . LYS A 1 739 ? 12.747 42.240 -11.863 1.00 24.27 739 LYS A O 1
ATOM 5829 N N . HIS A 1 740 ? 14.959 41.969 -11.496 1.00 27.30 740 HIS A N 1
ATOM 5830 C CA . HIS A 1 740 ? 15.347 43.355 -11.195 1.00 27.30 740 HIS A CA 1
ATOM 5831 C C . HIS A 1 740 ? 15.375 44.315 -12.394 1.00 27.30 740 HIS A C 1
ATOM 5833 O O . HIS A 1 740 ? 15.701 43.916 -13.510 1.00 27.30 740 HIS A O 1
ATOM 5839 N N . SER A 1 741 ? 15.255 45.607 -12.079 1.00 26.69 741 SER A N 1
ATOM 5840 C CA . SER A 1 741 ? 15.974 46.706 -12.739 1.00 26.69 741 SER A CA 1
ATOM 5841 C C . SER A 1 741 ? 16.500 47.705 -11.684 1.00 26.69 741 SER A C 1
ATOM 5843 O O . SER A 1 741 ? 16.118 47.638 -10.514 1.00 26.69 741 SER A O 1
ATOM 5845 N N . SER A 1 742 ? 17.416 48.585 -12.094 1.00 26.83 742 SER A N 1
ATOM 5846 C CA . SER A 1 742 ? 18.169 49.563 -11.277 1.00 26.83 742 SER A CA 1
ATOM 5847 C C . SER A 1 742 ? 18.260 50.898 -12.060 1.00 26.83 742 SER A C 1
ATOM 5849 O O . SER A 1 742 ? 17.811 50.921 -13.204 1.00 26.83 742 SER A O 1
ATOM 5851 N N . PRO A 1 743 ? 18.985 51.943 -11.604 1.00 44.34 743 PRO A N 1
ATOM 5852 C CA . PRO A 1 743 ? 18.865 52.720 -10.361 1.00 44.34 743 PRO A CA 1
ATOM 5853 C C . PRO A 1 743 ? 18.717 54.248 -10.660 1.00 44.34 743 PRO A C 1
ATOM 5855 O O . PRO A 1 743 ? 18.439 54.628 -11.790 1.00 44.34 743 PRO A O 1
ATOM 5858 N N . THR A 1 744 ? 19.012 55.117 -9.672 1.00 26.06 744 THR A N 1
ATOM 5859 C CA . THR A 1 744 ? 19.227 56.597 -9.757 1.00 26.06 744 THR A CA 1
ATOM 5860 C C . THR A 1 744 ? 18.025 57.500 -10.108 1.00 26.06 744 THR A C 1
ATOM 5862 O O . THR A 1 744 ? 17.181 57.124 -10.906 1.00 26.06 744 THR A O 1
ATOM 5865 N N . ALA A 1 745 ? 17.898 58.734 -9.589 1.00 26.23 745 ALA A N 1
ATOM 5866 C CA . ALA A 1 745 ? 18.476 59.389 -8.393 1.00 26.23 745 ALA A CA 1
ATOM 5867 C C . ALA A 1 745 ? 17.703 60.702 -8.084 1.00 26.23 745 ALA A C 1
ATOM 5869 O O . ALA A 1 745 ? 17.196 61.322 -9.015 1.00 26.23 745 ALA A O 1
ATOM 5870 N N . GLY A 1 746 ? 17.667 61.178 -6.824 1.00 25.05 746 GLY A N 1
ATOM 5871 C CA . GLY A 1 746 ? 17.190 62.545 -6.526 1.00 25.05 746 GLY A CA 1
ATOM 5872 C C . GLY A 1 746 ? 16.790 62.881 -5.075 1.00 25.05 746 GLY A C 1
ATOM 5873 O O . GLY A 1 746 ? 15.667 62.608 -4.685 1.00 25.05 746 GLY A O 1
ATOM 5874 N N . PHE A 1 747 ? 17.692 63.571 -4.360 1.00 25.69 747 PHE A N 1
ATOM 5875 C CA . PHE A 1 747 ? 17.484 64.562 -3.275 1.00 25.69 747 PHE A CA 1
ATOM 5876 C C . PHE A 1 747 ? 16.687 64.270 -1.966 1.00 25.69 747 PHE A C 1
ATOM 5878 O O . PHE A 1 747 ? 15.645 63.633 -1.917 1.00 25.69 747 PHE A O 1
ATOM 5885 N N . TYR A 1 748 ? 17.211 64.885 -0.895 1.00 25.75 748 TYR A N 1
ATOM 5886 C CA . TYR A 1 748 ? 16.699 65.125 0.473 1.00 25.75 748 TYR A CA 1
ATOM 5887 C C . TYR A 1 748 ? 17.101 66.582 0.847 1.00 25.75 748 TYR A C 1
ATOM 5889 O O . TYR A 1 748 ? 17.969 67.121 0.149 1.00 25.75 748 TYR A O 1
ATOM 5897 N N . PRO A 1 749 ? 16.685 67.195 1.984 1.00 48.31 749 PRO A N 1
ATOM 5898 C CA . PRO A 1 749 ? 15.516 67.015 2.869 1.00 48.31 749 PRO A CA 1
ATOM 5899 C C . PRO A 1 749 ? 14.671 68.336 2.777 1.00 48.31 749 PRO A C 1
ATOM 5901 O O . PRO A 1 749 ? 14.441 68.730 1.635 1.00 48.31 749 PRO A O 1
ATOM 5904 N N . PRO A 1 750 ? 14.288 69.132 3.816 1.00 44.53 750 PRO A N 1
ATOM 5905 C CA . PRO A 1 750 ? 13.900 68.904 5.225 1.00 44.53 750 PRO A CA 1
ATOM 5906 C C . PRO A 1 750 ? 12.545 69.577 5.630 1.00 44.53 750 PRO A C 1
ATOM 5908 O O . PRO A 1 750 ? 11.828 70.110 4.794 1.00 44.53 750 PRO A O 1
ATOM 5911 N N . ASN A 1 751 ? 12.282 69.644 6.948 1.00 25.31 751 ASN A N 1
ATOM 5912 C CA . ASN A 1 751 ? 11.345 70.531 7.677 1.00 25.31 751 ASN A CA 1
ATOM 5913 C C . ASN A 1 751 ? 9.818 70.328 7.522 1.00 25.31 751 ASN A C 1
ATOM 5915 O O . ASN A 1 751 ? 9.265 70.334 6.430 1.00 25.31 751 ASN A O 1
ATOM 5919 N N . GLY A 1 752 ? 9.117 70.274 8.667 1.00 27.14 752 GLY A N 1
ATOM 5920 C CA . GLY A 1 752 ? 7.648 70.306 8.744 1.00 27.14 752 GLY A CA 1
ATOM 5921 C C . GLY A 1 752 ? 7.066 69.598 9.975 1.00 27.14 752 GLY A C 1
ATOM 5922 O O . GLY A 1 752 ? 6.749 68.415 9.921 1.00 27.14 752 GLY A O 1
ATOM 5923 N N . THR A 1 753 ? 6.894 70.311 11.091 1.00 26.52 753 THR A N 1
ATOM 5924 C CA . THR A 1 753 ? 6.051 69.863 12.220 1.00 26.52 753 THR A CA 1
ATOM 5925 C C . THR A 1 753 ? 4.601 70.329 12.023 1.00 26.52 753 THR A C 1
ATOM 5927 O O . THR A 1 753 ? 4.405 71.358 11.385 1.00 26.52 753 THR A O 1
ATOM 5930 N N . VAL A 1 754 ? 3.602 69.623 12.595 1.00 26.23 754 VAL A N 1
ATOM 5931 C CA . VAL A 1 754 ? 2.422 70.177 13.327 1.00 26.23 754 VAL A CA 1
ATOM 5932 C C . VAL A 1 754 ? 1.295 69.140 13.572 1.00 26.23 754 VAL A C 1
ATOM 5934 O O . VAL A 1 754 ? 0.915 68.365 12.706 1.00 26.23 754 VAL A O 1
ATOM 5937 N N . LYS A 1 755 ? 0.775 69.191 14.808 1.00 24.06 755 LYS A N 1
ATOM 5938 C CA . LYS A 1 755 ? -0.538 68.802 15.386 1.00 24.06 755 LYS A CA 1
ATOM 5939 C C . LYS A 1 755 ? -1.607 68.062 14.540 1.00 24.06 755 LYS A C 1
ATOM 5941 O O . LYS A 1 755 ? -2.116 68.579 13.558 1.00 24.06 755 LYS A O 1
ATOM 5946 N N . SER A 1 756 ? -2.101 66.965 15.129 1.00 23.48 756 SER A N 1
ATOM 5947 C CA . SER A 1 756 ? -3.513 66.689 15.503 1.00 23.48 756 SER A CA 1
ATOM 5948 C C . SER A 1 756 ? -4.660 67.489 14.847 1.00 23.48 756 SER A C 1
ATOM 5950 O O . SER A 1 756 ? -4.745 68.700 15.049 1.00 23.48 756 SER A O 1
ATOM 5952 N N . LEU A 1 757 ? -5.673 66.771 14.322 1.00 24.31 757 LEU A N 1
ATOM 5953 C CA . LEU A 1 757 ? -7.045 66.891 14.855 1.00 24.31 757 LEU A CA 1
ATOM 5954 C C . LEU A 1 757 ? -7.929 65.634 14.640 1.00 24.31 757 LEU A C 1
ATOM 5956 O O . LEU A 1 757 ? -7.694 64.813 13.760 1.00 24.31 757 LEU A O 1
ATOM 5960 N N . LYS A 1 758 ? -8.956 65.536 15.494 1.00 23.73 758 LYS A N 1
ATOM 5961 C CA . LYS A 1 758 ? -10.020 64.523 15.663 1.00 23.73 758 LYS A CA 1
ATOM 5962 C C . LYS A 1 758 ? -10.634 63.889 14.395 1.00 23.73 758 LYS A C 1
ATOM 5964 O O . LYS A 1 758 ? -10.919 64.575 13.418 1.00 23.73 758 LYS A O 1
ATOM 5969 N N . ARG A 1 759 ? -11.125 62.651 14.559 1.00 24.81 759 ARG A N 1
ATOM 5970 C CA . ARG A 1 759 ? -12.498 62.273 14.153 1.00 24.81 759 ARG A CA 1
ATOM 5971 C C . ARG A 1 759 ? -13.329 61.919 15.395 1.00 24.81 759 ARG A C 1
ATOM 5973 O O . ARG A 1 759 ? -12.758 61.619 16.439 1.00 24.81 759 ARG A O 1
ATOM 5980 N N . TYR A 1 760 ? -14.648 62.053 15.278 1.00 24.50 760 TYR A N 1
ATOM 5981 C CA . TYR A 1 760 ? -15.627 61.785 16.340 1.00 24.50 760 TYR A CA 1
ATOM 5982 C C . TYR A 1 760 ? -15.966 60.292 16.458 1.00 24.50 760 TYR A C 1
ATOM 5984 O O . TYR A 1 760 ? -15.740 59.530 15.517 1.00 24.50 760 TYR A O 1
ATOM 5992 N N . ALA A 1 761 ? -16.559 59.931 17.594 1.00 26.17 761 ALA A N 1
ATOM 5993 C CA . ALA A 1 761 ? -17.271 58.681 17.837 1.00 26.17 761 ALA A CA 1
ATOM 5994 C C . ALA A 1 761 ? -18.665 58.998 18.418 1.00 26.17 761 ALA A C 1
ATOM 5996 O O . ALA A 1 761 ? -18.833 60.083 18.971 1.00 26.17 761 ALA A O 1
ATOM 5997 N N . ASP A 1 762 ? -19.577 58.037 18.250 1.00 27.17 762 ASP A N 1
ATOM 5998 C CA . ASP A 1 762 ? -20.772 57.667 19.036 1.00 27.17 762 ASP A CA 1
ATOM 5999 C C . ASP A 1 762 ? -21.792 58.721 19.529 1.00 27.17 762 ASP A C 1
ATOM 6001 O O . ASP A 1 762 ? -21.437 59.739 20.104 1.00 27.17 762 ASP A O 1
ATOM 6005 N N . ASP A 1 763 ? -23.077 58.373 19.355 1.00 25.50 763 ASP A N 1
ATOM 6006 C CA . ASP A 1 763 ? -24.314 58.833 20.030 1.00 25.50 763 ASP A CA 1
ATOM 6007 C C . ASP A 1 763 ? -25.459 57.913 19.490 1.00 25.50 763 ASP A C 1
ATOM 6009 O O . ASP A 1 763 ? -25.442 57.595 18.300 1.00 25.50 763 ASP A O 1
ATOM 6013 N N . TYR A 1 764 ? -26.490 57.435 20.211 1.00 27.06 764 TYR A N 1
ATOM 6014 C CA . TYR A 1 764 ? -26.746 57.329 21.660 1.00 27.06 764 TYR A CA 1
ATOM 6015 C C . TYR A 1 764 ? -27.931 56.355 21.944 1.00 27.06 764 TYR A C 1
ATOM 6017 O O . TYR A 1 764 ? -28.363 55.653 21.032 1.00 27.06 764 TYR A O 1
ATOM 6025 N N . GLU A 1 765 ? -28.487 56.405 23.175 1.00 26.44 765 GLU A N 1
ATOM 6026 C CA . GLU A 1 765 ? -29.757 55.795 23.652 1.00 26.44 765 GLU A CA 1
ATOM 6027 C C . GLU A 1 765 ? -29.756 54.249 23.794 1.00 26.44 765 GLU A C 1
ATOM 6029 O O . GLU A 1 765 ? -29.161 53.541 22.992 1.00 26.44 765 GLU A O 1
ATOM 6034 N N . ILE A 1 766 ? -30.388 53.600 24.788 1.00 26.30 766 ILE A N 1
ATOM 6035 C CA . ILE A 1 766 ? -30.999 53.984 26.089 1.00 26.30 766 ILE A CA 1
ATOM 6036 C C . ILE A 1 766 ? -30.980 52.693 26.976 1.00 26.30 766 ILE A C 1
ATOM 6038 O O . ILE A 1 766 ? -30.823 51.603 26.431 1.00 26.30 766 ILE A O 1
ATOM 6042 N N . SER A 1 767 ? -31.114 52.627 28.310 1.00 26.59 767 SER A N 1
ATOM 6043 C CA . SER A 1 767 ? -31.444 53.581 29.385 1.00 26.59 767 SER A CA 1
ATOM 6044 C C . SER A 1 767 ? -30.657 53.253 30.682 1.00 26.59 767 SER A C 1
ATOM 6046 O O . SER A 1 767 ? -29.609 52.612 30.630 1.00 26.59 767 SER A O 1
ATOM 6048 N N . THR A 1 768 ? -31.119 53.687 31.869 1.00 24.33 768 THR A N 1
ATOM 6049 C CA . THR A 1 768 ? -30.525 53.320 33.178 1.00 24.33 768 THR A CA 1
ATOM 6050 C C . THR A 1 768 ? -31.571 53.211 34.294 1.00 24.33 768 THR A C 1
ATOM 6052 O O . THR A 1 768 ? -32.630 53.815 34.171 1.00 24.33 768 THR A O 1
ATOM 6055 N N . LEU A 1 769 ? -31.230 52.502 35.389 1.00 25.66 769 LEU A N 1
ATOM 6056 C CA . LEU A 1 769 ? -31.511 52.802 36.820 1.00 25.66 769 LEU A CA 1
ATOM 6057 C C . LEU A 1 769 ? -31.074 51.579 37.668 1.00 25.66 769 LEU A C 1
ATOM 6059 O O . LEU A 1 769 ? -31.741 50.554 37.677 1.00 25.66 769 LEU A O 1
ATOM 6063 N N . LYS A 1 770 ? -29.827 51.499 38.159 1.00 23.66 770 LYS A N 1
ATOM 6064 C CA . LYS A 1 770 ? -29.289 52.049 39.432 1.00 23.66 770 LYS A CA 1
ATOM 6065 C C . LYS A 1 770 ? -30.053 51.588 40.697 1.00 23.66 770 LYS A C 1
ATOM 6067 O O . LYS A 1 770 ? -31.239 51.847 40.804 1.00 23.66 770 LYS A O 1
ATOM 6072 N N . ARG A 1 771 ? -29.420 50.812 41.602 1.00 26.14 771 ARG A N 1
ATOM 6073 C CA . ARG A 1 771 ? -28.480 51.201 42.710 1.00 26.14 771 ARG A CA 1
ATOM 6074 C C . ARG A 1 771 ? -29.271 51.744 43.926 1.00 26.14 771 ARG A C 1
ATOM 6076 O O . ARG A 1 771 ? -30.170 52.541 43.732 1.00 26.14 771 ARG A O 1
ATOM 6083 N N . SER A 1 772 ? -28.977 51.429 45.194 1.00 26.61 772 SER A N 1
ATOM 6084 C CA . SER A 1 772 ? -27.675 51.505 45.898 1.00 26.61 772 SER A CA 1
ATOM 6085 C C . SER A 1 772 ? -27.838 51.074 47.399 1.00 26.61 772 SER A C 1
ATOM 6087 O O . SER A 1 772 ? -28.883 50.513 47.700 1.00 26.61 772 SER A O 1
ATOM 6089 N N . ASN A 1 773 ? -26.931 51.246 48.388 1.00 25.98 773 ASN A N 1
ATOM 6090 C CA . ASN A 1 773 ? -25.716 52.080 48.500 1.00 25.98 773 ASN A CA 1
ATOM 6091 C C . ASN A 1 773 ? -24.766 51.702 49.676 1.00 25.98 773 ASN A C 1
ATOM 6093 O O . ASN A 1 773 ? -25.219 51.051 50.605 1.00 25.98 773 ASN A O 1
ATOM 6097 N N . HIS A 1 774 ? -23.526 52.234 49.632 1.00 27.86 774 HIS A N 1
ATOM 6098 C CA . HIS A 1 774 ? -22.528 52.524 50.706 1.00 27.86 774 HIS A CA 1
ATOM 6099 C C . HIS A 1 774 ? -22.170 51.484 51.815 1.00 27.86 774 HIS A C 1
ATOM 6101 O O . HIS A 1 774 ? -23.045 50.870 52.405 1.00 27.86 774 HIS A O 1
ATOM 6107 N N . GLU A 1 775 ? -20.906 51.325 52.267 1.00 25.14 775 GLU A N 1
ATOM 6108 C CA . GLU A 1 775 ? -19.578 51.656 51.679 1.00 25.14 775 GLU A CA 1
ATOM 6109 C C . GLU A 1 775 ? -18.443 50.752 52.285 1.00 25.14 775 GLU A C 1
ATOM 6111 O O . GLU A 1 775 ? -18.616 49.546 52.176 1.00 25.14 775 GLU A O 1
ATOM 6116 N N . VAL A 1 776 ? -17.290 51.118 52.900 1.00 27.11 776 VAL A N 1
ATOM 6117 C CA . VAL A 1 776 ? -16.661 52.403 53.312 1.00 27.11 776 VAL A CA 1
ATOM 6118 C C . VAL A 1 776 ? -15.110 52.362 53.330 1.00 27.11 776 VAL A C 1
ATOM 6120 O O . VAL A 1 776 ? -14.523 51.378 53.759 1.00 27.11 776 VAL A O 1
ATOM 6123 N N . ARG A 1 777 ? -14.477 53.463 52.880 1.00 24.80 777 ARG A N 1
ATOM 6124 C CA . ARG A 1 777 ? -13.086 53.969 53.105 1.00 24.80 777 ARG A CA 1
ATOM 6125 C C . ARG A 1 777 ? -11.834 53.053 53.230 1.00 24.80 777 ARG A C 1
ATOM 6127 O O . ARG A 1 777 ? -11.674 52.327 54.198 1.00 24.80 777 ARG A O 1
ATOM 6134 N N . ASN A 1 778 ? -10.819 53.465 52.445 1.00 26.78 778 ASN A N 1
ATOM 6135 C CA . ASN A 1 778 ? -9.365 53.568 52.746 1.00 26.78 778 ASN A CA 1
ATOM 6136 C C . ASN A 1 778 ? -8.535 52.277 52.983 1.00 26.78 778 ASN A C 1
ATOM 6138 O O . ASN A 1 778 ? -8.994 51.329 53.594 1.00 26.78 778 ASN A O 1
ATOM 6142 N N . GLY A 1 779 ? -7.250 52.210 52.599 1.00 24.47 779 GLY A N 1
ATOM 6143 C CA . GLY A 1 779 ? -6.416 53.155 51.831 1.00 24.47 779 GLY A CA 1
ATOM 6144 C C . GLY A 1 779 ? -4.905 52.869 51.985 1.00 24.47 779 GLY A C 1
ATOM 6145 O O . GLY A 1 779 ? -4.526 52.165 52.912 1.00 24.47 779 GLY A O 1
ATOM 6146 N N . HIS A 1 780 ? -4.058 53.477 51.132 1.00 28.42 780 HIS A N 1
ATOM 6147 C CA . HIS A 1 780 ? -2.574 53.376 51.125 1.00 28.42 780 HIS A CA 1
ATOM 6148 C C . HIS A 1 780 ? -1.982 51.971 50.784 1.00 28.42 780 HIS A C 1
ATOM 6150 O O . HIS A 1 780 ? -2.644 50.962 50.960 1.00 28.42 780 HIS A O 1
ATOM 6156 N N . SER A 1 781 ? -0.742 51.804 50.279 1.00 25.67 781 SER A N 1
ATOM 6157 C CA . SER A 1 781 ? 0.194 52.735 49.605 1.00 25.67 781 SER A CA 1
ATOM 6158 C C . SER A 1 781 ? 1.472 52.022 49.108 1.00 25.67 781 SER A C 1
ATOM 6160 O O . SER A 1 781 ? 2.198 51.513 49.955 1.00 25.67 781 SER A O 1
ATOM 6162 N N . LYS A 1 782 ? 1.854 52.211 47.823 1.00 26.77 782 LYS A N 1
ATOM 6163 C CA . LYS A 1 782 ? 3.260 52.175 47.310 1.00 26.77 782 LYS A CA 1
ATOM 6164 C C . LYS A 1 782 ? 4.011 50.811 47.430 1.00 26.77 782 LYS A C 1
ATOM 6166 O O . LYS A 1 782 ? 3.510 49.900 48.065 1.00 26.77 782 LYS A O 1
ATOM 6171 N N . GLN A 1 783 ? 5.184 50.553 46.825 1.00 27.00 783 GLN A N 1
ATOM 6172 C CA . GLN A 1 783 ? 5.978 51.202 45.755 1.00 27.00 783 GLN A CA 1
ATOM 6173 C C . GLN A 1 783 ? 6.891 50.138 45.085 1.00 27.00 783 GLN A C 1
ATOM 6175 O O . GLN A 1 783 ? 7.487 49.373 45.830 1.00 27.00 783 GLN A O 1
ATOM 6180 N N . TYR A 1 784 ? 7.106 50.232 43.758 1.00 26.77 784 TYR A N 1
ATOM 6181 C CA . TYR A 1 784 ? 8.397 49.997 43.046 1.00 26.77 784 TYR A CA 1
ATOM 6182 C C . TYR A 1 784 ? 9.016 48.559 43.065 1.00 26.77 784 TYR A C 1
ATOM 6184 O O . TYR A 1 784 ? 8.681 47.750 43.917 1.00 26.77 784 TYR A O 1
ATOM 6192 N N . GLU A 1 785 ? 9.900 48.128 42.146 1.00 29.19 785 GLU A N 1
ATOM 6193 C CA . GLU A 1 785 ? 10.387 48.676 40.856 1.00 29.19 785 GLU A CA 1
ATOM 6194 C C . GLU A 1 785 ? 10.951 47.560 39.931 1.00 29.19 785 GLU A C 1
ATOM 6196 O O . GLU A 1 785 ? 11.230 46.465 40.404 1.00 29.19 785 GLU A O 1
ATOM 6201 N N . ASN A 1 786 ? 11.147 47.893 38.642 1.00 26.53 786 ASN A N 1
ATOM 6202 C CA . ASN A 1 786 ? 12.234 47.484 37.716 1.00 26.53 786 ASN A CA 1
ATOM 6203 C C . ASN A 1 786 ? 12.674 45.995 37.656 1.00 26.53 786 ASN A C 1
ATOM 6205 O O . ASN A 1 786 ? 13.248 45.454 38.590 1.00 26.53 786 ASN A O 1
ATOM 6209 N N . ASP A 1 787 ? 12.473 45.319 36.512 1.00 27.77 787 ASP A N 1
ATOM 6210 C CA . ASP A 1 787 ? 13.485 45.121 35.434 1.00 27.77 787 ASP A CA 1
ATOM 6211 C C . ASP A 1 787 ? 14.197 43.743 35.541 1.00 27.77 787 ASP A C 1
ATOM 6213 O O . ASP A 1 787 ? 14.181 43.128 36.598 1.00 27.77 787 ASP A O 1
ATOM 6217 N N . LYS A 1 788 ? 14.817 43.151 34.505 1.00 27.94 788 LYS A N 1
ATOM 6218 C CA . LYS A 1 788 ? 14.946 43.503 33.074 1.00 27.94 788 LYS A CA 1
ATOM 6219 C C . LYS A 1 788 ? 14.998 42.209 32.224 1.00 27.94 788 LYS A C 1
ATOM 6221 O O . LYS A 1 788 ? 15.250 41.125 32.736 1.00 27.94 788 LYS A O 1
ATOM 6226 N N . TYR A 1 789 ? 14.770 42.386 30.922 1.00 28.95 789 TYR A N 1
ATOM 6227 C CA . TYR A 1 789 ? 15.271 41.654 29.741 1.00 28.95 789 TYR A CA 1
ATOM 6228 C C . TYR A 1 789 ? 16.592 40.849 29.954 1.00 28.95 789 TYR A C 1
ATOM 6230 O O . TYR A 1 789 ? 17.380 41.202 30.823 1.00 28.95 789 TYR A O 1
ATOM 6238 N N . LEU A 1 790 ? 16.957 39.831 29.155 1.00 29.25 790 LEU A N 1
ATOM 6239 C CA . LEU A 1 790 ? 16.782 39.676 27.695 1.00 29.25 790 LEU A CA 1
ATOM 6240 C C . LEU A 1 790 ? 16.841 38.189 27.238 1.00 29.25 790 LEU A C 1
ATOM 6242 O O . LEU A 1 790 ? 16.977 37.290 28.062 1.00 29.25 790 LEU A O 1
ATOM 6246 N N . TYR A 1 791 ? 16.720 37.953 25.927 1.00 29.28 791 TYR A N 1
ATOM 6247 C CA . TYR A 1 791 ? 16.944 36.664 25.244 1.00 29.28 791 TYR A CA 1
ATOM 6248 C C . TYR A 1 791 ? 18.436 36.333 25.055 1.00 29.28 791 TYR A C 1
ATOM 6250 O O . TYR A 1 791 ? 19.221 37.248 24.816 1.00 29.28 791 TYR A O 1
ATOM 6258 N N . ASP A 1 792 ? 18.737 35.031 25.010 1.00 32.16 792 ASP A N 1
ATOM 6259 C CA . ASP A 1 792 ? 19.502 34.344 23.946 1.00 32.16 792 ASP A CA 1
ATOM 6260 C C . ASP A 1 792 ? 18.879 32.940 23.733 1.00 32.16 792 ASP A C 1
ATOM 6262 O O . ASP A 1 792 ? 18.299 32.411 24.715 1.00 32.16 792 ASP A O 1
#

Sequence (792 aa):
MTLRTKQYNSFWLNEPQFIGSFESEKFVYFLFRETAVEHMNCGKTIYSRIARVCKNDYGGIHAIFKDNWTTFLKARLNCSTSGEYPFYFNEIQSMSYVATEHVLYATFTTAPNSIAGSAVCSFHLSAIDAAFNGPFKYQHDMNSAWVKHDNMHLGHYNCMSTLRNNHLLETSKYQLMDHAVQSTTLDPLYTSTLERLTHITVDLVETKKDLVHVLYVATTEGLVKKLSLPPLHGKHTKACTVEVWQVAPSIFNMKFLKETSSVYITTEEGLIQIPAAHCKRHSSRANCKNAMDPYCGWNEREESCSVAPFGDPHNRFWIQHVSSCPILNAPIDGGWSTWSDWSSCHHKTSPNSDSFDQCLCQTRQCNNPPPSNGGKPCSGPSITVSNCTVHGGWSDWSVWSACSATCGTAVKIRLRTCTNPAPAFGGRVCVGQDRLEAYCTEHPPCPAEAVDGGWSPWSPWSSCSTNCGEGYEIRQRKCNNPAPLNGGQYCRGNDVEYNVCRNDSCPEQRRLHTTEWIVMKNTSSKYLKKRFKITCRAPVKHAHQLKLSVRNETQYCYGQQCDSEDLVEYSDWGAWSRWSDCSVSCGGGIQTRTRHCIQHNYEGEALQTRECNVHDCGSYWGCWTEWTPCNATCGWGTRSRSRPCLGEGCEGDAVEVQTCQSESCEPILGGQLEQPSCVASSLSFFFIGAIVGLMPSLIYLSYYFFKKKKNTVPCSPHYITAEQNPYISVPTREKVTKKHSSPTAGFYPPNGTVKSLKRYADDYEISTLKRSNHEVRNGHSKQYENDKYLYD

pLDDT: mean 72.56, std 21.75, range [22.47, 98.31]

InterPro domains:
  IPR000884 Thrombospondin type-1 (TSP1) repeat [PF00090] (395-446)
  IPR000884 Thrombospondin type-1 (TSP1) repeat [PF00090] (456-506)
  IPR000884 Thrombospondin type-1 (TSP1) repeat [PF00090] (575-617)
  IPR000884 Thrombospondin type-1 (TSP1) repeat [PF00090] (624-665)
  IPR000884 Thrombospondin type-1 (TSP1) repeat [PS50092] (333-389)
  IPR000884 Thrombospondin type-1 (TSP1) repeat [PS50092] (391-447)
  IPR000884 Thrombospondin type-1 (TSP1) repeat [PS50092] (452-507)
  IPR000884 Thrombospondin type-1 (TSP1) repeat [PS50092] (573-618)
  IPR000884 Thrombospondin type-1 (TSP1) repeat [PS50092] (621-666)
  IPR000884 Thrombospondin type-1 (TSP1) repeat [SM00209] (336-392)
  IPR000884 Thrombospondin type-1 (TSP1) repeat [SM00209] (394-447)
  IPR000884 Thrombospondin type-1 (TSP1) repeat [SM00209] (455-507)
  IPR000884 Thrombospondin type-1 (TSP1) repeat [SM00209] (573-618)
  IPR000884 Thrombospondin type-1 (TSP1) repeat [SM00209] (621-666)
  IPR001627 Sema domain [PF01403] (100-249)
  IPR001627 Sema domain [PS51004] (1-276)
  IPR001627 Sema domain [SM00630] (1-260)
  IPR015943 WD40/YVTN repeat-like-containing domain superfamily [G3DSA:2.130.10.10] (1-277)
  IPR016201 PSI domain [SM00423] (278-326)
  IPR027231 Semaphorin [PTHR11036] (2-627)